Protein 4J6S (pdb70)

Sequence (986 aa):
GLVDREQLVQKARLAEQAERYDDMAAAMKNVTELNEPLSNEERNLLSVAYKNVVGARRSSWRVISSIEQKTSADGNEKKIEMVRAYREKIEKELEAVCQDVLSLLDNYLIKNCSETQYESKVFYLKMKGDYYRYLAEVATGEKRATVVESSEKAYSEAHEISKEHMQPTHPIRLGLALNYSVFYYEIQNAPEQACHLAKTAFDDAIAELDTLNEDSYKDSTLIMQLLRDNLTLWTSDASVGLVDREQLVQKARLAEQAERYDDMAAAMKNVTELNEPLSNEERNLLSVAYKNVVGARRSSWRVISSIEQKTSADGNEKKIEMVRAYREKIEKELEAVCQDVLSLLDNYLIKNCSETQYESKVFYLKMKGDYYRYLAEVATGEKRATVVESSEKAYSEAHEISKEHMQPTHPIRLGLALNYSVFYYEIQNAPEQACHLAKTAFDDAIAELDTLNEDSYKDSTLIMQLLRDNLTLWTSDQQDGLVDREQLVQKARLAEQAERYDDMAAAMKNVTELNEPLSNEERNLLSVAYKNVVGARRSSWRVISSIEQKTSADGNEKKIEMVRAYREKIEKELEAVCQDVLSLLDNYLIKNCSETQYESKVFYLKMKGDYYRYLAEVATGEKRATVVESSEKAYSEAHEISKEHMQPTHPIRLGLALNYSVFYYEIQNAPEQACHLAKTAFDDAIAELDTLNEDSYKDSTLIMQLLRDNLTLWTSASVGLVDREQLVQKARLAEQAERYDDMAAAMKNVTELNEPLSNEERNLLSVAYKNVVGARRSSWRVISSIEQKTSADGNEKKIEMVRAYREKIEKELEAVCQDVLSLLDNYLIKNCSETQYESKVFYLKMKGDYYRYLAEVATGEKRATVVESSEKAYSEAHEISKEHMQPTHPIRLGLALNYSVFYYEIQNAPEQACHLAKTAFDDAIAELDTLNEDSYKDSTLIMQLLRDNLTLWTSDRAVELDRRAVELDARRAVELDARRAVELDA

InterPro domains:
  IPR000308 14-3-3 protein [PIRSF000868] (3-243)
  IPR000308 14-3-3 protein [PR00305] (36-65)
  IPR000308 14-3-3 protein [PR00305] (85-109)
  IPR000308 14-3-3 protein [PR00305] (118-140)
  IPR000308 14-3-3 protein [PR00305] (153-179)
  IPR000308 14-3-3 protein [PR00305] (180-206)
  IPR000308 14-3-3 protein [PR00305] (207-236)
  IPR000308 14-3-3 protein [PTHR18860] (4-238)
  IPR023409 14-3-3 protein, conserved site [PS00796] (42-52)
  IPR023409 14-3-3 protein, conserved site [PS00797] (216-235)
  IPR023410 14-3-3 domain [PF00244] (10-234)
  IPR023410 14-3-3 domain [SM00101] (4-247)
  IPR036815 14-3-3 domain superfamily [G3DSA:1.20.190.20] (1-244)
  IPR036815 14-3-3 domain superfamily [SSF48445] (1-236)

Structure (mmCIF, N/CA/C/O backbone):
data_4J6S
#
_entry.id   4J6S
#
_cell.length_a   84.190
_cell.length_b   115.120
_cell.length_c   136.900
_cell.angle_alpha   90.00
_cell.angle_beta   90.00
_cell.angle_gamma   90.00
#
_symmetry.space_group_name_H-M   'P 21 21 21'
#
loop_
_entity.id
_entity.type
_entity.pdbx_description
1 polymer '14-3-3 protein gamma'
2 polymer 'N-terminal motif of tyrosine hydroxylase'
#
loop_
_atom_site.group_PDB
_atom_site.id
_atom_site.type_symbol
_atom_site.label_atom_id
_atom_site.label_alt_id
_atom_site.label_comp_id
_atom_site.label_asym_id
_atom_site.label_entity_id
_atom_site.label_seq_id
_atom_site.pdbx_PDB_ins_code
_atom_site.Cartn_x
_atom_site.Cartn_y
_atom_site.Cartn_z
_atom_site.occupancy
_atom_site.B_iso_or_equiv
_atom_site.auth_seq_id
_atom_site.auth_comp_id
_atom_site.auth_asym_id
_atom_site.auth_atom_id
_atom_site.pdbx_PDB_model_num
ATOM 1 N N . GLY A 1 8 ? -25.795 -1.715 13.194 1.00 94.87 0 GLY A N 1
ATOM 2 C CA . GLY A 1 8 ? -25.269 -3.092 12.976 1.00 95.42 0 GLY A CA 1
ATOM 3 C C . GLY A 1 8 ? -26.361 -4.069 12.590 1.00 95.67 0 GLY A C 1
ATOM 4 O O . GLY A 1 8 ? -26.595 -5.039 13.315 1.00 88.69 0 GLY A O 1
ATOM 5 N N . LEU A 1 9 ? -27.012 -3.811 11.445 1.00 101.37 1 LEU A N 1
ATOM 6 C CA . LEU A 1 9 ? -28.157 -4.616 10.945 1.00 103.96 1 LEU A CA 1
ATOM 7 C C . LEU A 1 9 ? -27.971 -5.234 9.524 1.00 100.71 1 LEU A C 1
ATOM 8 O O . LEU A 1 9 ? -28.872 -5.919 9.027 1.00 93.15 1 LEU A O 1
ATOM 13 N N . VAL A 1 10 ? -26.827 -4.987 8.874 1.00 97.17 2 VAL A N 1
ATOM 14 C CA . VAL A 1 10 ? -26.346 -5.841 7.756 1.00 97.09 2 VAL A CA 1
ATOM 15 C C . VAL A 1 10 ? -24.897 -6.241 8.035 1.00 87.68 2 VAL A C 1
ATOM 16 O O . VAL A 1 10 ? -24.203 -5.575 8.803 1.00 83.72 2 VAL A O 1
ATOM 20 N N . ASP A 1 11 ? -24.451 -7.325 7.404 1.00 83.18 3 ASP A N 1
ATOM 21 C CA . ASP A 1 11 ? -23.152 -7.925 7.726 1.00 84.49 3 ASP A CA 1
ATOM 22 C C . ASP A 1 11 ? -21.952 -7.171 7.120 1.00 83.70 3 ASP A C 1
ATOM 23 O O . ASP A 1 11 ? -21.607 -7.286 5.935 1.00 89.02 3 ASP A O 1
ATOM 28 N N . ARG A 1 12 ? -21.341 -6.411 8.011 1.00 75.99 4 ARG A N 1
ATOM 29 C CA . ARG A 1 12 ? -20.198 -5.543 7.799 1.00 66.73 4 ARG A CA 1
ATOM 30 C C . ARG A 1 12 ? -18.901 -6.282 7.561 1.00 65.66 4 ARG A C 1
ATOM 31 O O . ARG A 1 12 ? -18.115 -5.884 6.713 1.00 77.59 4 ARG A O 1
ATOM 39 N N . GLU A 1 13 ? -18.656 -7.340 8.312 1.00 67.33 5 GLU A N 1
ATOM 40 C CA . GLU A 1 13 ? -17.402 -8.064 8.171 1.00 77.32 5 GLU A CA 1
ATOM 41 C C . GLU A 1 13 ? -17.283 -8.627 6.762 1.00 70.14 5 GLU A C 1
ATOM 42 O O . GLU A 1 13 ? -16.217 -8.582 6.171 1.00 81.04 5 GLU A O 1
ATOM 48 N N . GLN A 1 14 ? -18.372 -9.159 6.225 1.00 65.67 6 GLN A N 1
ATOM 49 C CA . GLN A 1 14 ? -18.369 -9.665 4.853 1.00 69.87 6 GLN A CA 1
ATOM 50 C C . GLN A 1 14 ? -17.934 -8.621 3.831 1.00 68.55 6 GLN A C 1
ATOM 51 O O . GLN A 1 14 ? -17.199 -8.940 2.887 1.00 84.69 6 GLN A O 1
ATOM 57 N N . LEU A 1 15 ? -18.391 -7.387 4.018 1.00 56.08 7 LEU A N 1
ATOM 58 C CA . LEU A 1 15 ? -18.111 -6.318 3.084 1.00 49.37 7 LEU A CA 1
ATOM 59 C C . LEU A 1 15 ? -16.655 -5.942 3.096 1.00 53.37 7 LEU A C 1
ATOM 60 O O . LEU A 1 15 ? -16.042 -5.771 2.032 1.00 65.65 7 LEU A O 1
ATOM 65 N N . VAL A 1 16 ? -16.080 -5.840 4.286 1.00 53.13 8 VAL A N 1
ATOM 66 C CA . VAL A 1 16 ? -14.650 -5.586 4.400 1.00 52.08 8 VAL A CA 1
ATOM 67 C C . VAL A 1 16 ? -13.870 -6.746 3.777 1.00 54.16 8 VAL A C 1
ATOM 68 O O . VAL A 1 16 ? -12.823 -6.531 3.169 1.00 62.82 8 VAL A O 1
ATOM 72 N N . GLN A 1 17 ? -14.386 -7.963 3.923 1.00 53.72 9 GLN A N 1
ATOM 73 C CA . GLN A 1 17 ? -13.728 -9.144 3.387 1.00 60.21 9 GLN A CA 1
ATOM 74 C C . GLN A 1 17 ? -13.776 -9.151 1.863 1.00 58.27 9 GLN A C 1
ATOM 75 O O . GLN A 1 17 ? -12.813 -9.560 1.197 1.00 65.58 9 GLN A O 1
ATOM 81 N N . LYS A 1 18 ? -14.873 -8.667 1.307 1.00 55.80 10 LYS A N 1
ATOM 82 C CA . LYS A 1 18 ? -14.976 -8.519 -0.138 1.00 59.67 10 LYS A CA 1
ATOM 83 C C . LYS A 1 18 ? -14.040 -7.454 -0.647 1.00 61.93 10 LYS A C 1
ATOM 84 O O . LYS A 1 18 ? -13.460 -7.595 -1.726 1.00 70.48 10 LYS A O 1
ATOM 90 N N . ALA A 1 19 ? -13.891 -6.392 0.134 1.00 54.91 11 ALA A N 1
ATOM 91 C CA . ALA A 1 19 ? -12.972 -5.357 -0.212 1.00 50.27 11 ALA A CA 1
ATOM 92 C C . ALA A 1 19 ? -11.577 -5.937 -0.281 1.00 49.89 11 ALA A C 1
ATOM 93 O O . ALA A 1 19 ? -10.856 -5.632 -1.222 1.00 56.20 11 ALA A O 1
ATOM 95 N N . ARG A 1 20 ? -11.197 -6.756 0.703 1.00 51.20 12 ARG A N 1
ATOM 96 C CA . ARG A 1 20 ? -9.845 -7.325 0.761 1.00 59.17 12 ARG A CA 1
ATOM 97 C C . ARG A 1 20 ? -9.606 -8.213 -0.443 1.00 59.18 12 ARG A C 1
ATOM 98 O O . ARG A 1 20 ? -8.518 -8.208 -1.024 1.00 70.39 12 ARG A O 1
ATOM 106 N N . LEU A 1 21 ? -10.623 -8.979 -0.803 1.00 53.79 13 LEU A N 1
ATOM 107 C CA . LEU A 1 21 ? -10.531 -9.872 -1.944 1.00 59.93 13 LEU A CA 1
ATOM 108 C C . LEU A 1 21 ? -10.310 -9.116 -3.223 1.00 61.62 13 LEU A C 1
ATOM 109 O O . LEU A 1 21 ? -9.299 -9.323 -3.923 1.00 72.72 13 LEU A O 1
ATOM 114 N N . ALA A 1 22 ? -11.257 -8.224 -3.502 1.00 56.41 14 ALA A N 1
ATOM 115 C CA . ALA A 1 22 ? -11.200 -7.336 -4.655 1.00 50.36 14 ALA A CA 1
ATOM 116 C C . ALA A 1 22 ? -9.827 -6.674 -4.789 1.00 51.60 14 ALA A C 1
ATOM 117 O O . ALA A 1 22 ? -9.309 -6.630 -5.904 1.00 53.27 14 ALA A O 1
ATOM 119 N N . GLU A 1 23 ? -9.245 -6.196 -3.675 1.00 47.93 15 GLU A N 1
ATOM 120 C CA . GLU A 1 23 ? -7.927 -5.572 -3.688 1.00 50.09 15 GLU A CA 1
ATOM 121 C C . GLU A 1 23 ? -6.881 -6.519 -4.278 1.00 55.88 15 GLU A C 1
ATOM 122 O O . GLU A 1 23 ? -6.010 -6.101 -5.084 1.00 58.00 15 GLU A O 1
ATOM 128 N N . GLN A 1 24 ? -6.949 -7.783 -3.876 1.00 59.90 16 GLN A N 1
ATOM 129 C CA . GLN A 1 24 ? -5.937 -8.743 -4.296 1.00 70.97 16 GLN A CA 1
ATOM 130 C C . GLN A 1 24 ? -6.164 -9.119 -5.739 1.00 63.84 16 GLN A C 1
ATOM 131 O O . GLN A 1 24 ? -5.214 -9.398 -6.486 1.00 68.83 16 GLN A O 1
ATOM 137 N N . ALA A 1 25 ? -7.421 -9.064 -6.144 1.00 55.34 17 ALA A N 1
ATOM 138 C CA . ALA A 1 25 ? -7.772 -9.245 -7.549 1.00 52.67 17 ALA A CA 1
ATOM 139 C C . ALA A 1 25 ? -7.607 -7.999 -8.396 1.00 51.10 17 ALA A C 1
ATOM 140 O O . ALA A 1 25 ? -7.978 -8.014 -9.553 1.00 46.47 17 ALA A O 1
ATOM 142 N N . GLU A 1 26 ? -7.075 -6.924 -7.821 1.00 55.61 18 GLU A N 1
ATOM 143 C CA . GLU A 1 26 ? -6.907 -5.640 -8.517 1.00 55.90 18 GLU A CA 1
ATOM 144 C C . GLU A 1 26 ? -8.195 -5.227 -9.234 1.00 49.81 18 GLU A C 1
ATOM 145 O O . GLU A 1 26 ? -8.169 -4.804 -10.363 1.00 45.47 18 GLU A O 1
ATOM 151 N N . ARG A 1 27 ? -9.324 -5.378 -8.548 1.00 48.54 19 ARG A N 1
ATOM 152 C CA . ARG A 1 27 ? -10.625 -4.959 -9.052 1.00 45.90 19 ARG A CA 1
ATOM 153 C C . ARG A 1 27 ? -11.176 -3.823 -8.211 1.00 46.05 19 ARG A C 1
ATOM 154 O O . ARG A 1 27 ? -12.088 -4.012 -7.399 1.00 43.16 19 ARG A O 1
ATOM 162 N N . TYR A 1 28 ? -10.613 -2.637 -8.429 1.00 47.01 20 TYR A N 1
ATOM 163 C CA . TYR A 1 28 ? -10.766 -1.506 -7.518 1.00 43.16 20 TYR A CA 1
ATOM 164 C C . TYR A 1 28 ? -12.180 -0.932 -7.536 1.00 41.56 20 TYR A C 1
ATOM 165 O O . TYR A 1 28 ? -12.655 -0.420 -6.540 1.00 38.98 20 TYR A O 1
ATOM 174 N N . ASP A 1 29 ? -12.885 -1.075 -8.647 1.00 45.64 21 ASP A N 1
ATOM 175 C CA . ASP A 1 29 ? -14.299 -0.631 -8.714 1.00 44.64 21 ASP A CA 1
ATOM 176 C C . ASP A 1 29 ? -15.168 -1.407 -7.702 1.00 44.31 21 ASP A C 1
ATOM 177 O O . ASP A 1 29 ? -15.884 -0.815 -6.906 1.00 42.29 21 ASP A O 1
ATOM 182 N N . ASP A 1 30 ? -15.060 -2.735 -7.729 1.00 44.81 22 ASP A N 1
ATOM 183 C CA . ASP A 1 30 ? -15.672 -3.602 -6.715 1.00 39.98 22 ASP A CA 1
ATOM 184 C C . ASP A 1 30 ? -15.212 -3.188 -5.322 1.00 40.10 22 ASP A C 1
ATOM 185 O O . ASP A 1 30 ? -16.025 -3.035 -4.424 1.00 37.41 22 ASP A O 1
ATOM 190 N N . MET A 1 31 ? -13.896 -3.025 -5.143 1.00 40.07 23 MET A N 1
ATOM 191 C CA . MET A 1 31 ? -13.330 -2.687 -3.839 1.00 38.85 23 MET A CA 1
ATOM 192 C C . MET A 1 31 ? -13.963 -1.411 -3.308 1.00 36.73 23 MET A C 1
ATOM 193 O O . MET A 1 31 ? -14.375 -1.366 -2.162 1.00 33.94 23 MET A O 1
ATOM 198 N N . ALA A 1 32 ? -14.014 -0.375 -4.142 1.00 35.51 24 ALA A N 1
ATOM 199 C CA . ALA A 1 32 ? -14.553 0.913 -3.738 1.00 34.22 24 ALA A CA 1
ATOM 200 C C . ALA A 1 32 ? -16.005 0.765 -3.308 1.00 36.05 24 ALA A C 1
ATOM 201 O O . ALA A 1 32 ? -16.422 1.298 -2.273 1.00 37.34 24 ALA A O 1
ATOM 203 N N . ALA A 1 33 ? -16.772 0.014 -4.096 1.00 36.64 25 ALA A N 1
ATOM 204 C CA . ALA A 1 33 ? -18.206 -0.215 -3.821 1.00 33.00 25 ALA A CA 1
ATOM 205 C C . ALA A 1 33 ? -18.459 -0.956 -2.504 1.00 33.60 25 ALA A C 1
ATOM 206 O O . ALA A 1 33 ? -19.458 -0.719 -1.831 1.00 34.07 25 ALA A O 1
ATOM 208 N N . ALA A 1 34 ? -17.569 -1.868 -2.147 1.00 34.69 26 ALA A N 1
ATOM 209 C CA . ALA A 1 34 ? -17.661 -2.542 -0.863 1.00 37.17 26 ALA A CA 1
ATOM 210 C C . ALA A 1 34 ? -17.413 -1.548 0.270 1.00 39.18 26 ALA A C 1
ATOM 211 O O . ALA A 1 34 ? -18.219 -1.459 1.189 1.00 41.58 26 ALA A O 1
ATOM 213 N N . MET A 1 35 ? -16.297 -0.821 0.208 1.00 38.16 27 MET A N 1
ATOM 214 C CA . MET A 1 35 ? -15.927 0.115 1.256 1.00 38.07 27 MET A CA 1
ATOM 215 C C . MET A 1 35 ? -16.892 1.286 1.348 1.00 38.49 27 MET A C 1
ATOM 216 O O . MET A 1 35 ? -17.110 1.847 2.427 1.00 37.47 27 MET A O 1
ATOM 221 N N . LYS A 1 36 ? -17.482 1.669 0.225 1.00 36.60 28 LYS A N 1
ATOM 222 C CA . LYS A 1 36 ? -18.556 2.659 0.273 1.00 36.66 28 LYS A CA 1
ATOM 223 C C . LYS A 1 36 ? -19.746 2.141 1.098 1.00 39.41 28 LYS A C 1
ATOM 224 O O . LYS A 1 36 ? -20.403 2.867 1.835 1.00 40.48 28 LYS A O 1
ATOM 230 N N . ASN A 1 37 ? -20.044 0.870 0.923 1.00 41.33 29 ASN A N 1
ATOM 231 C CA . ASN A 1 37 ? -21.113 0.240 1.658 1.00 42.13 29 ASN A CA 1
ATOM 232 C C . ASN A 1 37 ? -20.779 0.210 3.150 1.00 43.61 29 ASN A C 1
ATOM 233 O O . ASN A 1 37 ? -21.634 0.499 3.966 1.00 43.18 29 ASN A O 1
ATOM 238 N N . VAL A 1 38 ? -19.542 -0.173 3.491 1.00 42.86 30 VAL A N 1
ATOM 239 C CA . VAL A 1 38 ? -19.091 -0.232 4.875 1.00 40.84 30 VAL A CA 1
ATOM 240 C C . VAL A 1 38 ? -19.254 1.142 5.487 1.00 43.03 30 VAL A C 1
ATOM 241 O O . VAL A 1 38 ? -19.783 1.267 6.591 1.00 44.58 30 VAL A O 1
ATOM 245 N N . THR A 1 39 ? -18.769 2.163 4.774 1.00 44.05 31 THR A N 1
ATOM 246 C CA . THR A 1 39 ? -18.833 3.546 5.233 1.00 43.34 31 THR A CA 1
ATOM 247 C C . THR A 1 39 ? -20.282 3.909 5.522 1.00 41.45 31 THR A C 1
ATOM 248 O O . THR A 1 39 ? -20.582 4.515 6.528 1.00 43.18 31 THR A O 1
ATOM 252 N N . GLU A 1 40 ? -21.181 3.518 4.637 1.00 42.08 32 GLU A N 1
ATOM 253 C CA . GLU A 1 40 ? -22.590 3.929 4.729 1.00 43.58 32 GLU A CA 1
ATOM 254 C C . GLU A 1 40 ? -23.299 3.338 5.957 1.00 42.32 32 GLU A C 1
ATOM 255 O O . GLU A 1 40 ? -24.371 3.814 6.343 1.00 44.57 32 GLU A O 1
ATOM 261 N N . LEU A 1 41 ? -22.707 2.319 6.569 1.00 40.31 33 LEU A N 1
ATOM 262 C CA . LEU A 1 41 ? -23.279 1.745 7.783 1.00 42.93 33 LEU A CA 1
ATOM 263 C C . LEU 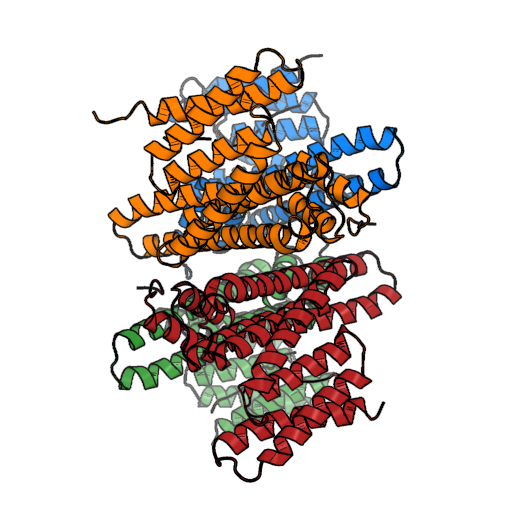A 1 41 ? -23.131 2.720 8.960 1.00 46.49 33 LEU A C 1
ATOM 264 O O . LEU A 1 41 ? -23.643 2.471 10.050 1.00 43.99 33 LEU A O 1
ATOM 269 N N . ASN A 1 42 ? -22.375 3.795 8.738 1.00 49.12 34 ASN A N 1
ATOM 270 C CA . ASN A 1 42 ? -22.318 4.946 9.623 1.00 48.68 34 ASN A CA 1
ATOM 271 C C . ASN A 1 42 ? -21.553 4.754 10.898 1.00 50.53 34 ASN A C 1
ATOM 272 O O . ASN A 1 42 ? -21.695 5.558 11.805 1.00 49.47 34 ASN A O 1
ATOM 277 N N . GLU A 1 43 ? -20.723 3.719 10.964 1.00 59.17 35 GLU A N 1
ATOM 278 C CA . GLU A 1 43 ? -19.838 3.521 12.112 1.00 65.56 35 GLU A CA 1
ATOM 279 C C . GLU A 1 43 ? -18.419 3.911 11.725 1.00 64.04 35 GLU A C 1
ATOM 280 O O . GLU A 1 43 ? -18.090 3.958 10.537 1.00 70.56 35 GLU A O 1
ATOM 286 N N . PRO A 1 44 ? -17.567 4.195 12.719 1.00 59.52 36 PRO A N 1
ATOM 287 C CA . PRO A 1 44 ? -16.197 4.594 12.407 1.00 54.93 36 PRO A CA 1
ATOM 288 C C . PRO A 1 44 ? -15.419 3.511 11.717 1.00 48.78 36 PRO A C 1
ATOM 289 O O . PRO A 1 44 ? -15.739 2.329 11.869 1.00 49.40 36 PRO A O 1
ATOM 293 N N . LEU A 1 45 ? -14.396 3.912 10.976 1.00 44.75 37 LEU A N 1
ATOM 294 C CA . LEU A 1 45 ? -13.538 2.952 10.258 1.00 46.01 37 LEU A CA 1
ATOM 295 C C . LEU A 1 45 ? -12.228 2.697 11.004 1.00 45.46 37 LEU A C 1
ATOM 296 O O . LEU A 1 45 ? -11.579 3.633 11.477 1.00 50.20 37 LEU A O 1
ATOM 301 N N . SER A 1 46 ? -11.825 1.436 11.095 1.00 44.70 38 SER A N 1
ATOM 302 C CA . SER A 1 46 ? -10.535 1.109 11.683 1.00 46.57 38 SER A CA 1
ATOM 303 C C . SER A 1 46 ? -9.408 1.658 10.795 1.00 54.89 38 SER A C 1
ATOM 304 O O . SER A 1 46 ? -9.654 2.149 9.682 1.00 56.61 38 SER A O 1
ATOM 307 N N . ASN A 1 47 ? -8.176 1.594 11.286 1.00 57.68 39 ASN A N 1
ATOM 308 C CA . ASN A 1 47 ? -7.051 2.001 10.473 1.00 59.53 39 ASN A CA 1
ATOM 309 C C . ASN A 1 47 ? -6.983 1.198 9.178 1.00 56.24 39 ASN A C 1
ATOM 310 O O . ASN A 1 47 ? -6.776 1.770 8.120 1.00 57.11 39 ASN A O 1
ATOM 315 N N . GLU A 1 48 ? -7.166 -0.114 9.259 1.00 53.02 40 GLU A N 1
ATOM 316 C CA . GLU A 1 48 ? -7.096 -0.937 8.069 1.00 58.31 40 GLU A CA 1
ATOM 317 C C . GLU A 1 48 ? -8.200 -0.538 7.086 1.00 60.77 40 GLU A C 1
ATOM 318 O O . GLU A 1 48 ? -7.958 -0.361 5.880 1.00 66.65 40 GLU A O 1
ATOM 324 N N . GLU A 1 49 ? -9.408 -0.396 7.618 1.00 58.72 41 GLU A N 1
ATOM 325 C CA . GLU A 1 49 ? -10.592 -0.093 6.820 1.00 53.85 41 GLU A CA 1
ATOM 326 C C . GLU A 1 49 ? -10.464 1.259 6.153 1.00 50.56 41 GLU A C 1
ATOM 327 O O . GLU A 1 49 ? -10.783 1.391 4.981 1.00 48.15 41 GLU A O 1
ATOM 333 N N . ARG A 1 50 ? -9.996 2.263 6.895 1.00 49.76 42 ARG A N 1
ATOM 334 C CA . ARG A 1 50 ? -9.660 3.564 6.295 1.00 51.18 42 ARG A CA 1
ATOM 335 C C . ARG A 1 50 ? -8.807 3.410 5.051 1.00 50.37 42 ARG A C 1
ATOM 336 O O . ARG A 1 50 ? -9.101 4.015 4.033 1.00 53.66 42 ARG A O 1
ATOM 344 N N . ASN A 1 51 ? -7.741 2.617 5.151 1.00 48.26 43 ASN A N 1
ATOM 345 C CA . ASN A 1 51 ? -6.802 2.469 4.060 1.00 49.83 43 ASN A CA 1
ATOM 346 C C . ASN A 1 51 ? -7.404 1.746 2.872 1.00 47.59 43 ASN A C 1
ATOM 347 O O . ASN A 1 51 ? -7.129 2.100 1.720 1.00 46.14 43 ASN A O 1
ATOM 352 N N . LEU A 1 52 ? -8.249 0.756 3.140 1.00 46.50 44 LEU A N 1
ATOM 353 C CA . LEU A 1 52 ? -8.958 0.042 2.058 1.00 44.08 44 LEU A CA 1
ATOM 354 C C . LEU A 1 52 ? -9.878 0.959 1.243 1.00 40.59 44 LEU A C 1
ATOM 355 O O . LEU A 1 52 ? -9.924 0.896 0.028 1.00 40.56 44 LEU A O 1
ATOM 360 N N . LEU A 1 53 ? -10.597 1.832 1.917 1.00 38.71 45 LEU A N 1
ATOM 361 C CA . LEU A 1 53 ? -11.310 2.893 1.237 1.00 37.82 45 LEU A CA 1
ATOM 362 C C . LEU A 1 53 ? -10.347 3.795 0.451 1.00 38.84 45 LEU A C 1
ATOM 363 O O . LEU A 1 53 ? -10.578 4.013 -0.741 1.00 41.22 45 LEU A O 1
ATOM 368 N N . SER A 1 54 ? -9.310 4.330 1.124 1.00 34.69 46 SER A N 1
ATOM 369 C CA . SER A 1 54 ? -8.381 5.251 0.515 1.00 35.36 46 SER A CA 1
ATOM 370 C C . SER A 1 54 ? -7.801 4.619 -0.726 1.00 34.38 46 SER A C 1
ATOM 371 O O . SER A 1 54 ? -7.743 5.273 -1.777 1.00 35.98 46 SER A O 1
ATOM 374 N N . VAL A 1 55 ? -7.394 3.358 -0.597 1.00 30.89 47 VAL A N 1
ATOM 375 C CA . VAL A 1 55 ? -6.729 2.641 -1.677 1.00 31.81 47 VAL A CA 1
ATOM 376 C C . VAL A 1 55 ? -7.651 2.357 -2.874 1.00 29.38 47 VAL A C 1
ATOM 377 O O . VAL A 1 55 ? -7.267 2.517 -4.030 1.00 28.55 47 VAL A O 1
ATOM 381 N N . ALA A 1 56 ? -8.856 1.916 -2.596 1.00 28.73 48 ALA A N 1
ATOM 382 C CA . ALA A 1 56 ? -9.823 1.632 -3.663 1.00 30.21 48 ALA A CA 1
ATOM 383 C C . ALA A 1 56 ? -10.064 2.861 -4.534 1.00 30.86 48 ALA A C 1
ATOM 384 O O . ALA A 1 56 ? -9.929 2.802 -5.731 1.00 29.12 48 ALA A O 1
ATOM 386 N N . TYR A 1 57 ? -10.439 3.973 -3.913 1.00 32.42 49 TYR A N 1
ATOM 387 C CA . TYR A 1 57 ? -10.764 5.173 -4.652 1.00 33.04 49 TYR A CA 1
ATOM 388 C C . TYR A 1 57 ? -9.533 5.829 -5.273 1.00 34.40 49 TYR A C 1
ATOM 389 O O . TYR A 1 57 ? -9.629 6.440 -6.342 1.00 34.33 49 TYR A O 1
ATOM 398 N N . LYS A 1 58 ? -8.381 5.695 -4.633 1.00 38.51 50 LYS A N 1
ATOM 399 C CA . LYS A 1 58 ? -7.144 6.252 -5.208 1.00 43.34 50 LYS A CA 1
ATOM 400 C C . LYS A 1 58 ? -6.825 5.562 -6.537 1.00 41.51 50 LYS A C 1
ATOM 401 O O . LYS A 1 58 ? -6.509 6.227 -7.533 1.00 40.94 50 LYS A O 1
ATOM 407 N N . ASN A 1 59 ? -6.950 4.236 -6.549 1.00 39.56 51 ASN A N 1
ATOM 408 C CA . ASN A 1 59 ? -6.793 3.437 -7.774 1.00 39.64 51 ASN A CA 1
ATOM 409 C C . ASN A 1 59 ? -7.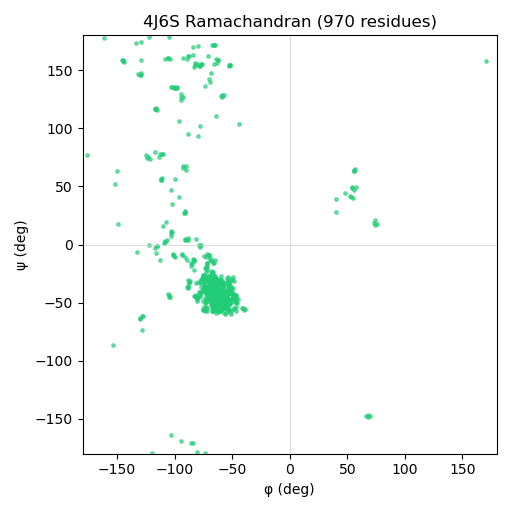858 3.686 -8.823 1.00 37.45 51 ASN A C 1
ATOM 410 O O . ASN A 1 59 ? -7.574 3.687 -10.012 1.00 45.66 51 ASN A O 1
ATOM 415 N N . VAL A 1 60 ? -9.090 3.866 -8.407 1.00 34.64 52 VAL A N 1
ATOM 416 C CA . VAL A 1 60 ? -10.150 4.078 -9.380 1.00 34.39 52 VAL A CA 1
ATOM 417 C C . VAL A 1 60 ? -9.984 5.423 -10.079 1.00 35.54 52 VAL A C 1
ATOM 418 O O . VAL A 1 60 ? -9.983 5.499 -11.318 1.00 33.66 52 VAL A O 1
ATOM 422 N N . VAL A 1 61 ? -9.850 6.488 -9.293 1.00 35.63 53 VAL A N 1
ATOM 423 C CA . VAL A 1 61 ? -9.607 7.798 -9.886 1.00 38.49 53 VAL A CA 1
ATOM 424 C C . VAL A 1 61 ? -8.229 7.888 -10.588 1.00 41.17 53 VAL A C 1
ATOM 425 O O . VAL A 1 61 ? -8.085 8.611 -11.573 1.00 43.12 53 VAL A O 1
ATOM 429 N N . GLY A 1 62 ? -7.238 7.129 -10.106 1.00 41.50 54 GLY A N 1
ATOM 430 C CA . GLY A 1 62 ? -5.897 7.166 -10.676 1.00 42.01 54 GLY A CA 1
ATOM 431 C C . GLY A 1 62 ? -5.855 6.643 -12.096 1.00 41.03 54 GLY A C 1
ATOM 432 O O . GLY A 1 62 ? -5.152 7.163 -12.952 1.00 40.52 54 GLY A O 1
ATOM 433 N N . ALA A 1 63 ? -6.617 5.599 -12.354 1.00 43.25 55 ALA A N 1
ATOM 434 C CA . ALA A 1 63 ? -6.721 5.070 -13.702 1.00 44.36 55 ALA A CA 1
ATOM 435 C C . ALA A 1 63 ? -7.268 6.130 -14.656 1.00 46.25 55 ALA A C 1
ATOM 436 O O . ALA A 1 63 ? -6.874 6.180 -15.823 1.00 49.73 55 ALA A O 1
ATOM 438 N N . ARG A 1 64 ? -8.178 6.968 -14.164 1.00 45.41 56 ARG A N 1
ATOM 439 C CA . ARG A 1 64 ? -8.734 8.015 -15.001 1.00 44.77 56 ARG A CA 1
ATOM 440 C C . ARG A 1 64 ? -7.842 9.233 -15.112 1.00 41.80 56 ARG A C 1
ATOM 441 O O . ARG A 1 64 ? -7.845 9.867 -16.165 1.00 43.01 56 ARG A O 1
ATOM 449 N N . ARG A 1 65 ? -7.089 9.567 -14.063 1.00 37.62 57 ARG A N 1
ATOM 450 C CA . ARG A 1 65 ? -6.061 10.627 -14.169 1.00 37.46 57 ARG A CA 1
ATOM 451 C C . ARG A 1 65 ? -4.999 10.254 -15.189 1.00 38.09 57 ARG A C 1
ATOM 452 O O . ARG A 1 65 ? -4.591 11.073 -16.002 1.00 41.62 57 ARG A O 1
ATOM 460 N N . SER A 1 66 ? -4.558 9.008 -15.143 1.00 37.08 58 SER A N 1
ATOM 461 C CA . SER A 1 66 ? -3.560 8.532 -16.062 1.00 36.61 58 SER A CA 1
ATOM 462 C C . SER A 1 66 ? -4.042 8.590 -17.503 1.00 38.20 58 SER A C 1
ATOM 463 O O . SER A 1 66 ? -3.302 9.004 -18.395 1.00 43.69 58 SER A O 1
ATOM 466 N N . SER A 1 67 ? -5.274 8.170 -17.737 1.00 40.49 59 SER A N 1
ATOM 467 C CA . SER A 1 67 ? -5.841 8.217 -19.081 1.00 39.75 59 SER A CA 1
ATOM 468 C C . SER A 1 67 ? -5.939 9.660 -19.506 1.00 42.04 59 SER A C 1
ATOM 469 O O . SER A 1 67 ? -5.468 10.032 -20.571 1.00 41.25 59 SER A O 1
ATOM 472 N N . TRP A 1 68 ? -6.544 10.475 -18.648 1.00 45.91 60 TRP A N 1
ATOM 473 C CA . TRP A 1 68 ? -6.756 11.884 -18.953 1.00 48.12 60 TRP A CA 1
ATOM 474 C C . TRP A 1 68 ? -5.475 12.568 -19.400 1.00 49.04 60 TRP A C 1
ATOM 475 O O . TRP A 1 68 ? -5.494 13.395 -20.304 1.00 51.96 60 TRP A O 1
ATOM 486 N N . ARG A 1 69 ? -4.362 12.227 -18.770 1.00 51.27 61 ARG A N 1
ATOM 487 C CA . ARG A 1 69 ? -3.089 12.891 -19.093 1.00 53.67 61 ARG A CA 1
ATOM 488 C C . ARG A 1 69 ? -2.576 12.495 -20.469 1.00 52.89 61 ARG A C 1
ATOM 489 O O . ARG A 1 69 ? -2.164 13.344 -21.261 1.00 56.09 61 ARG A O 1
ATOM 497 N N . VAL A 1 70 ? -2.661 11.207 -20.768 1.00 51.12 62 VAL A N 1
ATOM 498 C CA . VAL A 1 70 ? -2.275 10.698 -22.077 1.00 45.60 62 VAL A CA 1
ATOM 499 C C . VAL A 1 70 ? -3.101 11.351 -23.174 1.00 45.72 62 VAL A C 1
ATOM 500 O O . VAL A 1 70 ? -2.557 11.691 -24.218 1.00 46.32 62 VAL A O 1
ATOM 504 N N . ILE A 1 71 ? -4.400 11.534 -22.937 1.00 46.82 63 ILE A N 1
ATOM 505 C CA . ILE A 1 71 ? -5.260 12.108 -23.948 1.00 48.39 63 ILE A CA 1
ATOM 506 C C . ILE A 1 71 ? -5.080 13.624 -24.006 1.00 47.31 63 ILE A C 1
ATOM 507 O O . ILE A 1 71 ? -4.965 14.174 -25.093 1.00 47.07 63 ILE A O 1
ATOM 512 N N . SER A 1 72 ? -5.046 14.301 -22.865 1.00 46.98 64 SER A N 1
ATOM 513 C CA . SER A 1 72 ? -4.760 15.744 -22.854 1.00 49.10 64 SER A CA 1
ATOM 514 C C . SER A 1 72 ? -3.528 16.053 -23.666 1.00 47.53 64 SER A C 1
ATOM 515 O O . SER A 1 72 ? -3.511 16.986 -24.448 1.00 54.33 64 SER A O 1
ATOM 518 N N . SER A 1 73 ? -2.494 15.256 -23.496 1.00 45.24 65 SER A N 1
ATOM 519 C CA . SER A 1 73 ? -1.253 15.471 -24.241 1.00 46.32 65 SER A CA 1
ATOM 520 C C . SER A 1 73 ? -1.357 15.200 -25.775 1.00 52.43 65 SER A C 1
ATOM 521 O O . SER A 1 73 ? -0.807 15.947 -26.595 1.00 62.50 65 SER A O 1
ATOM 524 N N . ILE A 1 74 ? -2.058 14.139 -26.159 1.00 49.95 66 ILE A N 1
ATOM 525 C CA . ILE A 1 74 ? -2.348 13.897 -27.560 1.00 44.83 66 ILE A CA 1
ATOM 526 C C . ILE A 1 74 ? -3.145 15.077 -28.134 1.00 47.81 66 ILE A C 1
ATOM 527 O O . ILE A 1 74 ? -2.960 15.402 -29.291 1.00 46.42 66 ILE A O 1
ATOM 532 N N . GLU A 1 75 ? -4.029 15.701 -27.341 1.00 53.57 67 GLU A N 1
ATOM 533 C CA . GLU A 1 75 ? -4.902 16.775 -27.831 1.00 61.77 67 GLU A CA 1
ATOM 534 C C . GLU A 1 75 ? -4.103 18.014 -28.215 1.00 69.32 67 GLU A C 1
ATOM 535 O O . GLU A 1 75 ? -4.553 18.831 -29.037 1.00 76.69 67 GLU A O 1
ATOM 541 N N . GLN A 1 76 ? -2.917 18.149 -27.632 1.00 76.16 68 GLN A N 1
ATOM 542 C CA . GLN A 1 76 ? -2.115 19.358 -27.815 1.00 89.05 68 GLN A CA 1
ATOM 543 C C . GLN A 1 76 ? -1.197 19.285 -29.037 1.00 94.21 68 GLN A C 1
ATOM 544 O O . GLN A 1 76 ? -1.015 20.300 -29.720 1.00 106.56 68 GLN A O 1
ATOM 550 N N . LYS A 1 77 ? -0.648 18.107 -29.342 1.00 91.19 69 LYS A N 1
ATOM 551 C CA . LYS A 1 77 ? 0.059 17.936 -30.629 1.00 92.12 69 LYS A CA 1
ATOM 552 C C . LYS A 1 77 ? -0.932 17.813 -31.791 1.00 87.26 69 LYS A C 1
ATOM 553 O O . LYS A 1 77 ? -0.620 18.159 -32.919 1.00 86.01 69 LYS A O 1
ATOM 559 N N . THR A 1 78 ? -2.122 17.307 -31.502 1.00 84.16 70 THR A N 1
ATOM 560 C CA . THR A 1 78 ? -3.144 17.105 -32.513 1.00 87.78 70 THR A CA 1
ATOM 561 C C . THR A 1 78 ? -3.696 18.439 -32.995 1.00 88.53 70 THR A C 1
ATOM 562 O O . THR A 1 78 ? -3.882 18.614 -34.195 1.00 92.27 70 THR A O 1
ATOM 566 N N . SER A 1 79 ? -3.961 19.368 -32.076 1.00 88.25 71 SER A N 1
ATOM 567 C CA . SER A 1 79 ? -4.602 20.634 -32.448 1.00 92.75 71 SER A CA 1
ATOM 568 C C . SER A 1 79 ? -3.689 21.466 -33.346 1.00 83.37 71 SER A C 1
ATOM 569 O O . SER A 1 79 ? -4.160 22.230 -34.176 1.00 87.35 71 SER A O 1
ATOM 572 N N . ALA A 1 80 ? -2.384 21.291 -33.205 1.00 74.21 72 ALA A N 1
ATOM 573 C CA . ALA A 1 80 ? -1.430 21.992 -34.068 1.00 68.75 72 ALA A CA 1
ATOM 574 C C . ALA A 1 80 ? -1.532 21.574 -35.546 1.00 69.96 72 ALA A C 1
ATOM 575 O O . ALA A 1 80 ? -1.232 22.375 -36.410 1.00 78.66 72 ALA A O 1
ATOM 577 N N . ASP A 1 81 ? -1.969 20.343 -35.826 1.00 68.35 73 ASP A N 1
ATOM 578 C CA . ASP A 1 81 ? -2.100 19.822 -37.204 1.00 65.41 73 ASP A CA 1
ATOM 579 C C . ASP A 1 81 ? -3.397 20.209 -37.901 1.00 65.56 73 ASP A C 1
ATOM 580 O O . ASP A 1 81 ? -3.528 20.025 -39.108 1.00 64.80 73 ASP A O 1
ATOM 585 N N . GLY A 1 82 ? -4.364 20.699 -37.129 1.00 66.94 74 GLY A N 1
ATOM 586 C CA . GLY A 1 82 ? -5.618 21.205 -37.662 1.00 65.39 74 GLY A CA 1
ATOM 587 C C . GLY A 1 82 ? -6.389 20.231 -38.503 1.00 63.42 74 GLY A C 1
ATOM 588 O O . GLY A 1 82 ? -6.542 20.449 -39.697 1.00 64.83 74 GLY A O 1
ATOM 589 N N . ASN A 1 83 ? -6.855 19.154 -37.880 1.00 67.51 75 ASN A N 1
ATOM 590 C CA . ASN A 1 83 ? -7.857 18.260 -38.475 1.00 74.40 75 ASN A CA 1
ATOM 591 C C . ASN A 1 83 ? -9.163 18.320 -37.638 1.00 76.80 75 ASN A C 1
ATOM 592 O O . ASN A 1 83 ? -9.164 17.927 -36.485 1.00 78.05 75 ASN A O 1
ATOM 597 N N . GLU A 1 84 ? -10.261 18.805 -38.220 1.00 83.46 76 GLU A N 1
ATOM 598 C CA . GLU A 1 84 ? -11.516 19.016 -37.473 1.00 93.08 76 GLU A CA 1
ATOM 599 C C . GLU A 1 84 ? -12.013 17.717 -36.834 1.00 85.60 76 GLU A C 1
ATOM 600 O O . GLU A 1 84 ? -12.307 17.668 -35.637 1.00 78.47 76 GLU A O 1
ATOM 606 N N . LYS A 1 85 ? -12.137 16.691 -37.678 1.00 74.27 77 LYS A N 1
ATOM 607 C CA . LYS A 1 85 ? -12.719 15.406 -37.316 1.00 73.02 77 LYS A CA 1
ATOM 608 C C . LYS A 1 85 ? -11.975 14.793 -36.128 1.00 66.06 77 LYS A C 1
ATOM 609 O O . LYS A 1 85 ? -12.585 14.239 -35.207 1.00 64.40 77 LYS A O 1
ATOM 615 N N . LYS A 1 86 ? -10.653 14.896 -36.169 1.00 57.66 78 LYS A N 1
ATOM 616 C CA . LYS A 1 86 ? -9.803 14.372 -35.110 1.00 58.39 78 LYS A CA 1
ATOM 617 C C . LYS A 1 86 ? -9.748 15.228 -33.861 1.00 59.49 78 LYS A C 1
ATOM 618 O O . LYS A 1 86 ? -9.639 14.704 -32.765 1.00 60.26 78 LYS A O 1
ATOM 624 N N . ILE A 1 87 ? -9.780 16.543 -34.031 1.00 60.07 79 ILE A N 1
ATOM 625 C CA . ILE A 1 87 ? -9.824 17.466 -32.899 1.00 58.16 79 ILE A CA 1
ATOM 626 C C . ILE A 1 87 ? -11.120 17.296 -32.126 1.00 60.45 79 ILE A C 1
ATOM 627 O O . ILE A 1 87 ? -11.109 17.347 -30.902 1.00 59.04 79 ILE A O 1
ATOM 632 N N . GLU A 1 88 ? -12.231 17.104 -32.839 1.00 64.26 80 GLU A N 1
ATOM 633 C CA . GLU A 1 88 ? -13.518 16.917 -32.193 1.00 65.81 80 GLU A CA 1
ATOM 634 C C . GLU A 1 88 ? -13.447 15.629 -31.397 1.00 61.53 80 GLU A C 1
ATOM 635 O O . GLU A 1 88 ? -13.641 15.655 -30.182 1.00 57.69 80 GLU A O 1
ATOM 641 N N . MET A 1 89 ? -13.161 14.522 -32.092 1.00 61.81 81 MET A N 1
ATOM 642 C CA . MET A 1 89 ? -13.078 13.158 -31.500 1.00 61.96 81 MET A CA 1
ATOM 643 C C . MET A 1 89 ? -12.277 13.060 -30.209 1.00 52.85 81 MET A C 1
ATOM 644 O O . MET A 1 89 ? -12.704 12.443 -29.241 1.00 55.69 81 MET A O 1
ATOM 649 N N . VAL A 1 90 ? -11.113 13.673 -30.215 1.00 46.03 82 VAL A N 1
ATOM 650 C CA . VAL A 1 90 ? -10.232 13.684 -29.062 1.00 43.47 82 VAL A CA 1
ATOM 651 C C . VAL A 1 90 ? -10.784 14.528 -27.935 1.00 42.47 82 VAL A C 1
ATOM 652 O O . VAL A 1 90 ? -10.710 14.165 -26.766 1.00 39.94 82 VAL A O 1
ATOM 656 N N . ARG A 1 91 ? -11.303 15.695 -28.286 1.00 44.42 83 ARG A N 1
ATOM 657 C CA . ARG A 1 91 ? -11.955 16.568 -27.314 1.00 41.26 83 ARG A CA 1
ATOM 658 C C . ARG A 1 91 ? -13.076 15.801 -26.616 1.00 42.07 83 ARG A C 1
ATOM 659 O O . ARG A 1 91 ? -13.150 15.812 -25.393 1.00 38.89 83 ARG A O 1
ATOM 667 N N . ALA A 1 92 ? -13.934 15.136 -27.400 1.00 41.85 84 ALA A N 1
ATOM 668 C CA . ALA A 1 92 ? -15.049 14.387 -26.860 1.00 44.06 84 ALA A CA 1
ATOM 669 C C . ALA A 1 92 ? -14.574 13.277 -25.912 1.00 44.16 84 ALA A C 1
ATOM 670 O O . ALA A 1 92 ? -15.156 13.090 -24.840 1.00 46.82 84 ALA A O 1
ATOM 672 N N . TYR A 1 93 ? -13.538 12.538 -26.311 1.00 40.09 85 TYR A N 1
ATOM 673 C CA . TYR A 1 93 ? -13.077 11.401 -25.536 1.00 42.55 85 TYR A CA 1
ATOM 674 C C . TYR A 1 93 ? -12.422 11.871 -24.253 1.00 44.76 85 TYR A C 1
ATOM 675 O O . TYR A 1 93 ? -12.541 11.249 -23.217 1.00 49.72 85 TYR A O 1
ATOM 684 N N . ARG A 1 94 ? -11.732 12.992 -24.315 1.00 50.12 86 ARG A N 1
ATOM 685 C CA . ARG A 1 94 ? -11.173 13.597 -23.106 1.00 50.19 86 ARG A CA 1
ATOM 686 C C . ARG A 1 94 ? -12.294 13.962 -22.143 1.00 47.64 86 ARG A C 1
ATOM 687 O O . ARG A 1 94 ? -12.200 13.674 -20.965 1.00 44.70 86 ARG A O 1
ATOM 695 N N . GLU A 1 95 ? -13.341 14.598 -22.667 1.00 48.32 87 GLU A N 1
ATOM 696 C CA . GLU A 1 95 ? -14.514 14.925 -21.884 1.00 50.45 87 GLU A CA 1
ATOM 697 C C . GLU A 1 95 ? -15.067 13.685 -21.223 1.00 49.70 87 GLU A C 1
ATOM 698 O O . GLU A 1 95 ? -15.392 13.720 -20.039 1.00 52.08 87 GLU A O 1
ATOM 704 N N . LYS A 1 96 ? -15.169 12.587 -21.975 1.00 47.11 88 LYS A N 1
ATOM 705 C CA . LYS A 1 96 ? -15.792 11.374 -21.458 1.00 45.15 88 LYS A CA 1
ATOM 706 C C . LYS A 1 96 ? -15.067 10.907 -20.211 1.00 45.59 88 LYS A C 1
ATOM 707 O O . LYS A 1 96 ? -15.666 10.616 -19.176 1.00 46.91 88 LYS A O 1
ATOM 713 N N . ILE A 1 97 ? -13.755 10.855 -20.320 1.00 46.67 89 ILE A N 1
ATOM 714 C CA . ILE A 1 97 ? -12.912 10.542 -19.187 1.00 47.01 89 ILE A CA 1
ATOM 715 C C . ILE A 1 97 ? -13.068 11.535 -18.043 1.00 45.62 89 ILE A C 1
ATOM 716 O O . ILE A 1 97 ? -13.117 11.131 -16.894 1.00 47.09 89 ILE A O 1
ATOM 721 N N . GLU A 1 98 ? -13.136 12.824 -18.351 1.00 43.95 90 GLU A N 1
ATOM 722 C CA . GLU A 1 98 ? -13.315 13.827 -17.314 1.00 41.63 90 GLU A CA 1
ATOM 723 C C . GLU A 1 98 ? -14.544 13.527 -16.481 1.00 40.78 90 GLU A C 1
ATOM 724 O O . GLU A 1 98 ? -14.465 13.486 -15.269 1.00 40.65 90 GLU A O 1
ATOM 730 N N . LYS A 1 99 ? -15.672 13.276 -17.128 1.00 42.34 91 LYS A N 1
ATOM 731 C CA . LYS A 1 99 ? -16.934 13.080 -16.401 1.00 44.66 91 LYS A CA 1
ATOM 732 C C . LYS A 1 99 ? -16.901 11.869 -15.499 1.00 43.48 91 LYS A C 1
ATOM 733 O O . LYS A 1 99 ? -17.473 11.901 -14.426 1.00 47.76 91 LYS A O 1
ATOM 739 N N . GLU A 1 100 ? -16.222 10.811 -15.924 1.00 42.12 92 GLU A N 1
ATOM 740 C CA . GLU A 1 100 ? -16.008 9.654 -15.070 1.00 38.35 92 GLU A CA 1
ATOM 741 C C . GLU A 1 100 ? -15.194 10.051 -13.855 1.00 36.88 92 GLU A C 1
ATOM 742 O O . GLU A 1 100 ? -15.557 9.722 -12.728 1.00 37.21 92 GLU A O 1
ATOM 748 N N . LEU A 1 101 ? -14.105 10.773 -14.092 1.00 36.85 93 LEU A N 1
ATOM 749 C CA . LEU A 1 101 ? -13.172 11.163 -13.032 1.00 36.54 93 LEU A CA 1
ATOM 750 C C . LEU A 1 101 ? -13.865 11.985 -11.976 1.00 37.76 93 LEU A C 1
ATOM 751 O O . LEU A 1 101 ? -13.689 11.757 -10.776 1.00 33.04 93 LEU A O 1
ATOM 756 N N . GLU A 1 102 ? -14.683 12.926 -12.433 1.00 43.18 94 GLU A N 1
ATOM 757 C CA . GLU A 1 102 ? -15.388 13.839 -11.534 1.00 47.12 94 GLU A CA 1
ATOM 758 C C . GLU A 1 102 ? -16.468 13.102 -10.738 1.00 47.07 94 GLU A C 1
ATOM 759 O O . GLU A 1 102 ? -16.661 13.366 -9.552 1.00 49.15 94 GLU A O 1
ATOM 765 N N . ALA A 1 103 ? -17.164 12.180 -11.390 1.00 43.09 95 ALA A N 1
ATOM 766 C CA . ALA A 1 103 ? -18.162 11.371 -10.715 1.00 43.53 95 ALA A CA 1
ATOM 767 C C . ALA A 1 103 ? -17.571 10.532 -9.566 1.00 42.52 95 ALA A C 1
ATOM 768 O O . ALA A 1 103 ? -18.189 10.385 -8.512 1.00 41.26 95 ALA A O 1
ATOM 770 N N . VAL A 1 104 ? -16.400 9.951 -9.779 1.00 39.70 96 VAL A N 1
ATOM 771 C CA . VAL A 1 104 ? -15.728 9.231 -8.707 1.00 38.77 96 VAL A CA 1
ATOM 772 C C . VAL A 1 104 ? -15.369 10.219 -7.604 1.00 40.61 96 VAL A C 1
ATOM 773 O O . VAL A 1 104 ? -15.494 9.925 -6.419 1.00 38.02 96 VAL A O 1
ATOM 777 N N . CYS A 1 105 ? -14.896 11.394 -8.002 1.00 44.98 97 CYS A N 1
ATOM 778 C CA . CYS A 1 105 ? -14.471 12.393 -7.029 1.00 45.94 97 CYS A CA 1
ATOM 779 C C . CYS A 1 105 ? -15.604 12.836 -6.117 1.00 41.94 97 CYS A C 1
ATOM 780 O O . CYS A 1 105 ? -15.384 12.931 -4.924 1.00 37.73 97 CYS A O 1
ATOM 783 N N . GLN A 1 106 ? -16.796 13.076 -6.667 1.00 45.07 98 GLN A N 1
ATOM 784 C CA . GLN A 1 106 ? -17.984 13.435 -5.838 1.00 52.93 98 GLN A CA 1
ATOM 785 C C . GLN A 1 106 ? -18.356 12.297 -4.912 1.00 48.31 98 GLN A C 1
ATOM 786 O O . GLN A 1 106 ? -18.707 12.508 -3.771 1.00 52.11 98 GLN A O 1
ATOM 792 N N . ASP A 1 107 ? -18.286 11.085 -5.429 1.00 44.23 99 ASP A N 1
ATOM 793 C CA . ASP A 1 107 ? -18.654 9.914 -4.686 1.00 41.68 99 ASP A CA 1
ATOM 794 C C . ASP A 1 107 ? -17.864 9.941 -3.388 1.00 43.07 99 ASP A C 1
ATOM 795 O O . ASP A 1 107 ? -18.445 9.962 -2.326 1.00 45.23 99 ASP A O 1
ATOM 800 N N . VAL A 1 108 ? -16.537 9.994 -3.472 1.00 47.86 100 VAL A N 1
ATOM 801 C CA . VAL A 1 108 ? -15.675 10.014 -2.277 1.00 47.41 100 VAL A CA 1
ATOM 802 C C . VAL A 1 108 ? -15.939 11.242 -1.404 1.00 46.39 100 VAL A C 1
ATOM 803 O O . VAL A 1 108 ? -16.103 11.120 -0.180 1.00 45.44 100 VAL A O 1
ATOM 807 N N . LEU A 1 109 ? -15.952 12.416 -2.039 1.00 42.21 101 LEU A N 1
ATOM 808 C CA . LEU A 1 109 ? -16.130 13.670 -1.328 1.00 40.21 101 LEU A CA 1
ATOM 809 C C . LEU A 1 109 ? -17.433 13.689 -0.541 1.00 40.38 101 LEU A C 1
ATOM 810 O O . LEU A 1 109 ? -17.496 14.216 0.567 1.00 36.28 101 LEU A O 1
ATOM 815 N N . SER A 1 110 ? -18.466 13.080 -1.104 1.00 41.99 102 SER A N 1
ATOM 816 C CA . SER A 1 110 ? -19.738 12.972 -0.419 1.00 42.29 102 SER A CA 1
ATOM 817 C C . SER A 1 110 ? -19.648 12.064 0.803 1.00 41.20 102 SER A C 1
ATOM 818 O O . SER A 1 110 ? -20.232 12.369 1.830 1.00 45.02 102 SER A O 1
ATOM 821 N N . LEU A 1 111 ? -18.941 10.947 0.687 1.00 39.47 103 LEU A N 1
ATOM 822 C CA . LEU A 1 111 ? -18.701 10.090 1.838 1.00 42.26 103 LEU A CA 1
ATOM 823 C C . LEU A 1 111 ? -17.919 10.848 2.901 1.00 45.35 103 LEU A C 1
ATOM 824 O O . LEU A 1 111 ? -18.243 10.771 4.084 1.00 49.57 103 LEU A O 1
ATOM 829 N N . LEU A 1 112 ? -16.878 11.565 2.491 1.00 44.36 104 LEU A N 1
ATOM 830 C CA . LEU A 1 112 ? -16.089 12.340 3.440 1.00 43.22 104 LEU A CA 1
ATOM 831 C C . LEU A 1 112 ? -16.927 13.408 4.168 1.00 45.65 104 LEU A C 1
ATOM 832 O O . LEU A 1 112 ? -16.855 13.504 5.383 1.00 49.92 104 LEU A O 1
ATOM 837 N N . ASP A 1 113 ? -17.728 14.188 3.445 1.00 45.95 105 ASP A N 1
ATOM 838 C CA . ASP A 1 113 ? -18.503 15.268 4.077 1.00 47.71 105 ASP A CA 1
ATOM 839 C C . ASP A 1 113 ? -19.612 14.741 4.957 1.00 47.27 105 ASP A C 1
ATOM 840 O O . ASP A 1 113 ? -19.834 15.250 6.055 1.00 45.47 105 ASP A O 1
ATOM 845 N N . ASN A 1 114 ? -20.298 13.710 4.479 1.00 49.64 106 ASN A N 1
ATOM 846 C CA . ASN A 1 114 ? -21.561 13.286 5.088 1.00 51.27 106 ASN A CA 1
ATOM 847 C C . ASN A 1 114 ? -21.471 12.076 6.010 1.00 47.15 106 ASN A C 1
ATOM 848 O O . ASN A 1 114 ? -22.414 11.785 6.728 1.00 51.15 106 ASN A O 1
ATOM 853 N N . TYR A 1 115 ? -20.334 11.396 6.018 1.00 44.20 107 TYR A N 1
ATOM 854 C CA . TYR A 1 115 ? -20.122 10.274 6.922 1.00 43.55 107 TYR A CA 1
ATOM 855 C C . TYR A 1 115 ? -18.823 10.402 7.718 1.00 44.90 107 TYR A C 1
ATOM 856 O O . TYR A 1 115 ? -18.823 10.440 8.958 1.00 45.47 107 TYR A O 1
ATOM 865 N N . LEU A 1 116 ? -17.700 10.429 7.019 1.00 46.12 108 LEU A N 1
ATOM 866 C CA . LEU A 1 116 ? -16.425 10.152 7.681 1.00 48.75 108 LEU A CA 1
ATOM 867 C C . LEU A 1 116 ? -15.993 11.312 8.558 1.00 50.29 108 LEU A C 1
ATOM 868 O O . LEU A 1 116 ? -15.830 11.147 9.752 1.00 52.46 108 LEU A O 1
ATOM 873 N N . ILE A 1 117 ? -15.868 12.491 7.970 1.00 54.18 109 ILE A N 1
ATOM 874 C CA . ILE A 1 117 ? -15.502 13.693 8.717 1.00 60.36 109 ILE A CA 1
ATOM 875 C C . ILE A 1 117 ? -16.592 14.051 9.731 1.00 67.85 109 ILE A C 1
ATOM 876 O O . ILE A 1 117 ? -16.291 14.290 10.894 1.00 68.59 109 ILE A O 1
ATOM 881 N N . LYS A 1 118 ? -17.852 14.094 9.286 1.00 75.35 110 LYS A N 1
ATOM 882 C CA . LYS A 1 118 ? -18.991 14.388 10.172 1.00 73.88 110 LYS A CA 1
ATOM 883 C C . LYS A 1 118 ? -18.920 13.613 11.492 1.00 69.32 110 LYS A C 1
ATOM 884 O O . LYS A 1 118 ? -19.095 14.194 12.554 1.00 70.33 110 LYS A O 1
ATOM 890 N N . ASN A 1 119 ? -18.648 12.308 11.424 1.00 69.33 111 ASN A N 1
ATOM 891 C CA . ASN A 1 119 ? -18.693 11.436 12.607 1.00 67.13 111 ASN A CA 1
ATOM 892 C C . ASN A 1 119 ? -17.361 11.317 13.324 1.00 62.42 111 ASN A C 1
ATOM 893 O O . ASN A 1 119 ? -17.088 10.314 13.976 1.00 55.36 111 ASN A O 1
ATOM 898 N N . CYS A 1 120 ? -16.526 12.339 13.199 1.00 68.20 112 CYS A N 1
ATOM 899 C CA . CYS A 1 120 ? -15.290 12.399 13.968 1.00 73.45 112 CYS A CA 1
ATOM 900 C C . CYS A 1 120 ? -15.570 13.214 15.226 1.00 86.11 112 CYS A C 1
ATOM 901 O O . CYS A 1 120 ? -16.100 14.331 15.147 1.00 97.42 112 CYS A O 1
ATOM 904 N N . SER A 1 121 ? -15.248 12.640 16.384 1.00 88.74 113 SER A N 1
ATOM 905 C CA . SER A 1 121 ? -15.345 13.363 17.647 1.00 92.83 113 SER A CA 1
ATOM 906 C C . SER A 1 121 ? -14.150 14.300 17.755 1.00 92.36 113 SER A C 1
ATOM 907 O O . SER A 1 121 ? -13.115 14.066 17.142 1.00 91.39 113 SER A O 1
ATOM 910 N N . GLU A 1 122 ? -14.305 15.360 18.541 1.00 94.39 114 GLU A N 1
ATOM 911 C CA . GLU A 1 122 ? -13.330 16.446 18.595 1.00 88.36 114 GLU A CA 1
ATOM 912 C C . GLU A 1 122 ? -11.900 16.003 18.808 1.00 79.76 114 GLU A C 1
ATOM 913 O O . GLU A 1 122 ? -10.991 16.672 18.339 1.00 71.58 114 GLU A O 1
ATOM 919 N N . THR A 1 123 ? -11.702 14.885 19.502 1.00 76.06 115 THR A N 1
ATOM 920 C CA . THR A 1 123 ? -10.358 14.415 19.830 1.00 74.00 115 THR A CA 1
ATOM 921 C C . THR A 1 123 ? -9.839 13.258 18.980 1.00 73.60 115 THR A C 1
ATOM 922 O O . THR A 1 123 ? -8.794 12.690 19.299 1.00 78.36 115 THR A O 1
ATOM 926 N N . GLN A 1 124 ? -10.547 12.907 17.910 1.00 70.62 116 GLN A N 1
ATOM 927 C CA . GLN A 1 124 ? -10.042 11.910 16.944 1.00 73.05 116 GLN A CA 1
ATOM 928 C C . GLN A 1 124 ? -9.239 12.603 15.832 1.00 68.04 116 GLN A C 1
ATOM 929 O O . GLN A 1 124 ? -9.598 12.575 14.651 1.00 63.97 116 GLN A O 1
ATOM 935 N N . TYR A 1 125 ? -8.135 13.210 16.242 1.00 64.34 117 TYR A N 1
ATOM 936 C CA . TYR A 1 125 ? -7.357 14.096 15.397 1.00 61.89 117 TYR A CA 1
ATOM 937 C C . TYR A 1 125 ? -6.732 13.358 14.232 1.00 58.35 117 TYR A C 1
ATOM 938 O O . TYR A 1 125 ? -6.622 13.903 13.138 1.00 54.51 117 TYR A O 1
ATOM 947 N N . GLU A 1 126 ? -6.335 12.113 14.459 1.00 57.64 118 GLU A N 1
ATOM 948 C CA . GLU A 1 126 ? -5.705 11.333 13.398 1.00 60.33 118 GLU A CA 1
ATOM 949 C C . GLU A 1 126 ? -6.662 11.110 12.226 1.00 62.45 118 GLU A C 1
ATOM 950 O O . GLU A 1 126 ? -6.315 11.331 11.057 1.00 56.93 118 GLU A O 1
ATOM 956 N N . SER A 1 127 ? -7.881 10.692 12.556 1.00 63.63 119 SER A N 1
ATOM 957 C CA . SER A 1 127 ? -8.890 10.451 11.550 1.00 61.48 119 SER A CA 1
ATOM 958 C C . SER A 1 127 ? -9.257 11.757 10.852 1.00 57.26 119 SER A C 1
ATOM 959 O O . SER A 1 127 ? -9.234 11.823 9.626 1.00 54.68 119 SER A O 1
ATOM 962 N N . LYS A 1 128 ? -9.583 12.797 11.619 1.00 53.12 120 LYS A N 1
ATOM 963 C CA . LYS A 1 128 ? -9.931 14.084 11.003 1.00 52.70 120 LYS A CA 1
ATOM 964 C C . LYS A 1 128 ? -8.866 14.579 10.020 1.00 48.21 120 LYS A C 1
ATOM 965 O O . LYS A 1 128 ? -9.194 15.160 8.979 1.00 41.52 120 LYS A O 1
ATOM 971 N N . VAL A 1 129 ? -7.601 14.325 10.333 1.00 47.51 121 VAL A N 1
ATOM 972 C CA . VAL A 1 129 ? -6.515 14.729 9.441 1.00 46.51 121 VAL A CA 1
ATOM 973 C C . VAL A 1 129 ? -6.460 13.840 8.178 1.00 45.87 121 VAL A C 1
ATOM 974 O O . VAL A 1 129 ? -6.369 14.340 7.047 1.00 41.50 121 VAL A O 1
ATOM 978 N N . PHE A 1 130 ? -6.517 12.527 8.368 1.00 44.29 122 PHE A N 1
ATOM 979 C CA . PHE A 1 130 ? -6.536 11.632 7.226 1.00 47.16 122 PHE A CA 1
ATOM 980 C C . PHE A 1 130 ? -7.627 12.102 6.282 1.00 45.15 122 PHE A C 1
ATOM 981 O O . PHE A 1 130 ? -7.350 12.461 5.152 1.00 47.88 122 PHE A O 1
ATOM 989 N N . TYR A 1 131 ? -8.862 12.138 6.767 1.00 43.07 123 TYR A N 1
ATOM 990 C CA . TYR A 1 131 ? -10.004 12.450 5.924 1.00 40.31 123 TYR A CA 1
ATOM 991 C C . TYR A 1 131 ? -9.926 13.852 5.281 1.00 42.93 123 TYR A C 1
ATOM 992 O O . TYR A 1 131 ? -10.367 14.040 4.134 1.00 42.34 123 TYR A O 1
ATOM 1001 N N . LEU A 1 132 ? -9.377 14.838 5.994 1.00 43.76 124 LEU A N 1
ATOM 1002 C CA . LEU A 1 132 ? -9.277 16.189 5.424 1.00 43.25 124 LEU A CA 1
ATOM 1003 C C . LEU A 1 132 ? -8.219 16.242 4.313 1.00 44.14 124 LEU A C 1
ATOM 1004 O O . LEU A 1 132 ? -8.422 16.873 3.252 1.00 40.51 124 LEU A O 1
ATOM 1009 N N . LYS A 1 133 ? -7.111 15.547 4.539 1.00 44.60 125 LYS A N 1
ATOM 1010 C CA . LYS A 1 133 ? -6.098 15.401 3.501 1.00 46.84 125 LYS A CA 1
ATOM 1011 C C . LYS A 1 133 ? -6.705 14.755 2.264 1.00 48.13 125 LYS A C 1
ATOM 1012 O O . LYS A 1 133 ? -6.495 15.221 1.152 1.00 53.94 125 LYS A O 1
ATOM 1018 N N . MET A 1 134 ? -7.463 13.683 2.470 1.00 46.81 126 MET A N 1
ATOM 1019 C CA . MET A 1 134 ? -8.149 12.980 1.394 1.00 45.34 126 MET A CA 1
ATOM 1020 C C . MET A 1 134 ? -9.097 13.915 0.642 1.00 46.67 126 MET A C 1
ATOM 1021 O O . MET A 1 134 ? -9.178 13.878 -0.579 1.00 44.23 126 MET A O 1
ATOM 1026 N N . LYS A 1 135 ? -9.827 14.743 1.389 1.00 47.63 127 LYS A N 1
ATOM 1027 C CA . LYS A 1 135 ? -10.724 15.732 0.806 1.00 48.17 127 LYS A CA 1
ATOM 1028 C C . LYS A 1 135 ? -9.956 16.762 -0.015 1.00 49.22 127 LYS A C 1
ATOM 1029 O O . LYS A 1 135 ? -10.425 17.185 -1.082 1.00 52.01 127 LYS A O 1
ATOM 1035 N N . GLY A 1 136 ? -8.794 17.186 0.491 1.00 43.66 128 GLY A N 1
ATOM 1036 C CA . GLY A 1 136 ? -7.908 18.049 -0.286 1.00 42.14 128 GLY A CA 1
ATOM 1037 C C . GLY A 1 136 ? -7.414 17.371 -1.562 1.00 41.52 128 GLY A C 1
ATOM 1038 O O . GLY A 1 136 ? -7.412 17.991 -2.640 1.00 43.89 128 GLY A O 1
ATOM 1039 N N . ASP A 1 137 ? -7.015 16.098 -1.444 1.00 36.79 129 ASP A N 1
ATOM 1040 C CA . ASP A 1 137 ? -6.543 15.322 -2.585 1.00 35.37 129 ASP A CA 1
ATOM 1041 C C . ASP A 1 137 ? -7.571 15.301 -3.694 1.00 35.05 129 ASP A C 1
ATOM 1042 O O . ASP A 1 137 ? -7.243 15.565 -4.856 1.00 35.38 129 ASP A O 1
ATOM 1047 N N . TYR A 1 138 ? -8.813 14.992 -3.346 1.00 36.34 130 TYR A N 1
ATOM 1048 C CA . TYR A 1 138 ? -9.823 14.752 -4.370 1.00 37.87 130 TYR A CA 1
ATOM 1049 C C . TYR A 1 138 ? -10.311 16.037 -4.966 1.00 36.60 130 TYR A C 1
ATOM 1050 O O . TYR A 1 138 ? -10.633 16.046 -6.134 1.00 41.57 130 TYR A O 1
ATOM 1059 N N . TYR A 1 139 ? -10.313 17.130 -4.218 1.00 35.74 131 TYR A N 1
ATOM 1060 C CA . TYR A 1 139 ? -10.590 18.426 -4.850 1.00 38.86 131 TYR A CA 1
ATOM 1061 C C . TYR A 1 139 ? -9.422 18.826 -5.745 1.00 37.35 131 TYR A C 1
ATOM 1062 O O . TYR A 1 139 ? -9.622 19.447 -6.800 1.00 34.06 131 TYR A O 1
ATOM 1071 N N . ARG A 1 140 ? -8.212 18.464 -5.327 1.00 36.45 132 ARG A N 1
ATOM 1072 C CA . ARG A 1 140 ? -7.044 18.695 -6.163 1.00 38.47 132 ARG A CA 1
ATOM 1073 C C . ARG A 1 140 ? -7.180 17.964 -7.490 1.00 37.50 132 ARG A C 1
ATOM 1074 O O . ARG A 1 140 ? -6.907 18.545 -8.536 1.00 40.05 132 ARG A O 1
ATOM 1082 N N . TYR A 1 141 ? -7.604 16.701 -7.451 1.00 35.07 133 TYR A N 1
ATOM 1083 C CA . TYR A 1 141 ? -7.773 15.924 -8.679 1.00 33.76 133 TYR A CA 1
ATOM 1084 C C . TYR A 1 141 ? -8.812 16.543 -9.643 1.00 34.38 133 TYR A C 1
ATOM 1085 O O . TYR A 1 141 ? -8.673 16.475 -10.867 1.00 35.34 133 TYR A O 1
ATOM 1094 N N . LEU A 1 142 ? -9.850 17.142 -9.094 1.00 35.06 134 LEU A N 1
ATOM 1095 C CA . LEU A 1 142 ? -10.794 17.901 -9.898 1.00 38.32 134 LEU A CA 1
ATOM 1096 C C . LEU A 1 142 ? -10.137 19.141 -10.503 1.00 40.12 134 LEU A C 1
ATOM 1097 O O . LEU A 1 142 ? -10.456 19.534 -11.615 1.00 44.22 134 LEU A O 1
ATOM 1102 N N . ALA A 1 143 ? -9.239 19.767 -9.756 1.00 39.68 135 ALA A N 1
ATOM 1103 C CA . ALA A 1 143 ? -8.574 20.971 -10.218 1.00 40.03 135 ALA A CA 1
ATOM 1104 C C . ALA A 1 143 ? -7.664 20.694 -11.386 1.00 38.86 135 ALA A C 1
ATOM 1105 O O . ALA A 1 143 ? -7.520 21.536 -12.257 1.00 43.31 135 ALA A O 1
ATOM 1107 N N . GLU A 1 144 ? -7.041 19.522 -11.403 1.00 39.78 136 GLU A N 1
ATOM 1108 C CA . GLU A 1 144 ? -6.204 19.099 -12.543 1.00 41.91 136 GLU A CA 1
ATOM 1109 C C . GLU A 1 144 ? -6.933 19.186 -13.891 1.00 44.05 136 GLU A C 1
ATOM 1110 O O . GLU A 1 144 ? -6.296 19.440 -14.914 1.00 48.12 136 GLU A O 1
ATOM 1116 N N . VAL A 1 145 ? -8.254 18.976 -13.885 1.00 43.90 137 VAL A N 1
ATOM 1117 C CA . VAL A 1 145 ? -9.046 18.895 -15.119 1.00 44.46 137 VAL A CA 1
ATOM 1118 C C . VAL A 1 145 ? -10.085 20.010 -15.283 1.00 46.46 137 VAL A C 1
ATOM 1119 O O . VAL A 1 145 ? -10.804 20.051 -16.290 1.00 45.03 137 VAL A O 1
ATOM 1123 N N . ALA A 1 146 ? -10.175 20.898 -14.299 1.00 47.50 138 ALA A N 1
ATOM 1124 C CA . ALA A 1 146 ? -11.117 21.996 -14.353 1.00 49.56 138 ALA A CA 1
ATOM 1125 C C . ALA A 1 146 ? -10.472 23.180 -15.022 1.00 57.94 138 ALA A C 1
ATOM 1126 O O . ALA A 1 146 ? -9.230 23.279 -15.091 1.00 58.97 138 ALA A O 1
ATOM 1128 N N . THR A 1 147 ? -11.328 24.082 -15.506 1.00 65.86 139 THR A N 1
ATOM 1129 C CA . THR A 1 147 ? -10.896 25.355 -16.083 1.00 71.57 139 THR A CA 1
ATOM 1130 C C . THR A 1 147 ? -11.900 26.424 -15.738 1.00 75.41 139 THR A C 1
ATOM 1131 O O . THR A 1 147 ? -13.064 26.125 -15.480 1.00 67.14 139 THR A O 1
ATOM 1135 N N . GLY A 1 148 ? -11.439 27.672 -15.759 1.00 91.46 140 GLY A N 1
ATOM 1136 C CA . GLY A 1 148 ? -12.296 28.822 -15.478 1.00 97.39 140 GLY A CA 1
ATOM 1137 C C . GLY A 1 148 ? -12.799 28.878 -14.041 1.00 91.73 140 GLY A C 1
ATOM 1138 O O . GLY A 1 148 ? -12.107 28.463 -13.105 1.00 89.79 140 GLY A O 1
ATOM 1139 N N . GLU A 1 149 ? -14.006 29.403 -13.865 1.00 87.43 141 GLU A N 1
ATOM 1140 C CA . GLU A 1 149 ? -14.571 29.593 -12.529 1.00 93.99 141 GLU A CA 1
ATOM 1141 C C . GLU A 1 149 ? -14.683 28.284 -11.769 1.00 90.78 141 GLU A C 1
ATOM 1142 O O . GLU A 1 149 ? -14.514 28.253 -10.546 1.00 87.18 141 GLU A O 1
ATOM 1148 N N . LYS A 1 150 ? -14.962 27.204 -12.489 1.00 86.40 142 LYS A N 1
ATOM 1149 C CA . LYS A 1 150 ? -15.075 25.905 -11.848 1.00 85.49 142 LYS A CA 1
ATOM 1150 C C . LYS A 1 150 ? -13.767 25.540 -11.159 1.00 81.45 142 LYS A C 1
ATOM 1151 O O . LYS A 1 150 ? -13.781 25.039 -10.035 1.00 72.15 142 LYS A O 1
ATOM 1157 N N . ARG A 1 151 ? -12.647 25.779 -11.850 1.00 78.98 143 ARG A N 1
ATOM 1158 C CA . ARG A 1 151 ? -11.324 25.475 -11.316 1.00 74.18 143 ARG A CA 1
ATOM 1159 C C . ARG A 1 151 ? -11.091 26.265 -10.047 1.00 72.99 143 ARG A C 1
ATOM 1160 O O . ARG A 1 151 ? -10.714 25.702 -9.017 1.00 75.98 143 ARG A O 1
ATOM 1168 N N . ALA A 1 152 ? -11.332 27.568 -10.120 1.00 68.62 144 ALA A N 1
ATOM 1169 C CA . ALA A 1 152 ? -11.117 28.448 -8.976 1.00 67.09 144 ALA A CA 1
ATOM 1170 C C . ALA A 1 152 ? -11.822 27.936 -7.724 1.00 60.55 144 ALA A C 1
ATOM 1171 O O . ALA A 1 152 ? -11.268 27.963 -6.637 1.00 61.66 144 ALA A O 1
ATOM 1173 N N . THR A 1 153 ? -13.040 27.451 -7.893 1.00 59.40 145 THR A N 1
ATOM 1174 C CA . THR A 1 153 ? -13.855 26.993 -6.768 1.00 59.19 145 THR A CA 1
ATOM 1175 C C . THR A 1 153 ? -13.286 25.765 -6.094 1.00 62.46 145 THR A C 1
ATOM 1176 O O . THR A 1 153 ? -13.223 25.722 -4.865 1.00 68.05 145 THR A O 1
ATOM 1180 N N . VAL A 1 154 ? -12.900 24.758 -6.886 1.00 61.55 146 VAL A N 1
ATOM 1181 C CA . VAL A 1 154 ? -12.351 23.499 -6.329 1.00 54.40 146 VAL A CA 1
ATOM 1182 C C . VAL A 1 154 ? -10.921 23.656 -5.809 1.00 51.71 146 VAL A C 1
ATOM 1183 O O . VAL A 1 154 ? -10.496 22.929 -4.898 1.00 45.54 146 VAL A O 1
ATOM 1187 N N . VAL A 1 155 ? -10.185 24.606 -6.385 1.00 49.07 147 VAL A N 1
ATOM 1188 C CA . VAL A 1 155 ? -8.880 24.963 -5.852 1.00 50.92 147 VAL A CA 1
ATOM 1189 C C . VAL A 1 155 ? -9.057 25.536 -4.435 1.00 55.14 147 VAL A C 1
ATOM 1190 O O . VAL A 1 155 ? -8.321 25.171 -3.512 1.00 61.65 147 VAL A O 1
ATOM 1194 N N . GLU A 1 156 ? -10.019 26.435 -4.266 1.00 54.80 148 GLU A N 1
ATOM 1195 C CA . GLU A 1 156 ? -10.298 26.979 -2.964 1.00 57.92 148 GLU A CA 1
ATOM 1196 C C . GLU A 1 156 ? -10.703 25.842 -2.000 1.00 61.58 148 GLU A C 1
ATOM 1197 O O . GLU A 1 156 ? -10.226 25.789 -0.857 1.00 65.68 148 GLU A O 1
ATOM 1203 N N . SER A 1 157 ? -11.569 24.938 -2.456 1.00 57.82 149 SER A N 1
ATOM 1204 C CA . SER A 1 157 ? -12.043 23.845 -1.614 1.00 56.96 149 SER A CA 1
ATOM 1205 C C . SER A 1 157 ? -10.908 22.944 -1.175 1.00 57.39 149 SER A C 1
ATOM 1206 O O . SER A 1 157 ? -10.906 22.449 -0.044 1.00 58.00 149 SER A O 1
ATOM 1209 N N . SER A 1 158 ? -9.944 22.732 -2.070 1.00 59.47 150 SER A N 1
ATOM 1210 C CA . SER A 1 158 ? -8.753 21.939 -1.756 1.00 60.12 150 SER A CA 1
ATOM 1211 C C . SER A 1 158 ? -7.926 22.632 -0.674 1.00 59.92 150 SER A C 1
ATOM 1212 O O . SER A 1 158 ? -7.549 22.008 0.309 1.00 60.55 150 SER A O 1
ATOM 1215 N N . GLU A 1 159 ? -7.665 23.926 -0.860 1.00 61.14 151 GLU A N 1
ATOM 1216 C CA . GLU A 1 159 ? -6.909 24.729 0.108 1.00 64.46 151 GLU A CA 1
ATOM 1217 C C . GLU A 1 159 ? -7.504 24.673 1.517 1.00 61.60 151 GLU A C 1
ATOM 1218 O O . GLU A 1 159 ? -6.779 24.447 2.479 1.00 61.57 151 GLU A O 1
ATOM 1224 N N . LYS A 1 160 ? -8.813 24.868 1.632 1.00 61.54 152 LYS A N 1
ATOM 1225 C CA . LYS A 1 160 ? -9.499 24.811 2.937 1.00 61.09 152 LYS A CA 1
ATOM 1226 C C . LYS A 1 160 ? -9.300 23.498 3.693 1.00 58.29 152 LYS A C 1
ATOM 1227 O O . LYS A 1 160 ? -9.142 23.498 4.914 1.00 57.11 152 LYS A O 1
ATOM 1233 N N . ALA A 1 161 ? -9.344 22.385 2.960 1.00 55.89 153 ALA A N 1
ATOM 1234 C CA . ALA A 1 161 ? -9.215 21.050 3.539 1.00 50.61 153 ALA A CA 1
ATOM 1235 C C . ALA A 1 161 ? -7.780 20.745 3.923 1.00 47.64 153 ALA A C 1
ATOM 1236 O O . ALA A 1 161 ? -7.525 20.272 5.019 1.00 47.09 153 ALA A O 1
ATOM 1238 N N . TYR A 1 162 ? -6.850 21.001 3.006 1.00 47.70 154 TYR A N 1
ATOM 1239 C CA . TYR A 1 162 ? -5.414 20.858 3.278 1.00 47.35 154 TYR A CA 1
ATOM 1240 C C . TYR A 1 162 ? -4.940 21.783 4.399 1.00 48.18 154 TYR A C 1
ATOM 1241 O O . TYR A 1 162 ? -4.100 21.402 5.200 1.00 45.60 154 TYR A O 1
ATOM 1250 N N . SER A 1 163 ? -5.477 22.999 4.435 1.00 49.95 155 SER A N 1
ATOM 1251 C CA . SER A 1 163 ? -5.156 23.971 5.474 1.00 54.13 155 SER A CA 1
ATOM 1252 C C . SER A 1 163 ? -5.681 23.547 6.858 1.00 54.46 155 SER A C 1
ATOM 1253 O O . SER A 1 163 ? -4.952 23.587 7.855 1.00 53.62 155 SER A O 1
ATOM 1256 N N . GLU A 1 164 ? -6.947 23.156 6.929 1.00 53.70 156 GLU A N 1
ATOM 1257 C CA . GLU A 1 164 ? -7.509 22.701 8.185 1.00 56.75 156 GLU A CA 1
ATOM 1258 C C . GLU A 1 164 ? -6.774 21.456 8.692 1.00 55.45 156 GLU A C 1
ATOM 1259 O O . GLU A 1 164 ? -6.523 21.331 9.880 1.00 53.71 156 GLU A O 1
ATOM 1265 N N . ALA A 1 165 ? -6.427 20.535 7.799 1.00 52.67 157 ALA A N 1
ATOM 1266 C CA . ALA A 1 165 ? -5.711 19.330 8.204 1.00 51.53 157 ALA A CA 1
ATOM 1267 C C . ALA A 1 165 ? -4.342 19.689 8.745 1.00 58.96 157 ALA A C 1
ATOM 1268 O O . ALA A 1 165 ? -3.811 18.994 9.618 1.00 57.88 157 ALA A O 1
ATOM 1270 N N . HIS A 1 166 ? -3.766 20.766 8.207 1.00 65.09 158 HIS A N 1
ATOM 1271 C CA . HIS A 1 166 ? -2.447 21.235 8.623 1.00 70.52 158 HIS A CA 1
ATOM 1272 C C . HIS A 1 166 ? -2.472 21.734 10.057 1.00 66.20 158 HIS A C 1
ATOM 1273 O O . HIS A 1 166 ? -1.626 21.342 10.855 1.00 65.98 158 HIS A O 1
ATOM 1280 N N . GLU A 1 167 ? -3.452 22.580 10.375 1.00 61.39 159 GLU A N 1
ATOM 1281 C CA . GLU A 1 167 ? -3.591 23.153 11.719 1.00 62.80 159 GLU A CA 1
ATOM 1282 C C . GLU A 1 167 ? -3.733 22.056 12.753 1.00 54.96 159 GLU A C 1
ATOM 1283 O O . GLU A 1 167 ? -3.060 22.056 13.770 1.00 61.60 159 GLU A O 1
ATOM 1289 N N . ILE A 1 168 ? -4.627 21.129 12.480 1.00 49.85 160 ILE A N 1
ATOM 1290 C CA . ILE A 1 168 ? -4.919 20.040 13.396 1.00 50.75 160 ILE A CA 1
ATOM 1291 C C . ILE A 1 168 ? -3.700 19.164 13.575 1.00 52.00 160 ILE A C 1
ATOM 1292 O O . ILE A 1 168 ? -3.372 18.800 14.703 1.00 47.08 160 ILE A O 1
ATOM 1297 N N . SER A 1 169 ? -3.031 18.828 12.469 1.00 59.72 161 SER A N 1
ATOM 1298 C CA . SER A 1 169 ? -1.850 17.931 12.523 1.00 63.95 161 SER A CA 1
ATOM 1299 C C . SER A 1 169 ? -0.655 18.583 13.211 1.00 62.27 161 SER A C 1
ATOM 1300 O O . SER A 1 169 ? 0.119 17.893 13.868 1.00 58.79 161 SER A O 1
ATOM 1303 N N . LYS A 1 170 ? -0.526 19.905 13.070 1.00 62.94 162 LYS A N 1
ATOM 1304 C CA . LYS A 1 170 ? 0.574 20.637 13.692 1.00 66.72 162 LYS A CA 1
ATOM 1305 C C . LYS A 1 170 ? 0.504 20.538 15.201 1.00 66.16 162 LYS A C 1
ATOM 1306 O O . LYS A 1 170 ? 1.514 20.307 15.846 1.00 69.88 162 LYS A O 1
ATOM 1312 N N . GLU A 1 171 ? -0.690 20.696 15.759 1.00 69.25 163 GLU A N 1
ATOM 1313 C CA . GLU A 1 171 ? -0.862 20.728 17.215 1.00 72.47 163 GLU A CA 1
ATOM 1314 C C . GLU A 1 171 ? -0.905 19.359 17.866 1.00 71.08 163 GLU A C 1
ATOM 1315 O O . GLU A 1 171 ? -0.277 19.139 18.902 1.00 65.76 163 GLU A O 1
ATOM 1321 N N . HIS A 1 172 ? -1.650 18.437 17.273 1.00 69.32 164 HIS A N 1
ATOM 1322 C CA . HIS A 1 172 ? -1.938 17.195 17.959 1.00 71.36 164 HIS A CA 1
ATOM 1323 C C . HIS A 1 172 ? -1.220 15.982 17.394 1.00 65.51 164 HIS A C 1
ATOM 1324 O O . HIS A 1 172 ? -1.422 14.894 17.885 1.00 70.54 164 HIS A O 1
ATOM 1331 N N . MET A 1 173 ? -0.380 16.140 16.387 1.00 66.13 165 MET A N 1
ATOM 1332 C CA . MET A 1 173 ? 0.384 14.992 15.859 1.00 69.94 165 MET A CA 1
ATOM 1333 C C . MET A 1 173 ? 1.856 15.332 15.759 1.00 66.86 165 MET A C 1
ATOM 1334 O O . MET A 1 173 ? 2.215 16.469 15.445 1.00 64.22 165 MET A O 1
ATOM 1339 N N . GLN A 1 174 ? 2.712 14.346 15.991 1.00 61.40 166 GLN A N 1
ATOM 1340 C CA . GLN A 1 174 ? 4.142 14.613 15.953 1.00 59.95 166 GLN A CA 1
ATOM 1341 C C . GLN A 1 174 ? 4.683 14.640 14.515 1.00 56.97 166 GLN A C 1
ATOM 1342 O O . GLN A 1 174 ? 4.114 14.025 13.618 1.00 57.81 166 GLN A O 1
ATOM 1348 N N . PRO A 1 175 ? 5.802 15.342 14.296 1.00 55.50 167 PRO A N 1
ATOM 1349 C CA . PRO A 1 175 ? 6.259 15.656 12.936 1.00 52.66 167 PRO A CA 1
ATOM 1350 C C . PRO A 1 175 ? 6.751 14.485 12.117 1.00 49.17 167 PRO A C 1
ATOM 1351 O O . PRO A 1 175 ? 6.917 14.623 10.917 1.00 43.24 167 PRO A O 1
ATOM 1355 N N . THR A 1 176 ? 6.987 13.359 12.769 1.00 54.03 168 THR A N 1
ATOM 1356 C CA . THR A 1 176 ? 7.398 12.120 12.109 1.00 58.60 168 THR A CA 1
ATOM 1357 C C . THR A 1 176 ? 6.220 11.238 11.671 1.00 57.06 168 THR A C 1
ATOM 1358 O O . THR A 1 176 ? 6.423 10.298 10.913 1.00 57.55 168 THR A O 1
ATOM 1362 N N . HIS A 1 177 ? 5.008 11.530 12.157 1.00 55.11 169 HIS A N 1
ATOM 1363 C CA . HIS A 1 177 ? 3.846 10.705 11.856 1.00 51.39 169 HIS A CA 1
ATOM 1364 C C . HIS A 1 177 ? 3.719 10.667 10.340 1.00 46.83 169 HIS A C 1
ATOM 1365 O O . HIS A 1 177 ? 3.758 11.717 9.707 1.00 41.00 169 HIS A O 1
ATOM 1372 N N . PRO A 1 178 ? 3.617 9.454 9.758 1.00 47.66 170 PRO A N 1
ATOM 1373 C CA . PRO A 1 178 ? 3.386 9.278 8.319 1.00 47.20 170 PRO A CA 1
ATOM 1374 C C . PRO A 1 178 ? 2.262 10.146 7.746 1.00 42.59 170 PRO A C 1
ATOM 1375 O O . PRO A 1 178 ? 2.413 10.700 6.678 1.00 40.44 170 PRO A O 1
ATOM 1379 N N . ILE A 1 179 ? 1.147 10.251 8.443 1.00 41.45 171 ILE A N 1
ATOM 1380 C CA . ILE A 1 179 ? 0.012 10.999 7.937 1.00 44.34 171 ILE A CA 1
ATOM 1381 C C . ILE A 1 179 ? 0.378 12.486 7.840 1.00 42.59 171 ILE A C 1
ATOM 1382 O O . ILE A 1 179 ? 0.060 13.156 6.846 1.00 39.31 171 ILE A O 1
ATOM 1387 N N . ARG A 1 180 ? 1.033 13.008 8.871 1.00 44.38 172 ARG A N 1
ATOM 1388 C CA . ARG A 1 180 ? 1.427 14.425 8.854 1.00 49.64 172 ARG A CA 1
ATOM 1389 C C . ARG A 1 180 ? 2.478 14.715 7.773 1.00 49.70 172 ARG A C 1
ATOM 1390 O O . ARG A 1 180 ? 2.494 15.802 7.179 1.00 50.85 172 ARG A O 1
ATOM 1398 N N . LEU A 1 181 ? 3.353 13.743 7.534 1.00 44.35 173 LEU A N 1
ATOM 1399 C CA . LEU A 1 181 ? 4.315 13.849 6.457 1.00 41.67 173 LEU A CA 1
ATOM 1400 C C . LEU A 1 181 ? 3.629 13.768 5.100 1.00 42.37 173 LEU A C 1
ATOM 1401 O O . LEU A 1 181 ? 3.949 14.535 4.193 1.00 42.98 173 LEU A O 1
ATOM 1406 N N . GLY A 1 182 ? 2.692 12.831 4.967 1.00 40.91 174 GLY A N 1
ATOM 1407 C CA . GLY A 1 182 ? 1.959 12.625 3.719 1.00 38.21 174 GLY A CA 1
ATOM 1408 C C . GLY A 1 182 ? 1.170 13.845 3.343 1.00 35.68 174 GLY A C 1
ATOM 1409 O O . GLY A 1 182 ? 1.074 14.199 2.154 1.00 32.25 174 GLY A O 1
ATOM 1410 N N . LEU A 1 183 ? 0.596 14.478 4.366 1.00 36.40 175 LEU A N 1
ATOM 1411 C CA . LEU A 1 183 ? -0.126 15.743 4.189 1.00 36.66 175 LEU A CA 1
ATOM 1412 C C . LEU A 1 183 ? 0.801 16.828 3.649 1.00 37.29 175 LEU A C 1
ATOM 1413 O O . LEU A 1 183 ? 0.522 17.476 2.632 1.00 34.21 175 LEU A O 1
ATOM 1418 N N . ALA A 1 184 ? 1.917 17.015 4.344 1.00 35.56 176 ALA A N 1
ATOM 1419 C CA . ALA A 1 184 ? 2.911 17.962 3.905 1.00 34.36 176 ALA A CA 1
ATOM 1420 C C . ALA A 1 184 ? 3.315 17.678 2.483 1.00 36.03 176 ALA A C 1
ATOM 1421 O O . ALA A 1 184 ? 3.544 18.610 1.699 1.00 36.83 176 ALA A O 1
ATOM 1423 N N . LEU A 1 185 ? 3.443 16.392 2.159 1.00 37.57 177 LEU A N 1
ATOM 1424 C CA . LEU A 1 185 ? 3.892 15.996 0.830 1.00 38.83 177 LEU A CA 1
ATOM 1425 C C . LEU A 1 185 ? 2.851 16.409 -0.186 1.00 38.85 177 LEU A C 1
ATOM 1426 O O . LEU A 1 185 ? 3.159 17.090 -1.140 1.00 41.12 177 LEU A O 1
ATOM 1431 N N . ASN A 1 186 ? 1.605 16.029 0.027 1.00 41.73 178 ASN A N 1
ATOM 1432 C CA . ASN A 1 186 ? 0.559 16.360 -0.948 1.00 43.49 178 ASN A CA 1
ATOM 1433 C C . ASN A 1 186 ? 0.228 17.849 -1.002 1.00 42.64 178 ASN A C 1
ATOM 1434 O O . ASN A 1 186 ? 0.045 18.398 -2.074 1.00 40.83 178 ASN A O 1
ATOM 1439 N N . TYR A 1 187 ? 0.183 18.499 0.157 1.00 43.76 179 TYR A N 1
ATOM 1440 C CA . TYR A 1 187 ? -0.095 19.933 0.241 1.00 42.17 179 TYR A CA 1
ATOM 1441 C C . TYR A 1 187 ? 0.986 20.718 -0.534 1.00 42.58 179 TYR A C 1
ATOM 1442 O O . TYR A 1 187 ? 0.667 21.645 -1.291 1.00 38.13 179 TYR A O 1
ATOM 1451 N N . SER A 1 188 ? 2.255 20.314 -0.364 1.00 44.08 180 SER A N 1
ATOM 1452 C CA . SER A 1 188 ? 3.374 20.910 -1.090 1.00 42.54 180 SER A CA 1
ATOM 1453 C C . SER A 1 188 ? 3.139 20.746 -2.585 1.00 40.78 180 SER A C 1
ATOM 1454 O O . SER A 1 188 ? 3.285 21.691 -3.342 1.00 40.35 180 SER A O 1
ATOM 1457 N N . VAL A 1 189 ? 2.736 19.553 -3.005 1.00 41.45 181 VAL A N 1
ATOM 1458 C CA . VAL A 1 189 ? 2.437 19.289 -4.430 1.00 42.73 181 VAL A CA 1
ATOM 1459 C C . VAL A 1 189 ? 1.254 20.114 -4.947 1.00 41.64 181 VAL A C 1
ATOM 1460 O O . VAL A 1 189 ? 1.229 20.537 -6.094 1.00 39.20 181 VAL A O 1
ATOM 1464 N N . PHE A 1 190 ? 0.256 20.312 -4.101 1.00 44.35 182 PHE A N 1
ATOM 1465 C CA . PHE A 1 190 ? -0.851 21.205 -4.438 1.00 45.27 182 PHE A CA 1
ATOM 1466 C C . PHE A 1 190 ? -0.320 22.579 -4.787 1.00 43.75 182 PHE A C 1
ATOM 1467 O O . PHE A 1 190 ? -0.638 23.129 -5.837 1.00 33.17 182 PHE A O 1
ATOM 1475 N N . TYR A 1 191 ? 0.517 23.106 -3.892 1.00 50.31 183 TYR A N 1
ATOM 1476 C CA . TYR A 1 191 ? 1.127 24.414 -4.090 1.00 50.88 183 TYR A CA 1
ATOM 1477 C C . TYR A 1 191 ? 1.874 24.454 -5.410 1.00 51.99 183 TYR A C 1
ATOM 1478 O O . TYR A 1 191 ? 1.592 25.307 -6.228 1.00 53.35 183 TYR A O 1
ATOM 1487 N N . TYR A 1 192 ? 2.789 23.519 -5.643 1.00 54.15 184 TYR A N 1
ATOM 1488 C CA . TYR A 1 192 ? 3.589 23.562 -6.859 1.00 63.21 184 TYR A CA 1
ATOM 1489 C C . TYR A 1 192 ? 2.755 23.427 -8.134 1.00 64.80 184 TYR A C 1
ATOM 1490 O O . TYR A 1 192 ? 2.896 24.252 -9.041 1.00 72.79 184 TYR A O 1
ATOM 1499 N N . GLU A 1 193 ? 1.890 22.411 -8.198 1.00 63.76 185 GLU A N 1
ATOM 1500 C CA . GLU A 1 193 ? 1.206 22.031 -9.462 1.00 64.27 185 GLU A CA 1
ATOM 1501 C C . GLU A 1 193 ? -0.095 22.774 -9.789 1.00 60.23 185 GLU A C 1
ATOM 1502 O O . GLU A 1 193 ? -0.418 22.964 -10.958 1.00 55.92 185 GLU A O 1
ATOM 1508 N N . ILE A 1 194 ? -0.843 23.170 -8.762 1.00 61.84 186 ILE A N 1
ATOM 1509 C CA . ILE A 1 194 ? -2.171 23.779 -8.946 1.00 57.48 186 ILE A CA 1
ATOM 1510 C C . ILE A 1 194 ? -2.147 25.289 -8.705 1.00 58.20 186 ILE A C 1
ATOM 1511 O O . ILE A 1 194 ? -2.752 26.039 -9.440 1.00 58.73 186 ILE A O 1
ATOM 1516 N N . GLN A 1 195 ? -1.467 25.728 -7.657 1.00 63.60 187 GLN A N 1
ATOM 1517 C CA . GLN A 1 195 ? -1.314 27.147 -7.379 1.00 67.65 187 GLN A CA 1
ATOM 1518 C C . GLN A 1 195 ? -0.157 27.734 -8.185 1.00 73.66 187 GLN A C 1
ATOM 1519 O O . GLN A 1 195 ? -0.087 28.945 -8.406 1.00 72.82 187 GLN A O 1
ATOM 1525 N N . ASN A 1 196 ? 0.756 26.870 -8.615 1.00 80.28 188 ASN A N 1
ATOM 1526 C CA . ASN A 1 196 ? 1.980 27.299 -9.265 1.00 86.04 188 ASN A CA 1
ATOM 1527 C C . ASN A 1 196 ? 2.824 28.254 -8.382 1.00 90.66 188 ASN A C 1
ATOM 1528 O O . ASN A 1 196 ? 3.261 29.307 -8.848 1.00 98.14 188 ASN A O 1
ATOM 1533 N N . ALA A 1 197 ? 3.051 27.861 -7.121 1.00 80.91 189 ALA A N 1
ATOM 1534 C CA . ALA A 1 197 ? 3.771 28.674 -6.128 1.00 76.43 189 ALA A CA 1
ATOM 1535 C C . ALA A 1 197 ? 4.973 27.915 -5.539 1.00 74.47 189 ALA A C 1
ATOM 1536 O O . ALA A 1 197 ? 4.945 27.469 -4.388 1.00 76.69 189 ALA A O 1
ATOM 1538 N N . PRO A 1 198 ? 6.048 27.789 -6.326 1.00 76.29 190 PRO A N 1
ATOM 1539 C CA . PRO A 1 198 ? 7.227 26.985 -5.988 1.00 76.86 190 PRO A CA 1
ATOM 1540 C C . PRO A 1 198 ? 7.860 27.271 -4.632 1.00 82.46 190 PRO A C 1
ATOM 1541 O O . PRO A 1 198 ? 8.398 26.356 -3.996 1.00 77.81 190 PRO A O 1
ATOM 1545 N N . GLU A 1 199 ? 7.826 28.529 -4.208 1.00 92.47 191 GLU A N 1
ATOM 1546 C CA . GLU A 1 199 ? 8.529 28.923 -2.990 1.00 106.50 191 GLU A CA 1
ATOM 1547 C C . GLU A 1 199 ? 7.792 28.422 -1.753 1.00 102.35 191 GLU A C 1
ATOM 1548 O O . GLU A 1 199 ? 8.417 28.027 -0.759 1.00 111.46 191 GLU A O 1
ATOM 1554 N N . GLN A 1 200 ? 6.465 28.424 -1.824 1.00 89.99 192 GLN A N 1
ATOM 1555 C CA . GLN A 1 200 ? 5.654 27.861 -0.759 1.00 88.91 192 GLN A CA 1
ATOM 1556 C C . GLN A 1 200 ? 5.756 26.361 -0.706 1.00 80.61 192 GLN A C 1
ATOM 1557 O O . GLN A 1 200 ? 5.916 25.760 0.372 1.00 80.46 192 GLN A O 1
ATOM 1563 N N . ALA A 1 201 ? 5.628 25.762 -1.883 1.00 70.67 193 ALA A N 1
ATOM 1564 C CA . ALA A 1 201 ? 5.778 24.327 -2.020 1.00 67.99 193 ALA A CA 1
ATOM 1565 C C . ALA A 1 201 ? 7.024 23.878 -1.271 1.00 69.07 193 ALA A C 1
ATOM 1566 O O . ALA A 1 201 ? 6.939 23.063 -0.331 1.00 64.59 193 ALA A O 1
ATOM 1568 N N . CYS A 1 202 ? 8.160 24.469 -1.656 1.00 68.15 194 CYS A N 1
ATOM 1569 C CA . CYS A 1 202 ? 9.455 24.117 -1.102 1.00 69.54 194 CYS A CA 1
ATOM 1570 C C . CYS A 1 202 ? 9.548 24.401 0.393 1.00 71.12 194 CYS A C 1
ATOM 1571 O O . CYS A 1 202 ? 10.067 23.563 1.156 1.00 76.72 194 CYS A O 1
ATOM 1574 N N . HIS A 1 203 ? 9.064 25.570 0.815 1.00 64.43 195 HIS A N 1
ATOM 1575 C CA . HIS A 1 203 ? 9.148 25.931 2.219 1.00 68.89 195 HIS A CA 1
ATOM 1576 C C . HIS A 1 203 ? 8.449 24.879 3.047 1.00 65.73 195 HIS A C 1
ATOM 1577 O O . HIS A 1 203 ? 9.017 24.379 4.030 1.00 65.96 195 HIS A O 1
ATOM 1584 N N . LEU A 1 204 ? 7.235 24.525 2.620 1.00 63.00 196 LEU A N 1
ATOM 1585 C CA . LEU A 1 204 ? 6.412 23.540 3.317 1.00 57.63 196 LEU A CA 1
ATOM 1586 C C . LEU A 1 204 ? 7.095 22.169 3.364 1.00 55.24 196 LEU A C 1
ATOM 1587 O O . LEU A 1 204 ? 7.218 21.547 4.442 1.00 55.32 196 LEU A O 1
ATOM 1592 N N . ALA A 1 205 ? 7.554 21.708 2.207 1.00 46.77 197 ALA A N 1
ATOM 1593 C CA . ALA A 1 205 ? 8.226 20.431 2.153 1.00 48.61 197 ALA A CA 1
ATOM 1594 C C . ALA A 1 205 ? 9.472 20.439 3.038 1.00 52.00 197 ALA A C 1
ATOM 1595 O O . ALA A 1 205 ? 9.704 19.527 3.831 1.00 57.54 197 ALA A O 1
ATOM 1597 N N . LYS A 1 206 ? 10.273 21.480 2.904 1.00 56.01 198 LYS A N 1
ATOM 1598 C CA . LYS A 1 206 ? 11.486 21.613 3.694 1.00 62.09 198 LYS A CA 1
ATOM 1599 C C . LYS A 1 206 ? 11.191 21.632 5.202 1.00 58.73 198 LYS A C 1
ATOM 1600 O O . LYS A 1 206 ? 11.760 20.832 5.971 1.00 58.89 198 LYS A O 1
ATOM 1606 N N . THR A 1 207 ? 10.291 22.526 5.608 1.00 52.22 199 THR A N 1
ATOM 1607 C CA . THR A 1 207 ? 9.912 22.664 7.008 1.00 48.86 199 THR A CA 1
ATOM 1608 C C . THR A 1 207 ? 9.490 21.312 7.586 1.00 50.40 199 THR A C 1
ATOM 1609 O O . THR A 1 207 ? 9.932 20.911 8.667 1.00 52.86 199 THR A O 1
ATOM 1613 N N . ALA A 1 208 ? 8.635 20.610 6.859 1.00 48.48 200 ALA A N 1
ATOM 1614 C CA . ALA A 1 208 ? 8.103 19.358 7.346 1.00 50.72 200 ALA A CA 1
ATOM 1615 C C . ALA A 1 208 ? 9.152 18.280 7.434 1.00 53.55 200 ALA A C 1
ATOM 1616 O O . ALA A 1 208 ? 9.059 17.415 8.313 1.00 60.35 200 ALA A O 1
ATOM 1618 N N . PHE A 1 209 ? 10.114 18.319 6.506 1.00 55.87 201 PHE A N 1
ATOM 1619 C CA . PHE A 1 209 ? 11.268 17.404 6.478 1.00 60.17 201 PHE A CA 1
ATOM 1620 C C . PHE A 1 209 ? 12.192 17.657 7.666 1.00 60.00 201 PHE A C 1
ATOM 1621 O O . PHE A 1 209 ? 12.554 16.726 8.402 1.00 64.93 201 PHE A O 1
ATOM 1629 N N . ASP A 1 210 ? 12.554 18.924 7.846 1.00 55.96 202 ASP A N 1
ATOM 1630 C CA . ASP A 1 210 ? 13.424 19.336 8.933 1.00 54.88 202 ASP A CA 1
ATOM 1631 C C . ASP A 1 210 ? 12.850 18.988 10.298 1.00 56.34 202 ASP A C 1
ATOM 1632 O O . ASP A 1 210 ? 13.553 18.416 11.162 1.00 57.14 202 ASP A O 1
ATOM 1637 N N . ASP A 1 211 ? 11.570 19.304 10.479 1.00 57.49 203 ASP A N 1
ATOM 1638 C CA . ASP A 1 211 ? 10.866 19.020 11.734 1.00 59.03 203 ASP A CA 1
ATOM 1639 C C . ASP A 1 211 ? 10.848 17.532 12.048 1.00 56.61 203 ASP A C 1
ATOM 1640 O O . ASP A 1 211 ? 10.820 17.156 13.219 1.00 58.34 203 ASP A O 1
ATOM 1645 N N . ALA A 1 212 ? 10.850 16.701 11.003 1.00 53.29 204 ALA A N 1
ATOM 1646 C CA . ALA A 1 212 ? 10.853 15.244 11.147 1.00 54.54 204 ALA A CA 1
ATOM 1647 C C . ALA A 1 212 ? 12.234 14.735 11.515 1.00 53.33 204 ALA A C 1
ATOM 1648 O O . ALA A 1 212 ? 12.390 13.850 12.359 1.00 54.41 204 ALA A O 1
ATOM 1650 N N . ILE A 1 213 ? 13.237 15.301 10.868 1.00 54.52 205 ILE A N 1
ATOM 1651 C CA . ILE A 1 213 ? 14.618 14.962 11.152 1.00 58.87 205 ILE A CA 1
ATOM 1652 C C . ILE A 1 213 ? 14.992 15.224 12.626 1.00 60.57 205 ILE A C 1
ATOM 1653 O O . ILE A 1 213 ? 15.630 14.396 13.293 1.00 57.41 205 ILE A O 1
ATOM 1658 N N . ALA A 1 214 ? 14.560 16.371 13.131 1.00 59.39 206 ALA A N 1
ATOM 1659 C CA . ALA A 1 214 ? 14.745 16.702 14.531 1.00 60.98 206 ALA A CA 1
ATOM 1660 C C . ALA A 1 214 ? 14.327 15.567 15.476 1.00 68.37 206 ALA A C 1
ATOM 1661 O O . ALA A 1 214 ? 15.082 15.224 16.386 1.00 79.87 206 ALA A O 1
ATOM 1663 N N . GLU A 1 215 ? 13.147 14.984 15.252 1.00 66.99 207 GLU A N 1
ATOM 1664 C CA . GLU A 1 215 ? 12.630 13.921 16.109 1.00 74.41 207 GLU A CA 1
ATOM 1665 C C . GLU A 1 215 ? 13.069 12.518 15.671 1.00 72.95 207 GLU A C 1
ATOM 1666 O O . GLU A 1 215 ? 12.646 11.516 16.270 1.00 77.15 207 GLU A O 1
ATOM 1672 N N . LEU A 1 216 ? 13.913 12.432 14.650 1.00 65.89 208 LEU A N 1
ATOM 1673 C CA . LEU A 1 216 ? 14.236 11.139 14.065 1.00 68.65 208 LEU A CA 1
ATOM 1674 C C . LEU A 1 216 ? 15.069 10.260 14.977 1.00 75.90 208 LEU A C 1
ATOM 1675 O O . LEU A 1 216 ? 15.008 9.039 14.869 1.00 77.98 208 LEU A O 1
ATOM 1680 N N . ASP A 1 217 ? 15.834 10.897 15.867 1.00 89.82 209 ASP A N 1
ATOM 1681 C CA . ASP A 1 217 ? 16.659 10.219 16.897 1.00 95.27 209 ASP A CA 1
ATOM 1682 C C . ASP A 1 217 ? 15.981 9.035 17.577 1.00 93.13 209 ASP A C 1
ATOM 1683 O O . ASP A 1 217 ? 16.521 7.935 17.612 1.00 85.24 209 ASP A O 1
ATOM 1688 N N . THR A 1 218 ? 14.804 9.295 18.133 1.00 93.88 210 THR A N 1
ATOM 1689 C CA . THR A 1 218 ? 14.118 8.348 18.974 1.00 103.05 210 THR A CA 1
ATOM 1690 C C . THR A 1 218 ? 12.877 7.841 18.298 1.00 97.87 210 THR A C 1
ATOM 1691 O O . THR A 1 218 ? 11.775 7.943 18.847 1.00 109.67 210 THR A O 1
ATOM 1695 N N . LEU A 1 219 ? 13.058 7.307 17.097 1.00 84.06 211 LEU A N 1
ATOM 1696 C CA . LEU A 1 219 ? 11.987 6.618 16.420 1.00 84.28 211 LEU A CA 1
ATOM 1697 C C . LEU A 1 219 ? 12.142 5.106 16.645 1.00 90.60 211 LEU A C 1
ATOM 1698 O O . LEU A 1 219 ? 13.243 4.556 16.581 1.00 71.14 211 LEU A O 1
ATOM 1703 N N . ASN A 1 220 ? 11.018 4.453 16.945 1.00 110.58 212 ASN A N 1
ATOM 1704 C CA . ASN A 1 220 ? 10.929 2.998 16.942 1.00 113.88 212 ASN A CA 1
ATOM 1705 C C . ASN A 1 220 ? 11.448 2.491 15.592 1.00 123.46 212 ASN A C 1
ATOM 1706 O O . ASN A 1 220 ? 11.403 3.208 14.587 1.00 133.29 212 ASN A O 1
ATOM 1711 N N . GLU A 1 221 ? 11.941 1.263 15.553 1.00 127.53 213 GLU A N 1
ATOM 1712 C CA . GLU A 1 221 ? 12.386 0.682 14.279 1.00 122.84 213 GLU A CA 1
ATOM 1713 C C . GLU A 1 221 ? 11.219 0.329 13.340 1.00 120.27 213 GLU A C 1
ATOM 1714 O O . GLU A 1 221 ? 11.412 0.196 12.139 1.00 97.61 213 GLU A O 1
ATOM 1720 N N . ASP A 1 222 ? 10.014 0.206 13.897 1.00 135.91 214 ASP A N 1
ATOM 1721 C CA . ASP A 1 222 ? 8.796 -0.051 13.124 1.00 141.50 214 ASP A CA 1
ATOM 1722 C C . ASP A 1 222 ? 8.409 1.212 12.348 1.00 143.14 214 ASP A C 1
ATOM 1723 O O . ASP A 1 222 ? 8.298 1.180 11.121 1.00 151.44 214 ASP A O 1
ATOM 1728 N N . SER A 1 223 ? 8.214 2.316 13.077 1.00 138.62 215 SER A N 1
ATOM 1729 C CA . SER A 1 223 ? 7.815 3.606 12.492 1.00 130.92 215 SER A CA 1
ATOM 1730 C C . SER A 1 223 ? 8.944 4.301 11.725 1.00 116.73 215 SER A C 1
ATOM 1731 O O . SER A 1 223 ? 8.690 5.187 10.907 1.00 133.20 215 SER A O 1
ATOM 1734 N N . TYR A 1 224 ? 10.182 3.913 11.992 1.00 92.14 216 TYR A N 1
ATOM 1735 C CA . TYR A 1 224 ? 11.319 4.467 11.259 1.00 88.87 216 TYR A CA 1
ATOM 1736 C C . TYR A 1 224 ? 11.291 4.159 9.739 1.00 91.33 216 TYR A C 1
ATOM 1737 O O . TYR A 1 224 ? 11.615 5.006 8.914 1.00 75.61 216 TYR A O 1
ATOM 1746 N N . LYS A 1 225 ? 10.912 2.937 9.386 1.00 102.65 217 LYS A N 1
ATOM 1747 C CA . LYS A 1 225 ? 10.725 2.554 7.989 1.00 106.56 217 LYS A CA 1
ATOM 1748 C C . LYS A 1 225 ? 9.567 3.319 7.350 1.00 113.70 217 LYS A C 1
ATOM 1749 O O . LYS A 1 225 ? 9.656 3.691 6.182 1.00 129.40 217 LYS A O 1
ATOM 1755 N N . ASP A 1 226 ? 8.485 3.539 8.105 1.00 109.77 218 ASP A N 1
ATOM 1756 C CA . ASP A 1 226 ? 7.267 4.185 7.578 1.00 105.96 218 ASP A CA 1
ATOM 1757 C C . ASP A 1 226 ? 7.475 5.663 7.251 1.00 94.74 218 ASP A C 1
ATOM 1758 O O . ASP A 1 226 ? 6.907 6.167 6.274 1.00 95.98 218 ASP A O 1
ATOM 1763 N N . SER A 1 227 ? 8.262 6.344 8.088 1.00 82.10 219 SER A N 1
ATOM 1764 C CA . SER A 1 227 ? 8.462 7.798 8.001 1.00 80.06 219 SER A CA 1
ATOM 1765 C C . SER A 1 227 ? 9.521 8.179 6.976 1.00 78.41 219 SER A C 1
ATOM 1766 O O . SER A 1 227 ? 9.343 9.105 6.183 1.00 79.68 219 SER A O 1
ATOM 1769 N N . THR A 1 228 ? 10.631 7.461 6.996 1.00 78.79 220 THR A N 1
ATOM 1770 C CA . THR A 1 228 ? 11.707 7.690 6.034 1.00 75.88 220 THR A CA 1
ATOM 1771 C C . THR A 1 228 ? 11.247 7.498 4.579 1.00 72.23 220 THR A C 1
ATOM 1772 O O . THR A 1 228 ? 11.694 8.210 3.692 1.00 70.55 220 THR A O 1
ATOM 1776 N N . LEU A 1 229 ? 10.362 6.532 4.348 1.00 66.16 221 LEU A N 1
ATOM 1777 C CA . LEU A 1 229 ? 9.812 6.276 3.035 1.00 65.70 221 LEU A CA 1
ATOM 1778 C C . LEU A 1 229 ? 9.185 7.553 2.464 1.00 61.77 221 LEU A C 1
ATOM 1779 O O . LEU A 1 229 ? 9.433 7.935 1.323 1.00 66.99 221 LEU A O 1
ATOM 1784 N N . ILE A 1 230 ? 8.372 8.212 3.276 1.00 59.82 222 ILE A N 1
ATOM 1785 C CA . ILE A 1 230 ? 7.686 9.434 2.873 1.00 57.68 222 ILE A CA 1
ATOM 1786 C C . ILE A 1 230 ? 8.672 10.607 2.838 1.00 57.21 222 ILE A C 1
ATOM 1787 O O . ILE A 1 230 ? 8.628 11.425 1.933 1.00 59.80 222 ILE A O 1
ATOM 1792 N N . MET A 1 231 ? 9.584 10.668 3.800 1.00 57.41 223 MET A N 1
ATOM 1793 C CA . MET A 1 231 ? 10.592 11.742 3.843 1.00 57.31 223 MET A CA 1
ATOM 1794 C C . MET A 1 231 ? 11.505 11.788 2.615 1.00 55.67 223 MET A C 1
ATOM 1795 O O . MET A 1 231 ? 11.955 12.864 2.213 1.00 46.57 223 MET A O 1
ATOM 1800 N N . GLN A 1 232 ? 11.787 10.612 2.052 1.00 61.67 224 GLN A N 1
ATOM 1801 C CA . GLN A 1 232 ? 12.493 10.494 0.774 1.00 65.17 224 GLN A CA 1
ATOM 1802 C C . GLN A 1 232 ? 11.740 11.292 -0.272 1.00 62.62 224 GLN A C 1
ATOM 1803 O O . GLN A 1 232 ? 12.307 12.143 -0.945 1.00 65.66 224 GLN A O 1
ATOM 1809 N N . LEU A 1 233 ? 10.449 11.031 -0.394 1.00 57.19 225 LEU A N 1
ATOM 1810 C CA . LEU A 1 233 ? 9.661 11.660 -1.435 1.00 53.47 225 LEU A CA 1
ATOM 1811 C C . LEU A 1 233 ? 9.612 13.170 -1.251 1.00 51.26 225 LEU A C 1
ATOM 1812 O O . LEU A 1 233 ? 9.584 13.923 -2.211 1.00 50.33 225 LEU A O 1
ATOM 1817 N N . LEU A 1 234 ? 9.570 13.627 -0.013 1.00 50.17 226 LEU A N 1
ATOM 1818 C CA . LEU A 1 234 ? 9.634 15.054 0.227 1.00 50.51 226 LEU A CA 1
ATOM 1819 C C . LEU A 1 234 ? 10.935 15.576 -0.358 1.00 53.43 226 LEU A C 1
ATOM 1820 O O . LEU A 1 234 ? 10.963 16.595 -1.045 1.00 53.54 226 LEU A O 1
ATOM 1825 N N . ARG A 1 235 ? 12.012 14.859 -0.079 1.00 55.38 227 ARG A N 1
ATOM 1826 C CA . ARG A 1 235 ? 13.333 15.281 -0.500 1.00 61.26 227 ARG A CA 1
ATOM 1827 C C . ARG A 1 235 ? 13.486 15.233 -2.008 1.00 59.03 227 ARG A C 1
ATOM 1828 O O . ARG A 1 235 ? 13.979 16.175 -2.623 1.00 58.56 227 ARG A O 1
ATOM 1836 N N . ASP A 1 236 ? 13.053 14.130 -2.602 1.00 56.90 228 ASP A N 1
ATOM 1837 C CA . ASP A 1 236 ? 13.114 13.976 -4.047 1.00 57.34 228 ASP A CA 1
ATOM 1838 C C . ASP A 1 236 ? 12.450 15.165 -4.723 1.00 57.85 228 ASP A C 1
ATOM 1839 O O . ASP A 1 236 ? 13.014 15.768 -5.619 1.00 60.45 228 ASP A O 1
ATOM 1844 N N . ASN A 1 237 ? 11.246 15.502 -4.284 1.00 62.13 229 ASN A N 1
ATOM 1845 C CA . ASN A 1 237 ? 10.521 16.641 -4.833 1.00 63.49 229 ASN A CA 1
ATOM 1846 C C . ASN A 1 237 ? 11.317 17.920 -4.680 1.00 65.04 229 ASN A C 1
ATOM 1847 O O . ASN A 1 237 ? 11.501 18.640 -5.649 1.00 69.71 229 ASN A O 1
ATOM 1852 N N . LEU A 1 238 ? 11.788 18.188 -3.461 1.00 62.58 230 LEU A N 1
ATOM 1853 C CA . LEU A 1 238 ? 12.567 19.383 -3.168 1.00 59.11 230 LEU A CA 1
ATOM 1854 C C . LEU A 1 238 ? 13.783 19.499 -4.088 1.00 64.53 230 LEU A C 1
ATOM 1855 O O . LEU A 1 238 ? 14.058 20.575 -4.644 1.00 68.51 230 LEU A O 1
ATOM 1860 N N . THR A 1 239 ? 14.517 18.396 -4.228 1.00 62.71 231 THR A N 1
ATOM 1861 C CA . THR A 1 239 ? 15.668 18.345 -5.115 1.00 64.19 231 THR A CA 1
ATOM 1862 C C . THR A 1 239 ? 15.249 18.717 -6.522 1.00 61.55 231 THR A C 1
ATOM 1863 O O . THR A 1 239 ? 15.845 19.585 -7.136 1.00 65.33 231 THR A O 1
ATOM 1867 N N . LEU A 1 240 ? 14.196 18.078 -7.006 1.00 65.05 232 LEU A N 1
ATOM 1868 C CA . LEU A 1 240 ? 13.662 18.349 -8.338 1.00 65.74 232 LEU A CA 1
ATOM 1869 C C . LEU A 1 240 ? 13.210 19.782 -8.508 1.00 62.30 232 LEU A C 1
ATOM 1870 O O . LEU A 1 240 ? 13.428 20.354 -9.558 1.00 65.04 232 LEU A O 1
ATOM 1875 N N . TRP A 1 241 ? 12.575 20.347 -7.486 1.00 65.81 233 TRP A N 1
ATOM 1876 C CA . TRP A 1 241 ? 12.048 21.722 -7.543 1.00 71.42 233 TRP A CA 1
ATOM 1877 C C . TRP A 1 241 ? 13.146 22.787 -7.472 1.00 72.34 233 TRP A C 1
ATOM 1878 O O . TRP A 1 241 ? 12.976 23.877 -8.020 1.00 67.75 233 TRP A O 1
ATOM 1889 N N . THR A 1 242 ? 14.265 22.474 -6.812 1.00 75.88 234 THR A N 1
ATOM 1890 C CA . THR A 1 242 ? 15.345 23.446 -6.631 1.00 77.50 234 THR A CA 1
ATOM 1891 C C . THR A 1 242 ? 16.455 23.210 -7.637 1.00 82.57 234 THR A C 1
ATOM 1892 O O . THR A 1 242 ? 17.617 23.113 -7.280 1.00 92.54 234 THR A O 1
ATOM 1896 N N . SER A 1 243 ? 16.079 23.222 -8.914 1.00 94.24 235 SER A N 1
ATOM 1897 C CA . SER A 1 243 ? 16.951 22.739 -9.986 1.00 105.26 235 SER A CA 1
ATOM 1898 C C . SER A 1 243 ? 16.729 23.445 -11.337 1.00 116.49 235 SER A C 1
ATOM 1899 O O . SER A 1 243 ? 16.332 22.800 -12.319 1.00 127.10 235 SER A O 1
ATOM 1902 N N . ASP A 1 244 ? 16.985 24.756 -11.395 1.00 118.18 236 ASP A N 1
ATOM 1903 C CA . ASP A 1 244 ? 16.878 25.504 -12.669 1.00 117.29 236 ASP A CA 1
ATOM 1904 C C . ASP A 1 244 ? 17.627 26.850 -12.698 1.00 103.84 236 ASP A C 1
ATOM 1905 O O . ASP A 1 244 ? 17.689 27.574 -11.706 1.00 91.91 236 ASP A O 1
ATOM 1910 N N . ALA B 1 5 ? -21.302 18.297 -30.410 1.00 89.05 -3 ALA B N 1
ATOM 1911 C CA . ALA B 1 5 ? -20.739 16.916 -30.535 1.00 89.81 -3 ALA B CA 1
ATOM 1912 C C . ALA B 1 5 ? -20.241 16.406 -29.180 1.00 93.00 -3 ALA B C 1
ATOM 1913 O O . ALA B 1 5 ? -19.885 17.203 -28.308 1.00 84.27 -3 ALA B O 1
ATOM 1915 N N . SER B 1 6 ? -20.243 15.078 -29.024 1.00 101.38 -2 SER B N 1
ATOM 1916 C CA . SER B 1 6 ? -19.934 14.406 -27.757 1.00 103.22 -2 SER B CA 1
ATOM 1917 C C . SER B 1 6 ? -19.938 12.889 -27.953 1.00 98.69 -2 SER B C 1
ATOM 1918 O O . SER B 1 6 ? -20.914 12.214 -27.609 1.00 98.33 -2 SER B O 1
ATOM 1921 N N . VAL B 1 7 ? -18.860 12.377 -28.549 1.00 93.54 -1 VAL B N 1
ATOM 1922 C CA . VAL B 1 7 ? -18.615 10.928 -28.747 1.00 93.26 -1 VAL B CA 1
ATOM 1923 C C . VAL B 1 7 ? -19.868 10.076 -29.151 1.00 101.30 -1 VAL B C 1
ATOM 1924 O O . VAL B 1 7 ? -19.939 8.874 -28.865 1.00 99.36 -1 VAL B O 1
ATOM 1928 N N . GLY B 1 8 ? -20.844 10.710 -29.821 1.00 103.55 0 GLY B N 1
ATOM 1929 C CA . GLY B 1 8 ? -21.776 10.013 -30.726 1.00 91.06 0 GLY B CA 1
ATOM 1930 C C . GLY B 1 8 ? -21.214 10.160 -32.146 1.00 88.51 0 GLY B C 1
ATOM 1931 O O . GLY B 1 8 ? -21.959 10.400 -33.088 1.00 84.46 0 GLY B O 1
ATOM 1932 N N . LEU B 1 9 ? -19.881 10.024 -32.268 1.00 91.87 1 LEU B N 1
ATOM 1933 C CA . LEU B 1 9 ? -19.083 10.185 -33.509 1.00 83.08 1 LEU B CA 1
ATOM 1934 C C . LEU B 1 9 ? -18.863 8.772 -34.147 1.00 83.03 1 LEU B C 1
ATOM 1935 O O . LEU B 1 9 ? -18.039 7.989 -33.638 1.00 76.37 1 LEU B O 1
ATOM 1940 N N . VAL B 1 10 ? -19.569 8.469 -35.255 1.00 79.84 2 VAL B N 1
ATOM 1941 C CA . VAL B 1 10 ? -19.794 7.067 -35.722 1.00 76.79 2 VAL B CA 1
ATOM 1942 C C . VAL B 1 10 ? -19.139 6.577 -37.046 1.00 73.45 2 VAL B C 1
ATOM 1943 O O . VAL B 1 10 ? -19.147 5.366 -37.290 1.00 73.37 2 VAL B O 1
ATOM 1947 N N . ASP B 1 11 ? -18.604 7.445 -37.911 1.00 64.77 3 ASP B N 1
ATOM 1948 C CA . ASP B 1 11 ? -18.120 6.950 -39.224 1.00 64.30 3 ASP B CA 1
ATOM 1949 C C . ASP B 1 11 ? -16.811 6.092 -39.111 1.00 60.92 3 ASP B C 1
ATOM 1950 O O . ASP B 1 11 ? -16.118 6.143 -38.078 1.00 50.50 3 ASP B O 1
ATOM 1955 N N . ARG B 1 12 ? -16.487 5.301 -40.150 1.00 57.18 4 ARG B N 1
ATOM 1956 C CA . ARG B 1 12 ? -15.548 4.208 -39.963 1.00 53.91 4 ARG B CA 1
ATOM 1957 C C . ARG B 1 12 ? -14.193 4.686 -39.511 1.00 56.75 4 ARG B C 1
ATOM 1958 O O . ARG B 1 12 ? -13.624 4.113 -38.590 1.00 58.79 4 ARG B O 1
ATOM 1966 N N . GLU B 1 13 ? -13.663 5.719 -40.155 1.00 63.06 5 GLU B N 1
ATOM 1967 C CA . GLU B 1 13 ? -12.346 6.249 -39.776 1.00 71.53 5 GLU B CA 1
ATOM 1968 C C . GLU B 1 13 ? -12.343 6.803 -38.335 1.00 62.12 5 GLU B C 1
ATOM 1969 O O . GLU B 1 13 ? -11.382 6.639 -37.584 1.00 58.49 5 GLU B O 1
ATOM 1975 N N . GLN B 1 14 ? -13.418 7.473 -37.965 1.00 57.39 6 GLN B N 1
ATOM 1976 C CA . GLN B 1 14 ? -13.572 7.958 -36.597 1.00 57.49 6 GLN B CA 1
ATOM 1977 C C . GLN B 1 14 ? -13.494 6.836 -35.565 1.00 53.54 6 GLN B C 1
ATOM 1978 O O . GLN B 1 14 ? -12.915 7.013 -34.495 1.00 51.51 6 GLN B O 1
ATOM 1984 N N . LEU B 1 15 ? -14.120 5.702 -35.875 1.00 47.86 7 LEU B N 1
ATOM 1985 C CA . LEU B 1 15 ? -14.201 4.600 -34.933 1.00 43.70 7 LEU B CA 1
ATOM 1986 C C . LEU B 1 15 ? -12.830 4.009 -34.700 1.00 40.57 7 LEU B C 1
ATOM 1987 O O . LEU B 1 15 ? -12.403 3.813 -33.566 1.00 35.57 7 LEU B O 1
ATOM 1992 N N . VAL B 1 16 ? -12.109 3.766 -35.783 1.00 43.55 8 VAL B N 1
ATOM 1993 C CA . VAL B 1 16 ? -10.735 3.253 -35.676 1.00 42.70 8 VAL B CA 1
ATOM 1994 C C . VAL B 1 16 ? -9.845 4.240 -34.934 1.00 42.50 8 VAL B C 1
ATOM 1995 O O . VAL B 1 16 ? -8.968 3.833 -34.189 1.00 41.67 8 VAL B O 1
ATOM 1999 N N . GLN B 1 17 ? -10.086 5.534 -35.138 1.00 45.89 9 GLN B N 1
ATOM 2000 C CA . GLN B 1 17 ? -9.365 6.587 -34.413 1.00 49.06 9 GLN B CA 1
ATOM 2001 C C . GLN B 1 17 ? -9.681 6.590 -32.899 1.00 50.27 9 GLN B C 1
ATOM 2002 O O . GLN B 1 17 ? -8.787 6.803 -32.067 1.00 52.41 9 GLN B O 1
ATOM 2008 N N . LYS B 1 18 ? -10.940 6.325 -32.551 1.00 49.57 10 LYS B N 1
ATOM 2009 C CA . LYS B 1 18 ? -11.329 6.184 -31.153 1.00 48.02 10 LYS B CA 1
ATOM 2010 C C . LYS B 1 18 ? -10.664 4.972 -30.562 1.00 45.45 10 LYS B C 1
ATOM 2011 O O . LYS B 1 18 ? -10.214 4.990 -29.418 1.00 46.81 10 LYS B O 1
ATOM 2017 N N . ALA B 1 19 ? -10.584 3.913 -31.351 1.00 42.30 11 ALA B N 1
ATOM 2018 C CA . ALA B 1 19 ? -9.911 2.707 -30.897 1.00 40.80 11 ALA B CA 1
ATOM 2019 C C . ALA B 1 19 ? -8.463 2.981 -30.571 1.00 39.73 11 ALA B C 1
ATOM 2020 O O . ALA B 1 19 ? -7.952 2.502 -29.569 1.00 38.48 11 ALA B O 1
ATOM 2022 N N . ARG B 1 20 ? -7.801 3.753 -31.427 1.00 44.29 12 ARG B N 1
ATOM 2023 C CA . ARG B 1 20 ? -6.379 4.089 -31.231 1.00 44.66 12 ARG B CA 1
ATOM 2024 C C . ARG B 1 20 ? -6.207 4.917 -29.987 1.00 43.22 12 ARG B C 1
ATOM 2025 O O . ARG B 1 20 ? -5.282 4.691 -29.221 1.00 38.92 12 ARG B O 1
ATOM 2033 N N . LEU B 1 21 ? -7.114 5.875 -29.801 1.00 43.43 13 LEU B N 1
ATOM 2034 C CA . LEU B 1 21 ? -7.071 6.734 -28.639 1.00 46.04 13 LEU B CA 1
ATOM 2035 C C . LEU B 1 21 ? -7.208 5.908 -27.371 1.00 48.10 13 LEU B C 1
ATOM 2036 O O . LEU B 1 21 ? -6.343 5.954 -26.482 1.00 45.81 13 LEU B O 1
ATOM 2041 N N . ALA B 1 22 ? -8.314 5.159 -27.315 1.00 46.76 14 ALA B N 1
ATOM 2042 C CA . ALA B 1 22 ? -8.627 4.281 -26.202 1.00 44.38 14 ALA B CA 1
ATOM 2043 C C . ALA B 1 22 ? -7.441 3.381 -25.843 1.00 42.48 14 ALA B C 1
ATOM 2044 O O . ALA B 1 22 ? -7.133 3.173 -24.671 1.00 42.28 14 ALA B O 1
ATOM 2046 N N . GLU B 1 23 ? -6.772 2.851 -26.854 1.00 41.54 15 GLU B N 1
ATOM 2047 C CA . GLU B 1 23 ? -5.617 2.001 -26.610 1.00 43.00 15 GLU B CA 1
ATOM 2048 C C . GLU B 1 23 ? -4.491 2.727 -25.856 1.00 40.13 15 GLU B C 1
ATOM 2049 O O . GLU B 1 23 ? -3.849 2.167 -24.997 1.00 35.88 15 GLU B O 1
ATOM 2055 N N . GLN B 1 24 ? -4.256 3.980 -26.189 1.00 41.43 16 GLN B N 1
ATOM 2056 C CA . GLN B 1 24 ? -3.205 4.734 -25.537 1.00 41.36 16 GLN B CA 1
ATOM 2057 C C . GLN B 1 24 ? -3.614 5.120 -24.130 1.00 39.42 16 GLN B C 1
ATOM 2058 O O . GLN B 1 24 ? -2.790 5.180 -23.231 1.00 34.61 16 GLN B O 1
ATOM 2064 N N . ALA B 1 25 ? -4.910 5.348 -23.944 1.00 43.46 17 ALA B N 1
ATOM 2065 C CA . ALA B 1 25 ? -5.483 5.581 -22.620 1.00 44.48 17 ALA B CA 1
ATOM 2066 C C . ALA B 1 25 ? -5.656 4.294 -21.793 1.00 41.21 17 ALA B C 1
ATOM 2067 O O . ALA B 1 25 ? -6.135 4.354 -20.669 1.00 40.63 17 ALA B O 1
ATOM 2069 N N . GLU B 1 26 ? -5.290 3.145 -22.358 1.00 39.15 18 GLU B N 1
ATOM 2070 C CA . GLU B 1 26 ? -5.464 1.853 -21.708 1.00 40.07 18 GLU B CA 1
ATOM 2071 C C . GLU B 1 26 ? -6.911 1.647 -21.231 1.00 42.10 18 GLU B C 1
ATOM 2072 O O . GLU B 1 26 ? -7.156 1.152 -20.125 1.00 43.58 18 GLU B O 1
ATOM 2078 N N . ARG B 1 27 ? -7.855 2.044 -22.080 1.00 39.46 19 ARG B N 1
ATOM 2079 C CA . ARG B 1 27 ? -9.253 1.876 -21.836 1.00 36.74 19 ARG B CA 1
ATOM 2080 C C . ARG B 1 27 ? -9.767 0.847 -22.827 1.00 37.73 19 ARG B C 1
ATOM 2081 O O . ARG B 1 27 ? -10.417 1.180 -23.829 1.00 38.43 19 ARG B O 1
ATOM 2089 N N . TYR B 1 28 ? -9.489 -0.419 -22.523 1.00 36.53 20 TYR B N 1
ATOM 2090 C CA . TYR B 1 28 ? -9.726 -1.505 -23.458 1.00 34.48 20 TYR B CA 1
ATOM 2091 C C . TYR B 1 28 ? -11.181 -1.816 -23.686 1.00 37.53 20 TYR B C 1
ATOM 2092 O O . TYR B 1 28 ? -11.544 -2.247 -24.778 1.00 43.02 20 TYR B O 1
ATOM 2101 N N . ASP B 1 29 ? -12.029 -1.567 -22.695 1.00 42.02 21 ASP B N 1
ATOM 2102 C CA . ASP B 1 29 ? -13.464 -1.763 -22.882 1.00 45.93 21 ASP B CA 1
ATOM 2103 C C . ASP B 1 29 ? -13.944 -0.871 -24.026 1.00 43.17 21 ASP B C 1
ATOM 2104 O O . ASP B 1 29 ? -14.539 -1.376 -24.980 1.00 41.62 21 ASP B O 1
ATOM 2109 N N . ASP B 1 30 ? -13.645 0.430 -23.922 1.00 41.34 22 ASP B N 1
ATOM 2110 C CA . ASP B 1 30 ? -13.921 1.418 -24.975 1.00 40.30 22 ASP B CA 1
ATOM 2111 C C . ASP B 1 30 ? -13.344 0.945 -26.313 1.00 38.19 22 ASP B C 1
ATOM 2112 O O . ASP B 1 30 ? -14.028 0.978 -27.360 1.00 35.07 22 ASP B O 1
ATOM 2117 N N . MET B 1 31 ? -12.087 0.518 -26.265 1.00 36.78 23 MET B N 1
ATOM 2118 C CA . MET B 1 31 ? -11.378 0.088 -27.464 1.00 39.27 23 MET B CA 1
ATOM 2119 C C . MET B 1 31 ? -12.098 -1.070 -28.145 1.00 40.60 23 MET B C 1
ATOM 2120 O O . MET B 1 31 ? -12.332 -1.060 -29.362 1.00 38.27 23 MET B O 1
ATOM 2125 N N . ALA B 1 32 ? -12.464 -2.067 -27.349 1.00 43.78 24 ALA B N 1
ATOM 2126 C CA . ALA B 1 32 ? -13.175 -3.226 -27.879 1.00 44.79 24 ALA B CA 1
ATOM 2127 C C . ALA B 1 32 ? -14.490 -2.818 -28.544 1.00 45.45 24 ALA B C 1
ATOM 2128 O O . ALA B 1 32 ? -14.793 -3.267 -29.640 1.00 47.85 24 ALA B O 1
ATOM 2130 N N . ALA B 1 33 ? -15.245 -1.941 -27.883 1.00 47.39 25 ALA B N 1
ATOM 2131 C CA . ALA B 1 33 ? -16.529 -1.463 -28.387 1.00 47.43 25 ALA B CA 1
ATOM 2132 C C . ALA B 1 33 ? -16.408 -0.712 -29.706 1.00 49.63 25 ALA B C 1
ATOM 2133 O O . ALA B 1 33 ? -17.289 -0.795 -30.544 1.00 59.46 25 ALA B O 1
ATOM 2135 N N . ALA B 1 34 ? -15.334 0.043 -29.878 1.00 50.13 26 ALA B N 1
ATOM 2136 C CA . ALA B 1 34 ? -15.095 0.738 -31.128 1.00 48.50 26 ALA B CA 1
ATOM 2137 C C . ALA B 1 34 ? -14.838 -0.275 -32.224 1.00 47.54 26 ALA B C 1
ATOM 2138 O O . ALA B 1 34 ? -15.483 -0.230 -33.276 1.00 47.72 26 ALA B O 1
ATOM 2140 N N . MET B 1 35 ? -13.886 -1.177 -31.980 1.00 44.91 27 MET B N 1
ATOM 2141 C CA . MET B 1 35 ? -13.498 -2.168 -32.985 1.00 45.83 27 MET B CA 1
ATOM 2142 C C . MET B 1 35 ? -14.610 -3.156 -33.319 1.00 44.78 27 MET B C 1
ATOM 2143 O O . MET B 1 35 ? -14.717 -3.623 -34.454 1.00 45.22 27 MET B O 1
ATOM 2148 N N . LYS B 1 36 ? -15.449 -3.457 -32.341 1.00 44.64 28 LYS B N 1
ATOM 2149 C CA . LYS B 1 36 ? -16.661 -4.234 -32.592 1.00 45.44 28 LYS B CA 1
ATOM 2150 C C . LYS B 1 36 ? -17.589 -3.527 -33.588 1.00 46.62 28 LYS B C 1
ATOM 2151 O O . LYS B 1 36 ? -18.172 -4.146 -34.480 1.00 42.70 28 LYS B O 1
ATOM 2157 N N . ASN B 1 37 ? -17.712 -2.218 -33.408 1.00 49.09 29 ASN B N 1
ATOM 2158 C CA . ASN B 1 37 ? -18.483 -1.371 -34.293 1.00 49.68 29 ASN B CA 1
ATOM 2159 C C . ASN B 1 37 ? -17.888 -1.370 -35.719 1.00 49.19 29 ASN B C 1
ATOM 2160 O O . ASN B 1 37 ? -18.629 -1.529 -36.693 1.00 46.44 29 ASN B O 1
ATOM 2165 N N . VAL B 1 38 ? -16.560 -1.208 -35.820 1.00 44.39 30 VAL B N 1
ATOM 2166 C CA . VAL B 1 38 ? -15.870 -1.259 -37.096 1.00 43.94 30 VAL B CA 1
ATOM 2167 C C . VAL B 1 38 ? -16.173 -2.595 -37.769 1.00 45.51 30 VAL B C 1
ATOM 2168 O O . VAL B 1 38 ? -16.562 -2.652 -38.952 1.00 49.14 30 VAL B O 1
ATOM 2172 N N . THR B 1 39 ? -15.992 -3.674 -37.018 1.00 42.28 31 THR B N 1
ATOM 2173 C CA . THR B 1 39 ? -16.257 -5.000 -37.543 1.00 42.29 31 THR B CA 1
ATOM 2174 C C . THR B 1 39 ? -17.687 -5.127 -38.077 1.00 44.35 31 THR B C 1
ATOM 2175 O O . THR B 1 39 ? -17.914 -5.713 -39.132 1.00 43.93 31 THR B O 1
ATOM 2179 N N . GLU B 1 40 ? -18.647 -4.566 -37.349 1.00 45.40 32 GLU B N 1
ATOM 2180 C CA . GLU B 1 40 ? -20.051 -4.710 -37.709 1.00 45.51 32 GLU B CA 1
ATOM 2181 C C . GLU B 1 40 ? -20.434 -3.938 -38.976 1.00 48.08 32 GLU B C 1
ATOM 2182 O O . GLU B 1 40 ? -21.548 -4.079 -39.474 1.00 44.24 32 GLU B O 1
ATOM 2188 N N . LEU B 1 41 ? -19.535 -3.103 -39.493 1.00 51.58 33 LEU B N 1
ATOM 2189 C CA . LEU B 1 41 ? -19.787 -2.431 -40.770 1.00 53.84 33 LEU B CA 1
ATOM 2190 C C . LEU B 1 41 ? -19.622 -3.412 -41.928 1.00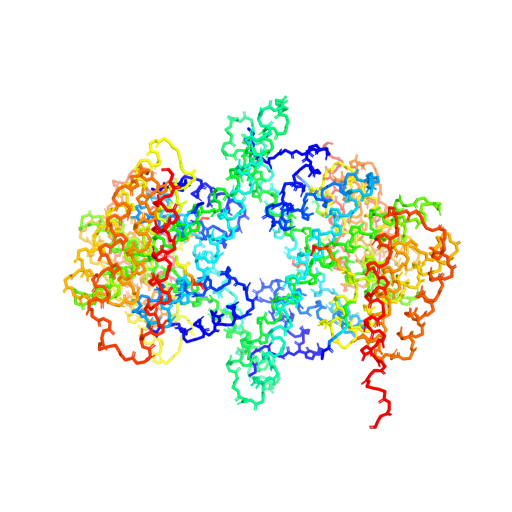 56.61 33 LEU B C 1
ATOM 2191 O O . LEU B 1 41 ? -19.938 -3.093 -43.074 1.00 57.43 33 LEU B O 1
ATOM 2196 N N . ASN B 1 42 ? -19.094 -4.592 -41.613 1.00 57.55 34 ASN B N 1
ATOM 2197 C CA . ASN B 1 42 ? -19.095 -5.728 -42.511 1.00 57.53 34 ASN B CA 1
ATOM 2198 C C . ASN B 1 42 ? -18.086 -5.651 -43.632 1.00 62.44 34 ASN B C 1
ATOM 2199 O O . ASN B 1 42 ? -18.201 -6.379 -44.601 1.00 73.99 34 ASN B O 1
ATOM 2204 N N . GLU B 1 43 ? -17.090 -4.786 -43.506 1.00 66.88 35 GLU B N 1
ATOM 2205 C CA . GLU B 1 43 ? -16.018 -4.731 -44.485 1.00 69.77 35 GLU B CA 1
ATOM 2206 C C . GLU B 1 43 ? -14.789 -5.361 -43.879 1.00 63.28 35 GLU B C 1
ATOM 2207 O O . GLU B 1 43 ? -14.702 -5.503 -42.658 1.00 52.90 35 GLU B O 1
ATOM 2213 N N . PRO B 1 44 ? -13.835 -5.761 -44.733 1.00 63.04 36 PRO B N 1
ATOM 2214 C CA . PRO B 1 44 ? -12.639 -6.410 -44.199 1.00 64.33 36 PRO B CA 1
ATOM 2215 C C . PRO B 1 44 ? -11.835 -5.473 -43.310 1.00 64.51 36 PRO B C 1
ATOM 2216 O O . PRO B 1 44 ? -11.989 -4.255 -43.387 1.00 72.70 36 PRO B O 1
ATOM 2220 N N . LEU B 1 45 ? -10.998 -6.047 -42.465 1.00 62.93 37 LEU B N 1
ATOM 2221 C CA . LEU B 1 45 ? -10.128 -5.267 -41.594 1.00 61.21 37 LEU B CA 1
ATOM 2222 C C . LEU B 1 45 ? -8.699 -5.243 -42.123 1.00 58.33 37 LEU B C 1
ATOM 2223 O O . LEU B 1 45 ? -8.157 -6.283 -42.491 1.00 63.93 37 LEU B O 1
ATOM 2228 N N . SER B 1 46 ? -8.071 -4.069 -42.121 1.00 55.60 38 SER B N 1
ATOM 2229 C CA . SER B 1 46 ? -6.649 -3.964 -42.452 1.00 51.24 38 SER B CA 1
ATOM 2230 C C . SER B 1 46 ? -5.807 -4.686 -41.411 1.00 50.01 38 SER B C 1
ATOM 2231 O O . SER B 1 46 ? -6.315 -5.124 -40.401 1.00 52.13 38 SER B O 1
ATOM 2234 N N . ASN B 1 47 ? -4.521 -4.828 -41.659 1.00 56.38 39 ASN B N 1
ATOM 2235 C CA . ASN B 1 47 ? -3.633 -5.448 -40.672 1.00 63.24 39 ASN B CA 1
ATOM 2236 C C . ASN B 1 47 ? -3.655 -4.705 -39.352 1.00 64.82 39 ASN B C 1
ATOM 2237 O O . ASN B 1 47 ? -3.716 -5.327 -38.294 1.00 66.42 39 ASN B O 1
ATOM 2242 N N . GLU B 1 48 ? -3.606 -3.377 -39.414 1.00 68.68 40 GLU B N 1
ATOM 2243 C CA . GLU B 1 48 ? -3.613 -2.573 -38.198 1.00 69.64 40 GLU B CA 1
ATOM 2244 C C . GLU B 1 48 ? -4.919 -2.790 -37.449 1.00 65.52 40 GLU B C 1
ATOM 2245 O O . GLU B 1 48 ? -4.919 -2.988 -36.228 1.00 75.52 40 GLU B O 1
ATOM 2251 N N . GLU B 1 49 ? -6.018 -2.749 -38.199 1.00 57.16 41 GLU B N 1
ATOM 2252 C CA . GLU B 1 49 ? -7.365 -2.861 -37.634 1.00 54.27 41 GLU B CA 1
ATOM 2253 C C . GLU B 1 49 ? -7.581 -4.214 -36.970 1.00 52.12 41 GLU B C 1
ATOM 2254 O O . GLU B 1 49 ? -8.077 -4.290 -35.852 1.00 49.54 41 GLU B O 1
ATOM 2260 N N . ARG B 1 50 ? -7.188 -5.275 -37.655 1.00 51.40 42 ARG B N 1
ATOM 2261 C CA . ARG B 1 50 ? -7.166 -6.605 -37.056 1.00 52.91 42 ARG B CA 1
ATOM 2262 C C . ARG B 1 50 ? -6.493 -6.641 -35.694 1.00 51.73 42 ARG B C 1
ATOM 2263 O O . ARG B 1 50 ? -7.003 -7.267 -34.770 1.00 50.22 42 ARG B O 1
ATOM 2271 N N . ASN B 1 51 ? -5.320 -6.022 -35.590 1.00 51.50 43 ASN B N 1
ATOM 2272 C CA . ASN B 1 51 ? -4.568 -6.043 -34.347 1.00 52.92 43 ASN B CA 1
ATOM 2273 C C . ASN B 1 51 ? -5.229 -5.227 -33.262 1.00 52.46 43 ASN B C 1
ATOM 2274 O O . ASN B 1 51 ? -5.215 -5.635 -32.105 1.00 58.17 43 ASN B O 1
ATOM 2279 N N . LEU B 1 52 ? -5.836 -4.100 -33.629 1.00 47.17 44 LEU B N 1
ATOM 2280 C CA . LEU B 1 52 ? -6.568 -3.300 -32.664 1.00 45.86 44 LEU B CA 1
ATOM 2281 C C . LEU B 1 52 ? -7.682 -4.142 -32.026 1.00 43.99 44 LEU B C 1
ATOM 2282 O O . LEU B 1 52 ? -7.802 -4.201 -30.800 1.00 45.07 44 LEU B O 1
ATOM 2287 N N . LEU B 1 53 ? -8.457 -4.831 -32.850 1.00 40.19 45 LEU B N 1
ATOM 2288 C CA . LEU B 1 53 ? -9.480 -5.732 -32.346 1.00 41.18 45 LEU B CA 1
ATOM 2289 C C . LEU B 1 53 ? -8.869 -6.792 -31.447 1.00 45.19 45 LEU B C 1
ATOM 2290 O O . LEU B 1 53 ? -9.327 -7.020 -30.323 1.00 52.21 45 LEU B O 1
ATOM 2295 N N . SER B 1 54 ? -7.839 -7.448 -31.950 1.00 46.17 46 SER B N 1
ATOM 2296 C CA . SER B 1 54 ? -7.199 -8.514 -31.209 1.00 45.13 46 SER B CA 1
ATOM 2297 C C . SER B 1 54 ? -6.721 -8.017 -29.875 1.00 41.16 46 SER B C 1
ATOM 2298 O O . SER B 1 54 ? -6.879 -8.705 -28.879 1.00 38.22 46 SER B O 1
ATOM 2301 N N . VAL B 1 55 ? -6.121 -6.831 -29.877 1.00 40.57 47 VAL B N 1
ATOM 2302 C CA . VAL B 1 55 ? -5.512 -6.260 -28.666 1.00 41.22 47 VAL B CA 1
ATOM 2303 C C . VAL B 1 55 ? -6.573 -5.845 -27.640 1.00 39.79 47 VAL B C 1
ATOM 2304 O O . VAL B 1 55 ? -6.404 -6.084 -26.436 1.00 35.24 47 VAL B O 1
ATOM 2308 N N . ALA B 1 56 ? -7.642 -5.215 -28.121 1.00 38.49 48 ALA B N 1
ATOM 2309 C CA . ALA B 1 56 ? -8.720 -4.784 -27.243 1.00 38.83 48 ALA B CA 1
ATOM 2310 C C . ALA B 1 56 ? -9.256 -5.965 -26.472 1.00 37.35 48 ALA B C 1
ATOM 2311 O O . ALA B 1 56 ? -9.202 -5.989 -25.241 1.00 36.27 48 ALA B O 1
ATOM 2313 N N . TYR B 1 57 ? -9.748 -6.959 -27.197 1.00 35.66 49 TYR B N 1
ATOM 2314 C CA . TYR B 1 57 ? -10.391 -8.098 -26.553 1.00 34.55 49 TYR B CA 1
ATOM 2315 C C . TYR B 1 57 ? -9.416 -8.955 -25.747 1.00 36.44 49 TYR B C 1
ATOM 2316 O O . TYR B 1 57 ? -9.785 -9.561 -24.759 1.00 37.95 49 TYR B O 1
ATOM 2325 N N . LYS B 1 58 ? -8.162 -8.996 -26.145 1.00 43.00 50 LYS B N 1
ATOM 2326 C CA . LYS B 1 58 ? -7.174 -9.770 -25.402 1.00 46.79 50 LYS B CA 1
ATOM 2327 C C . LYS B 1 58 ? -6.979 -9.178 -24.021 1.00 44.27 50 LYS B C 1
ATOM 2328 O O . LYS B 1 58 ? -6.982 -9.906 -23.040 1.00 40.65 50 LYS B O 1
ATOM 2334 N N . ASN B 1 59 ? -6.838 -7.852 -23.963 1.00 47.93 51 ASN B N 1
ATOM 2335 C CA . ASN B 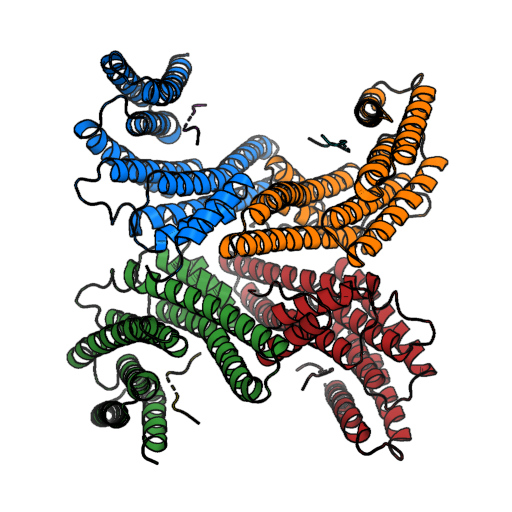1 59 ? -6.756 -7.094 -22.698 1.00 46.80 51 ASN B CA 1
ATOM 2336 C C . ASN B 1 59 ? -8.020 -7.150 -21.855 1.00 45.64 51 ASN B C 1
ATOM 2337 O O . ASN B 1 59 ? -7.941 -7.242 -20.648 1.00 47.90 51 ASN B O 1
ATOM 2342 N N . VAL B 1 60 ? -9.184 -7.065 -22.480 1.00 45.61 52 VAL B N 1
ATOM 2343 C CA . VAL B 1 60 ? -10.419 -7.095 -21.724 1.00 45.69 52 VAL B CA 1
ATOM 2344 C C . VAL B 1 60 ? -10.535 -8.438 -21.051 1.00 45.73 52 VAL B C 1
ATOM 2345 O O . VAL B 1 60 ? -10.681 -8.489 -19.831 1.00 47.96 52 VAL B O 1
ATOM 2349 N N . VAL B 1 61 ? -10.479 -9.517 -21.838 1.00 44.65 53 VAL B N 1
ATOM 2350 C CA . VAL B 1 61 ? -10.597 -10.860 -21.278 1.00 45.58 53 VAL B CA 1
ATOM 2351 C C . VAL B 1 61 ? -9.402 -11.191 -20.360 1.00 44.40 53 VAL B C 1
ATOM 2352 O O . VAL B 1 61 ? -9.535 -11.978 -19.412 1.00 50.41 53 VAL B O 1
ATOM 2356 N N . GLY B 1 62 ? -8.254 -10.583 -20.615 1.00 38.77 54 GLY B N 1
ATOM 2357 C CA . GLY B 1 62 ? -7.061 -10.903 -19.844 1.00 40.24 54 GLY B CA 1
ATOM 2358 C C . GLY B 1 62 ? -7.079 -10.391 -18.426 1.00 40.97 54 GLY B C 1
ATOM 2359 O O . GLY B 1 62 ? -6.464 -10.971 -17.521 1.00 45.26 54 GLY B O 1
ATOM 2360 N N . ALA B 1 63 ? -7.751 -9.271 -18.236 1.00 41.37 55 ALA B N 1
ATOM 2361 C CA . ALA B 1 63 ? -7.990 -8.750 -16.909 1.00 39.62 55 ALA B CA 1
ATOM 2362 C C . ALA B 1 63 ? -8.844 -9.775 -16.115 1.00 44.31 55 ALA B C 1
ATOM 2363 O O . ALA B 1 63 ? -8.576 -10.051 -14.929 1.00 47.13 55 ALA B O 1
ATOM 2365 N N . ARG B 1 64 ? -9.847 -10.365 -16.770 1.00 42.41 56 ARG B N 1
ATOM 2366 C CA . ARG B 1 64 ? -10.724 -11.292 -16.083 1.00 40.73 56 ARG B CA 1
ATOM 2367 C C . ARG B 1 64 ? -10.108 -12.653 -15.873 1.00 41.13 56 ARG B C 1
ATOM 2368 O O . ARG B 1 64 ? -10.421 -13.313 -14.889 1.00 47.00 56 ARG B O 1
ATOM 2376 N N . ARG B 1 65 ? -9.258 -13.094 -16.791 1.00 39.37 57 ARG B N 1
ATOM 2377 C CA . ARG B 1 65 ? -8.472 -14.297 -16.555 1.00 39.31 57 ARG B CA 1
ATOM 2378 C C . ARG B 1 65 ? -7.597 -14.085 -15.333 1.00 37.56 57 ARG B C 1
ATOM 2379 O O . ARG B 1 65 ? -7.555 -14.924 -14.448 1.00 37.74 57 ARG B O 1
ATOM 2387 N N . SER B 1 66 ? -6.892 -12.962 -15.290 1.00 35.70 58 SER B N 1
ATOM 2388 C CA . SER B 1 66 ? -5.987 -12.707 -14.201 1.00 37.26 58 SER B CA 1
ATOM 2389 C C . SER B 1 66 ? -6.745 -12.669 -12.875 1.00 36.75 58 SER B C 1
ATOM 2390 O O . SER B 1 66 ? -6.271 -13.198 -11.887 1.00 35.79 58 SER B O 1
ATOM 2393 N N . SER B 1 67 ? -7.916 -12.045 -12.858 1.00 35.51 59 SER B N 1
ATOM 2394 C CA . SER B 1 67 ? -8.714 -12.008 -11.649 1.00 37.10 59 SER B CA 1
ATOM 2395 C C . SER B 1 67 ? -9.172 -13.398 -11.287 1.00 36.94 59 SER B C 1
ATOM 2396 O O . SER B 1 67 ? -9.007 -13.835 -10.153 1.00 40.47 59 SER B O 1
ATOM 2399 N N . TRP B 1 68 ? -9.740 -14.092 -12.262 1.00 36.13 60 TRP B N 1
ATOM 2400 C CA . TRP B 1 68 ? -10.234 -15.434 -12.049 1.00 36.78 60 TRP B CA 1
ATOM 2401 C C . TRP B 1 68 ? -9.183 -16.329 -11.408 1.00 39.49 60 TRP B C 1
ATOM 2402 O O . TRP B 1 68 ? -9.526 -17.117 -10.541 1.00 41.18 60 TRP B O 1
ATOM 2413 N N . ARG B 1 69 ? -7.916 -16.195 -11.809 1.00 43.50 61 ARG B N 1
ATOM 2414 C CA . ARG B 1 69 ? -6.858 -17.078 -11.309 1.00 47.45 61 ARG B CA 1
ATOM 2415 C C . ARG B 1 69 ? -6.582 -16.799 -9.857 1.00 48.06 61 ARG B C 1
ATOM 2416 O O . ARG B 1 69 ? -6.512 -17.732 -9.053 1.00 46.85 61 ARG B O 1
ATOM 2424 N N . VAL B 1 70 ? -6.481 -15.515 -9.517 1.00 50.83 62 VAL B N 1
ATOM 2425 C CA . VAL B 1 70 ? -6.231 -15.083 -8.121 1.00 52.18 62 VAL B CA 1
ATOM 2426 C C . VAL B 1 70 ? -7.343 -15.542 -7.181 1.00 49.91 62 VAL B C 1
ATOM 2427 O O . VAL B 1 70 ? -7.089 -15.908 -6.049 1.00 52.81 62 VAL B O 1
ATOM 2431 N N . ILE B 1 71 ? -8.567 -15.555 -7.660 1.00 48.76 63 ILE B N 1
ATOM 2432 C CA . ILE B 1 71 ? -9.667 -15.987 -6.826 1.00 52.14 63 ILE B CA 1
ATOM 2433 C C . ILE B 1 71 ? -9.829 -17.493 -6.777 1.00 58.98 63 ILE B C 1
ATOM 2434 O O . ILE B 1 71 ? -10.029 -18.032 -5.687 1.00 64.17 63 ILE B O 1
ATOM 2439 N N . SER B 1 72 ? -9.733 -18.176 -7.922 1.00 62.16 64 SER B N 1
ATOM 2440 C CA . SER B 1 72 ? -9.687 -19.647 -7.929 1.00 59.85 64 SER B CA 1
ATOM 2441 C C . SER B 1 72 ? -8.655 -20.179 -6.930 1.00 63.88 64 SER B C 1
ATOM 2442 O O . SER B 1 72 ? -8.947 -21.104 -6.181 1.00 61.42 64 SER B O 1
ATOM 2445 N N . SER B 1 73 ? -7.457 -19.594 -6.921 1.00 69.12 65 SER B N 1
ATOM 2446 C CA . SER B 1 73 ? -6.401 -20.022 -6.002 1.00 74.56 65 SER B CA 1
ATOM 2447 C C . SER B 1 73 ? -6.762 -19.745 -4.543 1.00 76.29 65 SER B C 1
ATOM 2448 O O . SER B 1 73 ? -6.480 -20.567 -3.677 1.00 91.04 65 SER B O 1
ATOM 2451 N N . ILE B 1 74 ? -7.354 -18.585 -4.267 1.00 73.75 66 ILE B N 1
ATOM 2452 C CA . ILE B 1 74 ? -7.848 -18.276 -2.917 1.00 76.90 66 ILE B CA 1
ATOM 2453 C C . ILE B 1 74 ? -8.960 -19.233 -2.502 1.00 79.43 66 ILE B C 1
ATOM 2454 O O . ILE B 1 74 ? -9.091 -19.553 -1.334 1.00 94.05 66 ILE B O 1
ATOM 2459 N N . GLU B 1 75 ? -9.750 -19.705 -3.452 1.00 77.83 67 GLU B N 1
ATOM 2460 C CA . GLU B 1 75 ? -10.818 -20.648 -3.140 1.00 77.31 67 GLU B CA 1
ATOM 2461 C C . GLU B 1 75 ? -10.325 -22.011 -2.675 1.00 88.16 67 GLU B C 1
ATOM 2462 O O . GLU B 1 75 ? -11.055 -22.721 -1.995 1.00 90.99 67 GLU B O 1
ATOM 2468 N N . GLN B 1 76 ? -9.096 -22.373 -3.044 1.00 103.08 68 GLN B N 1
ATOM 2469 C CA . GLN B 1 76 ? -8.555 -23.706 -2.771 1.00 102.90 68 GLN B CA 1
ATOM 2470 C C . GLN B 1 76 ? -7.868 -23.782 -1.402 1.00 101.37 68 GLN B C 1
ATOM 2471 O O . GLN B 1 76 ? -7.985 -24.802 -0.736 1.00 105.30 68 GLN B O 1
ATOM 2477 N N . LYS B 1 77 ? -7.169 -22.726 -0.971 1.00 102.58 69 LYS B N 1
ATOM 2478 C CA . LYS B 1 77 ? -6.640 -22.696 0.408 1.00 110.54 69 LYS B CA 1
ATOM 2479 C C . LYS B 1 77 ? -7.782 -22.436 1.393 1.00 115.03 69 LYS B C 1
ATOM 2480 O O . LYS B 1 77 ? -7.716 -22.832 2.557 1.00 113.52 69 LYS B O 1
ATOM 2486 N N . THR B 1 78 ? -8.815 -21.745 0.916 1.00 122.62 70 THR B N 1
ATOM 2487 C CA . THR B 1 78 ? -9.960 -21.357 1.747 1.00 121.85 70 THR B CA 1
ATOM 2488 C C . THR B 1 78 ? -10.847 -22.552 2.082 1.00 123.93 70 THR B C 1
ATOM 2489 O O . THR B 1 78 ? -11.300 -22.689 3.219 1.00 128.77 70 THR B O 1
ATOM 2493 N N . SER B 1 79 ? -11.089 -23.418 1.102 1.00 123.58 71 SER B N 1
ATOM 2494 C CA . SER B 1 79 ? -11.975 -24.563 1.316 1.00 129.86 71 SER B CA 1
ATOM 2495 C C . SER B 1 79 ? -11.396 -25.552 2.334 1.00 139.03 71 SER B C 1
ATOM 2496 O O . SER B 1 79 ? -12.153 -26.244 3.023 1.00 137.58 71 SER B O 1
ATOM 2499 N N . ALA B 1 80 ? -10.063 -25.605 2.429 1.00 142.60 72 ALA B N 1
ATOM 2500 C CA . ALA B 1 80 ? -9.374 -26.453 3.412 1.00 141.63 72 ALA B CA 1
ATOM 2501 C C . ALA B 1 80 ? -9.646 -26.027 4.868 1.00 145.20 72 ALA B C 1
ATOM 2502 O O . ALA B 1 80 ? -9.608 -26.869 5.768 1.00 152.36 72 ALA B O 1
ATOM 2504 N N . ASP B 1 81 ? -9.918 -24.735 5.090 1.00 140.01 73 ASP B N 1
ATOM 2505 C CA . ASP B 1 81 ? -10.196 -24.190 6.437 1.00 131.16 73 ASP B CA 1
ATOM 2506 C C . ASP B 1 81 ? -11.642 -24.343 6.881 1.00 120.17 73 ASP B C 1
ATOM 2507 O O . ASP B 1 81 ? -11.951 -24.115 8.051 1.00 110.98 73 ASP B O 1
ATOM 2512 N N . GLY B 1 82 ? -12.522 -24.690 5.943 1.00 115.62 74 GLY B N 1
ATOM 2513 C CA . GLY B 1 82 ? -13.920 -25.002 6.243 1.00 113.68 74 GLY B CA 1
ATOM 2514 C C . GLY B 1 82 ? -14.689 -23.918 6.980 1.00 114.96 74 GLY B C 1
ATOM 2515 O O . GLY B 1 82 ? -15.105 -24.117 8.119 1.00 119.56 74 GLY B O 1
ATOM 2516 N N . ASN B 1 83 ? -14.858 -22.765 6.337 1.00 115.38 75 ASN B N 1
ATOM 2517 C CA . ASN B 1 83 ? -15.761 -21.706 6.815 1.00 108.50 75 ASN B CA 1
ATOM 2518 C C . ASN B 1 83 ? -16.872 -21.491 5.779 1.00 109.00 75 ASN B C 1
ATOM 2519 O O . ASN B 1 83 ? -16.590 -21.089 4.656 1.00 121.17 75 ASN B O 1
ATOM 2524 N N . GLU B 1 84 ? -18.124 -21.752 6.150 1.00 104.52 76 GLU B N 1
ATOM 2525 C CA . GLU B 1 84 ? -19.247 -21.753 5.179 1.00 112.26 76 GLU B CA 1
ATOM 2526 C C . GLU B 1 84 ? -19.441 -20.409 4.501 1.00 105.12 76 GLU B C 1
ATOM 2527 O O . GLU B 1 84 ? -19.592 -20.315 3.278 1.00 98.84 76 GLU B O 1
ATOM 2533 N N . LYS B 1 85 ? -19.494 -19.385 5.341 1.00 98.54 77 LYS B N 1
ATOM 2534 C CA . LYS B 1 85 ? -19.777 -18.024 4.925 1.00 97.74 77 LYS B CA 1
ATOM 2535 C C . LYS B 1 85 ? -18.743 -17.524 3.923 1.00 102.02 77 LYS B C 1
ATOM 2536 O O . LYS B 1 85 ? -19.089 -16.869 2.939 1.00 99.83 77 LYS B O 1
ATOM 2542 N N . LYS B 1 86 ? -17.475 -17.844 4.180 1.00 98.21 78 LYS B N 1
ATOM 2543 C CA . LYS B 1 86 ? -16.384 -17.469 3.278 1.00 96.45 78 LYS B CA 1
ATOM 2544 C C . LYS B 1 86 ? -16.337 -18.320 2.023 1.00 93.10 78 LYS B C 1
ATOM 2545 O O . LYS B 1 86 ? -16.075 -17.800 0.949 1.00 91.10 78 LYS B O 1
ATOM 2551 N N . ILE B 1 87 ? -16.574 -19.623 2.162 1.00 93.43 79 ILE B N 1
ATOM 2552 C CA . ILE B 1 87 ? -16.576 -20.537 1.015 1.00 90.63 79 ILE B CA 1
ATOM 2553 C C . ILE B 1 87 ? -17.657 -20.117 0.023 1.00 79.38 79 ILE B C 1
ATOM 2554 O O . ILE B 1 87 ? -17.445 -20.149 -1.184 1.00 73.60 79 ILE B O 1
ATOM 2559 N N . GLU B 1 88 ? -18.809 -19.710 0.537 1.00 75.06 80 GLU B N 1
ATOM 2560 C CA . GLU B 1 88 ? -19.905 -19.276 -0.322 1.00 76.82 80 GLU B CA 1
ATOM 2561 C C . GLU B 1 88 ? -19.572 -17.976 -1.047 1.00 73.73 80 GLU B C 1
ATOM 2562 O O . GLU B 1 88 ? -19.623 -17.909 -2.273 1.00 77.41 80 GLU B O 1
ATOM 2568 N N . MET B 1 89 ? -19.227 -16.957 -0.271 1.00 71.38 81 MET B N 1
ATOM 2569 C CA . MET B 1 89 ? -18.793 -15.644 -0.787 1.00 67.75 81 MET B CA 1
ATOM 2570 C C . MET B 1 89 ? -17.767 -15.709 -1.928 1.00 64.58 81 MET B C 1
ATOM 2571 O O . MET B 1 89 ? -17.938 -15.044 -2.950 1.00 61.87 81 MET B O 1
ATOM 2576 N N . VAL B 1 90 ? -16.697 -16.484 -1.723 1.00 58.10 82 VAL B N 1
ATOM 2577 C CA . VAL B 1 90 ? -15.632 -16.644 -2.692 1.00 54.61 82 VAL B CA 1
ATOM 2578 C C . VAL B 1 90 ? -16.201 -17.319 -3.922 1.00 56.58 82 VAL B C 1
ATOM 2579 O O . VAL B 1 90 ? -15.948 -16.889 -5.045 1.00 61.70 82 VAL B O 1
ATOM 2583 N N . ARG B 1 91 ? -16.944 -18.397 -3.706 1.00 53.63 83 ARG B N 1
ATOM 2584 C CA . ARG B 1 91 ? -17.529 -19.136 -4.799 1.00 54.96 83 ARG B CA 1
ATOM 2585 C C . ARG B 1 91 ? -18.321 -18.165 -5.649 1.00 49.19 83 ARG B C 1
ATOM 2586 O O . ARG B 1 91 ? -18.175 -18.104 -6.864 1.00 49.40 83 ARG B O 1
ATOM 2594 N N . ALA B 1 92 ? -19.152 -17.383 -4.998 1.00 48.45 84 ALA B N 1
ATOM 2595 C CA . ALA B 1 92 ? -20.048 -16.465 -5.708 1.00 49.35 84 ALA B CA 1
ATOM 2596 C C . ALA B 1 92 ? -19.323 -15.406 -6.518 1.00 50.82 84 ALA B C 1
ATOM 2597 O O . ALA B 1 92 ? -19.792 -15.032 -7.600 1.00 53.17 84 ALA B O 1
ATOM 2599 N N . TYR B 1 93 ? -18.215 -14.905 -5.968 1.00 47.08 85 TYR B N 1
ATOM 2600 C CA . TYR B 1 93 ? -17.438 -13.873 -6.612 1.00 44.90 85 TYR B CA 1
ATOM 2601 C C . TYR B 1 93 ? -16.659 -14.463 -7.778 1.00 48.46 85 TYR B C 1
ATOM 2602 O O . TYR B 1 93 ? -16.494 -13.792 -8.792 1.00 52.73 85 TYR B O 1
ATOM 2611 N N . ARG B 1 94 ? -16.166 -15.700 -7.634 1.00 50.13 86 ARG B N 1
ATOM 2612 C CA . ARG B 1 94 ? -15.508 -16.397 -8.732 1.00 49.24 86 ARG B CA 1
ATOM 2613 C C . ARG B 1 94 ? -16.495 -16.554 -9.862 1.00 48.71 86 ARG B C 1
ATOM 2614 O O . ARG B 1 94 ? -16.181 -16.296 -11.002 1.00 53.46 86 ARG B O 1
ATOM 2622 N N . GLU B 1 95 ? -17.700 -16.984 -9.546 1.00 52.02 87 GLU B N 1
ATOM 2623 C CA . GLU B 1 95 ? -18.741 -17.101 -10.560 1.00 55.34 87 GLU B CA 1
ATOM 2624 C C . GLU B 1 95 ? -18.991 -15.788 -11.269 1.00 46.80 87 GLU B C 1
ATOM 2625 O O . GLU B 1 95 ? -19.229 -15.760 -12.476 1.00 45.23 87 GLU B O 1
ATOM 2631 N N . LYS B 1 96 ? -18.977 -14.701 -10.514 1.00 39.73 88 LYS B N 1
ATOM 2632 C CA . LYS B 1 96 ? -19.307 -13.417 -11.083 1.00 37.98 88 LYS B CA 1
ATOM 2633 C C . LYS B 1 96 ? -18.300 -13.076 -12.165 1.00 40.60 88 LYS B C 1
ATOM 2634 O O . LYS B 1 96 ? -18.665 -12.696 -13.280 1.00 47.36 88 LYS B O 1
ATOM 2640 N N . ILE B 1 97 ? -17.027 -13.230 -11.834 1.00 40.78 89 ILE B N 1
ATOM 2641 C CA . ILE B 1 97 ? -15.944 -13.071 -12.797 1.00 37.69 89 ILE B CA 1
ATOM 2642 C C . ILE B 1 97 ? -16.053 -14.027 -13.970 1.00 35.62 89 ILE B C 1
ATOM 2643 O O . ILE B 1 97 ? -15.833 -13.633 -15.094 1.00 36.23 89 ILE B O 1
ATOM 2648 N N . GLU B 1 98 ? -16.388 -15.280 -13.720 1.00 36.24 90 GLU B N 1
ATOM 2649 C CA . GLU B 1 98 ? -16.559 -16.230 -14.800 1.00 39.38 90 GLU B CA 1
ATOM 2650 C C . GLU B 1 98 ? -17.533 -15.733 -15.827 1.00 39.06 90 GLU B C 1
ATOM 2651 O O . GLU B 1 98 ? -17.208 -15.730 -16.999 1.00 36.22 90 GLU B O 1
ATOM 2657 N N . LYS B 1 99 ? -18.703 -15.276 -15.379 1.00 45.58 91 LYS B N 1
ATOM 2658 C CA . LYS B 1 99 ? -19.772 -14.842 -16.297 1.00 52.39 91 LYS B CA 1
ATOM 2659 C C . LYS B 1 99 ? -19.400 -13.649 -17.140 1.00 51.53 91 LYS B C 1
ATOM 2660 O O . LYS B 1 99 ? -19.767 -13.595 -18.318 1.00 58.41 91 LYS B O 1
ATOM 2666 N N . GLU B 1 100 ? -18.651 -12.719 -16.551 1.00 48.01 92 GLU B N 1
ATOM 2667 C CA . GLU B 1 100 ? -18.055 -11.620 -17.306 1.00 45.73 92 GLU B CA 1
ATOM 2668 C C . GLU B 1 100 ? -17.106 -12.115 -18.359 1.00 40.58 92 GLU B C 1
ATOM 2669 O O . GLU B 1 100 ? -17.189 -11.664 -19.493 1.00 41.77 92 GLU B O 1
ATOM 2675 N N . LEU B 1 101 ? -16.225 -13.036 -17.972 1.00 37.87 93 LEU B N 1
ATOM 2676 C CA . LEU B 1 101 ? -15.206 -13.588 -18.855 1.00 37.29 93 LEU B CA 1
ATOM 2677 C C . LEU B 1 101 ? -15.829 -14.297 -20.019 1.00 37.43 93 LEU B C 1
ATOM 2678 O O . LEU B 1 101 ? -15.362 -14.139 -21.144 1.00 38.12 93 LEU B O 1
ATOM 2683 N N . GLU B 1 102 ? -16.889 -15.053 -19.764 1.00 39.22 94 GLU B N 1
ATOM 2684 C CA . GLU B 1 102 ? -17.549 -15.821 -20.826 1.00 44.36 94 GLU B CA 1
ATOM 2685 C C . GLU B 1 102 ? -18.306 -14.897 -21.770 1.00 44.19 94 GLU B C 1
ATOM 2686 O O . GLU B 1 102 ? -18.281 -15.089 -22.988 1.00 44.50 94 GLU B O 1
ATOM 2692 N N . ALA B 1 103 ? -18.964 -13.886 -21.210 1.00 43.44 95 ALA B N 1
ATOM 2693 C CA . ALA B 1 103 ? -19.675 -12.919 -22.025 1.00 43.59 95 ALA B CA 1
ATOM 2694 C C . ALA B 1 103 ? -18.754 -12.247 -23.049 1.00 47.38 95 ALA B C 1
ATOM 2695 O O . ALA B 1 103 ? -19.148 -12.063 -24.209 1.00 51.88 95 ALA B O 1
ATOM 2697 N N . VAL B 1 104 ? -17.546 -11.874 -22.623 1.00 45.40 96 VAL B N 1
ATOM 2698 C CA . VAL B 1 104 ? -16.580 -11.267 -23.520 1.00 45.02 96 VAL B CA 1
ATOM 2699 C C . VAL B 1 104 ? -16.194 -12.275 -24.595 1.00 47.04 96 VAL B C 1
ATOM 2700 O O . VAL B 1 104 ? -16.074 -11.947 -25.784 1.00 46.23 96 VAL B O 1
ATOM 2704 N N . CYS B 1 105 ? -15.996 -13.512 -24.173 1.00 46.93 97 CYS B N 1
ATOM 2705 C CA . CYS B 1 105 ? -15.593 -14.554 -25.102 1.00 44.52 97 CYS B CA 1
ATOM 2706 C C . CYS B 1 105 ? -16.650 -14.778 -26.184 1.00 47.40 97 CYS B C 1
ATOM 2707 O O . CYS B 1 105 ? -16.287 -14.915 -27.332 1.00 50.74 97 CYS B O 1
ATOM 2710 N N . GLN B 1 106 ? -17.939 -14.797 -25.837 1.00 51.65 98 GLN B N 1
ATOM 2711 C CA . GLN B 1 106 ? -19.004 -14.943 -26.842 1.00 57.12 98 GLN B CA 1
ATOM 2712 C C . GLN B 1 106 ? -19.009 -13.764 -27.786 1.00 55.57 98 GLN B C 1
ATOM 2713 O O . GLN B 1 106 ? -19.253 -13.917 -28.982 1.00 67.95 98 GLN B O 1
ATOM 2719 N N . ASP B 1 107 ? -18.780 -12.584 -27.230 1.00 51.05 99 ASP B N 1
ATOM 2720 C CA . ASP B 1 107 ? -18.825 -11.353 -27.995 1.00 50.62 99 ASP B CA 1
ATOM 2721 C C . ASP B 1 107 ? -17.851 -11.454 -29.165 1.00 47.56 99 ASP B C 1
ATOM 2722 O O . ASP B 1 107 ? -18.229 -11.294 -30.321 1.00 44.74 99 ASP B O 1
ATOM 2727 N N . VAL B 1 108 ? -16.607 -11.783 -28.851 1.00 49.66 100 VAL B N 1
ATOM 2728 C CA . VAL B 1 108 ? -15.570 -11.967 -29.868 1.00 52.44 100 VAL B CA 1
ATOM 2729 C C . VAL B 1 108 ? -15.910 -13.095 -30.820 1.00 51.76 100 VAL B C 1
ATOM 2730 O O . VAL B 1 108 ? -15.894 -12.898 -32.035 1.00 52.59 100 VAL B O 1
ATOM 2734 N N . LEU B 1 109 ? -16.204 -14.266 -30.254 1.00 50.03 101 LEU B N 1
ATOM 2735 C CA . LEU B 1 109 ? -16.470 -15.466 -31.030 1.00 48.58 101 LEU B CA 1
ATOM 2736 C C . LEU B 1 109 ? -17.599 -15.255 -32.005 1.00 47.88 101 LEU B C 1
ATOM 2737 O O . LEU B 1 109 ? -17.570 -15.811 -33.100 1.00 53.26 101 LEU B O 1
ATOM 2742 N N . SER B 1 110 ? -18.577 -14.449 -31.614 1.00 45.06 102 SER B N 1
ATOM 2743 C CA . SER B 1 110 ? -19.680 -14.128 -32.489 1.00 48.22 102 SER B CA 1
ATOM 2744 C C . SER B 1 110 ? -19.207 -13.280 -33.670 1.00 47.59 102 SER B C 1
ATOM 2745 O O . SER B 1 110 ? -19.586 -13.534 -34.820 1.00 50.03 102 SER B O 1
ATOM 2748 N N . LEU B 1 111 ? -18.374 -12.285 -33.394 1.00 46.91 103 LEU B N 1
ATOM 2749 C CA . LEU B 1 111 ? -17.783 -11.470 -34.462 1.00 44.98 103 LEU B CA 1
ATOM 2750 C C . LEU B 1 111 ? -16.981 -12.345 -35.427 1.00 46.24 103 LEU B C 1
ATOM 2751 O O . LEU B 1 111 ? -17.106 -12.235 -36.640 1.00 46.67 103 LEU B O 1
ATOM 2756 N N . LEU B 1 112 ? -16.165 -13.230 -34.878 1.00 47.78 104 LEU B N 1
ATOM 2757 C CA . LEU B 1 112 ? -15.384 -14.156 -35.690 1.00 44.89 104 LEU B CA 1
ATOM 2758 C C . LEU B 1 112 ? -16.280 -15.014 -36.590 1.00 44.18 104 LEU B C 1
ATOM 2759 O O . LEU B 1 112 ? -16.089 -15.062 -37.798 1.00 42.84 104 LEU B O 1
ATOM 2764 N N . ASP B 1 113 ? -17.273 -15.678 -36.017 1.00 46.08 105 ASP B N 1
ATOM 2765 C CA . ASP B 1 113 ? -18.117 -16.588 -36.806 1.00 47.76 105 ASP B CA 1
ATOM 2766 C C . ASP B 1 113 ? -18.996 -15.865 -37.831 1.00 49.30 105 ASP B C 1
ATOM 2767 O O . ASP B 1 113 ? -19.168 -16.331 -38.959 1.00 50.26 105 ASP B O 1
ATOM 2772 N N . ASN B 1 114 ? -19.552 -14.729 -37.432 1.00 49.12 106 ASN B N 1
ATOM 2773 C CA . ASN B 1 114 ? -20.585 -14.083 -38.217 1.00 52.41 106 ASN B CA 1
ATOM 2774 C C . ASN B 1 114 ? -20.148 -12.895 -39.058 1.00 51.81 106 ASN B C 1
ATOM 2775 O O . ASN B 1 114 ? -20.942 -12.408 -39.863 1.00 56.75 106 ASN B O 1
ATOM 2780 N N . TYR B 1 115 ? -18.909 -12.433 -38.881 1.00 49.53 107 TYR B N 1
ATOM 2781 C CA . TYR B 1 115 ? -18.342 -11.356 -39.705 1.00 48.28 107 TYR B CA 1
ATOM 2782 C C . TYR B 1 115 ? -16.973 -11.716 -40.271 1.00 52.12 107 TYR B C 1
ATOM 2783 O O . TYR B 1 115 ? -16.803 -11.838 -41.469 1.00 56.42 107 TYR B O 1
ATOM 2792 N N . LEU B 1 116 ? -15.995 -11.909 -39.402 1.00 55.65 108 LEU B N 1
ATOM 2793 C CA . LEU B 1 116 ? -14.598 -11.866 -39.822 1.00 58.76 108 LEU B CA 1
ATOM 2794 C C . LEU B 1 116 ? -14.207 -13.076 -40.647 1.00 67.28 108 LEU B C 1
ATOM 2795 O O . LEU B 1 116 ? -13.703 -12.918 -41.764 1.00 79.73 108 LEU B O 1
ATOM 2800 N N . ILE B 1 117 ? -14.444 -14.269 -40.101 1.00 71.29 109 ILE B N 1
ATOM 2801 C CA . ILE B 1 117 ? -14.180 -15.529 -40.804 1.00 72.65 109 ILE B CA 1
ATOM 2802 C C . ILE B 1 117 ? -15.125 -15.704 -41.996 1.00 71.20 109 ILE B C 1
ATOM 2803 O O . ILE B 1 117 ? -14.696 -16.056 -43.096 1.00 72.69 109 ILE B O 1
ATOM 2808 N N . LYS B 1 118 ? -16.408 -15.480 -41.771 1.00 69.38 110 LYS B N 1
ATOM 2809 C CA . LYS B 1 118 ? -17.387 -15.580 -42.843 1.00 76.32 110 LYS B CA 1
ATOM 2810 C C . LYS B 1 118 ? -16.951 -14.831 -44.115 1.00 73.95 110 LYS B C 1
ATOM 2811 O O . LYS B 1 118 ? -17.024 -15.380 -45.206 1.00 79.19 110 LYS B O 1
ATOM 2817 N N . ASN B 1 119 ? -16.485 -13.591 -43.970 1.00 70.93 111 ASN B N 1
ATOM 2818 C CA . ASN B 1 119 ? -16.167 -12.728 -45.125 1.00 64.90 111 ASN B CA 1
ATOM 2819 C C . ASN B 1 119 ? -14.725 -12.851 -45.594 1.00 61.43 111 ASN B C 1
ATOM 2820 O O . ASN B 1 119 ? -14.161 -11.904 -46.130 1.00 62.42 111 ASN B O 1
ATOM 2825 N N . CYS B 1 120 ? -14.123 -14.011 -45.375 1.00 65.01 112 CYS B N 1
ATOM 2826 C CA . CYS B 1 120 ? -12.806 -14.300 -45.924 1.00 69.97 112 CYS B CA 1
ATOM 2827 C C . CYS B 1 120 ? -12.979 -15.047 -47.236 1.00 75.19 112 CYS B C 1
ATOM 2828 O O . CYS B 1 120 ? -13.661 -16.073 -47.288 1.00 64.86 112 CYS B O 1
ATOM 2831 N N . SER B 1 121 ? -12.382 -14.508 -48.299 1.00 86.93 113 SER B N 1
ATOM 2832 C CA . SER B 1 121 ? -12.394 -15.167 -49.603 1.00 90.36 113 SER B CA 1
ATOM 2833 C C . SER B 1 121 ? -11.366 -16.276 -49.557 1.00 90.36 113 SER B C 1
ATOM 2834 O O . SER B 1 121 ? -10.400 -16.191 -48.803 1.00 104.91 113 SER B O 1
ATOM 2837 N N . GLU B 1 122 ? -11.570 -17.302 -50.372 1.00 88.53 114 GLU B N 1
ATOM 2838 C CA . GLU B 1 122 ? -10.779 -18.534 -50.296 1.00 94.72 114 GLU B CA 1
ATOM 2839 C C . GLU B 1 122 ? -9.265 -18.369 -50.254 1.00 90.22 114 GLU B C 1
ATOM 2840 O O . GLU B 1 122 ? -8.574 -19.226 -49.698 1.00 75.77 114 GLU B O 1
ATOM 2846 N N . THR B 1 123 ? -8.758 -17.287 -50.845 1.00 94.28 115 THR B N 1
ATOM 2847 C CA . THR B 1 123 ? -7.308 -17.050 -50.929 1.00 96.65 115 THR B CA 1
ATOM 2848 C C . THR B 1 123 ? -6.749 -16.013 -49.937 1.00 93.61 115 THR B C 1
ATOM 2849 O O . THR B 1 123 ? -5.572 -15.650 -50.026 1.00 86.51 115 THR B O 1
ATOM 2853 N N . GLN B 1 124 ? -7.577 -15.547 -48.999 1.00 93.40 116 GLN B N 1
ATOM 2854 C CA . GLN B 1 124 ? -7.109 -14.664 -47.926 1.00 88.91 116 GLN B CA 1
ATOM 2855 C C . GLN B 1 124 ? -6.681 -15.532 -46.755 1.00 89.23 116 GLN B C 1
ATOM 2856 O O . GLN B 1 124 ? -7.299 -15.529 -45.697 1.00 91.99 116 GLN B O 1
ATOM 2862 N N . TYR B 1 125 ? -5.608 -16.281 -46.973 1.00 93.67 117 TYR B N 1
ATOM 2863 C CA . TYR B 1 125 ? -5.142 -17.294 -46.034 1.00 92.93 117 TYR B CA 1
ATOM 2864 C C . TYR B 1 125 ? -4.641 -16.670 -44.746 1.00 82.49 117 TYR B C 1
ATOM 2865 O O . TYR B 1 125 ? -4.842 -17.219 -43.676 1.00 73.53 117 TYR B O 1
ATOM 2874 N N . GLU B 1 126 ? -3.991 -15.521 -44.859 1.00 84.46 118 GLU B N 1
ATOM 2875 C CA . GLU B 1 126 ? -3.412 -14.862 -43.699 1.00 87.81 118 GLU B CA 1
ATOM 2876 C C . GLU B 1 126 ? -4.519 -14.480 -42.727 1.00 83.54 118 GLU B C 1
ATOM 2877 O O . GLU B 1 126 ? -4.438 -14.766 -41.538 1.00 93.85 118 GLU B O 1
ATOM 2883 N N . SER B 1 127 ? -5.565 -13.854 -43.241 1.00 78.67 119 SER B N 1
ATOM 2884 C CA . SER B 1 127 ? -6.693 -13.469 -42.404 1.00 75.99 119 SER B CA 1
ATOM 2885 C C . SER B 1 127 ? -7.394 -14.691 -41.799 1.00 73.27 119 SER B C 1
ATOM 2886 O O . SER B 1 127 ? -7.547 -14.787 -40.580 1.00 78.77 119 SER B O 1
ATOM 2889 N N . LYS B 1 128 ? -7.784 -15.642 -42.637 1.00 71.25 120 LYS B N 1
ATOM 2890 C CA . LYS B 1 128 ? -8.419 -16.855 -42.131 1.00 71.48 120 LYS B CA 1
ATOM 2891 C C . LYS B 1 128 ? -7.613 -17.539 -41.017 1.00 68.38 120 LYS B C 1
ATOM 2892 O O . LYS B 1 128 ? -8.187 -18.068 -40.078 1.00 74.27 120 LYS B O 1
ATOM 2898 N N . VAL B 1 129 ? -6.296 -17.510 -41.098 1.00 63.87 121 VAL B N 1
ATOM 2899 C CA . VAL B 1 129 ? -5.480 -18.117 -40.053 1.00 64.95 121 VAL B CA 1
ATOM 2900 C C . VAL B 1 129 ? -5.511 -17.282 -38.775 1.00 62.65 121 VAL B C 1
ATOM 2901 O O . VAL B 1 129 ? -5.709 -17.827 -37.690 1.00 56.26 121 VAL B O 1
ATOM 2905 N N . PHE B 1 130 ? -5.311 -15.970 -38.910 1.00 64.42 122 PHE B N 1
ATOM 2906 C CA . PHE B 1 130 ? -5.360 -15.069 -37.761 1.00 66.55 122 PHE B CA 1
ATOM 2907 C C . PHE B 1 130 ? -6.666 -15.351 -37.050 1.00 61.87 122 PHE B C 1
ATOM 2908 O O . PHE B 1 130 ? -6.673 -15.725 -35.880 1.00 67.19 122 PHE B O 1
ATOM 2916 N N . TYR B 1 131 ? -7.767 -15.197 -37.769 1.00 54.47 123 TYR B N 1
ATOM 2917 C CA . TYR B 1 131 ? -9.065 -15.302 -37.155 1.00 52.41 123 TYR B CA 1
ATOM 2918 C C . TYR B 1 131 ? -9.338 -16.678 -36.537 1.00 53.17 123 TYR B C 1
ATOM 2919 O O . TYR B 1 131 ? -9.958 -16.765 -35.480 1.00 59.22 123 TYR B O 1
ATOM 2928 N N . LEU B 1 132 ? -8.860 -17.745 -37.156 1.00 54.50 124 LEU B N 1
ATOM 2929 C CA . LEU B 1 132 ? -9.085 -19.090 -36.608 1.00 55.15 124 LEU B CA 1
ATOM 2930 C C . LEU B 1 132 ? -8.259 -19.334 -35.348 1.00 48.96 124 LEU B C 1
ATOM 2931 O O . LEU B 1 132 ? -8.718 -19.930 -34.394 1.00 43.06 124 LEU B O 1
ATOM 2936 N N . LYS B 1 133 ? -7.033 -18.856 -35.344 1.00 51.76 125 LYS B N 1
ATOM 2937 C CA . LYS B 1 133 ? -6.209 -18.896 -34.133 1.00 52.42 125 LYS B CA 1
ATOM 2938 C C . LYS B 1 133 ? -6.921 -18.157 -32.981 1.00 51.42 125 LYS B C 1
ATOM 2939 O O . LYS B 1 133 ? -6.965 -18.622 -31.844 1.00 49.52 125 LYS B O 1
ATOM 2945 N N . MET B 1 134 ? -7.458 -16.987 -33.302 1.00 49.70 126 MET B N 1
ATOM 2946 C CA . MET B 1 134 ? -8.164 -16.171 -32.348 1.00 50.49 126 MET B CA 1
ATOM 2947 C C . MET B 1 134 ? -9.324 -16.968 -31.780 1.00 51.04 126 MET B C 1
ATOM 2948 O O . MET B 1 134 ? -9.557 -16.988 -30.574 1.00 47.70 126 MET B O 1
ATOM 2953 N N . LYS B 1 135 ? -10.052 -17.627 -32.669 1.00 52.87 127 LYS B N 1
ATOM 2954 C CA . LYS B 1 135 ? -11.199 -18.446 -32.281 1.00 52.37 127 LYS B CA 1
ATOM 2955 C C . LYS B 1 135 ? -10.766 -19.584 -31.353 1.00 49.47 127 LYS B C 1
ATOM 2956 O O . LYS B 1 135 ? -11.451 -19.912 -30.385 1.00 50.21 127 LYS B O 1
ATOM 2962 N N . GLY B 1 136 ? -9.632 -20.187 -31.660 1.00 43.78 128 GLY B N 1
ATOM 2963 C CA . GLY B 1 136 ? -9.065 -21.199 -30.799 1.00 43.41 128 GLY B CA 1
ATOM 2964 C C . GLY B 1 136 ? -8.648 -20.655 -29.448 1.00 46.39 128 GLY B C 1
ATOM 2965 O O . GLY B 1 136 ? -8.840 -21.318 -28.414 1.00 45.93 128 GLY B O 1
ATOM 2966 N N . ASP B 1 137 ? -8.055 -19.455 -29.451 1.00 48.93 129 ASP B N 1
ATOM 2967 C CA . ASP B 1 137 ? -7.650 -18.775 -28.195 1.00 47.14 129 ASP B CA 1
ATOM 2968 C C . ASP B 1 137 ? -8.823 -18.538 -27.246 1.00 45.61 129 ASP B C 1
ATOM 2969 O O . ASP B 1 137 ? -8.730 -18.842 -26.058 1.00 40.78 129 ASP B O 1
ATOM 2974 N N . TYR B 1 138 ? -9.926 -18.014 -27.786 1.00 46.60 130 TYR B N 1
ATOM 2975 C CA . TYR B 1 138 ? -11.061 -17.636 -26.960 1.00 46.10 130 TYR B CA 1
ATOM 2976 C C . TYR B 1 138 ? -11.849 -18.850 -26.477 1.00 46.67 130 TYR B C 1
ATOM 2977 O O . TYR B 1 138 ? -12.350 -18.827 -25.349 1.00 48.29 130 TYR B O 1
ATOM 2986 N N . TYR B 1 139 ? -11.924 -19.922 -27.279 1.00 45.07 131 TYR B N 1
ATOM 2987 C CA . TYR B 1 139 ? -12.520 -21.179 -26.793 1.00 42.17 131 TYR B CA 1
ATOM 2988 C C . TYR B 1 139 ? -11.604 -21.811 -25.765 1.00 43.15 131 TYR B C 1
ATOM 2989 O O . TYR B 1 139 ? -12.065 -22.465 -24.828 1.00 46.99 131 TYR B O 1
ATOM 2998 N N . ARG B 1 140 ? -10.305 -21.612 -25.934 1.00 44.24 132 ARG B N 1
ATOM 2999 C CA . ARG B 1 140 ? -9.348 -22.039 -24.917 1.00 45.79 132 ARG B CA 1
ATOM 3000 C C . ARG B 1 140 ? -9.590 -21.296 -23.595 1.00 45.21 132 ARG B C 1
ATOM 3001 O O . ARG B 1 140 ? -9.608 -21.913 -22.532 1.00 45.15 132 ARG B O 1
ATOM 3009 N N . TYR B 1 141 ? -9.776 -19.978 -23.662 1.00 44.32 133 TYR B N 1
ATOM 3010 C CA . TYR B 1 141 ? -10.010 -19.194 -22.458 1.00 42.84 133 TYR B CA 1
ATOM 3011 C C . TYR B 1 141 ? -11.274 -19.652 -21.715 1.00 44.02 133 TYR B C 1
ATOM 3012 O O . TYR B 1 141 ? -11.292 -19.661 -20.480 1.00 40.98 133 TYR B O 1
ATOM 3021 N N . LEU B 1 142 ? -12.312 -20.039 -22.461 1.00 45.27 134 LEU B N 1
ATOM 3022 C CA . LEU B 1 142 ? -13.508 -20.628 -21.865 1.00 46.13 134 LEU B CA 1
ATOM 3023 C C . LEU B 1 142 ? -13.180 -21.947 -21.177 1.00 46.21 134 LEU B C 1
ATOM 3024 O O . LEU B 1 142 ? -13.741 -22.269 -20.130 1.00 49.38 134 LEU B O 1
ATOM 3029 N N . ALA B 1 143 ? -12.288 -22.718 -21.778 1.00 45.29 135 ALA B N 1
ATOM 3030 C CA . ALA B 1 143 ? -11.935 -24.029 -21.246 1.00 47.08 135 ALA B CA 1
ATOM 3031 C C . ALA B 1 143 ? -11.208 -23.923 -19.925 1.00 45.48 135 ALA B C 1
ATOM 3032 O O . ALA B 1 143 ? -11.345 -24.783 -19.064 1.00 50.89 135 ALA B O 1
ATOM 3034 N N . GLU B 1 144 ? -10.419 -22.874 -19.765 1.00 46.66 136 GLU B N 1
ATOM 3035 C CA . GLU B 1 144 ? -9.721 -22.629 -18.495 1.00 49.34 136 GLU B CA 1
ATOM 3036 C C . GLU B 1 144 ? -10.680 -22.603 -17.303 1.00 50.52 136 GLU B C 1
ATOM 3037 O O . GLU B 1 144 ? -10.300 -22.966 -16.198 1.00 53.14 136 GLU B O 1
ATOM 3043 N N . VAL B 1 145 ? -11.917 -22.167 -17.528 1.00 52.42 137 VAL B N 1
ATOM 3044 C CA . VAL B 1 145 ? -12.870 -21.957 -16.438 1.00 52.07 137 VAL B CA 1
ATOM 3045 C C . VAL B 1 145 ? -14.081 -22.879 -16.479 1.00 50.02 137 VAL B C 1
ATOM 3046 O O . VAL B 1 145 ? -14.950 -22.809 -15.599 1.00 46.99 137 VAL B O 1
ATOM 3050 N N . ALA B 1 146 ? -14.144 -23.728 -17.498 1.00 50.17 138 ALA B N 1
ATOM 3051 C CA . ALA B 1 146 ? -15.251 -24.646 -17.647 1.00 52.45 138 ALA B CA 1
ATOM 3052 C C . ALA B 1 146 ? -14.952 -25.914 -16.901 1.00 51.90 138 ALA B C 1
ATOM 3053 O O . ALA B 1 146 ? -13.803 -26.179 -16.565 1.00 51.65 138 ALA B O 1
ATOM 3055 N N . THR B 1 147 ? -15.999 -26.686 -16.632 1.00 55.81 139 THR B N 1
ATOM 3056 C CA . THR B 1 147 ? -15.867 -28.031 -16.049 1.00 58.35 139 THR B CA 1
ATOM 3057 C C . THR B 1 147 ? -16.938 -28.915 -16.637 1.00 59.71 139 THR B C 1
ATOM 3058 O O . THR B 1 147 ? -17.958 -28.412 -17.121 1.00 70.60 139 THR B O 1
ATOM 3062 N N . GLY B 1 148 ? -16.720 -30.224 -16.581 1.00 55.73 140 GLY B N 1
ATOM 3063 C CA . GLY B 1 148 ? -17.723 -31.199 -17.023 1.00 54.80 140 GLY B CA 1
ATOM 3064 C C . GLY B 1 148 ? -17.940 -31.214 -18.514 1.00 52.10 140 GLY B C 1
ATOM 3065 O O . GLY B 1 148 ? -17.005 -30.960 -19.279 1.00 50.42 140 GLY B O 1
ATOM 3066 N N . GLU B 1 149 ? -19.180 -31.499 -18.919 1.00 53.86 141 GLU B N 1
ATOM 3067 C CA . GLU B 1 149 ? -19.560 -31.533 -20.338 1.00 55.76 141 GLU B CA 1
ATOM 3068 C C . GLU B 1 149 ? -19.335 -30.187 -21.031 1.00 53.88 141 GLU B C 1
ATOM 3069 O O . GLU B 1 149 ? -18.978 -30.151 -22.207 1.00 52.07 141 GLU B O 1
ATOM 3075 N N . LYS B 1 150 ? -19.558 -29.083 -20.318 1.00 55.21 142 LYS B N 1
ATOM 3076 C CA . LYS B 1 150 ? -19.325 -27.770 -20.912 1.00 59.70 142 LYS B CA 1
ATOM 3077 C C . LYS B 1 150 ? -17.871 -27.625 -21.363 1.00 59.48 142 LYS B C 1
ATOM 3078 O O . LYS B 1 150 ? -17.592 -27.149 -22.471 1.00 63.08 142 LYS B O 1
ATOM 3084 N N . ARG B 1 151 ? -16.955 -28.043 -20.498 1.00 54.72 143 ARG B N 1
ATOM 3085 C CA . ARG B 1 151 ? -15.545 -27.996 -20.814 1.00 54.35 143 ARG B CA 1
ATOM 3086 C C . ARG B 1 151 ? -15.224 -28.821 -22.059 1.00 56.00 143 ARG B C 1
ATOM 3087 O O . ARG B 1 151 ? -14.582 -28.338 -22.993 1.00 56.05 143 ARG B O 1
ATOM 3095 N N . ALA B 1 152 ? -15.680 -30.066 -22.067 1.00 56.64 144 ALA B N 1
ATOM 3096 C CA . ALA B 1 152 ? -15.443 -30.961 -23.195 1.00 58.14 144 ALA B CA 1
ATOM 3097 C C . ALA B 1 152 ? -15.847 -30.346 -24.539 1.00 57.31 144 ALA B C 1
ATOM 3098 O O . ALA B 1 152 ? -15.123 -30.478 -25.531 1.00 65.31 144 ALA B O 1
ATOM 3100 N N . THR B 1 153 ? -16.987 -29.663 -24.554 1.00 52.18 145 THR B N 1
ATOM 3101 C CA . THR B 1 153 ? -17.503 -29.029 -25.760 1.00 52.53 145 THR B CA 1
ATOM 3102 C C . THR B 1 153 ? -16.590 -27.915 -26.278 1.00 55.34 145 THR B C 1
ATOM 3103 O O . THR B 1 153 ? -16.288 -27.883 -27.466 1.00 63.44 145 THR B O 1
ATOM 3107 N N . VAL B 1 154 ? -16.181 -26.991 -25.407 1.00 53.28 146 VAL B N 1
ATOM 3108 C CA . VAL B 1 154 ? -15.354 -25.853 -25.832 1.00 51.79 146 VAL B CA 1
ATOM 3109 C C . VAL B 1 154 ? -13.914 -26.278 -26.126 1.00 51.07 146 VAL B C 1
ATOM 3110 O O . VAL B 1 154 ? -13.216 -25.633 -26.929 1.00 52.70 146 VAL B O 1
ATOM 3114 N N . VAL B 1 155 ? -13.470 -27.352 -25.482 1.00 45.69 147 VAL B N 1
ATOM 3115 C CA . VAL B 1 155 ? -12.157 -27.892 -25.777 1.00 48.07 147 VAL B CA 1
ATOM 3116 C C . VAL B 1 155 ? -12.165 -28.413 -27.205 1.00 53.94 147 VAL B C 1
ATOM 3117 O O . VAL B 1 155 ? -11.227 -28.186 -27.983 1.00 56.97 147 VAL B O 1
ATOM 3121 N N . GLU B 1 156 ? -13.230 -29.114 -27.563 1.00 61.28 148 GLU B N 1
ATOM 3122 C CA . GLU B 1 156 ? -13.389 -29.575 -28.941 1.00 64.71 148 GLU B CA 1
ATOM 3123 C C . GLU B 1 156 ? -13.412 -28.390 -29.917 1.00 57.48 148 GLU B C 1
ATOM 3124 O O . GLU B 1 156 ? -12.723 -28.413 -30.933 1.00 58.49 148 GLU B O 1
ATOM 3130 N N . SER B 1 157 ? -14.176 -27.358 -29.577 1.00 50.49 149 SER B N 1
ATOM 3131 C CA . SER B 1 157 ? -14.310 -26.189 -30.417 1.00 50.64 149 SER B CA 1
ATOM 3132 C C . SER B 1 157 ? -12.973 -25.499 -30.619 1.00 54.47 149 SER B C 1
ATOM 3133 O O . SER B 1 157 ? -12.696 -24.996 -31.724 1.00 59.29 149 SER B O 1
ATOM 3136 N N . SER B 1 158 ? -12.149 -25.475 -29.569 1.00 52.51 150 SER B N 1
ATOM 3137 C CA . SER B 1 158 ? -10.795 -24.907 -29.661 1.00 51.80 150 SER B CA 1
ATOM 3138 C C . SER B 1 158 ? -9.930 -25.727 -30.627 1.00 51.80 150 SER B C 1
ATOM 3139 O O . SER B 1 158 ? -9.318 -25.182 -31.537 1.00 46.11 150 SER B O 1
ATOM 3142 N N . GLU B 1 159 ? -9.918 -27.044 -30.437 1.00 58.57 151 GLU B N 1
ATOM 3143 C CA . GLU B 1 159 ? -9.152 -27.950 -31.298 1.00 63.69 151 GLU B CA 1
ATOM 3144 C C . GLU B 1 159 ? -9.500 -27.767 -32.780 1.00 65.72 151 GLU B C 1
ATOM 3145 O O . GLU B 1 159 ? -8.603 -27.660 -33.608 1.00 74.21 151 GLU B O 1
ATOM 3151 N N . LYS B 1 160 ? -10.784 -27.729 -33.113 1.00 63.22 152 LYS B N 1
ATOM 3152 C CA . LYS B 1 160 ? -11.208 -27.539 -34.513 1.00 67.65 152 LYS B CA 1
ATOM 3153 C C . LYS B 1 160 ? -10.658 -26.268 -35.157 1.00 67.68 152 LYS B C 1
ATOM 3154 O O . LYS B 1 160 ? -10.259 -26.273 -36.324 1.00 67.84 152 LYS B O 1
ATOM 3160 N N . ALA B 1 161 ? -10.661 -25.177 -34.401 1.00 65.41 153 ALA B N 1
ATOM 3161 C CA . ALA B 1 161 ? -10.201 -23.893 -34.911 1.00 62.70 153 ALA B CA 1
ATOM 3162 C C . ALA B 1 161 ? -8.674 -23.867 -35.043 1.00 65.74 153 ALA B C 1
ATOM 3163 O O . ALA B 1 161 ? -8.137 -23.501 -36.098 1.00 70.34 153 ALA B O 1
ATOM 3165 N N . TYR B 1 162 ? -7.981 -24.260 -33.977 1.00 63.36 154 TYR B N 1
ATOM 3166 C CA . TYR B 1 162 ? -6.524 -24.366 -34.004 1.00 65.40 154 TYR B CA 1
ATOM 3167 C C . TYR B 1 162 ? -6.017 -25.345 -35.076 1.00 69.67 154 TYR B C 1
ATOM 3168 O O . TYR B 1 162 ? -4.964 -25.120 -35.684 1.00 69.81 154 TYR B O 1
ATOM 3177 N N . SER B 1 163 ? -6.752 -26.444 -35.264 1.00 70.92 155 SER B N 1
ATOM 3178 C CA . SER B 1 163 ? -6.406 -27.467 -36.250 1.00 68.25 155 SER B CA 1
ATOM 3179 C C . SER B 1 163 ? -6.596 -26.960 -37.684 1.00 67.90 155 SER B C 1
ATOM 3180 O O . SER B 1 163 ? -5.704 -27.089 -38.509 1.00 70.38 155 SER B O 1
ATOM 3183 N N . GLU B 1 164 ? -7.746 -26.372 -37.973 1.00 66.14 156 GLU B N 1
ATOM 3184 C CA . GLU B 1 164 ? -7.987 -25.811 -39.285 1.00 69.20 156 GLU B CA 1
ATOM 3185 C C . GLU B 1 164 ? -6.967 -24.715 -39.587 1.00 69.11 156 GLU B C 1
ATOM 3186 O O . GLU B 1 164 ? -6.467 -24.636 -40.699 1.00 75.95 156 GLU B O 1
ATOM 3192 N N . ALA B 1 165 ? -6.652 -23.867 -38.614 1.00 69.22 157 ALA B N 1
ATOM 3193 C CA . ALA B 1 165 ? -5.680 -22.797 -38.851 1.00 72.94 157 ALA B CA 1
ATOM 3194 C C . ALA B 1 165 ? -4.325 -23.400 -39.196 1.00 78.29 157 ALA B C 1
ATOM 3195 O O . ALA B 1 165 ? -3.579 -22.837 -39.992 1.00 80.65 157 ALA B O 1
ATOM 3197 N N . HIS B 1 166 ? -4.024 -24.550 -38.593 1.00 81.16 158 HIS B N 1
ATOM 3198 C CA . HIS B 1 166 ? -2.748 -25.237 -38.788 1.00 80.09 158 HIS B CA 1
ATOM 3199 C C . HIS B 1 166 ? -2.590 -25.723 -40.224 1.00 89.85 158 HIS B C 1
ATOM 3200 O O . HIS B 1 166 ? -1.554 -25.499 -40.853 1.00 96.39 158 HIS B O 1
ATOM 3207 N N . GLU B 1 167 ? -3.628 -26.380 -40.736 1.00 93.78 159 GLU B N 1
ATOM 3208 C CA . GLU B 1 167 ? -3.630 -26.905 -42.107 1.00 90.26 159 GLU B CA 1
ATOM 3209 C C . GLU B 1 167 ? -3.386 -25.771 -43.071 1.00 81.49 159 GLU B C 1
ATOM 3210 O O . GLU B 1 167 ? -2.489 -25.848 -43.904 1.00 88.01 159 GLU B O 1
ATOM 3216 N N . ILE B 1 168 ? -4.186 -24.716 -42.935 1.00 73.19 160 ILE B N 1
ATOM 3217 C CA . ILE B 1 168 ? -4.132 -23.576 -43.838 1.00 69.30 160 ILE B CA 1
ATOM 3218 C C . ILE B 1 168 ? -2.768 -22.904 -43.778 1.00 77.49 160 ILE B C 1
ATOM 3219 O O . ILE B 1 168 ? -2.195 -22.582 -44.820 1.00 84.63 160 ILE B O 1
ATOM 3224 N N . SER B 1 169 ? -2.241 -22.697 -42.570 1.00 84.74 161 SER B N 1
ATOM 3225 C CA . SER B 1 169 ? -0.938 -22.024 -42.411 1.00 85.09 161 SER B CA 1
ATOM 3226 C C . SER B 1 169 ? 0.224 -22.893 -42.920 1.00 88.66 161 SER B C 1
ATOM 3227 O O . SER B 1 169 ? 1.218 -22.363 -43.425 1.00 90.41 161 SER B O 1
ATOM 3230 N N . LYS B 1 170 ? 0.094 -24.217 -42.801 1.00 90.44 162 LYS B N 1
ATOM 3231 C CA . LYS B 1 170 ? 1.158 -25.130 -43.244 1.00 90.15 162 LYS B CA 1
ATOM 3232 C C . LYS B 1 170 ? 1.372 -25.024 -44.743 1.00 86.23 162 LYS B C 1
ATOM 3233 O O . LYS B 1 170 ? 2.501 -24.983 -45.202 1.00 88.15 162 LYS B O 1
ATOM 3239 N N . GLU B 1 171 ? 0.282 -24.950 -45.498 1.00 81.64 163 GLU B N 1
ATOM 3240 C CA . GLU B 1 171 ? 0.361 -24.925 -46.953 1.00 80.48 163 GLU B CA 1
ATOM 3241 C C . GLU B 1 171 ? 0.694 -23.562 -47.521 1.00 83.91 163 GLU B C 1
ATOM 3242 O O . GLU B 1 171 ? 1.577 -23.445 -48.369 1.00 84.01 163 GLU B O 1
ATOM 3248 N N . HIS B 1 172 ? -0.007 -22.529 -47.065 1.00 89.31 164 HIS B N 1
ATOM 3249 C CA . HIS B 1 172 ? 0.033 -21.235 -47.747 1.00 88.18 164 HIS B CA 1
ATOM 3250 C C . HIS B 1 172 ? 0.822 -20.146 -47.031 1.00 82.64 164 HIS B C 1
ATOM 3251 O O . HIS B 1 172 ? 0.843 -19.013 -47.507 1.00 82.37 164 HIS B O 1
ATOM 3258 N N . MET B 1 173 ? 1.471 -20.470 -45.912 1.00 76.49 165 MET B N 1
ATOM 3259 C CA . MET B 1 173 ? 2.311 -19.495 -45.211 1.00 78.97 165 MET B CA 1
ATOM 3260 C C . MET B 1 173 ? 3.654 -20.097 -44.882 1.00 78.88 165 MET B C 1
ATOM 3261 O O . MET B 1 173 ? 3.749 -21.283 -44.590 1.00 71.75 165 MET B O 1
ATOM 3266 N N . GLN B 1 174 ? 4.695 -19.273 -44.904 1.00 86.68 166 GLN B N 1
ATOM 3267 C CA . GLN B 1 174 ? 6.039 -19.788 -44.657 1.00 96.92 166 GLN B CA 1
ATOM 3268 C C . GLN B 1 174 ? 6.284 -19.917 -43.145 1.00 90.90 166 GLN B C 1
ATOM 3269 O O . GLN B 1 174 ? 5.630 -19.232 -42.350 1.00 95.96 166 GLN B O 1
ATOM 3275 N N . PRO B 1 175 ? 7.219 -20.804 -42.750 1.00 84.04 167 PRO B N 1
ATOM 3276 C CA . PRO B 1 175 ? 7.366 -21.194 -41.349 1.00 83.21 167 PRO B CA 1
ATOM 3277 C C . PRO B 1 175 ? 7.872 -20.087 -40.424 1.00 81.57 167 PRO B C 1
ATOM 3278 O O . PRO B 1 175 ? 7.793 -20.231 -39.202 1.00 79.33 167 PRO B O 1
ATOM 3282 N N . THR B 1 176 ? 8.392 -19.006 -41.004 1.00 80.11 168 THR B N 1
ATOM 3283 C CA . THR B 1 176 ? 8.909 -17.864 -40.240 1.00 81.25 168 THR B CA 1
ATOM 3284 C C . THR B 1 176 ? 7.886 -16.752 -40.023 1.00 76.19 168 THR B C 1
ATOM 3285 O O . THR B 1 176 ? 8.145 -15.797 -39.277 1.00 69.19 168 THR B O 1
ATOM 3289 N N . HIS B 1 177 ? 6.736 -16.864 -40.684 1.00 74.63 169 HIS B N 1
ATOM 3290 C CA . HIS B 1 177 ? 5.673 -15.875 -40.531 1.00 76.68 169 HIS B CA 1
ATOM 3291 C C . HIS B 1 177 ? 5.227 -15.798 -39.068 1.00 80.78 169 HIS B C 1
ATOM 3292 O O . HIS B 1 177 ? 4.905 -16.826 -38.461 1.00 87.35 169 HIS B O 1
ATOM 3299 N N . PRO B 1 178 ? 5.210 -14.584 -38.492 1.00 79.77 170 PRO B N 1
ATOM 3300 C CA . PRO B 1 178 ? 4.820 -14.396 -37.084 1.00 80.08 170 PRO B CA 1
ATOM 3301 C C . PRO B 1 178 ? 3.483 -15.036 -36.682 1.00 72.77 170 PRO B C 1
ATOM 3302 O O . PRO B 1 178 ? 3.342 -15.551 -35.569 1.00 71.43 170 PRO B O 1
ATOM 3306 N N . ILE B 1 179 ? 2.517 -14.987 -37.585 1.00 66.37 171 ILE B N 1
ATOM 3307 C CA . ILE B 1 179 ? 1.214 -15.565 -37.344 1.00 66.07 171 ILE B CA 1
ATOM 3308 C C . ILE B 1 179 ? 1.301 -17.093 -37.264 1.00 66.07 171 ILE B C 1
ATOM 3309 O O . ILE B 1 179 ? 0.719 -17.699 -36.374 1.00 76.29 171 ILE B O 1
ATOM 3314 N N . ARG B 1 180 ? 2.034 -17.721 -38.167 1.00 67.39 172 ARG B N 1
ATOM 3315 C CA . ARG B 1 180 ? 2.163 -19.176 -38.125 1.00 69.35 172 ARG B CA 1
ATOM 3316 C C . ARG B 1 180 ? 2.929 -19.619 -36.891 1.00 68.73 172 ARG B C 1
ATOM 3317 O O . ARG B 1 180 ? 2.656 -20.687 -36.342 1.00 76.04 172 ARG B O 1
ATOM 3325 N N . LEU B 1 181 ? 3.897 -18.816 -36.471 1.00 65.33 173 LEU B N 1
ATOM 3326 C CA . LEU B 1 181 ? 4.648 -19.112 -35.261 1.00 66.35 173 LEU B CA 1
ATOM 3327 C C . LEU B 1 181 ? 3.788 -18.918 -34.022 1.00 68.26 173 LEU B C 1
ATOM 3328 O O . LEU B 1 181 ? 3.839 -19.734 -33.102 1.00 72.68 173 LEU B O 1
ATOM 3333 N N . GLY B 1 182 ? 3.021 -17.825 -34.003 1.00 66.43 174 GLY B N 1
ATOM 3334 C CA . GLY B 1 182 ? 2.115 -17.518 -32.897 1.00 64.01 174 GLY B CA 1
ATOM 3335 C C . GLY B 1 182 ? 1.074 -18.607 -32.704 1.00 61.21 174 GLY B C 1
ATOM 3336 O O . GLY B 1 182 ? 0.781 -19.012 -31.568 1.00 60.89 174 GLY B O 1
ATOM 3337 N N . LEU B 1 183 ? 0.544 -19.100 -33.822 1.00 56.29 175 LEU B N 1
ATOM 3338 C CA . LEU B 1 183 ? -0.379 -20.226 -33.818 1.00 51.25 175 LEU B CA 1
ATOM 3339 C C . LEU B 1 183 ? 0.268 -21.467 -33.192 1.00 50.74 175 LEU B C 1
ATOM 3340 O O . LEU B 1 183 ? -0.271 -22.078 -32.291 1.00 47.56 175 LEU B O 1
ATOM 3345 N N . ALA B 1 184 ? 1.436 -21.837 -33.683 1.00 53.25 176 ALA B N 1
ATOM 3346 C CA . ALA B 1 184 ? 2.176 -22.942 -33.102 1.00 56.63 176 ALA B CA 1
ATOM 3347 C C . ALA B 1 184 ? 2.387 -22.733 -31.620 1.00 56.89 176 ALA B C 1
ATOM 3348 O O . ALA B 1 184 ? 2.287 -23.670 -30.832 1.00 61.12 176 ALA B O 1
ATOM 3350 N N . LEU B 1 185 ? 2.684 -21.498 -31.239 1.00 57.76 177 LEU B N 1
ATOM 3351 C CA . LEU B 1 185 ? 2.940 -21.182 -29.843 1.00 53.68 177 LEU B CA 1
ATOM 3352 C C . LEU B 1 185 ? 1.695 -21.433 -29.020 1.00 50.51 177 LEU B C 1
ATOM 3353 O O . LEU B 1 185 ? 1.748 -22.146 -28.029 1.00 46.75 177 LEU B O 1
ATOM 3358 N N . ASN B 1 186 ? 0.574 -20.861 -29.442 1.00 49.65 178 ASN B N 1
ATOM 3359 C CA . ASN B 1 186 ? -0.662 -21.002 -28.684 1.00 51.13 178 ASN B CA 1
ATOM 3360 C C . ASN B 1 186 ? -1.256 -22.404 -28.755 1.00 54.90 178 ASN B C 1
ATOM 3361 O O . ASN B 1 186 ? -1.768 -22.906 -27.755 1.00 65.88 178 ASN B O 1
ATOM 3366 N N . TYR B 1 187 ? -1.173 -23.039 -29.922 1.00 53.13 179 TYR B N 1
ATOM 3367 C CA . TYR B 1 187 ? -1.662 -24.410 -30.109 1.00 49.02 179 TYR B CA 1
ATOM 3368 C C . TYR B 1 187 ? -0.851 -25.378 -29.223 1.00 45.48 179 TYR B C 1
ATOM 3369 O O . TYR B 1 187 ? -1.405 -26.306 -28.625 1.00 41.97 179 TYR B O 1
ATOM 3378 N N . SER B 1 188 ? 0.456 -25.149 -29.119 1.00 45.61 180 SER B N 1
ATOM 3379 C CA . SER B 1 188 ? 1.296 -25.951 -28.223 1.00 49.15 180 SER B CA 1
ATOM 3380 C C . SER B 1 188 ? 0.846 -25.788 -26.783 1.00 52.31 180 SER B C 1
ATOM 3381 O O . SER B 1 188 ? 0.763 -26.769 -26.051 1.00 58.30 180 SER B O 1
ATOM 3384 N N . VAL B 1 189 ? 0.539 -24.550 -26.394 1.00 54.54 181 VAL B N 1
ATOM 3385 C CA . VAL B 1 189 ? 0.053 -24.245 -25.044 1.00 58.35 181 VAL B CA 1
ATOM 3386 C C . VAL B 1 189 ? -1.303 -24.885 -24.778 1.00 53.35 181 VAL B C 1
ATOM 3387 O O . VAL B 1 189 ? -1.532 -25.406 -23.688 1.00 52.74 181 VAL B O 1
ATOM 3391 N N . PHE B 1 190 ? -2.184 -24.849 -25.771 1.00 49.83 182 PHE B N 1
ATOM 3392 C CA . PHE B 1 190 ? -3.462 -25.556 -25.695 1.00 52.09 182 PHE B CA 1
ATOM 3393 C C . PHE B 1 190 ? -3.212 -27.017 -25.333 1.00 54.10 182 PHE B C 1
ATOM 3394 O O . PHE B 1 190 ? -3.797 -27.532 -24.384 1.00 60.95 182 PHE B O 1
ATOM 3402 N N . TYR B 1 191 ? -2.316 -27.665 -26.068 1.00 54.34 183 TYR B N 1
ATOM 3403 C CA . TYR B 1 191 ? -1.984 -29.061 -25.805 1.00 56.40 183 TYR B CA 1
ATOM 3404 C C . TYR B 1 191 ? -1.489 -29.312 -24.392 1.00 53.14 183 TYR B C 1
ATOM 3405 O O . TYR B 1 191 ? -1.980 -30.215 -23.721 1.00 46.59 183 TYR B O 1
ATOM 3414 N N . TYR B 1 192 ? -0.531 -28.513 -23.938 1.00 55.02 184 TYR B N 1
ATOM 3415 C CA . TYR B 1 192 ? 0.019 -28.694 -22.601 1.00 62.43 184 TYR B CA 1
ATOM 3416 C C . TYR B 1 192 ? -0.983 -28.385 -21.478 1.00 68.81 184 TYR B C 1
ATOM 3417 O O . TYR B 1 192 ? -1.120 -29.186 -20.557 1.00 75.74 184 TYR B O 1
ATOM 3426 N N . GLU B 1 193 ? -1.678 -27.246 -21.542 1.00 68.05 185 GLU B N 1
ATOM 3427 C CA . GLU B 1 193 ? -2.481 -26.775 -20.404 1.00 66.56 185 GLU B CA 1
ATOM 3428 C C . GLU B 1 193 ? -3.900 -27.311 -20.358 1.00 66.28 185 GLU B C 1
ATOM 3429 O O . GLU B 1 193 ? -4.442 -27.495 -19.275 1.00 76.15 185 GLU B O 1
ATOM 3435 N N . ILE B 1 194 ? -4.509 -27.557 -21.510 1.00 60.52 186 ILE B N 1
ATOM 3436 C CA . ILE B 1 194 ? -5.933 -27.928 -21.567 1.00 59.28 186 ILE B CA 1
ATOM 3437 C C . ILE B 1 194 ? -6.114 -29.423 -21.837 1.00 54.80 186 ILE B C 1
ATOM 3438 O O . ILE B 1 194 ? -6.933 -30.093 -21.228 1.00 52.07 186 ILE B O 1
ATOM 3443 N N . GLN B 1 195 ? -5.356 -29.941 -22.782 1.00 58.06 187 GLN B N 1
ATOM 3444 C CA . GLN B 1 195 ? -5.402 -31.368 -23.109 1.00 59.83 187 GLN B CA 1
ATOM 3445 C C . GLN B 1 195 ? -4.490 -32.168 -22.194 1.00 63.87 187 GLN B C 1
ATOM 3446 O O . GLN B 1 195 ? -4.584 -33.385 -22.119 1.00 58.66 187 GLN B O 1
ATOM 3452 N N . ASN B 1 196 ? -3.581 -31.477 -21.519 1.00 73.11 188 ASN B N 1
ATOM 3453 C CA . ASN B 1 196 ? -2.598 -32.138 -20.673 1.00 75.68 188 ASN B CA 1
ATOM 3454 C C . ASN B 1 196 ? -1.820 -33.220 -21.437 1.00 73.44 188 ASN B C 1
ATOM 3455 O O . ASN B 1 196 ? -1.692 -34.359 -20.963 1.00 69.82 188 ASN B O 1
ATOM 3460 N N . ALA B 1 197 ? -1.306 -32.840 -22.616 1.00 70.32 189 ALA B N 1
ATOM 3461 C CA . ALA B 1 197 ? -0.566 -33.747 -23.502 1.00 64.01 189 ALA B CA 1
ATOM 3462 C C . ALA B 1 197 ? 0.815 -33.207 -23.845 1.00 63.19 189 ALA B C 1
ATOM 3463 O O . ALA B 1 197 ? 1.022 -32.718 -24.938 1.00 63.70 189 ALA B O 1
ATOM 3465 N N . PRO B 1 198 ? 1.772 -33.309 -22.907 1.00 70.43 190 PRO B N 1
ATOM 3466 C CA . PRO B 1 198 ? 3.112 -32.690 -22.998 1.00 74.05 190 PRO B CA 1
ATOM 3467 C C . PRO B 1 198 ? 3.937 -33.065 -24.226 1.00 71.58 190 PRO B C 1
ATOM 3468 O O . PRO B 1 198 ? 4.746 -32.269 -24.710 1.00 62.61 190 PRO B O 1
ATOM 3472 N N . GLU B 1 199 ? 3.761 -34.289 -24.697 1.00 77.39 191 GLU B N 1
ATOM 3473 C CA . GLU B 1 199 ? 4.578 -34.790 -25.792 1.00 82.47 191 GLU B CA 1
ATOM 3474 C C . GLU B 1 199 ? 4.166 -34.166 -27.130 1.00 75.55 191 GLU B C 1
ATOM 3475 O O . GLU B 1 199 ? 5.001 -33.879 -27.982 1.00 71.76 191 GLU B O 1
ATOM 3481 N N . GLN B 1 200 ? 2.874 -33.946 -27.305 1.00 70.72 192 GLN B N 1
ATOM 3482 C CA . GLN B 1 200 ? 2.382 -33.244 -28.480 1.00 67.24 192 GLN B CA 1
ATOM 3483 C C . GLN B 1 200 ? 2.763 -31.774 -28.432 1.00 67.48 192 GLN B C 1
ATOM 3484 O O . GLN B 1 200 ? 3.196 -31.200 -29.434 1.00 61.32 192 GLN B O 1
ATOM 3490 N N . ALA B 1 201 ? 2.543 -31.166 -27.264 1.00 66.00 193 ALA B N 1
ATOM 3491 C CA . ALA B 1 201 ? 2.876 -29.774 -27.041 1.00 63.58 193 ALA B CA 1
ATOM 3492 C C . ALA B 1 201 ? 4.301 -29.526 -27.522 1.00 61.49 193 ALA B C 1
ATOM 3493 O O . ALA B 1 201 ? 4.550 -28.666 -28.381 1.00 55.92 193 ALA B O 1
ATOM 3495 N N . CYS B 1 202 ? 5.222 -30.319 -26.982 1.00 62.31 194 CYS B N 1
ATOM 3496 C CA . CYS B 1 202 ? 6.641 -30.194 -27.296 1.00 63.36 194 CYS B CA 1
ATOM 3497 C C . CYS B 1 202 ? 6.948 -30.451 -28.764 1.00 64.73 194 CYS B C 1
ATOM 3498 O O . CYS B 1 202 ? 7.702 -29.700 -29.389 1.00 58.08 194 CYS B O 1
ATOM 3501 N N . HIS B 1 203 ? 6.364 -31.514 -29.312 1.00 67.82 195 HIS B N 1
ATOM 3502 C CA . HIS B 1 203 ? 6.613 -31.849 -30.699 1.00 70.56 195 HIS B CA 1
ATOM 3503 C C . HIS B 1 203 ? 6.240 -30.678 -31.593 1.00 68.02 195 HIS B C 1
ATOM 3504 O O . HIS B 1 203 ? 7.026 -30.244 -32.421 1.00 74.56 195 HIS B O 1
ATOM 3511 N N . LEU B 1 204 ? 5.041 -30.158 -31.396 1.00 67.13 196 LEU B N 1
ATOM 3512 C CA . LEU B 1 204 ? 4.534 -29.057 -32.196 1.00 63.80 196 LEU B CA 1
ATOM 3513 C C . LEU B 1 204 ? 5.399 -27.817 -32.072 1.00 65.32 196 LEU B C 1
ATOM 3514 O O . LEU B 1 204 ? 5.721 -27.182 -33.070 1.00 68.46 196 LEU B O 1
ATOM 3519 N N . ALA B 1 205 ? 5.753 -27.460 -30.844 1.00 66.31 197 ALA B N 1
ATOM 3520 C CA . ALA B 1 205 ? 6.608 -26.301 -30.607 1.00 70.15 197 ALA B CA 1
ATOM 3521 C C . ALA B 1 205 ? 7.973 -26.478 -31.257 1.00 71.12 197 ALA B C 1
ATOM 3522 O O . ALA B 1 205 ? 8.467 -25.575 -31.930 1.00 65.69 197 ALA B O 1
ATOM 3524 N N . LYS B 1 206 ? 8.570 -27.648 -31.035 1.00 76.67 198 LYS B N 1
ATOM 3525 C CA . LYS B 1 206 ? 9.878 -28.008 -31.609 1.00 77.24 198 LYS B CA 1
ATOM 3526 C C . LYS B 1 206 ? 9.869 -28.014 -33.141 1.00 67.22 198 LYS B C 1
ATOM 3527 O O . LYS B 1 206 ? 10.709 -27.376 -33.776 1.00 54.03 198 LYS B O 1
ATOM 3533 N N . THR B 1 207 ? 8.903 -28.723 -33.717 1.00 64.31 199 THR B N 1
ATOM 3534 C CA . THR B 1 207 ? 8.745 -28.793 -35.163 1.00 69.02 199 THR B CA 1
ATOM 3535 C C . THR B 1 207 ? 8.652 -27.399 -35.768 1.00 71.90 199 THR B C 1
ATOM 3536 O O . THR B 1 207 ? 9.318 -27.103 -36.742 1.00 78.03 199 THR B O 1
ATOM 3540 N N . ALA B 1 208 ? 7.819 -26.548 -35.186 1.00 79.37 200 ALA B N 1
ATOM 3541 C CA . ALA B 1 208 ? 7.596 -25.197 -35.708 1.00 80.17 200 ALA B CA 1
ATOM 3542 C C . ALA B 1 208 ? 8.822 -24.295 -35.552 1.00 80.93 200 ALA B C 1
ATOM 3543 O O . ALA B 1 208 ? 9.048 -23.410 -36.375 1.00 77.66 200 ALA B O 1
ATOM 3545 N N . PHE B 1 209 ? 9.574 -24.501 -34.471 1.00 79.90 201 PHE B N 1
ATOM 3546 C CA . PHE B 1 209 ? 10.822 -23.795 -34.222 1.00 82.08 201 PHE B CA 1
ATOM 3547 C C . PHE B 1 209 ? 11.868 -24.212 -35.243 1.00 87.61 201 PHE B C 1
ATOM 3548 O O . PHE B 1 209 ? 12.465 -23.365 -35.905 1.00 98.22 201 PHE B O 1
ATOM 3556 N N . ASP B 1 210 ? 12.078 -25.522 -35.370 1.00 85.20 202 ASP B N 1
ATOM 3557 C CA . ASP B 1 210 ? 13.064 -26.074 -36.308 1.00 79.32 202 ASP B CA 1
ATOM 3558 C C . ASP B 1 210 ? 12.786 -25.625 -37.743 1.00 81.80 202 ASP B C 1
ATOM 3559 O O . ASP B 1 210 ? 13.698 -25.176 -38.431 1.00 80.37 202 ASP B O 1
ATOM 3564 N N . ASP B 1 211 ? 11.525 -25.725 -38.170 1.00 83.75 203 ASP B N 1
ATOM 3565 C CA . ASP B 1 211 ? 11.091 -25.289 -39.507 1.00 86.70 203 ASP B CA 1
ATOM 3566 C C . ASP B 1 211 ? 11.375 -23.803 -39.765 1.00 86.59 203 ASP B C 1
ATOM 3567 O O . ASP B 1 211 ? 11.577 -23.392 -40.903 1.00 86.22 203 ASP B O 1
ATOM 3572 N N . ALA B 1 212 ? 11.349 -23.004 -38.706 1.00 93.99 204 ALA B N 1
ATOM 3573 C CA . ALA B 1 212 ? 11.599 -21.568 -38.799 1.00 102.34 204 ALA B CA 1
ATOM 3574 C C . ALA B 1 212 ? 13.088 -21.289 -38.892 1.00 106.04 204 ALA B C 1
ATOM 3575 O O . ALA B 1 212 ? 13.529 -20.418 -39.645 1.00 109.59 204 ALA B O 1
ATOM 3577 N N . ILE B 1 213 ? 13.853 -22.032 -38.105 1.00 104.88 205 ILE B N 1
ATOM 3578 C CA . ILE B 1 213 ? 15.301 -21.940 -38.121 1.00 103.51 205 ILE B CA 1
ATOM 3579 C C . ILE B 1 213 ? 15.854 -22.233 -39.513 1.00 103.72 205 ILE B C 1
ATOM 3580 O O . ILE B 1 213 ? 16.717 -21.516 -39.994 1.00 98.44 205 ILE B O 1
ATOM 3585 N N . ALA B 1 214 ? 15.337 -23.279 -40.155 1.00 115.78 206 ALA B N 1
ATOM 3586 C CA . ALA B 1 214 ? 15.717 -23.647 -41.531 1.00 120.57 206 ALA B CA 1
ATOM 3587 C C . ALA B 1 214 ? 15.672 -22.466 -42.516 1.00 120.34 206 ALA B C 1
ATOM 3588 O O . ALA B 1 214 ? 16.602 -22.265 -43.297 1.00 114.23 206 ALA B O 1
ATOM 3590 N N . GLU B 1 215 ? 14.593 -21.688 -42.462 1.00 121.76 207 GLU B N 1
ATOM 3591 C CA . GLU B 1 215 ? 14.409 -20.544 -43.359 1.00 120.98 207 GLU B CA 1
ATOM 3592 C C . GLU B 1 215 ? 14.969 -19.237 -42.793 1.00 122.58 207 GLU B C 1
ATOM 3593 O O . GLU B 1 215 ? 14.812 -18.175 -43.400 1.00 109.03 207 GLU B O 1
ATOM 3599 N N . LEU B 1 216 ? 15.614 -19.306 -41.636 1.00 130.76 208 LEU B N 1
ATOM 3600 C CA . LEU B 1 216 ? 16.047 -18.098 -40.953 1.00 145.24 208 LEU B CA 1
ATOM 3601 C C . LEU B 1 216 ? 17.159 -17.374 -41.720 1.00 161.78 208 LEU B C 1
ATOM 3602 O O . LEU B 1 216 ? 17.280 -16.152 -41.625 1.00 173.85 208 LEU B O 1
ATOM 3607 N N . ASP B 1 217 ? 17.961 -18.142 -42.463 1.00 169.95 209 ASP B N 1
ATOM 3608 C CA . ASP B 1 217 ? 19.069 -17.619 -43.290 1.00 166.43 209 ASP B CA 1
ATOM 3609 C C . ASP B 1 217 ? 18.737 -16.325 -44.024 1.00 159.18 209 ASP B C 1
ATOM 3610 O O . ASP B 1 217 ? 19.450 -15.325 -43.910 1.00 140.31 209 ASP B O 1
ATOM 3615 N N . THR B 1 218 ? 17.647 -16.375 -44.785 1.00 163.06 210 THR B N 1
ATOM 3616 C CA . THR B 1 218 ? 17.266 -15.317 -45.707 1.00 158.52 210 THR B CA 1
ATOM 3617 C C . THR B 1 218 ? 16.004 -14.626 -45.219 1.00 153.51 210 THR B C 1
ATOM 3618 O O . THR B 1 218 ? 14.991 -14.566 -45.917 1.00 133.30 210 THR B O 1
ATOM 3622 N N . LEU B 1 219 ? 16.069 -14.125 -43.995 1.00 166.50 211 LEU B N 1
ATOM 3623 C CA . LEU B 1 219 ? 15.022 -13.268 -43.474 1.00 174.45 211 LEU B CA 1
ATOM 3624 C C . LEU B 1 219 ? 15.459 -11.817 -43.591 1.00 169.36 211 LEU B C 1
ATOM 3625 O O . LEU B 1 219 ? 16.603 -11.473 -43.277 1.00 175.19 211 LEU B O 1
ATOM 3630 N N . ASN B 1 220 ? 14.543 -10.975 -44.060 1.00 161.16 212 ASN B N 1
ATOM 3631 C CA . ASN B 1 220 ? 14.719 -9.525 -44.025 1.00 160.37 212 ASN B CA 1
ATOM 3632 C C . ASN B 1 220 ? 15.064 -9.108 -42.593 1.00 162.52 212 ASN B C 1
ATOM 3633 O O . ASN B 1 220 ? 14.706 -9.807 -41.646 1.00 171.19 212 ASN B O 1
ATOM 3638 N N . GLU B 1 221 ? 15.765 -7.988 -42.426 1.00 157.42 213 GLU B N 1
ATOM 3639 C CA . GLU B 1 221 ? 16.090 -7.495 -41.079 1.00 151.12 213 GLU B CA 1
ATOM 3640 C C . GLU B 1 221 ? 14.871 -6.919 -40.345 1.00 161.23 213 GLU B C 1
ATOM 3641 O O . GLU B 1 221 ? 14.905 -6.752 -39.123 1.00 170.77 213 GLU B O 1
ATOM 3647 N N . ASP B 1 222 ? 13.804 -6.632 -41.093 1.00 161.00 214 ASP B N 1
ATOM 3648 C CA . ASP B 1 222 ? 12.533 -6.177 -40.526 1.00 155.71 214 ASP B CA 1
ATOM 3649 C C . ASP B 1 222 ? 11.782 -7.346 -39.869 1.00 150.25 214 ASP B C 1
ATOM 3650 O O . ASP B 1 222 ? 11.450 -7.296 -38.679 1.00 126.69 214 ASP B O 1
ATOM 3655 N N . SER B 1 223 ? 11.532 -8.395 -40.656 1.00 154.26 215 SER B N 1
ATOM 3656 C CA . SER B 1 223 ? 10.818 -9.591 -40.186 1.00 161.53 215 SER B CA 1
ATOM 3657 C C . SER B 1 223 ? 11.653 -10.465 -39.246 1.00 165.75 215 SER B C 1
ATOM 3658 O O . SER B 1 223 ? 11.097 -11.278 -38.503 1.00 165.24 215 SER B O 1
ATOM 3661 N N . TYR B 1 224 ? 12.978 -10.308 -39.292 1.00 169.89 216 TYR B N 1
ATOM 3662 C CA . TYR B 1 224 ? 13.883 -11.051 -38.412 1.00 167.71 216 TYR B CA 1
ATOM 3663 C C . TYR B 1 224 ? 13.606 -10.750 -36.929 1.00 167.01 216 TYR B C 1
ATOM 3664 O O . TYR B 1 224 ? 13.590 -11.663 -36.101 1.00 178.92 216 TYR B O 1
ATOM 3673 N N . LYS B 1 225 ? 13.385 -9.476 -36.606 1.00 156.54 217 LYS B N 1
ATOM 3674 C CA . LYS B 1 225 ? 13.023 -9.070 -35.241 1.00 155.97 217 LYS B CA 1
ATOM 3675 C C . LYS B 1 225 ? 11.652 -9.613 -34.803 1.00 149.72 217 LYS B C 1
ATOM 3676 O O . LYS B 1 225 ? 11.461 -9.970 -33.639 1.00 142.83 217 LYS B O 1
ATOM 3682 N N . ASP B 1 226 ? 10.710 -9.676 -35.741 1.00 144.10 218 ASP B N 1
ATOM 3683 C CA . ASP B 1 226 ? 9.336 -10.119 -35.452 1.00 133.60 218 ASP B CA 1
ATOM 3684 C C . ASP B 1 226 ? 9.230 -11.610 -35.149 1.00 120.95 218 ASP B C 1
ATOM 3685 O O . ASP B 1 226 ? 8.458 -12.016 -34.282 1.00 118.08 218 ASP B O 1
ATOM 3690 N N . SER B 1 227 ? 9.995 -12.413 -35.885 1.00 108.57 219 SER B N 1
ATOM 3691 C CA . SER B 1 227 ? 9.917 -13.863 -35.793 1.00 101.43 219 SER B CA 1
ATOM 3692 C C . SER B 1 227 ? 10.696 -14.386 -34.591 1.00 99.99 219 SER B C 1
ATOM 3693 O O . SER B 1 227 ? 10.187 -15.220 -33.842 1.00 100.90 219 SER B O 1
ATOM 3696 N N . THR B 1 228 ? 11.922 -13.896 -34.408 1.00 100.88 220 THR B N 1
ATOM 3697 C CA . THR B 1 228 ? 12.792 -14.330 -33.296 1.00 99.78 220 THR B CA 1
ATOM 3698 C C . THR B 1 228 ? 12.153 -14.092 -31.928 1.00 95.03 220 THR B C 1
ATOM 3699 O O . THR B 1 228 ? 12.325 -14.877 -30.996 1.00 85.50 220 THR B O 1
ATOM 3703 N N . LEU B 1 229 ? 11.416 -12.994 -31.825 1.00 100.72 221 LEU B N 1
ATOM 3704 C CA . LEU B 1 229 ? 10.690 -12.655 -30.611 1.00 101.47 221 LEU B CA 1
ATOM 3705 C C . LEU B 1 229 ? 9.779 -13.822 -30.208 1.00 98.05 221 LEU B C 1
ATOM 3706 O O . LEU B 1 229 ? 9.791 -14.275 -29.060 1.00 96.39 221 LEU B O 1
ATOM 3711 N N . ILE B 1 230 ? 9.005 -14.308 -31.178 1.00 91.36 222 ILE B N 1
ATOM 3712 C CA . ILE B 1 230 ? 8.060 -15.394 -30.957 1.00 81.40 222 ILE B CA 1
ATOM 3713 C C . ILE B 1 230 ? 8.807 -16.715 -30.790 1.00 85.80 222 ILE B C 1
ATOM 3714 O O . ILE B 1 230 ? 8.440 -17.519 -29.937 1.00 91.21 222 ILE B O 1
ATOM 3719 N N . MET B 1 231 ? 9.863 -16.923 -31.583 1.00 87.12 223 MET B N 1
ATOM 3720 C CA . MET B 1 231 ? 10.675 -18.152 -31.509 1.00 83.63 223 MET B CA 1
ATOM 3721 C C . MET B 1 231 ? 11.351 -18.345 -30.154 1.00 79.58 223 MET B C 1
ATOM 3722 O O . MET B 1 231 ? 11.543 -19.483 -29.711 1.00 74.28 223 MET B O 1
ATOM 3727 N N . GLN B 1 232 ? 11.712 -17.236 -29.508 1.00 76.54 224 GLN B N 1
ATOM 3728 C CA . GLN B 1 232 ? 12.191 -17.267 -28.125 1.00 78.41 224 GLN B CA 1
ATOM 3729 C C . GLN B 1 232 ? 11.162 -17.914 -27.213 1.00 78.72 224 GLN B C 1
ATOM 3730 O O . GLN B 1 232 ? 11.475 -18.805 -26.420 1.00 83.31 224 GLN B O 1
ATOM 3736 N N . LEU B 1 233 ? 9.928 -17.452 -27.324 1.00 72.64 225 LEU B N 1
ATOM 3737 C CA . LEU B 1 233 ? 8.881 -17.949 -26.464 1.00 72.51 225 LEU B CA 1
ATOM 3738 C C . LEU B 1 233 ? 8.670 -19.450 -26.672 1.00 71.61 225 LEU B C 1
ATOM 3739 O O . LEU B 1 233 ? 8.493 -20.212 -25.697 1.00 63.37 225 LEU B O 1
ATOM 3744 N N . LEU B 1 234 ? 8.712 -19.877 -27.936 1.00 70.94 226 LEU B N 1
ATOM 3745 C CA . LEU B 1 234 ? 8.596 -21.303 -28.251 1.00 74.31 226 LEU B CA 1
ATOM 3746 C C . LEU B 1 234 ? 9.664 -22.066 -27.497 1.00 73.86 226 LEU B C 1
ATOM 3747 O O . LEU B 1 234 ? 9.413 -23.083 -26.861 1.00 72.14 226 LEU B O 1
ATOM 3752 N N . ARG B 1 235 ? 10.867 -21.539 -27.556 1.00 75.83 227 ARG B N 1
ATOM 3753 C CA . ARG B 1 235 ? 11.987 -22.178 -26.923 1.00 80.61 227 ARG B CA 1
ATOM 3754 C C . ARG B 1 235 ? 11.871 -22.163 -25.407 1.00 77.28 227 ARG B C 1
ATOM 3755 O O . ARG B 1 235 ? 12.101 -23.183 -24.745 1.00 70.39 227 ARG B O 1
ATOM 3763 N N . ASP B 1 236 ? 11.523 -21.004 -24.860 1.00 78.85 228 ASP B N 1
ATOM 3764 C CA . ASP B 1 236 ? 11.358 -20.871 -23.420 1.00 79.29 228 ASP B CA 1
ATOM 3765 C C . ASP B 1 236 ? 10.382 -21.918 -22.909 1.00 71.14 228 ASP B C 1
ATOM 3766 O O . ASP B 1 236 ? 10.671 -22.623 -21.945 1.00 68.42 228 ASP B O 1
ATOM 3771 N N . ASN B 1 237 ? 9.233 -22.026 -23.567 1.00 63.00 229 ASN B N 1
ATOM 3772 C CA . ASN B 1 237 ? 8.261 -23.036 -23.199 1.00 63.86 229 ASN B CA 1
ATOM 3773 C C . ASN B 1 237 ? 8.861 -24.438 -23.246 1.00 68.38 229 ASN B C 1
ATOM 3774 O O . ASN B 1 237 ? 8.773 -25.183 -22.277 1.00 72.22 229 ASN B O 1
ATOM 3779 N N . LEU B 1 238 ? 9.490 -24.779 -24.370 1.00 73.02 230 LEU B N 1
ATOM 3780 C CA . LEU B 1 238 ? 10.119 -26.095 -24.562 1.00 71.16 230 LEU B CA 1
ATOM 3781 C C . LEU B 1 238 ? 11.101 -26.432 -23.468 1.00 69.06 230 LEU B C 1
ATOM 3782 O O . LEU B 1 238 ? 11.074 -27.534 -22.922 1.00 71.59 230 LEU B O 1
ATOM 3787 N N . THR B 1 239 ? 11.973 -25.478 -23.165 1.00 67.53 231 THR B N 1
ATOM 3788 C CA . THR B 1 239 ? 12.936 -25.627 -22.079 1.00 73.27 231 THR B CA 1
ATOM 3789 C C . THR B 1 239 ? 12.221 -25.923 -20.756 1.00 74.44 231 THR B C 1
ATOM 3790 O O . THR B 1 239 ? 12.603 -26.843 -20.037 1.00 71.70 231 THR B O 1
ATOM 3794 N N . LEU B 1 240 ? 11.192 -25.130 -20.450 1.00 74.54 232 LEU B N 1
ATOM 3795 C CA . LEU B 1 240 ? 10.393 -25.316 -19.244 1.00 72.02 232 LEU B CA 1
ATOM 3796 C C . LEU B 1 240 ? 9.695 -26.679 -19.195 1.00 68.07 232 LEU B C 1
ATOM 3797 O O . LEU B 1 240 ? 9.644 -27.325 -18.132 1.00 55.77 232 LEU B O 1
ATOM 3802 N N . TRP B 1 241 ? 9.159 -27.102 -20.342 1.00 72.66 233 TRP B N 1
ATOM 3803 C CA . TRP B 1 241 ? 8.394 -28.362 -20.443 1.00 76.05 233 TRP B CA 1
ATOM 3804 C C . TRP B 1 241 ? 9.290 -29.603 -20.403 1.00 81.84 233 TRP B C 1
ATOM 3805 O O . TRP B 1 241 ? 8.851 -30.670 -19.992 1.00 79.93 233 TRP B O 1
ATOM 3816 N N . THR B 1 242 ? 10.543 -29.458 -20.819 1.00 94.88 234 THR B N 1
ATOM 3817 C CA . THR B 1 242 ? 11.495 -30.564 -20.806 1.00 103.91 234 THR B CA 1
ATOM 3818 C C . THR B 1 242 ? 12.545 -30.391 -19.685 1.00 107.73 234 THR B C 1
ATOM 3819 O O . THR B 1 242 ? 13.633 -30.939 -19.777 1.00 118.32 234 THR B O 1
ATOM 3823 N N . SER B 1 243 ? 12.271 -29.563 -18.674 1.00 113.81 235 SER B N 1
ATOM 3824 C CA . SER B 1 243 ? 13.167 -29.453 -17.502 1.00 118.14 235 SER B CA 1
ATOM 3825 C C . SER B 1 243 ? 12.482 -30.068 -16.286 1.00 123.78 235 SER B C 1
ATOM 3826 O O . SER B 1 243 ? 12.890 -29.854 -15.142 1.00 125.46 235 SER B O 1
ATOM 3829 N N . ASP B 1 244 ? 11.434 -30.839 -16.566 1.00 128.48 236 ASP B N 1
ATOM 3830 C CA . ASP B 1 244 ? 10.755 -31.653 -15.576 1.00 128.44 236 ASP B CA 1
ATOM 3831 C C . ASP B 1 244 ? 10.150 -32.863 -16.290 1.00 135.68 236 ASP B C 1
ATOM 3832 O O . ASP B 1 244 ? 8.956 -33.141 -16.170 1.00 132.06 236 ASP B O 1
ATOM 3837 N N . GLN B 1 245 ? 10.983 -33.562 -17.060 1.00 146.48 237 GLN B N 1
ATOM 3838 C CA . GLN B 1 245 ? 10.575 -34.819 -17.686 1.00 149.45 237 GLN B CA 1
ATOM 3839 C C . GLN B 1 245 ? 10.696 -35.915 -16.626 1.00 149.62 237 GLN B C 1
ATOM 3840 O O . GLN B 1 245 ? 11.048 -35.636 -15.468 1.00 141.77 237 GLN B O 1
ATOM 3846 N N . GLN B 1 246 ? 10.399 -37.149 -17.024 1.00 145.15 238 GLN B N 1
ATOM 3847 C CA . GLN B 1 246 ? 10.472 -38.290 -16.119 1.00 139.77 238 GLN B CA 1
ATOM 3848 C C . GLN B 1 246 ? 11.748 -38.262 -15.258 1.00 134.86 238 GLN B C 1
ATOM 3849 O O . GLN B 1 246 ? 12.845 -38.543 -15.743 1.00 121.44 238 GLN B O 1
ATOM 3855 N N . ASP B 1 247 ? 11.582 -37.882 -13.989 1.00 133.45 239 ASP B N 1
ATOM 3856 C CA . ASP B 1 247 ? 12.659 -37.896 -12.999 1.00 126.77 239 ASP B CA 1
ATOM 3857 C C . ASP B 1 247 ? 12.218 -38.716 -11.786 1.00 128.94 239 ASP B C 1
ATOM 3858 O O . ASP B 1 247 ? 11.383 -38.277 -10.995 1.00 126.42 239 ASP B O 1
ATOM 3863 N N . GLY C 1 8 ? -21.174 21.308 -6.703 1.00 80.07 0 GLY C N 1
ATOM 3864 C CA . GLY C 1 8 ? -20.407 20.180 -7.301 1.00 84.83 0 GLY C CA 1
ATOM 3865 C C . GLY C 1 8 ? -20.280 20.286 -8.816 1.00 93.07 0 GLY C C 1
ATOM 3866 O O . GLY C 1 8 ? -21.182 20.809 -9.483 1.00 92.39 0 GLY C O 1
ATOM 3867 N N . LEU C 1 9 ? -19.143 19.804 -9.345 1.00 97.84 1 LEU C N 1
ATOM 3868 C CA . LEU C 1 9 ? -18.872 19.688 -10.799 1.00 96.28 1 LEU C CA 1
ATOM 3869 C C . LEU C 1 9 ? -19.862 18.796 -11.544 1.00 95.01 1 LEU C C 1
ATOM 3870 O O . LEU C 1 9 ? -20.058 18.963 -12.748 1.00 109.15 1 LEU C O 1
ATOM 3875 N N . VAL C 1 10 ? -20.457 17.835 -10.841 1.00 90.77 2 VAL C N 1
ATOM 3876 C CA . VAL C 1 10 ? -21.475 16.954 -11.430 1.00 84.35 2 VAL C CA 1
ATOM 3877 C C . VAL C 1 10 ? -22.787 17.678 -11.722 1.00 76.30 2 VAL C C 1
ATOM 3878 O O . VAL C 1 10 ? -23.231 18.541 -10.945 1.00 71.24 2 VAL C O 1
ATOM 3882 N N . ASP C 1 11 ? -23.400 17.308 -12.848 1.00 71.96 3 ASP C N 1
ATOM 3883 C CA . ASP C 1 11 ? -24.654 17.921 -13.255 1.00 69.64 3 ASP C CA 1
ATOM 3884 C C . ASP C 1 11 ? -25.799 17.148 -12.645 1.00 59.00 3 ASP C C 1
ATOM 3885 O O . ASP C 1 11 ? -26.250 16.142 -13.138 1.00 55.86 3 ASP C O 1
ATOM 3890 N N . ARG C 1 12 ? -26.222 17.651 -11.518 1.00 55.54 4 ARG C N 1
ATOM 3891 C CA . ARG C 1 12 ? -27.391 17.187 -10.810 1.00 56.44 4 ARG C CA 1
ATOM 3892 C C . ARG C 1 12 ? -28.629 17.065 -11.689 1.00 58.30 4 ARG C C 1
ATOM 3893 O O . ARG C 1 12 ? -29.437 16.159 -11.515 1.00 57.51 4 ARG C O 1
ATOM 3901 N N . GLU C 1 13 ? -28.783 17.989 -12.620 1.00 61.36 5 GLU C N 1
ATOM 3902 C CA . GLU C 1 13 ? -29.920 17.960 -13.518 1.00 66.76 5 GLU C CA 1
ATOM 3903 C C . GLU C 1 13 ? -29.912 16.717 -14.421 1.00 62.50 5 GLU C C 1
ATOM 3904 O O . GLU C 1 13 ? -30.955 16.132 -14.695 1.00 56.16 5 GLU C O 1
ATOM 3910 N N . GLN C 1 14 ? -28.736 16.334 -14.905 1.00 62.12 6 GLN C N 1
ATOM 3911 C CA . GLN C 1 14 ? -28.590 15.123 -15.709 1.00 60.02 6 GLN C CA 1
ATOM 3912 C C . GLN C 1 14 ? -29.092 13.913 -14.933 1.00 51.67 6 GLN C C 1
ATOM 3913 O O . GLN C 1 14 ? -29.738 13.054 -15.493 1.00 48.28 6 GLN C O 1
ATOM 3919 N N . LEU C 1 15 ? -28.751 13.831 -13.652 1.00 48.39 7 LEU C N 1
ATOM 3920 C CA . LEU C 1 15 ? -29.058 12.654 -12.862 1.00 48.22 7 LEU C CA 1
ATOM 3921 C C . LEU C 1 15 ? -30.574 12.517 -12.721 1.00 47.14 7 LEU C C 1
ATOM 3922 O O . LEU C 1 15 ? -31.150 11.446 -12.939 1.00 46.23 7 LEU C O 1
ATOM 3927 N N . VAL C 1 16 ? -31.225 13.619 -12.399 1.00 49.86 8 VAL C N 1
ATOM 3928 C CA . VAL C 1 16 ? -32.687 13.630 -12.288 1.00 52.45 8 VAL C CA 1
ATOM 3929 C C . VAL C 1 16 ? -33.336 13.286 -13.627 1.00 49.81 8 VAL C C 1
ATOM 3930 O O . VAL C 1 16 ? -34.346 12.613 -13.689 1.00 47.10 8 VAL C O 1
ATOM 3934 N N . GLN C 1 17 ? -32.727 13.743 -14.700 1.00 52.49 9 GLN C N 1
ATOM 3935 C CA . GLN C 1 17 ? -33.212 13.422 -16.020 1.00 55.38 9 GLN C CA 1
ATOM 3936 C C . GLN C 1 17 ? -33.085 11.919 -16.290 1.00 52.17 9 GLN C C 1
ATOM 3937 O O . GLN C 1 17 ? -33.972 11.331 -16.881 1.00 49.25 9 GLN C O 1
ATOM 3943 N N . LYS C 1 18 ? -31.982 11.308 -15.857 1.00 53.45 10 LYS C N 1
ATOM 3944 C CA . LYS C 1 18 ? -31.765 9.879 -16.055 1.00 55.90 10 LYS C CA 1
ATOM 3945 C C . LYS C 1 18 ? -32.808 9.158 -15.257 1.00 48.39 10 LYS C C 1
ATOM 3946 O O . LYS C 1 18 ? -33.369 8.168 -15.697 1.00 43.92 10 LYS C O 1
ATOM 3952 N N . ALA C 1 19 ? -33.085 9.671 -14.075 1.00 46.97 11 ALA C N 1
ATOM 3953 C CA . ALA C 1 19 ? -34.102 9.061 -13.238 1.00 47.32 11 ALA C CA 1
ATOM 3954 C C . ALA C 1 19 ? -35.446 9.050 -13.943 1.00 48.14 11 ALA C C 1
ATOM 3955 O O . ALA C 1 19 ? -36.156 8.052 -13.917 1.00 50.18 11 ALA C O 1
ATOM 3957 N N . ARG C 1 20 ? -35.787 10.162 -14.585 1.00 50.15 12 ARG C N 1
ATOM 3958 C CA . ARG C 1 20 ? -37.061 10.279 -15.293 1.00 46.45 12 ARG C CA 1
ATOM 3959 C C . ARG C 1 20 ? -37.101 9.307 -16.428 1.00 48.48 12 ARG C C 1
ATOM 3960 O O . ARG C 1 20 ? -38.125 8.698 -16.673 1.00 50.54 12 ARG C O 1
ATOM 3968 N N . LEU C 1 21 ? -35.981 9.182 -17.134 1.00 53.54 13 LEU C N 1
ATOM 3969 C CA . LEU C 1 21 ? -35.881 8.264 -18.269 1.00 54.73 13 LEU C CA 1
ATOM 3970 C C . LEU C 1 21 ? -36.102 6.828 -17.831 1.00 49.18 13 LEU C C 1
ATOM 3971 O O . LEU C 1 21 ? -36.960 6.129 -18.365 1.00 42.86 13 LEU C O 1
ATOM 3976 N N . ALA C 1 22 ? -35.282 6.415 -16.870 1.00 48.37 14 ALA C N 1
ATOM 3977 C CA . ALA C 1 22 ? -35.328 5.084 -16.288 1.00 49.40 14 ALA C CA 1
ATOM 3978 C C . ALA C 1 22 ? -36.727 4.727 -15.837 1.00 48.52 14 ALA C C 1
ATOM 3979 O O . ALA C 1 22 ? -37.168 3.609 -16.049 1.00 43.52 14 ALA C O 1
ATOM 3981 N N . GLU C 1 23 ? -37.421 5.688 -15.230 1.00 53.78 15 GLU C N 1
ATOM 3982 C CA . GLU C 1 23 ? -38.814 5.481 -14.806 1.00 57.89 15 GLU C CA 1
ATOM 3983 C C . GLU C 1 23 ? -39.729 5.103 -15.978 1.00 53.54 15 GLU C C 1
ATOM 3984 O O . GLU C 1 23 ? -40.509 4.181 -15.889 1.00 50.86 15 GLU C O 1
ATOM 3990 N N . GLN C 1 24 ? -39.609 5.799 -17.086 1.00 55.34 16 GLN C N 1
ATOM 3991 C CA . GLN C 1 24 ? -40.461 5.518 -18.218 1.00 58.49 16 GLN C CA 1
ATOM 3992 C C . GLN C 1 24 ? -40.079 4.179 -18.848 1.00 56.43 16 GLN C C 1
ATOM 3993 O O . GLN C 1 24 ? -40.934 3.462 -19.360 1.00 54.25 16 GLN C O 1
ATOM 3999 N N . ALA C 1 25 ? -38.799 3.832 -18.779 1.00 54.81 17 ALA C N 1
ATOM 4000 C CA . ALA C 1 25 ? -38.334 2.532 -19.232 1.00 54.58 17 ALA C CA 1
ATOM 4001 C C . ALA C 1 25 ? -38.613 1.418 -18.233 1.00 53.78 17 ALA C C 1
ATOM 4002 O O . ALA C 1 25 ? -38.254 0.276 -18.490 1.00 52.94 17 ALA C O 1
ATOM 4004 N N . GLU C 1 26 ? -39.225 1.750 -17.094 1.00 54.72 18 GLU C N 1
ATOM 4005 C CA . GLU C 1 26 ? -39.485 0.788 -16.008 1.00 54.75 18 GLU C CA 1
ATOM 4006 C C . GLU C 1 26 ? -38.228 0.044 -15.553 1.00 53.09 18 GLU C C 1
ATOM 4007 O O . GLU C 1 26 ? -38.257 -1.158 -15.321 1.00 50.76 18 GLU C O 1
ATOM 4013 N N . ARG C 1 27 ? -37.125 0.782 -15.455 1.00 52.36 19 ARG C N 1
ATOM 4014 C CA . ARG C 1 27 ? -35.846 0.257 -15.036 1.00 47.96 19 ARG C CA 1
ATOM 4015 C C . ARG C 1 27 ? -35.523 0.885 -13.695 1.00 49.61 19 ARG C C 1
ATOM 4016 O O . ARG C 1 27 ? -34.709 1.817 -13.589 1.00 49.62 19 ARG C O 1
ATOM 4024 N N . TYR C 1 28 ? -36.176 0.352 -12.667 1.00 47.89 20 TYR C N 1
ATOM 4025 C CA . TYR C 1 28 ? -36.192 0.976 -11.358 1.00 45.13 20 TYR C CA 1
ATOM 4026 C C . TYR C 1 28 ? -34.852 0.887 -10.637 1.00 46.45 20 TYR C C 1
ATOM 4027 O O . TYR C 1 28 ? -34.517 1.771 -9.827 1.00 45.50 20 TYR C O 1
ATOM 4036 N N . ASP C 1 29 ? -34.070 -0.148 -10.942 1.00 47.89 21 ASP C N 1
ATOM 4037 C CA . ASP C 1 29 ? -32.730 -0.261 -10.360 1.00 49.40 21 ASP C CA 1
ATOM 4038 C C . ASP C 1 29 ? -31.908 0.972 -10.760 1.00 47.93 21 ASP C C 1
ATOM 4039 O O . ASP C 1 29 ? -31.388 1.695 -9.882 1.00 42.16 21 ASP C O 1
ATOM 4044 N N . ASP C 1 30 ? -31.841 1.215 -12.078 1.00 47.56 22 ASP C N 1
ATOM 4045 C CA . ASP C 1 30 ? -31.207 2.413 -12.644 1.00 45.39 22 ASP C CA 1
ATOM 4046 C C . ASP C 1 30 ? -31.754 3.688 -11.993 1.00 43.77 22 ASP C C 1
ATOM 4047 O O . ASP C 1 30 ? -31.003 4.550 -11.522 1.00 37.96 22 ASP C O 1
ATOM 4052 N N . MET C 1 31 ? -33.077 3.776 -11.946 1.00 45.65 23 MET C N 1
ATOM 4053 C CA . MET C 1 31 ? -33.761 4.933 -11.368 1.00 44.80 23 MET C CA 1
ATOM 4054 C C . MET C 1 31 ? -33.347 5.177 -9.934 1.00 43.15 23 MET C C 1
ATOM 4055 O O . MET C 1 31 ? -33.044 6.288 -9.553 1.00 46.66 23 MET C O 1
ATOM 4060 N N . ALA C 1 32 ? -33.354 4.131 -9.129 1.00 41.79 24 ALA C N 1
ATOM 4061 C CA . ALA C 1 32 ? -32.961 4.265 -7.738 1.00 40.87 24 ALA C CA 1
ATOM 4062 C C . ALA C 1 32 ? -31.555 4.771 -7.638 1.00 39.10 24 ALA C C 1
ATOM 4063 O O . ALA C 1 32 ? -31.293 5.682 -6.876 1.00 41.80 24 ALA C O 1
ATOM 4065 N N . ALA C 1 33 ? -30.652 4.180 -8.417 1.00 40.39 25 ALA C N 1
ATOM 4066 C CA . ALA C 1 33 ? -29.229 4.554 -8.390 1.00 39.10 25 ALA C CA 1
ATOM 4067 C C . ALA C 1 33 ? -28.985 6.030 -8.742 1.00 36.69 25 ALA C C 1
ATOM 4068 O O . ALA C 1 33 ? -28.093 6.667 -8.181 1.00 34.31 25 ALA C O 1
ATOM 4070 N N . ALA C 1 34 ? -29.782 6.558 -9.664 1.00 36.02 26 ALA C N 1
ATOM 4071 C CA . ALA C 1 34 ? -29.693 7.959 -10.043 1.00 37.56 26 ALA C CA 1
ATOM 4072 C C . ALA C 1 34 ? -30.110 8.828 -8.885 1.00 40.15 26 ALA C C 1
ATOM 4073 O O . ALA C 1 34 ? -29.370 9.727 -8.483 1.00 47.61 26 ALA C O 1
ATOM 4075 N N . MET C 1 35 ? -31.295 8.564 -8.348 1.00 39.15 27 MET C N 1
ATOM 4076 C CA . MET C 1 35 ? -31.846 9.359 -7.249 1.00 38.60 27 MET C CA 1
ATOM 4077 C C . MET C 1 35 ? -31.083 9.227 -5.937 1.00 36.23 27 MET C C 1
ATOM 4078 O O . MET C 1 35 ? -31.088 10.144 -5.124 1.00 34.03 27 MET C O 1
ATOM 4083 N N . LYS C 1 36 ? -30.444 8.087 -5.728 1.00 37.50 28 LYS C N 1
ATOM 4084 C CA . LYS C 1 36 ? -29.463 7.947 -4.643 1.00 39.51 28 LYS C CA 1
ATOM 4085 C C . LYS C 1 36 ? -28.291 8.935 -4.855 1.00 40.69 28 LYS C C 1
ATOM 4086 O O . LYS C 1 36 ? -27.823 9.581 -3.928 1.00 38.62 28 LYS C O 1
ATOM 4092 N N . ASN C 1 37 ? -27.819 9.024 -6.091 1.00 42.07 29 ASN C N 1
ATOM 4093 C CA . ASN C 1 37 ? -26.742 9.920 -6.434 1.00 47.32 29 ASN C CA 1
ATOM 4094 C C . ASN C 1 37 ? -27.172 11.370 -6.167 1.00 48.94 29 ASN C C 1
ATOM 4095 O O . ASN C 1 37 ? -26.430 12.152 -5.563 1.00 52.73 29 ASN C O 1
ATOM 4100 N N . VAL C 1 38 ? -28.373 11.719 -6.620 1.00 46.10 30 VAL C N 1
ATOM 4101 C CA . VAL C 1 38 ? -28.924 13.059 -6.399 1.00 46.66 30 VAL C CA 1
ATOM 4102 C C . VAL C 1 38 ? -28.964 13.381 -4.920 1.00 44.85 30 VAL C C 1
ATOM 4103 O O . VAL C 1 38 ? -28.522 14.443 -4.478 1.00 42.69 30 VAL C O 1
ATOM 4107 N N . THR C 1 39 ? -29.514 12.445 -4.164 1.00 43.97 31 THR C N 1
ATOM 4108 C CA . THR C 1 39 ? -29.597 12.582 -2.729 1.00 43.53 31 THR C CA 1
ATOM 4109 C C . THR C 1 39 ? -28.230 12.826 -2.118 1.00 43.54 31 THR C C 1
ATOM 4110 O O . THR C 1 39 ? -28.101 13.692 -1.254 1.00 43.49 31 THR C O 1
ATOM 4114 N N . GLU C 1 40 ? -27.221 12.084 -2.588 1.00 44.96 32 GLU C N 1
ATOM 4115 C CA . GLU C 1 40 ? -25.866 12.154 -2.025 1.00 45.31 32 GLU C CA 1
ATOM 4116 C C . GLU C 1 40 ? -25.183 13.498 -2.280 1.00 46.34 32 GLU C C 1
ATOM 4117 O O . GLU C 1 40 ? -24.195 13.800 -1.640 1.00 48.56 32 GLU C O 1
ATOM 4123 N N . LEU C 1 41 ? -25.712 14.319 -3.185 1.00 47.30 33 LEU C N 1
ATOM 4124 C CA . LEU C 1 41 ? -25.166 15.665 -3.377 1.00 51.18 33 LEU C CA 1
ATOM 4125 C C . LEU C 1 41 ? -25.499 16.585 -2.205 1.00 58.09 33 LEU C C 1
ATOM 4126 O O . LEU C 1 41 ? -25.021 17.709 -2.125 1.00 58.49 33 LEU C O 1
ATOM 4131 N N . ASN C 1 42 ? -26.346 16.095 -1.309 1.00 69.64 34 ASN C N 1
ATOM 4132 C CA . ASN C 1 42 ? -26.572 16.702 -0.002 1.00 73.32 34 ASN C CA 1
ATOM 4133 C C . ASN C 1 42 ? -27.364 17.984 -0.044 1.00 71.73 34 ASN C C 1
ATOM 4134 O O . ASN C 1 42 ? -27.337 18.746 0.899 1.00 69.99 34 ASN C O 1
ATOM 4139 N N . GLU C 1 43 ? -28.080 18.226 -1.129 1.00 78.99 35 GLU C N 1
ATOM 4140 C CA . GLU C 1 43 ? -28.996 19.351 -1.176 1.00 81.88 35 GLU C CA 1
ATOM 4141 C C . GLU C 1 43 ? -30.419 18.837 -1.061 1.00 82.83 35 GLU C C 1
ATOM 4142 O O . GLU C 1 43 ? -30.659 17.653 -1.298 1.00 84.40 35 GLU C O 1
ATOM 4148 N N . PRO C 1 44 ? -31.371 19.717 -0.688 1.00 81.48 36 PRO C N 1
ATOM 4149 C CA . PRO C 1 44 ? -32.753 19.273 -0.509 1.00 78.27 36 PRO C CA 1
ATOM 4150 C C . PRO C 1 44 ? -33.390 18.817 -1.801 1.00 76.08 36 PRO C C 1
ATOM 4151 O O . PRO C 1 44 ? -32.960 19.246 -2.874 1.00 82.29 36 PRO C O 1
ATOM 4155 N N . LEU C 1 45 ? -34.405 17.958 -1.690 1.00 68.63 37 LEU C N 1
ATOM 4156 C CA . LEU C 1 45 ? -35.095 17.422 -2.856 1.00 67.43 37 LEU C CA 1
ATOM 4157 C C . LEU C 1 45 ? -36.385 18.185 -3.091 1.00 67.12 37 LEU C C 1
ATOM 4158 O O . LEU C 1 45 ? -37.139 18.435 -2.161 1.00 67.42 37 LEU C O 1
ATOM 4163 N N . SER C 1 46 ? -36.647 18.546 -4.343 1.00 69.58 38 SER C N 1
ATOM 4164 C CA . SER C 1 46 ? -37.933 19.127 -4.708 1.00 64.61 38 SER C CA 1
ATOM 4165 C C . SER C 1 46 ? -39.030 18.078 -4.513 1.00 63.32 38 SER C C 1
ATOM 4166 O O . SER C 1 46 ? -38.750 16.914 -4.260 1.00 66.58 38 SER C O 1
ATOM 4169 N N . ASN C 1 47 ? -40.282 18.486 -4.632 1.00 67.39 39 ASN C N 1
ATOM 4170 C CA . ASN C 1 47 ? -41.407 17.545 -4.558 1.00 62.35 39 ASN C CA 1
ATOM 4171 C C . ASN C 1 47 ? -41.319 16.458 -5.620 1.00 59.72 39 ASN C C 1
ATOM 4172 O O . ASN C 1 47 ? -41.519 15.294 -5.331 1.00 54.61 39 ASN C O 1
ATOM 4177 N N . GLU C 1 48 ? -41.012 16.840 -6.855 1.00 60.29 40 GLU C N 1
ATOM 4178 C CA . GLU C 1 48 ? -40.922 15.865 -7.920 1.00 58.24 40 GLU C CA 1
ATOM 4179 C C . GLU C 1 48 ? -39.821 14.895 -7.537 1.00 59.19 40 GLU C C 1
ATOM 4180 O O . GLU C 1 48 ? -40.006 13.681 -7.592 1.00 59.60 40 GLU C O 1
ATOM 4186 N N . GLU C 1 49 ? -38.677 15.446 -7.143 1.00 57.89 41 GLU C N 1
ATOM 4187 C CA . GLU C 1 49 ? -37.489 14.651 -6.896 1.00 58.50 41 GLU C CA 1
ATOM 4188 C C . GLU C 1 49 ? -37.770 13.665 -5.780 1.00 55.58 41 GLU C C 1
ATOM 4189 O O . GLU C 1 49 ? -37.477 12.481 -5.902 1.00 59.16 41 GLU C O 1
ATOM 4195 N N . ARG C 1 50 ? -38.351 14.148 -4.697 1.00 53.93 42 ARG C N 1
ATOM 4196 C CA . ARG C 1 50 ? -38.762 13.257 -3.603 1.00 57.15 42 ARG C CA 1
ATOM 4197 C C . ARG C 1 50 ? -39.535 12.046 -4.099 1.00 58.17 42 ARG C C 1
ATOM 4198 O O . ARG C 1 50 ? -39.290 10.924 -3.689 1.00 60.99 42 ARG C O 1
ATOM 4206 N N . ASN C 1 51 ? -40.494 12.286 -4.975 1.00 59.74 43 ASN C N 1
ATOM 4207 C CA . ASN C 1 51 ? -41.335 11.208 -5.463 1.00 57.73 43 ASN C CA 1
ATOM 4208 C C . ASN C 1 51 ? -40.578 10.238 -6.349 1.00 59.54 43 ASN C C 1
ATOM 4209 O O . ASN C 1 51 ? -40.828 9.046 -6.278 1.00 59.83 43 ASN C O 1
ATOM 4214 N N . LEU C 1 52 ? -39.655 10.743 -7.173 1.00 56.51 44 LEU C N 1
ATOM 4215 C CA . LEU C 1 52 ? -38.835 9.872 -8.010 1.00 50.52 44 LEU C CA 1
ATOM 4216 C C . LEU C 1 52 ? -38.073 8.874 -7.119 1.00 44.99 44 LEU C C 1
ATOM 4217 O O . LEU C 1 52 ? -38.063 7.661 -7.384 1.00 37.22 44 LEU C O 1
ATOM 4222 N N . LEU C 1 53 ? -37.455 9.385 -6.054 1.00 42.11 45 LEU C N 1
ATOM 4223 C CA . LEU C 1 53 ? -36.754 8.529 -5.091 1.00 44.48 45 LEU C CA 1
ATOM 4224 C C . LEU C 1 53 ? -37.703 7.514 -4.464 1.00 44.97 45 LEU C C 1
ATOM 4225 O O . LEU C 1 53 ? -37.417 6.316 -4.407 1.00 44.85 45 LEU C O 1
ATOM 4230 N N . SER C 1 54 ? -38.829 8.011 -3.979 1.00 44.06 46 SER C N 1
ATOM 4231 C CA . SER C 1 54 ? -39.823 7.150 -3.372 1.00 45.23 46 SER C CA 1
ATOM 4232 C C . SER C 1 54 ? -40.278 6.049 -4.343 1.00 43.27 46 SER C C 1
ATOM 4233 O O . SER C 1 54 ? -40.339 4.864 -4.013 1.00 41.05 46 SER C O 1
ATOM 4236 N N . VAL C 1 55 ? -40.582 6.457 -5.560 1.00 42.43 47 VAL C N 1
ATOM 4237 C CA . VAL C 1 55 ? -41.107 5.537 -6.556 1.00 41.73 47 VAL C CA 1
ATOM 4238 C C . VAL C 1 55 ? -40.074 4.493 -6.949 1.00 40.70 47 VAL C C 1
ATOM 4239 O O . VAL C 1 55 ? -40.433 3.323 -7.116 1.00 35.72 47 VAL C O 1
ATOM 4243 N N . ALA C 1 56 ? -38.817 4.932 -7.138 1.00 42.27 48 ALA C N 1
ATOM 4244 C CA . ALA C 1 56 ? -37.735 4.028 -7.527 1.00 43.08 48 ALA C CA 1
ATOM 4245 C C . ALA C 1 56 ? -37.578 2.916 -6.517 1.00 40.08 48 ALA C C 1
ATOM 4246 O O . ALA C 1 56 ? -37.705 1.760 -6.843 1.00 37.65 48 ALA C O 1
ATOM 4248 N N . TYR C 1 57 ? -37.328 3.282 -5.278 1.00 40.90 49 TYR C N 1
ATOM 4249 C CA . TYR C 1 57 ? -37.088 2.290 -4.252 1.00 42.43 49 TYR C CA 1
ATOM 4250 C C . TYR C 1 57 ? -38.335 1.502 -3.907 1.00 44.52 49 TYR C C 1
ATOM 4251 O O . TYR C 1 57 ? -38.231 0.349 -3.508 1.00 48.28 49 TYR C O 1
ATOM 4260 N N . LYS C 1 58 ? -39.513 2.107 -4.048 1.00 48.75 50 LYS C N 1
ATOM 4261 C CA . LYS C 1 58 ? -40.749 1.379 -3.771 1.00 53.28 50 LYS C CA 1
ATOM 4262 C C . LYS C 1 58 ? -40.864 0.202 -4.752 1.00 48.57 50 LYS C C 1
ATOM 4263 O O . LYS C 1 58 ? -41.083 -0.928 -4.335 1.00 40.55 50 LYS C O 1
ATOM 4269 N N . ASN C 1 59 ? -40.674 0.486 -6.042 1.00 47.71 51 ASN C N 1
ATOM 4270 C CA . ASN C 1 59 ? -40.685 -0.533 -7.088 1.00 47.14 51 ASN C CA 1
ATOM 4271 C C . ASN C 1 59 ? -39.595 -1.575 -6.964 1.00 41.76 51 ASN C C 1
ATOM 4272 O O . ASN C 1 59 ? -39.803 -2.714 -7.296 1.00 35.70 51 ASN C O 1
ATOM 4277 N N . VAL C 1 60 ? -38.417 -1.169 -6.519 1.00 44.74 52 VAL C N 1
ATOM 4278 C CA . VAL C 1 60 ? -37.291 -2.095 -6.388 1.00 43.72 52 VAL C CA 1
ATOM 4279 C C . VAL C 1 60 ? -37.584 -3.100 -5.300 1.00 40.73 52 VAL C C 1
ATOM 4280 O O . VAL C 1 60 ? -37.598 -4.319 -5.549 1.00 38.74 52 VAL C O 1
ATOM 4284 N N . VAL C 1 61 ? -37.846 -2.586 -4.105 1.00 39.44 53 VAL C N 1
ATOM 4285 C CA . VAL C 1 61 ? -38.207 -3.453 -2.987 1.00 41.24 53 VAL C CA 1
ATOM 4286 C C . VAL C 1 61 ? -39.554 -4.209 -3.226 1.00 40.56 53 VAL C C 1
ATOM 4287 O O . VAL C 1 61 ? -39.717 -5.327 -2.776 1.00 36.91 53 VAL C O 1
ATOM 4291 N N . GLY C 1 62 ? -40.486 -3.610 -3.965 1.00 41.53 54 GLY C N 1
ATOM 4292 C CA . GLY C 1 62 ? -41.791 -4.215 -4.211 1.00 43.14 54 GLY C CA 1
ATOM 4293 C C . GLY C 1 62 ? -41.712 -5.470 -5.056 1.00 44.70 54 GLY C C 1
ATOM 4294 O O . GLY C 1 62 ? -42.468 -6.410 -4.868 1.00 44.10 54 GLY C O 1
ATOM 4295 N N . ALA C 1 63 ? -40.794 -5.482 -6.006 1.00 49.42 55 ALA C N 1
ATOM 4296 C CA . ALA C 1 63 ? -40.537 -6.681 -6.800 1.00 49.25 55 ALA C CA 1
ATOM 4297 C C . ALA C 1 63 ? -40.071 -7.825 -5.903 1.00 48.53 55 ALA C C 1
ATOM 4298 O O . ALA C 1 63 ? -40.418 -8.984 -6.129 1.00 44.38 55 ALA C O 1
ATOM 4300 N N . ARG C 1 64 ? -39.278 -7.494 -4.891 1.00 50.01 56 ARG C N 1
ATOM 4301 C CA . ARG C 1 64 ? -38.777 -8.518 -3.987 1.00 51.66 56 ARG C CA 1
ATOM 4302 C C . ARG C 1 64 ? -39.784 -8.939 -2.936 1.00 52.24 56 ARG C C 1
ATOM 4303 O O . ARG C 1 64 ? -39.767 -10.089 -2.513 1.00 52.37 56 ARG C O 1
ATOM 4311 N N . ARG C 1 65 ? -40.637 -8.017 -2.494 1.00 51.67 57 ARG C N 1
ATOM 4312 C CA . ARG C 1 65 ? -41.744 -8.381 -1.618 1.00 49.91 57 ARG C CA 1
ATOM 4313 C C . ARG C 1 65 ? -42.651 -9.368 -2.345 1.00 47.93 57 ARG C C 1
ATOM 4314 O O . ARG C 1 65 ? -42.984 -10.425 -1.819 1.00 47.38 57 ARG C O 1
ATOM 4322 N N . SER C 1 66 ? -43.020 -9.029 -3.568 1.00 45.02 58 SER C N 1
ATOM 4323 C CA . SER C 1 66 ? -43.914 -9.866 -4.335 1.00 45.52 58 SER C CA 1
ATOM 4324 C C . SER C 1 66 ? -43.327 -11.250 -4.562 1.00 46.02 58 SER C C 1
ATOM 4325 O O . SER C 1 66 ? -44.030 -12.229 -4.458 1.00 49.52 58 SER C O 1
ATOM 4328 N N . SER C 1 67 ? -42.041 -11.333 -4.869 1.00 50.17 59 SER C N 1
ATOM 4329 C CA . SER C 1 67 ? -41.373 -12.630 -5.030 1.00 51.27 59 SER C CA 1
ATOM 4330 C C . SER C 1 67 ? -41.359 -13.388 -3.711 1.00 52.48 59 SER C C 1
ATOM 4331 O O . SER C 1 67 ? -41.710 -14.555 -3.663 1.00 54.56 59 SER C O 1
ATOM 4334 N N . TRP C 1 68 ? -40.939 -12.708 -2.649 1.00 56.89 60 TRP C N 1
ATOM 4335 C CA . TRP C 1 68 ? -40.858 -13.303 -1.319 1.00 59.44 60 TRP C CA 1
ATOM 4336 C C . TRP C 1 68 ? -42.171 -13.950 -0.913 1.00 62.69 60 TRP C C 1
ATOM 4337 O O . TRP C 1 68 ? -42.169 -15.040 -0.352 1.00 61.84 60 TRP C O 1
ATOM 4348 N N . ARG C 1 69 ? -43.287 -13.286 -1.214 1.00 65.70 61 ARG C N 1
ATOM 4349 C CA . ARG C 1 69 ? -44.610 -13.787 -0.816 1.00 66.79 61 ARG C CA 1
ATOM 4350 C C . ARG C 1 69 ? -44.952 -15.075 -1.555 1.00 64.05 61 ARG C C 1
ATOM 4351 O O . ARG C 1 69 ? -45.366 -16.058 -0.934 1.00 63.42 61 ARG C O 1
ATOM 4359 N N . VAL C 1 70 ? -44.728 -15.074 -2.866 1.00 59.17 62 VAL C N 1
ATOM 4360 C CA . VAL C 1 70 ? -44.983 -16.243 -3.690 1.00 57.49 62 VAL C CA 1
ATOM 4361 C C . VAL C 1 70 ? -44.156 -17.435 -3.224 1.00 57.97 62 VAL C C 1
ATOM 4362 O O . VAL C 1 70 ? -44.643 -18.567 -3.239 1.00 60.41 62 VAL C O 1
ATOM 4366 N N . ILE C 1 71 ? -42.920 -17.190 -2.803 1.00 55.64 63 ILE C N 1
ATOM 4367 C CA . ILE C 1 71 ? -42.066 -18.276 -2.359 1.00 57.43 63 ILE C CA 1
ATOM 4368 C C . ILE C 1 71 ? -42.340 -18.704 -0.927 1.00 59.60 63 ILE C C 1
ATOM 4369 O O . ILE C 1 71 ? -42.385 -19.899 -0.672 1.00 57.90 63 ILE C O 1
ATOM 4374 N N . SER C 1 72 ? -42.525 -17.751 -0.008 1.00 63.37 64 SER C N 1
ATOM 4375 C CA . SER C 1 72 ? -42.991 -18.080 1.352 1.00 64.83 64 SER C CA 1
ATOM 4376 C C . SER C 1 72 ? -44.220 -18.980 1.327 1.00 65.62 64 SER C C 1
ATOM 4377 O O . SER C 1 72 ? -44.274 -19.958 2.048 1.00 64.09 64 SER C O 1
ATOM 4380 N N . SER C 1 73 ? -45.199 -18.648 0.489 1.00 67.49 65 SER C N 1
ATOM 4381 C CA . SER C 1 73 ? -46.415 -19.455 0.369 1.00 67.34 65 SER C CA 1
ATOM 4382 C C . SER C 1 73 ? -46.140 -20.854 -0.199 1.00 66.46 65 SER C C 1
ATOM 4383 O O . SER C 1 73 ? -46.702 -21.824 0.271 1.00 70.74 65 SER C O 1
ATOM 4386 N N . ILE C 1 74 ? -45.293 -20.955 -1.214 1.00 67.38 66 ILE C N 1
ATOM 4387 C CA . ILE C 1 74 ? -44.878 -22.263 -1.731 1.00 69.59 66 ILE C CA 1
ATOM 4388 C C . I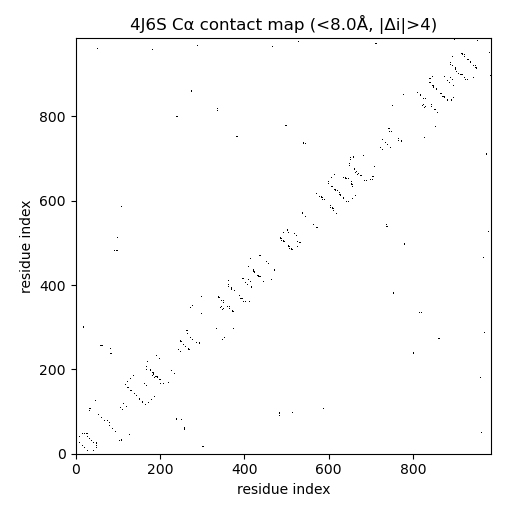LE C 1 74 ? -44.145 -23.083 -0.663 1.00 73.75 66 ILE C C 1
ATOM 4389 O O . ILE C 1 74 ? -44.219 -24.305 -0.664 1.00 75.98 66 ILE C O 1
ATOM 4394 N N . GLU C 1 75 ? -43.429 -22.414 0.234 1.00 76.42 67 GLU C N 1
ATOM 4395 C CA . GLU C 1 75 ? -42.684 -23.100 1.280 1.00 82.02 67 GLU C CA 1
ATOM 4396 C C . GLU C 1 75 ? -43.595 -23.786 2.295 1.00 94.46 67 GLU C C 1
ATOM 4397 O O . GLU C 1 75 ? -43.180 -24.735 2.960 1.00 105.46 67 GLU C O 1
ATOM 4403 N N . GLN C 1 76 ? -44.825 -23.300 2.424 1.00 98.84 68 GLN C N 1
ATOM 4404 C CA . GLN C 1 76 ? -45.734 -23.770 3.464 1.00 95.77 68 GLN C CA 1
ATOM 4405 C C . GLN C 1 76 ? -46.551 -24.979 2.997 1.00 93.27 68 GLN C C 1
ATOM 4406 O O . GLN C 1 76 ? -46.802 -25.876 3.796 1.00 101.45 68 GLN C O 1
ATOM 4412 N N . LYS C 1 77 ? -46.959 -25.027 1.727 1.00 89.22 69 LYS C N 1
ATOM 4413 C CA . LYS C 1 77 ? -47.590 -26.256 1.199 1.00 90.42 69 LYS C CA 1
ATOM 4414 C C . LYS C 1 77 ? -46.526 -27.325 0.944 1.00 90.49 69 LYS C C 1
ATOM 4415 O O . LYS C 1 77 ? -46.816 -28.520 0.948 1.00 86.24 69 LYS C O 1
ATOM 4421 N N . THR C 1 78 ? -45.299 -26.879 0.695 1.00 92.72 70 THR C N 1
ATOM 4422 C CA . THR C 1 78 ? -44.181 -27.774 0.401 1.00 92.38 70 THR C CA 1
ATOM 4423 C C . THR C 1 78 ? -43.722 -28.531 1.650 1.00 96.32 70 THR C C 1
ATOM 4424 O O . THR C 1 78 ? -43.455 -29.728 1.579 1.00 92.31 70 THR C O 1
ATOM 4428 N N . SER C 1 79 ? -43.628 -27.838 2.784 1.00 102.84 71 SER C N 1
ATOM 4429 C CA . SER C 1 79 ? -43.118 -28.455 4.014 1.00 108.42 71 SER C CA 1
ATOM 4430 C C . SER C 1 79 ? -44.042 -29.564 4.515 1.00 113.38 71 SER C C 1
ATOM 4431 O O . SER C 1 79 ? -43.572 -30.521 5.139 1.00 111.82 71 SER C O 1
ATOM 4434 N N . ALA C 1 80 ? -45.341 -29.437 4.220 1.00 119.41 72 ALA C N 1
ATOM 4435 C CA . ALA C 1 80 ? -46.339 -30.455 4.574 1.00 116.59 72 ALA C CA 1
ATOM 4436 C C . ALA C 1 80 ? -46.112 -31.794 3.854 1.00 124.56 72 ALA C C 1
ATOM 4437 O O . ALA C 1 80 ? -46.475 -32.839 4.392 1.00 134.08 72 ALA C O 1
ATOM 4439 N N . ASP C 1 81 ? -45.512 -31.758 2.658 1.00 129.61 73 ASP C N 1
ATOM 4440 C CA . ASP C 1 81 ? -45.218 -32.974 1.865 1.00 127.12 73 ASP C CA 1
ATOM 4441 C C . ASP C 1 81 ? -43.923 -33.690 2.260 1.00 132.46 73 ASP C C 1
ATOM 4442 O O . ASP C 1 81 ? -43.683 -34.816 1.814 1.00 128.69 73 ASP C O 1
ATOM 4447 N N . GLY C 1 82 ? -43.083 -33.019 3.054 1.00 137.94 74 GLY C N 1
ATOM 4448 C CA . GLY C 1 82 ? -41.866 -33.608 3.610 1.00 133.70 74 GLY C CA 1
ATOM 4449 C C . GLY C 1 82 ? -40.903 -34.182 2.585 1.00 139.70 74 GLY C C 1
ATOM 4450 O O . GLY C 1 82 ? -40.668 -35.389 2.565 1.00 156.70 74 GLY C O 1
ATOM 4451 N N . ASN C 1 83 ? -40.364 -33.322 1.723 1.00 132.73 75 ASN C N 1
ATOM 4452 C CA . ASN C 1 83 ? -39.251 -33.680 0.834 1.00 126.16 75 ASN C CA 1
ATOM 4453 C C . ASN C 1 83 ? -38.032 -32.819 1.202 1.00 119.66 75 ASN C C 1
ATOM 4454 O O . ASN C 1 83 ? -38.103 -31.596 1.087 1.00 108.33 75 ASN C O 1
ATOM 4459 N N . GLU C 1 84 ? -36.935 -33.452 1.644 1.00 115.04 76 GLU C N 1
ATOM 4460 C CA . GLU C 1 84 ? -35.750 -32.728 2.189 1.00 111.42 76 GLU C CA 1
ATOM 4461 C C . GLU C 1 84 ? -35.110 -31.801 1.170 1.00 107.17 76 GLU C C 1
ATOM 4462 O O . GLU C 1 84 ? -34.823 -30.633 1.441 1.00 100.42 76 GLU C O 1
ATOM 4468 N N . LYS C 1 85 ? -34.848 -32.379 0.006 1.00 105.04 77 LYS C N 1
ATOM 4469 C CA . LYS C 1 85 ? -34.160 -31.715 -1.089 1.00 95.86 77 LYS C CA 1
ATOM 4470 C C . LYS C 1 85 ? -34.900 -30.473 -1.546 1.00 90.55 77 LYS C C 1
ATOM 4471 O O . LYS C 1 85 ? -34.282 -29.458 -1.824 1.00 90.95 77 LYS C O 1
ATOM 4477 N N . LYS C 1 86 ? -36.225 -30.574 -1.631 1.00 91.36 78 LYS C N 1
ATOM 4478 C CA . LYS C 1 86 ? -37.081 -29.447 -2.007 1.00 92.23 78 LYS C CA 1
ATOM 4479 C C . LYS C 1 86 ? -37.262 -28.431 -0.894 1.00 95.22 78 LYS C C 1
ATOM 4480 O O . LYS C 1 86 ? -37.309 -27.233 -1.165 1.00 92.47 78 LYS C O 1
ATOM 4486 N N . ILE C 1 87 ? -37.399 -28.909 0.344 1.00 102.67 79 ILE C N 1
ATOM 4487 C CA . ILE C 1 87 ? -37.550 -28.023 1.506 1.00 104.37 79 ILE C CA 1
ATOM 4488 C C . ILE C 1 87 ? -36.307 -27.165 1.686 1.00 90.29 79 ILE C C 1
ATOM 4489 O O . ILE C 1 87 ? -36.408 -25.991 2.019 1.00 81.79 79 ILE C O 1
ATOM 4494 N N . GLU C 1 88 ? -35.143 -27.759 1.458 1.00 88.14 80 GLU C N 1
ATOM 4495 C CA . GLU C 1 88 ? -33.886 -27.025 1.532 1.00 89.45 80 GLU C CA 1
ATOM 4496 C C . GLU C 1 88 ? -33.793 -25.969 0.413 1.00 82.99 80 GLU C C 1
ATOM 4497 O O . GLU C 1 88 ? -33.624 -24.781 0.669 1.00 80.48 80 GLU C O 1
ATOM 4503 N N . MET C 1 89 ? -33.912 -26.423 -0.825 1.00 81.71 81 MET C N 1
ATOM 4504 C CA . MET C 1 89 ? -33.891 -25.555 -2.008 1.00 81.25 81 MET C CA 1
ATOM 4505 C C . MET C 1 89 ? -34.769 -24.313 -1.887 1.00 72.59 81 MET C C 1
ATOM 4506 O O . MET C 1 89 ? -34.325 -23.210 -2.195 1.00 78.06 81 MET C O 1
ATOM 4511 N N . VAL C 1 90 ? -36.014 -24.510 -1.472 1.00 64.70 82 VAL C N 1
ATOM 4512 C CA . VAL C 1 90 ? -36.970 -23.424 -1.338 1.00 65.53 82 VAL C CA 1
ATOM 4513 C C . VAL C 1 90 ? -36.513 -22.482 -0.245 1.00 63.73 82 VAL C C 1
ATOM 4514 O O . VAL C 1 90 ? -36.521 -21.269 -0.413 1.00 63.26 82 VAL C O 1
ATOM 4518 N N . ARG C 1 91 ? -36.139 -23.055 0.890 1.00 66.89 83 ARG C N 1
ATOM 4519 C CA . ARG C 1 91 ? -35.685 -22.277 2.031 1.00 67.65 83 ARG C CA 1
ATOM 4520 C C . ARG C 1 91 ? -34.560 -21.370 1.563 1.00 65.05 83 ARG C C 1
ATOM 4521 O O . ARG C 1 91 ? -34.585 -20.173 1.813 1.00 71.03 83 ARG C O 1
ATOM 4529 N N . ALA C 1 92 ? -33.591 -21.948 0.856 1.00 63.78 84 ALA C N 1
ATOM 4530 C CA . ALA C 1 92 ? -32.405 -21.217 0.397 1.00 60.03 84 ALA C CA 1
ATOM 4531 C C . ALA C 1 92 ? -32.761 -20.061 -0.537 1.00 61.03 84 ALA C C 1
ATOM 4532 O O . ALA C 1 92 ? -32.180 -18.964 -0.439 1.00 56.90 84 ALA C O 1
ATOM 4534 N N . TYR C 1 93 ? -33.712 -20.316 -1.441 1.00 57.77 85 TYR C N 1
ATOM 4535 C CA . TYR C 1 93 ? -34.097 -19.330 -2.426 1.00 54.73 85 TYR C CA 1
ATOM 4536 C C . TYR C 1 93 ? -34.842 -18.208 -1.743 1.00 57.72 85 TYR C C 1
ATOM 4537 O O . TYR C 1 93 ? -34.658 -17.044 -2.092 1.00 62.30 85 TYR C O 1
ATOM 4546 N N . ARG C 1 94 ? -35.679 -18.549 -0.764 1.00 61.91 86 ARG C N 1
ATOM 4547 C CA . ARG C 1 94 ? -36.407 -17.534 0.002 1.00 60.36 86 ARG C CA 1
ATOM 4548 C C . ARG C 1 94 ? -35.392 -16.632 0.667 1.00 56.05 86 ARG C C 1
ATOM 4549 O O . ARG C 1 94 ? -35.489 -15.410 0.582 1.00 54.13 86 ARG C O 1
ATOM 4557 N N . GLU C 1 95 ? -34.413 -17.251 1.312 1.00 54.13 87 GLU C N 1
ATOM 4558 C CA . GLU C 1 95 ? -33.342 -16.517 1.957 1.00 57.08 87 GLU C CA 1
ATOM 4559 C C . GLU C 1 95 ? -32.651 -15.585 0.984 1.00 58.01 87 GLU C C 1
ATOM 4560 O O . GLU C 1 95 ? -32.333 -14.453 1.335 1.00 55.18 87 GLU C O 1
ATOM 4566 N N . LYS C 1 96 ? -32.403 -16.065 -0.235 1.00 57.67 88 LYS C N 1
ATOM 4567 C CA . LYS C 1 96 ? -31.682 -15.264 -1.209 1.00 54.38 88 LYS C CA 1
ATOM 4568 C C . LYS C 1 96 ? -32.452 -13.983 -1.476 1.00 51.20 88 LYS C C 1
ATOM 4569 O O . LYS C 1 96 ? -31.896 -12.899 -1.405 1.00 50.26 88 LYS C O 1
ATOM 4575 N N . ILE C 1 97 ? -33.742 -14.121 -1.750 1.00 50.18 89 ILE C N 1
ATOM 4576 C CA . ILE C 1 97 ? -34.621 -12.977 -1.916 1.00 50.60 89 ILE C CA 1
ATOM 4577 C C . ILE C 1 97 ? -34.634 -12.079 -0.696 1.00 49.36 89 ILE C C 1
ATOM 4578 O O . ILE C 1 97 ? -34.580 -10.877 -0.836 1.00 44.80 89 ILE C O 1
ATOM 4583 N N . GLU C 1 98 ? -34.712 -12.661 0.494 1.00 53.28 90 GLU C N 1
ATOM 4584 C CA . GLU C 1 98 ? -34.716 -11.862 1.719 1.00 60.08 90 GLU C CA 1
ATOM 4585 C C . GLU C 1 98 ? -33.543 -10.895 1.746 1.00 61.28 90 GLU C C 1
ATOM 4586 O O . GLU C 1 98 ? -33.733 -9.699 1.948 1.00 61.05 90 GLU C O 1
ATOM 4592 N N . LYS C 1 99 ? -32.342 -11.416 1.505 1.00 64.47 91 LYS C N 1
ATOM 4593 C CA . LYS C 1 99 ? -31.109 -10.628 1.634 1.00 61.34 91 LYS C CA 1
ATOM 4594 C C . LYS C 1 99 ? -31.069 -9.482 0.647 1.00 54.73 91 LYS C C 1
ATOM 4595 O O . LYS C 1 99 ? -30.609 -8.397 0.985 1.00 54.54 91 LYS C O 1
ATOM 4601 N N . GLU C 1 100 ? -31.568 -9.712 -0.561 1.00 48.13 92 GLU C N 1
ATOM 4602 C CA . GLU C 1 100 ? -31.724 -8.637 -1.519 1.00 46.96 92 GLU C CA 1
ATOM 4603 C C . GLU C 1 100 ? -32.680 -7.566 -0.992 1.00 52.09 92 GLU C C 1
ATOM 4604 O O . GLU C 1 100 ? -32.410 -6.367 -1.111 1.00 54.78 92 GLU C O 1
ATOM 4610 N N . LEU C 1 101 ? -33.806 -8.009 -0.428 1.00 51.76 93 LEU C N 1
ATOM 4611 C CA . LEU C 1 101 ? -34.843 -7.113 0.046 1.00 48.91 93 LEU C CA 1
ATOM 4612 C C . LEU C 1 101 ? -34.301 -6.254 1.165 1.00 49.40 93 LEU C C 1
ATOM 4613 O O . LEU C 1 101 ? -34.577 -5.049 1.233 1.00 49.83 93 LEU C O 1
ATOM 4618 N N . GLU C 1 102 ? -33.529 -6.870 2.048 1.00 49.59 94 GLU C N 1
ATOM 4619 C CA . GLU C 1 102 ? -33.034 -6.163 3.218 1.00 53.27 94 GLU C CA 1
ATOM 4620 C C . GLU C 1 102 ? -31.957 -5.178 2.832 1.00 51.96 94 GLU C C 1
ATOM 4621 O O . GLU C 1 102 ? -31.890 -4.068 3.369 1.00 53.08 94 GLU C O 1
ATOM 4627 N N . ALA C 1 103 ? -31.122 -5.574 1.881 1.00 50.04 95 ALA C N 1
ATOM 4628 C CA . ALA C 1 103 ? -30.092 -4.676 1.360 1.00 47.44 95 ALA C CA 1
ATOM 4629 C C . ALA C 1 103 ? -30.694 -3.400 0.749 1.00 42.01 95 ALA C C 1
ATOM 4630 O O . ALA C 1 103 ? -30.218 -2.306 0.989 1.00 43.53 95 ALA C O 1
ATOM 4632 N N . VAL C 1 104 ? -31.744 -3.535 -0.031 1.00 37.25 96 VAL C N 1
ATOM 4633 C CA . VAL C 1 104 ? -32.393 -2.366 -0.576 1.00 39.01 96 VAL C CA 1
ATOM 4634 C C . VAL C 1 104 ? -32.961 -1.539 0.558 1.00 42.27 96 VAL C C 1
ATOM 4635 O O . VAL C 1 104 ? -32.931 -0.322 0.532 1.00 39.64 96 VAL C O 1
ATOM 4639 N N . CYS C 1 105 ? -33.510 -2.207 1.559 1.00 49.76 97 CYS C N 1
ATOM 4640 C CA . CYS C 1 105 ? -34.104 -1.496 2.681 1.00 55.04 97 CYS C CA 1
ATOM 4641 C C . CYS C 1 105 ? -33.089 -0.675 3.464 1.00 54.55 97 CYS C C 1
ATOM 4642 O O . CYS C 1 105 ? -33.396 0.458 3.823 1.00 59.39 97 CYS C O 1
ATOM 4645 N N . GLN C 1 106 ? -31.893 -1.215 3.706 1.00 55.31 98 GLN C N 1
ATOM 4646 C CA . GLN C 1 106 ? -30.820 -0.438 4.378 1.00 59.15 98 GLN C CA 1
ATOM 4647 C C . GLN C 1 106 ? -30.376 0.743 3.546 1.00 53.42 98 GLN C C 1
ATOM 4648 O O . GLN C 1 106 ? -30.075 1.799 4.077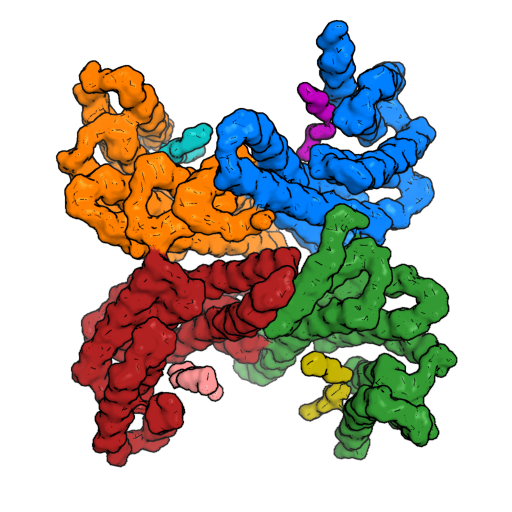 1.00 53.26 98 GLN C O 1
ATOM 4654 N N . ASP C 1 107 ? -30.297 0.525 2.238 1.00 49.85 99 ASP C N 1
ATOM 4655 C CA . ASP C 1 107 ? -29.831 1.522 1.314 1.00 46.18 99 ASP C CA 1
ATOM 4656 C C . ASP C 1 107 ? -30.677 2.773 1.529 1.00 47.24 99 ASP C C 1
ATOM 4657 O O . ASP C 1 107 ? -30.154 3.849 1.837 1.00 49.89 99 ASP C O 1
ATOM 4662 N N . VAL C 1 108 ? -31.993 2.610 1.420 1.00 49.42 100 VAL C N 1
ATOM 4663 C CA . VAL C 1 108 ? -32.935 3.712 1.568 1.00 47.09 100 VAL C CA 1
ATOM 4664 C C . VAL C 1 108 ? -32.838 4.284 2.949 1.00 43.11 100 VAL C C 1
ATOM 4665 O O . VAL C 1 108 ? -32.705 5.483 3.109 1.00 47.75 100 VAL C O 1
ATOM 4669 N N . LEU C 1 109 ? -32.921 3.423 3.948 1.00 41.11 101 LEU C N 1
ATOM 4670 C CA . LEU C 1 109 ? -32.945 3.869 5.346 1.00 44.38 101 LEU C CA 1
ATOM 4671 C C . LEU C 1 109 ? -31.732 4.681 5.717 1.00 45.00 101 LEU C C 1
ATOM 4672 O O . LEU C 1 109 ? -31.828 5.623 6.491 1.00 43.83 101 LEU C O 1
ATOM 4677 N N . SER C 1 110 ? -30.597 4.314 5.138 1.00 50.89 102 SER C N 1
ATOM 4678 C CA . SER C 1 110 ? -29.366 5.038 5.341 1.00 50.69 102 SER C CA 1
ATOM 4679 C C . SER C 1 110 ? -29.435 6.430 4.710 1.00 50.09 102 SER C C 1
ATOM 4680 O O . SER C 1 110 ? -28.986 7.406 5.335 1.00 49.59 102 SER C O 1
ATOM 4683 N N . LEU C 1 111 ? -29.987 6.528 3.495 1.00 46.53 103 LEU C N 1
ATOM 4684 C CA . LEU C 1 111 ? -30.219 7.834 2.879 1.00 47.64 103 LEU C CA 1
ATOM 4685 C C . LEU C 1 111 ? -31.125 8.692 3.741 1.00 47.71 103 LEU C C 1
ATOM 4686 O O . LEU C 1 111 ? -30.819 9.852 3.995 1.00 51.98 103 LEU C O 1
ATOM 4691 N N . LEU C 1 112 ? -32.227 8.112 4.203 1.00 48.58 104 LEU C N 1
ATOM 4692 C CA . LEU C 1 112 ? -33.160 8.817 5.077 1.00 49.67 104 LEU C CA 1
ATOM 4693 C C . LEU C 1 112 ? -32.490 9.340 6.354 1.00 47.66 104 LEU C C 1
ATOM 4694 O O . LEU C 1 112 ? -32.555 10.530 6.636 1.00 48.45 104 LEU C O 1
ATOM 4699 N N . ASP C 1 113 ? -31.804 8.470 7.085 1.00 45.61 105 ASP C N 1
ATOM 4700 C CA . ASP C 1 113 ? -31.160 8.867 8.336 1.00 46.15 105 ASP C CA 1
ATOM 4701 C C . ASP C 1 113 ? -30.051 9.885 8.146 1.00 46.92 105 ASP C C 1
ATOM 4702 O O . ASP C 1 113 ? -29.973 10.861 8.896 1.00 47.20 105 ASP C O 1
ATOM 4707 N N . ASN C 1 114 ? -29.199 9.659 7.146 1.00 49.56 106 ASN C N 1
ATOM 4708 C CA . ASN C 1 114 ? -27.933 10.386 7.027 1.00 46.70 106 ASN C CA 1
ATOM 4709 C C . ASN C 1 114 ? -27.947 11.545 6.037 1.00 45.14 106 ASN C C 1
ATOM 4710 O O . ASN C 1 114 ? -27.020 12.339 6.035 1.00 44.26 106 ASN C O 1
ATOM 4715 N N . TYR C 1 115 ? -29.001 11.662 5.229 1.00 44.22 107 TYR C N 1
ATOM 4716 C CA . TYR C 1 115 ? -29.142 12.795 4.319 1.00 46.52 107 TYR C CA 1
ATOM 4717 C C . TYR C 1 115 ? -30.490 13.489 4.464 1.00 51.36 107 TYR C C 1
ATOM 4718 O O . TYR C 1 115 ? -30.553 14.665 4.782 1.00 60.26 107 TYR C O 1
ATOM 4727 N N . LEU C 1 116 ? -31.570 12.770 4.209 1.00 51.87 108 LEU C N 1
ATOM 4728 C CA . LEU C 1 116 ? -32.831 13.420 3.915 1.00 53.29 108 LEU C CA 1
ATOM 4729 C C . LEU C 1 116 ? -33.470 14.007 5.157 1.00 55.89 108 LEU C C 1
ATOM 4730 O O . LEU C 1 116 ? -33.806 15.200 5.184 1.00 57.14 108 LEU C O 1
ATOM 4735 N N . ILE C 1 117 ? -33.634 13.167 6.176 1.00 55.58 109 ILE C N 1
ATOM 4736 C CA . ILE C 1 117 ? -34.180 13.600 7.461 1.00 56.50 109 ILE C CA 1
ATOM 4737 C C . ILE C 1 117 ? -33.216 14.536 8.194 1.00 61.22 109 ILE C C 1
ATOM 4738 O O . ILE C 1 117 ? -33.616 15.584 8.697 1.00 71.54 109 ILE C O 1
ATOM 4743 N N . LYS C 1 118 ? -31.950 14.158 8.258 1.00 62.87 110 LYS C N 1
ATOM 4744 C CA . LYS C 1 118 ? -30.936 15.009 8.861 1.00 65.51 110 LYS C CA 1
ATOM 4745 C C . LYS C 1 118 ? -31.004 16.464 8.377 1.00 61.00 110 LYS C C 1
ATOM 4746 O O . LYS C 1 118 ? -30.974 17.378 9.193 1.00 67.78 110 LYS C O 1
ATOM 4752 N N . ASN C 1 119 ? -31.108 16.678 7.066 1.00 55.43 111 ASN C N 1
ATOM 4753 C CA . ASN C 1 119 ? -31.034 18.024 6.494 1.00 56.86 111 ASN C CA 1
ATOM 4754 C C . ASN C 1 119 ? -32.402 18.685 6.375 1.00 63.20 111 ASN C C 1
ATOM 4755 O O . ASN C 1 119 ? -32.621 19.527 5.511 1.00 62.51 111 ASN C O 1
ATOM 4760 N N . CYS C 1 120 ? -33.327 18.318 7.251 1.00 67.53 112 CYS C N 1
ATOM 4761 C CA . CYS C 1 120 ? -34.588 19.010 7.319 1.00 69.55 112 CYS C CA 1
ATOM 4762 C C . CYS C 1 120 ? -34.453 20.061 8.396 1.00 78.00 112 CYS C C 1
ATOM 4763 O O . CYS C 1 120 ? -33.987 19.750 9.494 1.00 71.43 112 CYS C O 1
ATOM 4766 N N . SER C 1 121 ? -34.821 21.304 8.055 1.00 91.52 113 SER C N 1
ATOM 4767 C CA . SER C 1 121 ? -34.908 22.401 9.026 1.00 91.89 113 SER C CA 1
ATOM 4768 C C . SER C 1 121 ? -36.211 22.252 9.808 1.00 91.22 113 SER C C 1
ATOM 4769 O O . SER C 1 121 ? -37.191 21.684 9.317 1.00 94.66 113 SER C O 1
ATOM 4772 N N . GLU C 1 122 ? -36.215 22.773 11.024 1.00 88.60 114 GLU C N 1
ATOM 4773 C CA . G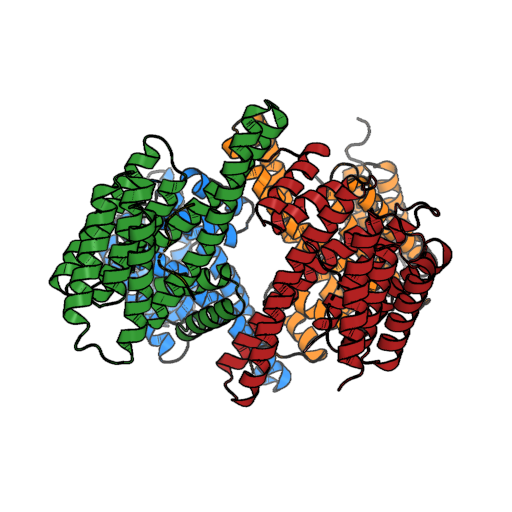LU C 1 122 ? -37.310 22.553 11.952 1.00 86.31 114 GLU C CA 1
ATOM 4774 C C . GLU C 1 122 ? -38.692 22.790 11.373 1.00 80.30 114 GLU C C 1
ATOM 4775 O O . GLU C 1 122 ? -39.632 22.124 11.784 1.00 78.69 114 GLU C O 1
ATOM 4781 N N . THR C 1 123 ? -38.817 23.719 10.427 1.00 79.41 115 THR C N 1
ATOM 4782 C CA . THR C 1 123 ? -40.128 24.103 9.877 1.00 79.88 115 THR C CA 1
ATOM 4783 C C . THR C 1 123 ? -40.440 23.519 8.495 1.00 76.33 115 THR C C 1
ATOM 4784 O O . THR C 1 123 ? -41.395 23.951 7.847 1.00 68.54 115 THR C O 1
ATOM 4788 N N . GLN C 1 124 ? -39.638 22.555 8.042 1.00 80.84 116 GLN C N 1
ATOM 4789 C CA . GLN C 1 124 ? -39.950 21.800 6.815 1.00 83.64 116 GLN C CA 1
ATOM 4790 C C . GLN C 1 124 ? -40.732 20.530 7.189 1.00 76.84 116 GLN C C 1
ATOM 4791 O O . GLN C 1 124 ? -40.284 19.399 7.016 1.00 70.83 116 GLN C O 1
ATOM 4797 N N . TYR C 1 125 ? -41.930 20.757 7.700 1.00 72.94 117 TYR C N 1
ATOM 4798 C CA . TYR C 1 125 ? -42.753 19.714 8.265 1.00 63.49 117 TYR C CA 1
ATOM 4799 C C . TYR C 1 125 ? -43.168 18.716 7.191 1.00 56.37 117 TYR C C 1
ATOM 4800 O O . TYR C 1 125 ? -43.205 17.521 7.435 1.00 48.84 117 TYR C O 1
ATOM 4809 N N . GLU C 1 126 ? -43.490 19.217 6.005 1.00 57.69 118 GLU C N 1
ATOM 4810 C CA . GLU C 1 126 ? -43.978 18.363 4.931 1.00 61.96 118 GLU C CA 1
ATOM 4811 C C . GLU C 1 126 ? -42.920 17.319 4.559 1.00 64.43 118 GLU C C 1
ATOM 4812 O O . GLU C 1 126 ? -43.224 16.137 4.394 1.00 67.37 118 GLU C O 1
ATOM 4818 N N . SER C 1 127 ? -41.678 17.768 4.424 1.00 65.99 119 SER C N 1
ATOM 4819 C CA . SER C 1 127 ? -40.573 16.872 4.103 1.00 64.30 119 SER C CA 1
ATOM 4820 C C . SER C 1 127 ? -40.302 15.897 5.253 1.00 56.58 119 SER C C 1
ATOM 4821 O O . SER C 1 127 ? -40.244 14.686 5.044 1.00 50.47 119 SER C O 1
ATOM 4824 N N . LYS C 1 128 ? -40.152 16.418 6.466 1.00 53.92 120 LYS C N 1
ATOM 4825 C CA . LYS C 1 128 ? -39.925 15.551 7.617 1.00 53.81 120 LYS C CA 1
ATOM 4826 C C . LYS C 1 128 ? -40.983 14.465 7.747 1.00 51.51 120 LYS C C 1
ATOM 4827 O O . LYS C 1 128 ? -40.673 13.354 8.152 1.00 51.17 120 LYS C O 1
ATOM 4833 N N . VAL C 1 129 ? -42.222 14.768 7.388 1.00 49.48 121 VAL C N 1
ATOM 4834 C CA . VAL C 1 129 ? -43.279 13.772 7.480 1.00 50.11 121 VAL C CA 1
ATOM 4835 C C . VAL C 1 129 ? -43.114 12.716 6.381 1.00 49.77 121 VAL C C 1
ATOM 4836 O O . VAL C 1 129 ? -43.142 11.504 6.658 1.00 46.05 121 VAL C O 1
ATOM 4840 N N . PHE C 1 130 ? -42.944 13.178 5.145 1.00 52.39 122 PHE C N 1
ATOM 4841 C CA . PHE C 1 130 ? -42.768 12.277 4.010 1.00 56.23 122 PHE C CA 1
ATOM 4842 C C . PHE C 1 130 ? -41.688 11.281 4.360 1.00 54.14 122 PHE C C 1
ATOM 4843 O O . PHE C 1 130 ? -41.921 10.069 4.339 1.00 51.46 122 PHE C O 1
ATOM 4851 N N . TYR C 1 131 ? -40.515 11.810 4.703 1.00 52.30 123 TYR C N 1
ATOM 4852 C CA . TYR C 1 131 ? -39.344 10.986 4.973 1.00 48.23 123 TYR C CA 1
ATOM 4853 C C . TYR C 1 131 ? -39.513 10.045 6.174 1.00 52.07 123 TYR C C 1
ATOM 4854 O O . TYR C 1 131 ? -39.004 8.908 6.146 1.00 52.94 123 TYR C O 1
ATOM 4863 N N . LEU C 1 132 ? -40.223 10.493 7.217 1.00 51.68 124 LEU C N 1
ATOM 4864 C CA . LEU C 1 132 ? -40.462 9.629 8.381 1.00 47.64 124 LEU C CA 1
ATOM 4865 C C . LEU C 1 132 ? -41.445 8.518 8.025 1.00 42.11 124 LEU C C 1
ATOM 4866 O O . LEU C 1 132 ? -41.237 7.355 8.367 1.00 39.73 124 LEU C O 1
ATOM 4871 N N . LYS C 1 133 ? -42.488 8.861 7.294 1.00 39.63 125 LYS C N 1
ATOM 4872 C CA . LYS C 1 133 ? -43.400 7.837 6.810 1.00 44.71 125 LYS C CA 1
ATOM 4873 C C . LYS C 1 133 ? -42.661 6.758 6.028 1.00 44.99 125 LYS C C 1
ATOM 4874 O O . LYS C 1 133 ? -42.856 5.559 6.259 1.00 39.86 125 LYS C O 1
ATOM 4880 N N . MET C 1 134 ? -41.815 7.216 5.111 1.00 49.93 126 MET C N 1
ATOM 4881 C CA . MET C 1 134 ? -40.975 6.345 4.276 1.00 52.73 126 MET C CA 1
ATOM 4882 C C . MET C 1 134 ? -40.090 5.432 5.147 1.00 50.49 126 MET C C 1
ATOM 4883 O O . MET C 1 134 ? -39.940 4.230 4.887 1.00 42.35 126 MET C O 1
ATOM 4888 N N . LYS C 1 135 ? -39.511 6.028 6.189 1.00 46.87 127 LYS C N 1
ATOM 4889 C CA . LYS C 1 135 ? -38.691 5.295 7.127 1.00 46.96 127 LYS C CA 1
ATOM 4890 C C . LYS C 1 135 ? -39.509 4.221 7.823 1.00 46.48 127 LYS C C 1
ATOM 4891 O O . LYS C 1 135 ? -39.050 3.079 7.978 1.00 45.40 127 LYS C O 1
ATOM 4897 N N . GLY C 1 136 ? -40.720 4.586 8.235 1.00 45.62 128 GLY C N 1
ATOM 4898 C CA . GLY C 1 136 ? -41.662 3.609 8.783 1.00 47.16 128 GLY C CA 1
ATOM 4899 C C . GLY C 1 136 ? -42.025 2.496 7.798 1.00 45.59 128 GLY C C 1
ATOM 4900 O O . GLY C 1 136 ? -42.078 1.314 8.198 1.00 41.66 128 GLY C O 1
ATOM 4901 N N . ASP C 1 137 ? -42.272 2.875 6.528 1.00 40.83 129 ASP C N 1
ATOM 4902 C CA . ASP C 1 137 ? -42.597 1.906 5.474 1.00 40.86 129 ASP C CA 1
ATOM 4903 C C . ASP C 1 137 ? -41.481 0.874 5.292 1.00 43.71 129 ASP C C 1
ATOM 4904 O O . ASP C 1 137 ? -41.745 -0.325 5.220 1.00 43.60 129 ASP C O 1
ATOM 4909 N N . TYR C 1 138 ? -40.231 1.329 5.232 1.00 45.68 130 TYR C N 1
ATOM 4910 C CA . TYR C 1 138 ? -39.134 0.414 4.932 1.00 47.01 130 TYR C CA 1
ATOM 4911 C C . TYR C 1 138 ? -38.772 -0.460 6.136 1.00 51.38 130 TYR C C 1
ATOM 4912 O O . TYR C 1 138 ? -38.385 -1.612 5.952 1.00 57.01 130 TYR C O 1
ATOM 4921 N N . TYR C 1 139 ? -38.929 0.042 7.361 1.00 49.68 131 TYR C N 1
ATOM 4922 C CA . TYR C 1 139 ? -38.765 -0.839 8.520 1.00 47.60 131 TYR C CA 1
ATOM 4923 C C . TYR C 1 139 ? -39.901 -1.856 8.558 1.00 45.22 131 TYR C C 1
ATOM 4924 O O . TYR C 1 139 ? -39.697 -3.013 8.945 1.00 36.44 131 TYR C O 1
ATOM 4933 N N . ARG C 1 140 ? -41.092 -1.412 8.144 1.00 44.97 132 ARG C N 1
ATOM 4934 C CA . ARG C 1 140 ? -42.233 -2.301 8.070 1.00 44.35 132 ARG C CA 1
ATOM 4935 C C . ARG C 1 140 ? -41.936 -3.429 7.086 1.00 48.90 132 ARG C C 1
ATOM 4936 O O . ARG C 1 140 ? -42.221 -4.585 7.396 1.00 52.22 132 ARG C O 1
ATOM 4944 N N . TYR C 1 141 ? -41.371 -3.103 5.914 1.00 48.03 133 TYR C N 1
ATOM 4945 C CA . TYR C 1 141 ? -41.045 -4.126 4.900 1.00 47.18 133 TYR C CA 1
ATOM 4946 C C . TYR C 1 141 ? -40.007 -5.157 5.408 1.00 49.93 133 TYR C C 1
ATOM 4947 O O . TYR C 1 141 ? -40.057 -6.334 5.028 1.00 50.21 133 TYR C O 1
ATOM 4956 N N . LEU C 1 142 ? -39.082 -4.718 6.262 1.00 49.99 134 LEU C N 1
ATOM 4957 C CA . LEU C 1 142 ? -38.164 -5.636 6.958 1.00 49.21 134 LEU C CA 1
ATOM 4958 C C . LEU C 1 142 ? -38.911 -6.540 7.915 1.00 51.22 134 LEU C C 1
ATOM 4959 O O . LEU C 1 142 ? -38.575 -7.713 8.049 1.00 53.89 134 LEU C O 1
ATOM 4964 N N . ALA C 1 143 ? -39.915 -5.983 8.592 1.00 52.67 135 ALA C N 1
ATOM 4965 C CA . ALA C 1 143 ? -40.688 -6.725 9.580 1.00 52.50 135 ALA C CA 1
ATOM 4966 C C . ALA C 1 143 ? -41.466 -7.875 8.947 1.00 52.61 135 ALA C C 1
ATOM 4967 O O . ALA C 1 143 ? -41.586 -8.950 9.542 1.00 48.29 135 ALA C O 1
ATOM 4969 N N . GLU C 1 144 ? -41.981 -7.643 7.738 1.00 54.71 136 GLU C N 1
ATOM 4970 C CA . GLU C 1 144 ? -42.717 -8.662 6.986 1.00 56.23 136 GLU C CA 1
ATOM 4971 C C . GLU C 1 144 ? -41.922 -9.964 6.842 1.00 61.57 136 GLU C C 1
ATOM 4972 O O . GLU C 1 144 ? -42.518 -11.044 6.683 1.00 60.41 136 GLU C O 1
ATOM 4978 N N . VAL C 1 145 ? -40.587 -9.858 6.848 1.00 64.64 137 VAL C N 1
ATOM 4979 C CA . VAL C 1 145 ? -39.719 -11.012 6.586 1.00 66.11 137 VAL C CA 1
ATOM 4980 C C . VAL C 1 145 ? -38.859 -11.394 7.783 1.00 63.30 137 VAL C C 1
ATOM 4981 O O . VAL C 1 145 ? -38.189 -12.418 7.764 1.00 60.71 137 VAL C O 1
ATOM 4985 N N . ALA C 1 146 ? -38.883 -10.583 8.826 1.00 65.54 138 ALA C N 1
ATOM 4986 C CA . ALA C 1 146 ? -38.064 -10.852 9.986 1.00 73.93 138 ALA C CA 1
ATOM 4987 C C . ALA C 1 146 ? -38.794 -11.834 10.893 1.00 85.39 138 ALA C C 1
ATOM 4988 O O . ALA C 1 146 ? -40.015 -12.039 10.763 1.00 89.64 138 ALA C O 1
ATOM 4990 N N . THR C 1 147 ? -38.030 -12.444 11.799 1.00 89.19 139 THR C N 1
ATOM 4991 C CA . THR C 1 147 ? -38.569 -13.287 12.872 1.00 90.76 139 THR C CA 1
ATOM 4992 C C . THR C 1 147 ? -37.732 -13.113 14.134 1.00 91.13 139 THR C C 1
ATOM 4993 O O . THR C 1 147 ? -36.563 -12.721 14.063 1.00 95.26 139 THR C O 1
ATOM 4997 N N . GLY C 1 148 ? -38.328 -13.434 15.280 1.00 86.95 140 GLY C N 1
ATOM 4998 C CA . GLY C 1 148 ? -37.619 -13.406 16.549 1.00 85.68 140 GLY C CA 1
ATOM 4999 C C . GLY C 1 148 ? -37.252 -12.001 16.984 1.00 88.66 140 GLY C C 1
ATOM 5000 O O . GLY C 1 148 ? -37.980 -11.042 16.704 1.00 84.00 140 GLY C O 1
ATOM 5001 N N . GLU C 1 149 ? -36.112 -11.886 17.666 1.00 92.15 141 GLU C N 1
ATOM 5002 C CA . GLU C 1 149 ? -35.627 -10.602 18.185 1.00 97.56 141 GLU C CA 1
ATOM 5003 C C . GLU C 1 149 ? -35.414 -9.579 17.069 1.00 90.91 141 GLU C C 1
ATOM 5004 O O . GLU C 1 149 ? -35.648 -8.388 17.258 1.00 85.54 141 GLU C O 1
ATOM 5010 N N . LYS C 1 150 ? -34.963 -10.037 15.909 1.00 90.43 142 LYS C N 1
ATOM 5011 C CA . LYS C 1 150 ? -34.734 -9.117 14.804 1.00 92.12 142 LYS C CA 1
ATOM 5012 C C . LYS C 1 150 ? -36.037 -8.409 14.452 1.00 88.83 142 LYS C C 1
ATOM 5013 O O . LYS C 1 150 ? -36.055 -7.189 14.251 1.00 85.80 142 LYS C O 1
ATOM 5019 N N . ARG C 1 151 ? -37.120 -9.180 14.386 1.00 80.79 143 ARG C N 1
ATOM 5020 C CA . ARG C 1 151 ? -38.434 -8.633 14.058 1.00 75.28 143 ARG C CA 1
ATOM 5021 C C . ARG C 1 151 ? -38.854 -7.585 15.072 1.00 69.21 143 ARG C C 1
ATOM 5022 O O . ARG C 1 151 ? -39.228 -6.479 14.719 1.00 69.16 143 ARG C O 1
ATOM 5030 N N . ALA C 1 152 ? -38.780 -7.941 16.342 1.00 67.52 144 ALA C N 1
ATOM 5031 C CA . ALA C 1 152 ? -39.166 -7.028 17.408 1.00 63.26 144 ALA C CA 1
ATOM 5032 C C . ALA C 1 152 ? -38.491 -5.653 17.261 1.00 62.97 144 ALA C C 1
ATOM 5033 O O . ALA C 1 152 ? -39.131 -4.618 17.438 1.00 58.79 144 ALA C O 1
ATOM 5035 N N . THR C 1 153 ? -37.202 -5.666 16.925 1.00 65.12 145 THR C N 1
ATOM 5036 C CA . THR C 1 153 ? -36.394 -4.450 16.827 1.00 65.37 145 THR C CA 1
ATOM 5037 C C . THR C 1 153 ? -36.880 -3.554 15.690 1.00 60.38 145 THR C C 1
ATOM 5038 O O . THR C 1 153 ? -37.008 -2.349 15.872 1.00 59.07 145 THR C O 1
ATOM 5042 N N . VAL C 1 154 ? -37.095 -4.137 14.514 1.00 55.08 146 VAL C N 1
ATOM 5043 C CA . VAL C 1 154 ? -37.510 -3.354 13.353 1.00 58.12 146 VAL C CA 1
ATOM 5044 C C . VAL C 1 154 ? -38.974 -2.917 13.449 1.00 57.79 146 VAL C C 1
ATOM 5045 O O . VAL C 1 154 ? -39.378 -1.905 12.869 1.00 61.93 146 VAL C O 1
ATOM 5049 N N . VAL C 1 155 ? -39.771 -3.692 14.164 1.00 58.35 147 VAL C N 1
ATOM 5050 C CA . VAL C 1 155 ? -41.145 -3.299 14.435 1.00 59.06 147 VAL C CA 1
ATOM 5051 C C . VAL C 1 155 ? -41.162 -2.054 15.305 1.00 54.65 147 VAL C C 1
ATOM 5052 O O . VAL C 1 155 ? -41.922 -1.127 15.055 1.00 51.34 147 VAL C O 1
ATOM 5056 N N . GLU C 1 156 ? -40.313 -2.037 16.320 1.00 57.65 148 GLU C N 1
ATOM 5057 C CA . GLU C 1 156 ? -40.155 -0.854 17.152 1.00 60.92 148 GLU C CA 1
ATOM 5058 C C . GLU C 1 156 ? -39.703 0.347 16.303 1.00 58.38 148 GLU C C 1
ATOM 5059 O O . GLU C 1 156 ? -40.277 1.436 16.398 1.00 56.27 148 GLU C O 1
ATOM 5065 N N . SER C 1 157 ? -38.691 0.134 15.460 1.00 57.75 149 SER C N 1
ATOM 5066 C CA . SER C 1 157 ? -38.143 1.199 14.620 1.00 54.55 149 SER C CA 1
ATOM 5067 C C . SER C 1 157 ? -39.209 1.782 13.697 1.00 50.40 149 SER C C 1
ATOM 5068 O O . SER C 1 157 ? -39.197 2.968 13.409 1.00 49.64 149 SER C O 1
ATOM 5071 N N . SER C 1 158 ? -40.112 0.935 13.227 1.00 48.48 150 SER C N 1
ATOM 5072 C CA . SER C 1 158 ? -41.205 1.366 12.371 1.00 49.97 150 SER C CA 1
ATOM 5073 C C . SER C 1 158 ? -42.154 2.257 13.152 1.00 54.66 150 SER C C 1
ATOM 5074 O O . SER C 1 158 ? -42.512 3.354 12.701 1.00 52.38 150 SER C O 1
ATOM 5077 N N . GLU C 1 159 ? -42.555 1.775 14.330 1.00 63.06 151 GLU C N 1
ATOM 5078 C CA . GLU C 1 159 ? -43.481 2.500 15.213 1.00 64.27 151 GLU C CA 1
ATOM 5079 C C . GLU C 1 159 ? -42.961 3.903 15.526 1.00 63.91 151 GLU C C 1
ATOM 5080 O O . GLU C 1 159 ? -43.711 4.875 15.400 1.00 60.14 151 GLU C O 1
ATOM 5086 N N . LYS C 1 160 ? -41.686 4.004 15.915 1.00 61.36 152 LYS C N 1
ATOM 5087 C CA . LYS C 1 160 ? -41.082 5.301 16.213 1.00 65.06 152 LYS C CA 1
ATOM 5088 C C . LYS C 1 160 ? -41.218 6.316 15.063 1.00 60.82 152 LYS C C 1
ATOM 5089 O O . LYS C 1 160 ? -41.533 7.500 15.285 1.00 58.59 152 LYS C O 1
ATOM 5095 N N . ALA C 1 161 ? -40.958 5.850 13.849 1.00 52.53 153 ALA C N 1
ATOM 5096 C CA . ALA C 1 161 ? -40.974 6.710 12.689 1.00 53.85 153 ALA C CA 1
ATOM 5097 C C . ALA C 1 161 ? -42.407 7.076 12.337 1.00 53.81 153 ALA C C 1
ATOM 5098 O O . ALA C 1 161 ? -42.724 8.247 12.123 1.00 58.36 153 ALA C O 1
ATOM 5100 N N . TYR C 1 162 ? -43.273 6.077 12.249 1.00 51.55 154 TYR C N 1
ATOM 5101 C CA . TYR C 1 162 ? -44.686 6.337 11.963 1.00 51.52 154 TYR C CA 1
ATOM 5102 C C . TYR C 1 162 ? -45.317 7.232 13.026 1.00 54.43 154 TYR C C 1
ATOM 5103 O O . TYR C 1 162 ? -46.159 8.083 12.708 1.00 53.68 154 TYR C O 1
ATOM 5112 N N . SER C 1 163 ? -44.905 7.030 14.279 1.00 55.08 155 SER C N 1
ATOM 5113 C CA . SER C 1 163 ? -45.417 7.810 15.398 1.00 60.83 155 SER C CA 1
ATOM 5114 C C . SER C 1 163 ? -44.973 9.267 15.318 1.00 58.40 155 SER C C 1
ATOM 5115 O O . SER C 1 163 ? -45.789 10.174 15.424 1.00 56.90 155 SER C O 1
ATOM 5118 N N . GLU C 1 164 ? -43.678 9.486 15.131 1.00 59.72 156 GLU C N 1
ATOM 5119 C CA . GLU C 1 164 ? -43.149 10.843 15.044 1.00 60.58 156 GLU C CA 1
ATOM 5120 C C . GLU C 1 164 ? -43.779 11.586 13.875 1.00 58.32 156 GLU C C 1
ATOM 5121 O O . GLU C 1 164 ? -44.112 12.756 13.987 1.00 57.33 156 GLU C O 1
ATOM 5127 N N . ALA C 1 165 ? -43.957 10.900 12.756 1.00 57.73 157 ALA C N 1
ATOM 5128 C CA . ALA C 1 165 ? -44.571 11.513 11.591 1.00 58.54 157 ALA C CA 1
ATOM 5129 C C . ALA C 1 165 ? -46.009 11.922 11.887 1.00 61.73 157 ALA C C 1
ATOM 5130 O O . ALA C 1 165 ? -46.507 12.938 11.380 1.00 61.35 157 ALA C O 1
ATOM 5132 N N . HIS C 1 166 ? -46.670 11.121 12.716 1.00 63.99 158 HIS C N 1
ATOM 5133 C CA . HIS C 1 166 ? -48.056 11.372 13.096 1.00 63.64 158 HIS C CA 1
ATOM 5134 C C . HIS C 1 166 ? -48.200 12.653 13.908 1.00 62.94 158 HIS C C 1
ATOM 5135 O O . HIS C 1 166 ? -49.064 13.458 13.623 1.00 54.34 158 HIS C O 1
ATOM 5142 N N . GLU C 1 167 ? -47.345 12.826 14.915 1.00 70.67 159 GLU C N 1
ATOM 5143 C CA . GLU C 1 167 ? -47.352 14.020 15.770 1.00 79.77 159 GLU C CA 1
ATOM 5144 C C . GLU C 1 167 ? -47.159 15.276 14.936 1.00 80.05 159 GLU C C 1
ATOM 5145 O O . GLU C 1 167 ? -47.924 16.239 15.055 1.00 80.42 159 GLU C O 1
ATOM 5151 N N . ILE C 1 168 ? -46.118 15.246 14.101 1.00 77.80 160 ILE C N 1
ATOM 5152 C CA . ILE C 1 168 ? -45.752 16.374 13.256 1.00 67.37 160 ILE C CA 1
ATOM 5153 C C . ILE C 1 168 ? -46.888 16.685 12.300 1.00 61.45 160 ILE C C 1
ATOM 5154 O O . ILE C 1 168 ? -47.287 17.842 12.182 1.00 60.51 160 ILE C O 1
ATOM 5159 N N . SER C 1 169 ? -47.419 15.664 11.633 1.00 58.97 161 SER C N 1
ATOM 5160 C CA . SER C 1 169 ? -48.473 15.896 10.638 1.00 68.71 161 SER C CA 1
ATOM 5161 C C . SER C 1 169 ? -49.788 16.385 11.277 1.00 72.96 161 SER C C 1
ATOM 5162 O O . SER C 1 169 ? -50.516 17.168 10.674 1.00 71.57 161 SER C O 1
ATOM 5165 N N . LYS C 1 170 ? -50.070 15.938 12.500 1.00 82.83 162 LYS C N 1
ATOM 5166 C CA . LYS C 1 170 ? -51.287 16.339 13.212 1.00 84.74 162 LYS C CA 1
ATOM 5167 C C . LYS C 1 170 ? -51.302 17.848 13.447 1.00 81.56 162 LYS C C 1
ATOM 5168 O O . LYS C 1 170 ? -52.314 18.505 13.218 1.00 77.31 162 LYS C O 1
ATOM 5174 N N . GLU C 1 171 ? -50.168 18.390 13.881 1.00 80.24 163 GLU C N 1
ATOM 5175 C CA . GLU C 1 171 ? -50.081 19.798 14.247 1.00 80.12 163 GLU C CA 1
ATOM 5176 C C . GLU C 1 171 ? -49.930 20.731 13.068 1.00 78.29 163 GLU C C 1
ATOM 5177 O O . GLU C 1 171 ? -50.589 21.762 13.025 1.00 88.02 163 GLU C O 1
ATOM 5183 N N . HIS C 1 172 ? -49.059 20.394 12.127 1.00 71.13 164 HIS C N 1
ATOM 5184 C CA . HIS C 1 172 ? -48.680 21.357 11.109 1.00 70.64 164 HIS C CA 1
ATOM 5185 C C . HIS C 1 172 ? -49.216 21.077 9.700 1.00 72.59 164 HIS C C 1
ATOM 5186 O O . HIS C 1 172 ? -48.929 21.842 8.768 1.00 68.17 164 HIS C O 1
ATOM 5193 N N . MET C 1 173 ? -49.995 20.012 9.529 1.00 72.86 165 MET C N 1
ATOM 5194 C CA . MET C 1 173 ? -50.576 19.714 8.212 1.00 77.22 165 MET C CA 1
ATOM 5195 C C . MET C 1 173 ? -52.052 19.484 8.337 1.00 84.71 165 MET C C 1
ATOM 5196 O O . MET C 1 173 ? -52.497 18.930 9.340 1.00 98.78 165 MET C O 1
ATOM 5201 N N . GLN C 1 174 ? -52.817 19.883 7.324 1.00 89.19 166 GLN C N 1
ATOM 5202 C CA . GLN C 1 174 ? -54.272 19.751 7.411 1.00 99.31 166 GLN C CA 1
ATOM 5203 C C . GLN C 1 174 ? -54.696 18.322 7.048 1.00 91.75 166 GLN C C 1
ATOM 5204 O O . GLN C 1 174 ? -53.983 17.620 6.320 1.00 70.31 166 GLN C O 1
ATOM 5210 N N . PRO C 1 175 ? -55.862 17.893 7.567 1.00 95.55 167 PRO C N 1
ATOM 5211 C CA . PRO C 1 175 ? -56.244 16.477 7.528 1.00 94.15 167 PRO C CA 1
ATOM 5212 C C . PRO C 1 175 ? -56.486 15.934 6.118 1.00 89.17 167 PRO C C 1
ATOM 5213 O O . PRO C 1 175 ? -56.529 14.717 5.934 1.00 87.74 167 PRO C O 1
ATOM 5217 N N . THR C 1 176 ? -56.649 16.828 5.145 1.00 83.63 168 THR C N 1
ATOM 5218 C CA . THR C 1 176 ? -56.910 16.449 3.751 1.00 84.23 168 THR C CA 1
ATOM 5219 C C . THR C 1 176 ? -55.643 16.299 2.924 1.00 84.17 168 THR C C 1
ATOM 5220 O O . THR C 1 176 ? -55.689 15.798 1.788 1.00 74.48 168 THR C O 1
ATOM 5224 N N . HIS C 1 177 ? -54.513 16.734 3.482 1.00 91.29 169 HIS C N 1
ATOM 5225 C CA . HIS C 1 177 ? -53.224 16.633 2.779 1.00 88.20 169 HIS C CA 1
ATOM 5226 C C . HIS C 1 177 ? -52.898 15.171 2.429 1.00 88.64 169 HIS C C 1
ATOM 5227 O O . HIS C 1 177 ? -52.930 14.301 3.312 1.00 97.23 169 HIS C O 1
ATOM 5234 N N . PRO C 1 178 ? -52.591 14.894 1.145 1.00 80.86 170 PRO C N 1
ATOM 5235 C CA . PRO C 1 178 ? -52.330 13.529 0.679 1.00 74.50 170 PRO C CA 1
ATOM 5236 C C . PRO C 1 178 ? -51.291 12.777 1.483 1.00 68.26 170 PRO C C 1
ATOM 5237 O O . PRO C 1 178 ? -51.411 11.575 1.683 1.00 68.89 170 PRO C O 1
ATOM 5241 N N . ILE C 1 179 ? -50.274 13.488 1.937 1.00 68.09 171 ILE C N 1
ATOM 5242 C CA . ILE C 1 179 ? -49.204 12.892 2.736 1.00 65.30 171 ILE C CA 1
ATOM 5243 C C . ILE C 1 179 ? -49.683 12.474 4.129 1.00 65.24 171 ILE C C 1
ATOM 5244 O O . ILE C 1 179 ? -49.317 11.402 4.606 1.00 60.48 171 ILE C O 1
ATOM 5249 N N . ARG C 1 180 ? -50.496 13.313 4.775 1.00 69.66 172 ARG C N 1
ATOM 5250 C CA . ARG C 1 180 ? -51.054 12.963 6.079 1.00 68.73 172 ARG C CA 1
ATOM 5251 C C . ARG C 1 180 ? -52.018 11.790 5.952 1.00 63.91 172 ARG C C 1
ATOM 5252 O O . ARG C 1 180 ? -52.069 10.934 6.844 1.00 59.36 172 ARG C O 1
ATOM 5260 N N . LEU C 1 181 ? -52.768 11.751 4.851 1.00 57.99 173 LEU C N 1
ATOM 5261 C CA . LEU C 1 181 ? -53.695 10.650 4.606 1.00 61.98 173 LEU C CA 1
ATOM 5262 C C . LEU C 1 181 ? -52.948 9.358 4.310 1.00 58.16 173 LEU C C 1
ATOM 5263 O O . LEU C 1 181 ? -53.306 8.286 4.807 1.00 54.45 173 LEU C O 1
ATOM 5268 N N . GLY C 1 182 ? -51.914 9.469 3.484 1.00 59.73 174 GLY C N 1
ATOM 5269 C CA . GLY C 1 182 ? -51.073 8.319 3.127 1.00 58.84 174 GLY C CA 1
ATOM 5270 C C . GLY C 1 182 ? -50.379 7.713 4.341 1.00 56.92 174 GLY C C 1
ATOM 5271 O O . GLY C 1 182 ? -50.276 6.484 4.474 1.00 56.70 174 GLY C O 1
ATOM 5272 N N . LEU C 1 183 ? -49.925 8.588 5.236 1.00 49.14 175 LEU C N 1
ATOM 5273 C CA . LEU C 1 183 ? -49.362 8.174 6.494 1.00 45.64 175 LEU C CA 1
ATOM 5274 C C . LEU C 1 183 ? -50.384 7.376 7.291 1.00 50.45 175 LEU C C 1
ATOM 5275 O O . LEU C 1 183 ? -50.099 6.233 7.689 1.00 46.54 175 LEU C O 1
ATOM 5280 N N . ALA C 1 184 ? -51.560 7.984 7.527 1.00 52.51 176 ALA C N 1
ATOM 5281 C CA . ALA C 1 184 ? -52.649 7.308 8.237 1.00 56.48 176 ALA C CA 1
ATOM 5282 C C . ALA C 1 184 ? -52.960 5.963 7.594 1.00 59.16 176 ALA C C 1
ATOM 5283 O O . ALA C 1 184 ? -53.234 4.973 8.293 1.00 58.81 176 ALA C O 1
ATOM 5285 N N . LEU C 1 185 ? -52.919 5.934 6.262 1.00 56.95 177 LEU C N 1
ATOM 5286 C CA . LEU C 1 185 ? -53.209 4.713 5.537 1.00 56.95 177 LEU C CA 1
ATOM 5287 C C . LEU C 1 185 ? -52.179 3.652 5.871 1.00 54.65 177 LEU C C 1
ATOM 5288 O O . LEU C 1 185 ? -52.534 2.544 6.261 1.00 49.42 177 LEU C O 1
ATOM 5293 N N . ASN C 1 186 ? -50.903 3.999 5.737 1.00 58.45 178 ASN C N 1
ATOM 5294 C CA . ASN C 1 186 ? -49.828 3.026 5.963 1.00 55.12 178 ASN C CA 1
ATOM 5295 C C . ASN C 1 186 ? -49.649 2.688 7.427 1.00 50.76 178 ASN C C 1
ATOM 5296 O O . ASN C 1 186 ? -49.378 1.541 7.771 1.00 54.13 178 ASN C O 1
ATOM 5301 N N . TYR C 1 187 ? -49.816 3.676 8.290 1.00 47.82 179 TYR C N 1
ATOM 5302 C CA . TYR C 1 187 ? -49.717 3.447 9.738 1.00 50.61 179 TYR C CA 1
ATOM 5303 C C . TYR C 1 187 ? -50.811 2.467 10.199 1.00 51.86 179 TYR C C 1
ATOM 5304 O O . TYR C 1 187 ? -50.554 1.559 11.000 1.00 48.50 179 TYR C O 1
ATOM 5313 N N . SER C 1 188 ? -52.022 2.649 9.667 1.00 54.94 180 SER C N 1
ATOM 5314 C CA . SER C 1 188 ? -53.140 1.762 9.970 1.00 56.43 180 SER C CA 1
ATOM 5315 C C . SER C 1 188 ? -52.812 0.341 9.521 1.00 57.84 180 SER C C 1
ATOM 5316 O O . SER C 1 188 ? -53.025 -0.614 10.261 1.00 62.81 180 SER C O 1
ATOM 5319 N N . VAL C 1 189 ? -52.256 0.209 8.320 1.00 57.24 181 VAL C N 1
ATOM 5320 C CA . VAL C 1 189 ? -51.844 -1.100 7.808 1.00 56.79 181 VAL C CA 1
ATOM 5321 C C . VAL C 1 189 ? -50.766 -1.714 8.702 1.00 54.80 181 VAL C C 1
ATOM 5322 O O . VAL C 1 189 ? -50.810 -2.906 8.989 1.00 51.02 181 VAL C O 1
ATOM 5326 N N . PHE C 1 190 ? -49.808 -0.904 9.135 1.00 54.97 182 PHE C N 1
ATOM 5327 C CA . PHE C 1 190 ? -48.791 -1.376 10.063 1.00 62.22 182 PHE C CA 1
ATOM 5328 C C . PHE C 1 190 ? -49.457 -2.025 11.257 1.00 63.66 182 PHE C C 1
ATOM 5329 O O . PHE C 1 190 ? -49.101 -3.153 11.631 1.00 64.02 182 PHE C O 1
ATOM 5337 N N . TYR C 1 191 ? -50.422 -1.305 11.841 1.00 62.29 183 TYR C N 1
ATOM 5338 C CA . TYR C 1 191 ? -51.165 -1.801 13.002 1.00 61.99 183 TYR C CA 1
ATOM 5339 C C . TYR C 1 191 ? -51.848 -3.133 12.738 1.00 63.18 183 TYR C C 1
ATOM 5340 O O . TYR C 1 191 ? -51.667 -4.074 13.511 1.00 66.28 183 TYR C O 1
ATOM 5349 N N . TYR C 1 192 ? -52.588 -3.225 11.639 1.00 61.27 184 TYR C N 1
ATOM 5350 C CA . TYR C 1 192 ? -53.299 -4.455 11.301 1.00 64.69 184 TYR C CA 1
ATOM 5351 C C . TYR C 1 192 ? -52.389 -5.630 10.962 1.00 62.80 184 TYR C C 1
ATOM 5352 O O . TYR C 1 192 ? -52.602 -6.706 11.483 1.00 61.06 184 TYR C O 1
ATOM 5361 N N . GLU C 1 193 ? -51.393 -5.431 10.095 1.00 68.33 185 GLU C N 1
ATOM 5362 C CA . GLU C 1 193 ? -50.596 -6.543 9.551 1.00 69.63 185 GLU C CA 1
ATOM 5363 C C . GLU C 1 193 ? -49.393 -6.954 10.391 1.00 64.70 185 GLU C C 1
ATOM 5364 O O . GLU C 1 193 ? -49.031 -8.125 10.398 1.00 60.12 185 GLU C O 1
ATOM 5370 N N . ILE C 1 194 ? -48.765 -6.004 11.074 1.00 63.44 186 ILE C N 1
ATOM 5371 C CA . ILE C 1 194 ? -47.493 -6.272 11.774 1.00 68.77 186 ILE C CA 1
ATOM 5372 C C . ILE C 1 194 ? -47.687 -6.366 13.283 1.00 69.34 186 ILE C C 1
ATOM 5373 O O . ILE C 1 194 ? -47.084 -7.216 13.935 1.00 67.99 186 ILE C O 1
ATOM 5378 N N . GLN C 1 195 ? -48.493 -5.465 13.837 1.00 70.03 187 GLN C N 1
ATOM 5379 C CA . GLN C 1 195 ? -48.820 -5.503 15.253 1.00 70.61 187 GLN C CA 1
ATOM 5380 C C . GLN C 1 195 ? -49.991 -6.431 15.540 1.00 79.11 187 GLN C C 1
ATOM 5381 O O . GLN C 1 195 ? -50.200 -6.841 16.673 1.00 82.19 187 GLN C O 1
ATOM 5387 N N . ASN C 1 196 ? -50.757 -6.749 14.505 1.00 86.32 188 ASN C N 1
ATOM 5388 C CA . ASN C 1 196 ? -51.962 -7.551 14.646 1.00 86.27 188 ASN C CA 1
ATOM 5389 C C . ASN C 1 196 ? -52.955 -6.940 15.663 1.00 84.43 188 ASN C C 1
ATOM 5390 O O . ASN C 1 196 ? -53.516 -7.646 16.501 1.00 82.64 188 ASN C O 1
ATOM 5395 N N . ALA C 1 197 ? -53.184 -5.628 15.538 1.00 80.59 189 ALA C N 1
ATOM 5396 C CA . ALA C 1 197 ? -54.067 -4.860 16.431 1.00 71.55 189 ALA C CA 1
ATOM 5397 C C . ALA C 1 197 ? -55.215 -4.164 15.675 1.00 66.35 189 ALA C C 1
ATOM 5398 O O . ALA C 1 197 ? -55.187 -2.937 15.514 1.00 56.04 189 ALA C O 1
ATOM 5400 N N . PRO C 1 198 ? -56.231 -4.943 15.230 1.00 65.39 190 PRO C N 1
ATOM 5401 C CA . PRO C 1 198 ? -57.344 -4.486 14.361 1.00 65.99 190 PRO C CA 1
ATOM 5402 C C . PRO C 1 198 ? -58.116 -3.253 14.838 1.00 65.43 190 PRO C C 1
ATOM 5403 O O . PRO C 1 198 ? -58.624 -2.461 14.033 1.00 55.43 190 PRO C O 1
ATOM 5407 N N . GLU C 1 199 ? -58.226 -3.104 16.144 1.00 72.98 191 GLU C N 1
ATOM 5408 C CA . GLU C 1 199 ? -59.039 -2.025 16.698 1.00 83.45 191 GLU C CA 1
ATOM 5409 C C . GLU C 1 199 ? -58.344 -0.672 16.566 1.00 73.50 191 GLU C C 1
ATOM 5410 O O . GLU C 1 199 ? -58.989 0.349 16.339 1.00 62.70 191 GLU C O 1
ATOM 5416 N N . GLN C 1 200 ? -57.025 -0.680 16.715 1.00 76.53 192 GLN C N 1
ATOM 5417 C CA . GLN C 1 200 ? -56.215 0.522 16.504 1.00 75.65 192 GLN C CA 1
ATOM 5418 C C . GLN C 1 200 ? -56.144 0.890 15.039 1.00 70.37 192 GLN C C 1
ATOM 5419 O O . GLN C 1 200 ? -56.267 2.066 14.666 1.00 64.92 192 GLN C O 1
ATOM 5425 N N . ALA C 1 201 ? -55.895 -0.127 14.218 1.00 64.84 193 ALA C N 1
ATOM 5426 C CA . ALA C 1 201 ? -55.868 0.036 12.777 1.00 61.50 193 ALA C CA 1
ATOM 5427 C C . ALA C 1 201 ? -57.109 0.798 12.340 1.00 63.78 193 ALA C C 1
ATOM 5428 O O . ALA C 1 201 ? -57.021 1.852 11.701 1.00 59.98 193 ALA C O 1
ATOM 5430 N N . CYS C 1 202 ? -58.262 0.266 12.729 1.00 70.13 194 CYS C N 1
ATOM 5431 C CA . CYS C 1 202 ? -59.548 0.827 12.333 1.00 74.12 194 CYS C CA 1
ATOM 5432 C C . CYS C 1 202 ? -59.783 2.221 12.882 1.00 74.20 194 CYS C C 1
ATOM 5433 O O . CYS C 1 202 ? -60.256 3.113 12.156 1.00 72.58 194 CYS C O 1
ATOM 5436 N N . HIS C 1 203 ? -59.468 2.408 14.162 1.00 70.17 195 HIS C N 1
ATOM 5437 C CA . HIS C 1 203 ? -59.682 3.704 14.793 1.00 68.17 195 HIS C CA 1
ATOM 5438 C C . HIS C 1 203 ? -58.906 4.771 14.041 1.00 64.02 195 HIS C C 1
ATOM 5439 O O . HIS C 1 203 ? -59.462 5.802 13.683 1.00 56.90 195 HIS C O 1
ATOM 5446 N N . LEU C 1 204 ? -57.625 4.488 13.783 1.00 65.99 196 LEU C N 1
ATOM 5447 C CA . LEU C 1 204 ? -56.724 5.412 13.089 1.00 60.64 196 LEU C CA 1
ATOM 5448 C C . LEU C 1 204 ? -57.191 5.740 11.675 1.00 54.08 196 LEU C C 1
ATOM 5449 O O . LEU C 1 204 ? -57.208 6.902 11.275 1.00 47.55 196 LEU C O 1
ATOM 5454 N N . ALA C 1 205 ? -57.557 4.707 10.926 1.00 51.59 197 ALA C N 1
ATOM 5455 C CA . ALA C 1 205 ? -58.103 4.888 9.585 1.00 53.93 197 ALA C CA 1
ATOM 5456 C C . ALA C 1 205 ? -59.410 5.693 9.590 1.00 54.91 197 ALA C C 1
ATOM 5457 O O . ALA C 1 205 ? -59.594 6.630 8.797 1.00 48.46 197 ALA C O 1
ATOM 5459 N N . LYS C 1 206 ? -60.322 5.305 10.481 1.00 57.91 198 LYS C N 1
ATOM 5460 C CA . LYS C 1 206 ? -61.604 5.995 10.635 1.00 59.35 198 LYS C CA 1
ATOM 5461 C C . LYS C 1 206 ? -61.437 7.469 11.044 1.00 56.22 198 LYS C C 1
ATOM 5462 O O . LYS C 1 206 ? -61.992 8.374 10.398 1.00 45.20 198 LYS C O 1
ATOM 5468 N N . THR C 1 207 ? -60.655 7.698 12.105 1.00 54.96 199 THR C N 1
ATOM 5469 C CA . THR C 1 207 ? -60.389 9.045 12.602 1.00 55.67 199 THR C CA 1
ATOM 5470 C C . THR C 1 207 ? -59.859 9.933 11.487 1.00 59.59 199 THR C C 1
ATOM 5471 O O . THR C 1 207 ? -60.341 11.043 11.312 1.00 55.51 199 THR C O 1
ATOM 5475 N N . ALA C 1 208 ? -58.864 9.434 10.745 1.00 63.87 200 ALA C N 1
ATOM 5476 C CA . ALA C 1 208 ? -58.208 10.199 9.671 1.00 65.59 200 ALA C CA 1
ATOM 5477 C C . ALA C 1 208 ? -59.123 10.483 8.483 1.00 63.07 200 ALA C C 1
ATOM 5478 O O . ALA C 1 208 ? -59.031 11.543 7.853 1.00 54.12 200 ALA C O 1
ATOM 5480 N N . PHE C 1 209 ? -59.990 9.517 8.186 1.00 69.27 201 PHE C N 1
ATOM 5481 C CA . PHE C 1 209 ? -61.029 9.655 7.164 1.00 73.31 201 PHE C CA 1
ATOM 5482 C C . PHE C 1 209 ? -62.024 10.745 7.559 1.00 69.01 201 PHE C C 1
ATOM 5483 O O . PHE C 1 209 ? -62.232 11.700 6.813 1.00 51.38 201 PHE C O 1
ATOM 5491 N N . ASP C 1 210 ? -62.601 10.590 8.756 1.00 74.09 202 ASP C N 1
ATOM 5492 C CA . ASP C 1 210 ? -63.601 11.519 9.299 1.00 76.48 202 ASP C CA 1
ATOM 5493 C C . ASP C 1 210 ? -63.071 12.960 9.376 1.00 76.40 202 ASP C C 1
ATOM 5494 O O . ASP C 1 210 ? -63.780 13.903 9.039 1.00 74.91 202 ASP C O 1
ATOM 5499 N N . ASP C 1 211 ? -61.830 13.115 9.841 1.00 82.90 203 ASP C N 1
ATOM 5500 C CA . ASP C 1 211 ? -61.156 14.425 9.924 1.00 81.52 203 ASP C CA 1
ATOM 5501 C C . ASP C 1 211 ? -60.968 15.076 8.553 1.00 78.06 203 ASP C C 1
ATOM 5502 O O . ASP C 1 211 ? -60.931 16.316 8.436 1.00 67.38 203 ASP C O 1
ATOM 5507 N N . ALA C 1 212 ? -60.823 14.232 7.532 1.00 79.55 204 ALA C N 1
ATOM 5508 C CA . ALA C 1 212 ? -60.660 14.685 6.156 1.00 84.18 204 ALA C CA 1
ATOM 5509 C C . ALA C 1 212 ? -61.997 15.097 5.559 1.00 87.44 204 ALA C C 1
ATOM 5510 O O . ALA C 1 212 ? -62.108 16.117 4.877 1.00 84.54 204 ALA C O 1
ATOM 5512 N N . ILE C 1 213 ? -63.009 14.284 5.826 1.00 89.48 205 ILE C N 1
ATOM 5513 C CA . ILE C 1 213 ? -64.357 14.551 5.381 1.00 85.19 205 ILE C CA 1
ATOM 5514 C C . ILE C 1 213 ? -64.812 15.928 5.878 1.00 84.80 205 ILE C C 1
ATOM 5515 O O . ILE C 1 213 ? -65.381 16.703 5.111 1.00 86.24 205 ILE C O 1
ATOM 5520 N N . ALA C 1 214 ? -64.544 16.219 7.153 1.00 86.97 206 ALA C N 1
ATOM 5521 C CA . ALA C 1 214 ? -64.877 17.508 7.778 1.00 94.99 206 ALA C CA 1
ATOM 5522 C C . ALA C 1 214 ? -64.416 18.708 6.959 1.00 97.50 206 ALA C C 1
ATOM 5523 O O . ALA C 1 214 ? -65.173 19.653 6.750 1.00 102.38 206 ALA C O 1
ATOM 5525 N N . GLU C 1 215 ? -63.181 18.655 6.482 1.00 109.04 207 GLU C N 1
ATOM 5526 C CA . GLU C 1 215 ? -62.603 19.756 5.713 1.00 120.38 207 GLU C CA 1
ATOM 5527 C C . GLU C 1 215 ? -62.827 19.623 4.216 1.00 127.48 207 GLU C C 1
ATOM 5528 O O . GLU C 1 215 ? -62.327 20.440 3.439 1.00 117.93 207 GLU C O 1
ATOM 5534 N N . LEU C 1 216 ? -63.574 18.605 3.805 1.00 148.26 208 LEU C N 1
ATOM 5535 C CA . LEU C 1 216 ? -63.716 18.307 2.387 1.00 174.13 208 LEU C CA 1
ATOM 5536 C C . LEU C 1 216 ? -64.487 19.394 1.639 1.00 178.05 208 LEU C C 1
ATOM 5537 O O . LEU C 1 216 ? -64.252 19.623 0.451 1.00 171.07 208 LEU C O 1
ATOM 5542 N N . ASP C 1 217 ? -65.403 20.049 2.350 1.00 189.09 209 ASP C N 1
ATOM 5543 C CA . ASP C 1 217 ? -66.217 21.146 1.811 1.00 192.79 209 ASP C CA 1
ATOM 5544 C C . ASP C 1 217 ? -65.436 22.085 0.886 1.00 178.95 209 ASP C C 1
ATOM 5545 O O . ASP C 1 217 ? -65.813 22.310 -0.269 1.00 174.26 209 ASP C O 1
ATOM 5550 N N . THR C 1 218 ? -64.349 22.629 1.422 1.00 160.10 210 THR C N 1
ATOM 5551 C CA . THR C 1 218 ? -63.600 23.693 0.780 1.00 149.40 210 THR C CA 1
ATOM 5552 C C . THR C 1 218 ? -62.245 23.166 0.328 1.00 139.39 210 THR C C 1
ATOM 5553 O O . THR C 1 218 ? -61.183 23.669 0.720 1.00 110.83 210 THR C O 1
ATOM 5557 N N . LEU C 1 219 ? -62.297 22.124 -0.488 1.00 144.74 211 LEU C N 1
ATOM 5558 C CA . LEU C 1 219 ? -61.115 21.644 -1.173 1.00 149.31 211 LEU C CA 1
ATOM 5559 C C . LEU C 1 219 ? -61.118 22.173 -2.602 1.00 160.22 211 LEU C C 1
ATOM 5560 O O . LEU C 1 219 ? -62.147 22.140 -3.286 1.00 162.39 211 LEU C O 1
ATOM 5565 N N . ASN C 1 220 ? -59.961 22.670 -3.038 1.00 167.60 212 ASN C N 1
ATOM 5566 C CA . ASN C 1 220 ? -59.723 23.005 -4.442 1.00 170.17 212 ASN C CA 1
ATOM 5567 C C . ASN C 1 220 ? -60.079 21.784 -5.301 1.00 188.74 212 ASN C C 1
ATOM 5568 O O . ASN C 1 220 ? -60.037 20.652 -4.817 1.00 207.54 212 ASN C O 1
ATOM 5573 N N . GLU C 1 221 ? -60.442 22.002 -6.562 1.00 196.11 213 GLU C N 1
ATOM 5574 C CA . GLU C 1 221 ? -60.745 20.881 -7.461 1.00 197.57 213 GLU C CA 1
ATOM 5575 C C . GLU C 1 221 ? -59.494 20.089 -7.878 1.00 204.87 213 GLU C C 1
ATOM 5576 O O . GLU C 1 221 ? -59.605 18.958 -8.356 1.00 203.18 213 GLU C O 1
ATOM 5582 N N . ASP C 1 222 ? -58.317 20.686 -7.683 1.00 213.41 214 ASP C N 1
ATOM 5583 C CA . ASP C 1 222 ? -57.028 20.032 -7.942 1.00 206.66 214 ASP C CA 1
ATOM 5584 C C . ASP C 1 222 ? -56.694 19.005 -6.846 1.00 208.38 214 ASP C C 1
ATOM 5585 O O . ASP C 1 222 ? -56.462 17.823 -7.129 1.00 190.59 214 ASP C O 1
ATOM 5590 N N . SER C 1 223 ? -56.680 19.473 -5.598 1.00 214.28 215 SER C N 1
ATOM 5591 C CA . SER C 1 223 ? -56.386 18.627 -4.436 1.00 216.76 215 SER C CA 1
ATOM 5592 C C . SER C 1 223 ? -57.530 17.672 -4.083 1.00 236.19 215 SER C C 1
ATOM 5593 O O . SER C 1 223 ? -57.304 16.678 -3.391 1.00 252.98 215 SER C O 1
ATOM 5596 N N . TYR C 1 224 ? -58.748 17.978 -4.543 1.00 241.31 216 TYR C N 1
ATOM 5597 C CA . TYR C 1 224 ? -59.915 17.116 -4.311 1.00 225.00 216 TYR C CA 1
ATOM 5598 C C . TYR C 1 224 ? -59.727 15.717 -4.921 1.00 223.10 216 TYR C C 1
ATOM 5599 O O . TYR C 1 224 ? -60.076 14.716 -4.293 1.00 240.36 216 TYR C O 1
ATOM 5608 N N . LYS C 1 225 ? -59.181 15.658 -6.137 1.00 200.12 217 LYS C N 1
ATOM 5609 C CA . LYS C 1 225 ? -58.853 14.382 -6.800 1.00 176.38 217 LYS C CA 1
ATOM 5610 C C . LYS C 1 225 ? -57.735 13.605 -6.087 1.00 155.46 217 LYS C C 1
ATOM 5611 O O . LYS C 1 225 ? -57.761 12.373 -6.042 1.00 147.00 217 LYS C O 1
ATOM 5617 N N . ASP C 1 226 ? -56.764 14.332 -5.538 1.00 135.28 218 ASP C N 1
ATOM 5618 C CA . ASP C 1 226 ? -55.611 13.723 -4.859 1.00 127.59 218 ASP C CA 1
ATOM 5619 C C . ASP C 1 226 ? -55.950 13.066 -3.523 1.00 123.04 218 ASP C C 1
ATOM 5620 O O . ASP C 1 226 ? -55.414 12.008 -3.190 1.00 115.83 218 ASP C O 1
ATOM 5625 N N . SER C 1 227 ? -56.828 13.711 -2.760 1.00 113.46 219 SER C N 1
ATOM 5626 C CA . SER C 1 227 ? -57.174 13.271 -1.422 1.00 106.16 219 SER C CA 1
ATOM 5627 C C . SER C 1 227 ? -58.193 12.140 -1.458 1.00 107.54 219 SER C C 1
ATOM 5628 O O . SER C 1 227 ? -58.036 11.151 -0.750 1.00 107.03 219 SER C O 1
ATOM 5631 N N . THR C 1 228 ? -59.238 12.291 -2.272 1.00 116.64 220 THR C N 1
ATOM 5632 C CA . THR C 1 228 ? -60.309 11.281 -2.383 1.00 126.94 220 THR C CA 1
ATOM 5633 C C . THR C 1 228 ? -59.784 9.923 -2.831 1.00 116.98 220 THR C C 1
ATOM 5634 O O . THR C 1 228 ? -60.296 8.873 -2.432 1.00 117.26 220 THR C O 1
ATOM 5638 N N . LEU C 1 229 ? -58.768 9.959 -3.678 1.00 107.07 221 LEU C N 1
ATOM 5639 C CA . LEU C 1 229 ? -58.111 8.750 -4.130 1.00 106.88 221 LEU C CA 1
ATOM 5640 C C . LEU C 1 229 ? -57.611 7.940 -2.934 1.00 94.41 221 LEU C C 1
ATOM 5641 O O . LEU C 1 229 ? -57.864 6.738 -2.825 1.00 85.11 221 LEU C O 1
ATOM 5646 N N . ILE C 1 230 ? -56.916 8.623 -2.030 1.00 88.39 222 ILE C N 1
ATOM 5647 C CA . ILE C 1 230 ? -56.348 7.988 -0.840 1.00 87.38 222 ILE C CA 1
ATOM 5648 C C . ILE C 1 230 ? -57.454 7.652 0.164 1.00 88.03 222 ILE C C 1
ATOM 5649 O O . ILE C 1 230 ? -57.425 6.580 0.773 1.00 91.77 222 ILE C O 1
ATOM 5654 N N . MET C 1 231 ? -58.431 8.551 0.313 1.00 82.86 223 MET C N 1
ATOM 5655 C CA . MET C 1 231 ? -59.557 8.339 1.229 1.00 79.71 223 MET C CA 1
ATOM 5656 C C . MET C 1 231 ? -60.399 7.117 0.882 1.00 80.13 223 MET C C 1
ATOM 5657 O O . MET C 1 231 ? -60.939 6.475 1.782 1.00 82.20 223 MET C O 1
ATOM 5662 N N . GLN C 1 232 ? -60.505 6.808 -0.413 1.00 82.45 224 GLN C N 1
ATOM 5663 C CA . GLN C 1 232 ? -61.104 5.554 -0.874 1.00 86.69 224 GLN C CA 1
ATOM 5664 C C . GLN C 1 232 ? -60.399 4.362 -0.261 1.00 91.57 224 GLN C C 1
ATOM 5665 O O . GLN C 1 232 ? -61.041 3.463 0.282 1.00 97.76 224 GLN C O 1
ATOM 5671 N N . LEU C 1 233 ? -59.076 4.359 -0.349 1.00 93.81 225 LEU C N 1
ATOM 5672 C CA . LEU C 1 233 ? -58.285 3.242 0.159 1.00 95.69 225 LEU C CA 1
ATOM 5673 C C . LEU C 1 233 ? -58.427 3.061 1.673 1.00 92.95 225 LEU C C 1
ATOM 5674 O O . LEU C 1 233 ? -58.448 1.927 2.183 1.00 94.64 225 LEU C O 1
ATOM 5679 N N . LEU C 1 234 ? -58.522 4.175 2.391 1.00 87.09 226 LEU C N 1
ATOM 5680 C CA . LEU C 1 234 ? -58.791 4.118 3.820 1.00 85.16 226 LEU C CA 1
ATOM 5681 C C . LEU C 1 234 ? -60.095 3.379 4.053 1.00 88.40 226 LEU C C 1
ATOM 5682 O O . LEU C 1 234 ? -60.175 2.457 4.860 1.00 92.08 226 LEU C O 1
ATOM 5687 N N . ARG C 1 235 ? -61.110 3.779 3.306 1.00 89.64 227 ARG C N 1
ATOM 5688 C CA . ARG C 1 235 ? -62.431 3.227 3.460 1.00 88.52 227 ARG C CA 1
ATOM 5689 C C . ARG C 1 235 ? -62.472 1.761 3.069 1.00 86.46 227 ARG C C 1
ATOM 5690 O O . ARG C 1 235 ? -63.033 0.946 3.789 1.00 89.61 227 ARG C O 1
ATOM 5698 N N . ASP C 1 236 ? -61.882 1.432 1.923 1.00 87.39 228 ASP C N 1
ATOM 5699 C CA . ASP C 1 236 ? -61.840 0.050 1.437 1.00 83.33 228 ASP C CA 1
ATOM 5700 C C . ASP C 1 236 ? -61.254 -0.860 2.495 1.00 77.81 228 ASP C C 1
ATOM 5701 O O . ASP C 1 236 ? -61.806 -1.914 2.787 1.00 72.78 228 ASP C O 1
ATOM 5706 N N . ASN C 1 237 ? -60.131 -0.441 3.068 1.00 80.00 229 ASN C N 1
ATOM 5707 C CA . ASN C 1 237 ? -59.518 -1.180 4.151 1.00 81.59 229 ASN C CA 1
ATOM 5708 C C . ASN C 1 237 ? -60.477 -1.346 5.321 1.00 80.29 229 ASN C C 1
ATOM 5709 O O . ASN C 1 237 ? -60.719 -2.458 5.775 1.00 80.70 229 ASN C O 1
ATOM 5714 N N . LEU C 1 238 ? -61.035 -0.237 5.791 1.00 83.34 230 LEU C N 1
ATOM 5715 C CA . LEU C 1 238 ? -61.991 -0.257 6.907 1.00 84.71 230 LEU C CA 1
ATOM 5716 C C . LEU C 1 238 ? -63.142 -1.240 6.682 1.00 89.72 230 LEU C C 1
ATOM 5717 O O . LEU C 1 238 ? -63.471 -2.043 7.560 1.00 95.05 230 LEU C O 1
ATOM 5722 N N . THR C 1 239 ? -63.751 -1.156 5.503 1.00 84.74 231 THR C N 1
ATOM 5723 C CA . THR C 1 239 ? -64.820 -2.054 5.114 1.00 78.88 231 THR C CA 1
ATOM 5724 C C . THR C 1 239 ? -64.341 -3.499 5.199 1.00 80.30 231 THR C C 1
ATOM 5725 O O . THR C 1 239 ? -65.013 -4.345 5.782 1.00 83.81 231 THR C O 1
ATOM 5729 N N . LEU C 1 240 ? -63.175 -3.775 4.621 1.00 82.29 232 LEU C N 1
ATOM 5730 C CA . LEU C 1 240 ? -62.595 -5.115 4.666 1.00 86.06 232 LEU C CA 1
ATOM 5731 C C . LEU C 1 240 ? -62.343 -5.576 6.108 1.00 84.28 232 LEU C C 1
ATOM 5732 O O . LEU C 1 240 ? -62.611 -6.730 6.443 1.00 83.21 232 LEU C O 1
ATOM 5737 N N . TRP C 1 241 ? -61.826 -4.675 6.946 1.00 81.85 233 TRP C N 1
ATOM 5738 C CA . TRP C 1 241 ? -61.435 -5.009 8.322 1.00 83.37 233 TRP C CA 1
ATOM 5739 C C . TRP C 1 241 ? -62.629 -5.190 9.263 1.00 81.25 233 TRP C C 1
ATOM 5740 O O . TRP C 1 241 ? -62.537 -5.908 10.263 1.00 73.87 233 TRP C O 1
ATOM 5751 N N . THR C 1 242 ? -63.744 -4.545 8.938 1.00 84.69 234 THR C N 1
ATOM 5752 C CA . THR C 1 242 ? -64.958 -4.640 9.764 1.00 90.14 234 THR C CA 1
ATOM 5753 C C . THR C 1 242 ? -66.022 -5.579 9.161 1.00 91.10 234 THR C C 1
ATOM 5754 O O . THR C 1 242 ? -67.208 -5.258 9.135 1.00 83.73 234 THR C O 1
ATOM 5758 N N . SER C 1 243 ? -65.579 -6.760 8.733 1.00 94.15 235 SER C N 1
ATOM 5759 C CA . SER C 1 243 ? -66.414 -7.711 8.007 1.00 91.40 235 SER C CA 1
ATOM 5760 C C . SER C 1 243 ? -65.765 -9.097 8.077 1.00 97.46 235 SER C C 1
ATOM 5761 O O . SER C 1 243 ? -66.421 -10.120 7.884 1.00 104.30 235 SER C O 1
ATOM 5764 N N . ALA D 1 5 ? -26.280 -24.801 3.136 1.00 90.13 -3 ALA D N 1
ATOM 5765 C CA . ALA D 1 5 ? -25.947 -24.948 1.688 1.00 98.66 -3 ALA D CA 1
ATOM 5766 C C . ALA D 1 5 ? -26.679 -23.878 0.884 1.00 108.86 -3 ALA D C 1
ATOM 5767 O O . ALA D 1 5 ? -27.706 -24.149 0.260 1.00 119.97 -3 ALA D O 1
ATOM 5769 N N . SER D 1 6 ? -26.140 -22.661 0.912 1.00 112.25 -2 SER D N 1
ATOM 5770 C CA . SER D 1 6 ? -26.795 -21.499 0.298 1.00 110.64 -2 SER D CA 1
ATOM 5771 C C . SER D 1 6 ? -26.590 -21.447 -1.226 1.00 104.64 -2 SER D C 1
ATOM 5772 O O . SER D 1 6 ? -25.595 -20.904 -1.716 1.00 98.66 -2 SER D O 1
ATOM 5775 N N . VAL D 1 7 ? -27.559 -22.021 -1.945 1.00 103.28 -1 VAL D N 1
ATOM 5776 C CA . VAL D 1 7 ? -27.599 -22.138 -3.429 1.00 102.40 -1 VAL D CA 1
ATOM 5777 C C . VAL D 1 7 ? -26.236 -22.480 -4.125 1.00 105.92 -1 VAL D C 1
ATOM 5778 O O . VAL D 1 7 ? -25.888 -21.948 -5.204 1.00 86.32 -1 VAL D O 1
ATOM 5782 N N . GLY D 1 8 ? -25.483 -23.374 -3.471 1.00 106.13 0 GLY D N 1
ATOM 5783 C CA . GLY D 1 8 ? -24.457 -24.182 -4.122 1.00 97.14 0 GLY D CA 1
ATOM 5784 C C . GLY D 1 8 ? -25.117 -25.453 -4.648 1.00 94.54 0 GLY D C 1
ATOM 5785 O O . GLY D 1 8 ? -24.433 -26.357 -5.130 1.00 86.41 0 GLY D O 1
ATOM 5786 N N . LEU D 1 9 ? -26.452 -25.510 -4.527 1.00 98.49 1 LEU D N 1
ATOM 5787 C CA . LEU D 1 9 ? -27.320 -26.570 -5.080 1.00 100.53 1 LEU D CA 1
ATOM 5788 C C . LEU D 1 9 ? -27.263 -26.576 -6.634 1.00 95.36 1 LEU D C 1
ATOM 5789 O O . LEU D 1 9 ? -27.792 -25.653 -7.267 1.00 92.25 1 LEU D O 1
ATOM 5794 N N . VAL D 1 10 ? -26.653 -27.614 -7.236 1.00 87.06 2 VAL D N 1
ATOM 5795 C CA . VAL D 1 10 ? -26.227 -27.553 -8.652 1.00 80.29 2 VAL D CA 1
ATOM 5796 C C . VAL D 1 10 ? -26.223 -28.888 -9.472 1.00 79.57 2 VAL D C 1
ATOM 5797 O O . VAL D 1 10 ? -25.603 -28.954 -10.545 1.00 75.15 2 VAL D O 1
ATOM 5801 N N . ASP D 1 11 ? -26.932 -29.926 -9.002 1.00 75.63 3 ASP D N 1
ATOM 5802 C CA . ASP D 1 11 ? -27.180 -31.157 -9.810 1.00 71.48 3 ASP D CA 1
ATOM 5803 C C . ASP D 1 11 ? -28.408 -30.980 -10.767 1.00 65.48 3 ASP D C 1
ATOM 5804 O O . ASP D 1 11 ? -29.145 -29.996 -10.633 1.00 57.75 3 ASP D O 1
ATOM 5809 N N . ARG D 1 12 ? -28.652 -31.912 -11.704 1.00 59.30 4 ARG D N 1
ATOM 5810 C CA . ARG D 1 12 ? -29.546 -31.575 -12.793 1.00 59.63 4 ARG D CA 1
ATOM 5811 C C . ARG D 1 12 ? -30.984 -31.343 -12.350 1.00 67.16 4 ARG D C 1
ATOM 5812 O O . ARG D 1 12 ? -31.624 -30.358 -12.773 1.00 56.77 4 ARG D O 1
ATOM 5820 N N . GLU D 1 13 ? -31.509 -32.256 -11.532 1.00 75.13 5 GLU D N 1
ATOM 5821 C CA . GLU D 1 13 ? -32.885 -32.114 -11.061 1.00 81.04 5 GLU D CA 1
ATOM 5822 C C . GLU D 1 13 ? -33.054 -30.858 -10.203 1.00 73.56 5 GLU D C 1
ATOM 5823 O O . GLU D 1 13 ? -34.061 -30.169 -10.309 1.00 63.11 5 GLU D O 1
ATOM 5829 N N . GLN D 1 14 ? -32.065 -30.578 -9.352 1.00 73.28 6 GLN D N 1
ATOM 5830 C CA . GLN D 1 14 ? -32.041 -29.349 -8.541 1.00 69.44 6 GLN D CA 1
ATOM 5831 C C . GLN D 1 14 ? -32.108 -28.087 -9.388 1.00 68.69 6 GLN D C 1
ATOM 5832 O O . GLN D 1 14 ? -32.785 -27.128 -9.022 1.00 66.93 6 GLN D O 1
ATOM 5838 N N . LEU D 1 15 ? -31.384 -28.082 -10.506 1.00 64.48 7 LEU D N 1
ATOM 5839 C CA . LEU D 1 15 ? -31.318 -26.904 -11.355 1.00 59.21 7 LEU D CA 1
ATOM 5840 C C . LEU D 1 15 ? -32.680 -26.626 -11.986 1.00 54.82 7 LEU D C 1
ATOM 5841 O O . LEU D 1 15 ? -33.175 -25.497 -11.956 1.00 50.28 7 LEU D O 1
ATOM 5846 N N . VAL D 1 16 ? -33.305 -27.663 -12.518 1.00 53.34 8 VAL D N 1
ATOM 5847 C CA . VAL D 1 16 ? -34.630 -27.508 -13.119 1.00 54.26 8 VAL D CA 1
ATOM 5848 C C . VAL D 1 16 ? -35.644 -27.070 -12.062 1.00 59.36 8 VAL D C 1
ATOM 5849 O O . VAL D 1 16 ? -36.572 -26.311 -12.346 1.00 57.91 8 VAL D O 1
ATOM 5853 N N . GLN D 1 17 ? -35.455 -27.549 -10.835 1.00 67.88 9 GLN D N 1
ATOM 5854 C CA . GLN D 1 17 ? -36.327 -27.176 -9.719 1.00 68.80 9 GLN D CA 1
ATOM 5855 C C . GLN D 1 17 ? -36.157 -25.696 -9.380 1.00 65.19 9 GLN D C 1
ATOM 5856 O O . GLN D 1 17 ? -37.138 -24.992 -9.139 1.00 62.27 9 GLN D O 1
ATOM 5862 N N . LYS D 1 18 ? -34.913 -25.223 -9.408 1.00 61.84 10 LYS D N 1
ATOM 5863 C CA . LYS D 1 18 ? -34.631 -23.814 -9.160 1.00 61.44 10 LYS D CA 1
ATOM 5864 C C . LYS D 1 18 ? -35.255 -22.982 -10.246 1.00 51.91 10 LYS D C 1
ATOM 5865 O O . LYS D 1 18 ? -35.761 -21.905 -9.986 1.00 45.16 10 LYS D O 1
ATOM 5871 N N . ALA D 1 19 ? -35.206 -23.491 -11.467 1.00 48.43 11 ALA D N 1
ATOM 5872 C CA . ALA D 1 19 ? -35.813 -22.805 -12.588 1.00 50.11 11 ALA D CA 1
ATOM 5873 C C . ALA D 1 19 ? -37.297 -22.661 -12.380 1.00 51.09 11 ALA D C 1
ATOM 5874 O O . ALA D 1 19 ? -37.864 -21.606 -12.683 1.00 49.02 11 ALA D O 1
ATOM 5876 N N . ARG D 1 20 ? -37.928 -23.726 -11.876 1.00 54.80 12 ARG D N 1
ATOM 5877 C CA . ARG D 1 20 ? -39.380 -23.714 -11.644 1.00 56.21 12 ARG D CA 1
ATOM 5878 C C . ARG D 1 20 ? -39.730 -22.709 -10.596 1.00 57.91 12 ARG D C 1
ATOM 5879 O O . ARG D 1 20 ? -40.724 -21.997 -10.734 1.00 56.06 12 ARG D O 1
ATOM 5887 N N . LEU D 1 21 ? -38.904 -22.677 -9.545 1.00 60.45 13 LEU D N 1
ATOM 5888 C CA . LEU D 1 21 ? -39.086 -21.762 -8.427 1.00 58.46 13 LEU D CA 1
ATOM 5889 C C . LEU D 1 21 ? -39.006 -20.324 -8.882 1.00 56.43 13 LEU D C 1
ATOM 5890 O O . LEU D 1 21 ? -39.942 -19.540 -8.665 1.00 55.97 13 LEU D O 1
ATOM 5895 N N . ALA D 1 22 ? -37.870 -20.006 -9.506 1.00 54.34 14 ALA D N 1
ATOM 5896 C CA . ALA D 1 22 ? -37.595 -18.690 -10.069 1.00 52.64 14 ALA D CA 1
ATOM 5897 C C . ALA D 1 22 ? -38.730 -18.223 -10.968 1.00 48.65 14 ALA D C 1
ATOM 5898 O O . ALA D 1 22 ? -39.150 -17.067 -10.894 1.00 47.75 14 ALA D O 1
ATOM 5900 N N . GLU D 1 23 ? -39.252 -19.126 -11.787 1.00 46.16 15 GLU D N 1
ATOM 5901 C CA . GLU D 1 23 ? -40.396 -18.785 -12.632 1.00 53.54 15 GLU D CA 1
ATOM 5902 C C . GLU D 1 23 ? -41.631 -18.308 -11.850 1.00 54.91 15 GLU D C 1
ATOM 5903 O O . GLU D 1 23 ? -42.353 -17.402 -12.270 1.00 53.96 15 GLU D O 1
ATOM 5909 N N . GLN D 1 24 ? -41.896 -18.943 -10.727 1.00 56.94 16 GLN D N 1
ATOM 5910 C CA . GLN D 1 24 ? -43.044 -18.567 -9.945 1.00 60.87 16 GLN D CA 1
ATOM 5911 C C . GLN D 1 24 ? -42.772 -17.259 -9.214 1.00 59.23 16 GLN D C 1
ATOM 5912 O O . GLN D 1 24 ? -43.687 -16.443 -9.011 1.00 52.69 16 GLN D O 1
ATOM 5918 N N . ALA D 1 25 ? -41.502 -17.048 -8.857 1.00 56.82 17 ALA D N 1
ATOM 5919 C CA . ALA D 1 25 ? -41.072 -15.792 -8.258 1.00 53.48 17 ALA D CA 1
ATOM 5920 C C . ALA D 1 25 ? -40.906 -14.672 -9.279 1.00 51.23 17 ALA D C 1
ATOM 5921 O O . ALA D 1 25 ? -40.615 -13.548 -8.899 1.00 54.05 17 ALA D O 1
ATOM 5923 N N . GLU D 1 26 ? -41.116 -14.971 -10.557 1.00 51.10 18 GLU D N 1
ATOM 5924 C CA . GLU D 1 26 ? -40.935 -14.012 -11.650 1.00 55.49 18 GLU D CA 1
ATOM 5925 C C . GLU D 1 26 ? -39.540 -13.397 -11.650 1.00 55.63 18 GLU D C 1
ATOM 5926 O O . GLU D 1 26 ? -39.373 -12.202 -11.913 1.00 57.26 18 GLU D O 1
ATOM 5932 N N . ARG D 1 27 ? -38.552 -14.239 -11.364 1.00 51.96 19 ARG D N 1
ATOM 5933 C CA . ARG D 1 27 ? -37.167 -13.861 -11.343 1.00 48.57 19 ARG D CA 1
ATOM 5934 C C . ARG D 1 27 ? -36.492 -14.518 -12.532 1.00 48.62 19 ARG D C 1
ATOM 5935 O O . ARG D 1 27 ? -35.786 -15.517 -12.395 1.00 50.16 19 ARG D O 1
ATOM 5943 N N . TYR D 1 28 ? -36.697 -13.928 -13.702 1.00 47.69 20 TYR D N 1
ATOM 5944 C CA . TYR D 1 28 ? -36.324 -14.580 -14.953 1.00 48.95 20 TYR D CA 1
ATOM 5945 C C . TYR D 1 28 ? -34.826 -14.626 -15.217 1.00 49.83 20 TYR D C 1
ATOM 5946 O O . TYR D 1 28 ? -34.357 -15.505 -15.941 1.00 52.91 20 TYR D O 1
ATOM 5955 N N . ASP D 1 29 ? -34.072 -13.708 -14.619 1.00 52.25 21 ASP D N 1
ATOM 5956 C CA . ASP D 1 29 ? -32.608 -13.756 -14.713 1.00 54.39 21 ASP D CA 1
ATOM 5957 C C . ASP D 1 29 ? -32.087 -15.037 -14.047 1.00 52.96 21 ASP D C 1
ATOM 5958 O O . ASP D 1 29 ? -31.324 -15.802 -14.652 1.00 49.45 21 ASP D O 1
ATOM 5963 N N . ASP D 1 30 ? -32.530 -15.270 -12.810 1.00 52.71 22 ASP D N 1
ATOM 5964 C CA . ASP D 1 30 ? -32.224 -16.506 -12.088 1.00 51.49 22 ASP D CA 1
ATOM 5965 C C . ASP D 1 30 ? -32.650 -17.732 -12.886 1.00 52.01 22 ASP D C 1
ATOM 5966 O O . ASP D 1 30 ? -31.892 -18.700 -13.016 1.00 54.34 22 ASP D O 1
ATOM 5971 N N . MET D 1 31 ? -33.872 -17.676 -13.416 1.00 49.63 23 MET D N 1
ATOM 5972 C CA . MET D 1 31 ? -34.460 -18.768 -14.196 1.00 44.93 23 MET D CA 1
ATOM 5973 C C . MET D 1 31 ? -33.625 -19.112 -15.421 1.00 44.48 23 MET D C 1
ATOM 5974 O O . MET D 1 31 ? -33.317 -20.277 -15.684 1.00 42.23 23 MET D O 1
ATOM 5979 N N . ALA D 1 32 ? -33.260 -18.084 -16.169 1.00 46.20 24 ALA D N 1
ATOM 5980 C CA . ALA D 1 32 ? -32.430 -18.269 -17.346 1.00 48.35 24 ALA D CA 1
ATOM 5981 C C . ALA D 1 32 ? -31.116 -18.956 -16.978 1.00 46.59 24 ALA D C 1
ATOM 5982 O O . ALA D 1 32 ? -30.733 -19.942 -17.618 1.00 43.38 24 ALA D O 1
ATOM 5984 N N . ALA D 1 33 ? -30.464 -18.440 -15.930 1.00 44.74 25 ALA D N 1
ATOM 5985 C CA . ALA D 1 33 ? -29.166 -18.934 -15.486 1.00 44.69 25 ALA D CA 1
ATOM 5986 C C . ALA D 1 33 ? -29.211 -20.393 -15.090 1.00 45.70 25 ALA D C 1
ATOM 5987 O O . ALA D 1 33 ? -28.234 -21.119 -15.290 1.00 47.06 25 ALA D O 1
ATOM 5989 N N . ALA D 1 34 ? -30.332 -20.813 -14.507 1.00 47.89 26 ALA D N 1
ATOM 5990 C CA . ALA D 1 34 ? -30.522 -22.215 -14.139 1.00 50.45 26 ALA D CA 1
ATOM 5991 C C . ALA D 1 34 ? -30.611 -23.081 -15.377 1.00 47.63 26 ALA D C 1
ATOM 5992 O O . ALA D 1 34 ? -29.858 -24.045 -15.527 1.00 46.59 26 ALA D O 1
ATOM 5994 N N . MET D 1 35 ? -31.521 -22.715 -16.268 1.00 47.96 27 MET D N 1
ATOM 5995 C CA . MET D 1 35 ? -31.740 -23.483 -17.482 1.00 50.09 27 MET D CA 1
ATOM 5996 C C . MET D 1 35 ? -30.525 -23.480 -18.414 1.00 50.92 27 MET D C 1
ATOM 5997 O O . MET D 1 35 ? -30.276 -24.462 -19.119 1.00 47.05 27 MET D O 1
ATOM 6002 N N . LYS D 1 36 ? -29.769 -22.383 -18.412 1.00 50.32 28 LYS D N 1
ATOM 6003 C CA . LYS D 1 36 ? -28.494 -22.345 -19.113 1.00 49.28 28 LYS D CA 1
ATOM 6004 C C . LYS D 1 36 ? -27.568 -23.410 -18.574 1.00 46.98 28 LYS D C 1
ATOM 6005 O O . LYS D 1 36 ? -26.862 -24.074 -19.318 1.00 45.92 28 LYS D O 1
ATOM 6011 N N . ASN D 1 37 ? -27.566 -23.550 -17.264 1.00 50.76 29 ASN D N 1
ATOM 6012 C CA . ASN D 1 37 ? -26.750 -24.546 -16.607 1.00 56.38 29 ASN D CA 1
ATOM 6013 C C . ASN D 1 37 ? -27.185 -25.959 -16.980 1.00 54.27 29 ASN D C 1
ATOM 6014 O O . ASN D 1 37 ? -26.343 -26.819 -17.263 1.00 52.79 29 ASN D O 1
ATOM 6019 N N . VAL D 1 38 ? -28.499 -26.185 -16.978 1.00 50.38 30 VAL D N 1
ATOM 6020 C CA . VAL D 1 38 ? -29.070 -27.472 -17.377 1.00 49.79 30 VAL D CA 1
ATOM 6021 C C . VAL D 1 38 ? -28.622 -27.793 -18.798 1.00 49.81 30 VAL D C 1
ATOM 6022 O O . VAL D 1 38 ? -28.173 -28.909 -19.085 1.00 52.97 30 VAL D O 1
ATOM 6026 N N . THR D 1 39 ? -28.774 -26.814 -19.684 1.00 45.80 31 THR D N 1
ATOM 6027 C CA . THR D 1 39 ? -28.422 -26.980 -21.077 1.00 44.42 31 THR D CA 1
ATOM 6028 C C . THR D 1 39 ? -26.957 -27.352 -21.226 1.00 46.15 31 THR D C 1
ATOM 6029 O O . THR D 1 39 ? -26.603 -28.206 -22.031 1.00 45.75 31 THR D O 1
ATOM 6033 N N . GLU D 1 40 ? -26.106 -26.726 -20.431 1.00 48.80 32 GLU D N 1
ATOM 6034 C CA . GLU D 1 40 ? -24.671 -26.955 -20.532 1.00 52.16 32 GLU D CA 1
ATOM 6035 C C . GLU D 1 40 ? -24.229 -28.354 -20.075 1.00 50.53 32 GLU D C 1
ATOM 6036 O O . GLU D 1 40 ? -23.079 -28.744 -20.276 1.00 43.64 32 GLU D O 1
ATOM 6042 N N . LEU D 1 41 ? -25.128 -29.098 -19.439 1.00 52.94 33 LEU D N 1
ATOM 6043 C CA . LEU D 1 41 ? -24.823 -30.471 -19.058 1.00 57.46 33 LEU D CA 1
ATOM 6044 C C . LEU D 1 41 ? -24.808 -31.364 -20.281 1.00 60.84 33 LEU D C 1
ATOM 6045 O O . LEU D 1 41 ? -24.388 -32.522 -20.213 1.00 71.34 33 LEU D O 1
ATOM 6050 N N . ASN D 1 42 ? -25.278 -30.819 -21.396 1.00 60.49 34 ASN D N 1
ATOM 6051 C CA . ASN D 1 42 ? -25.123 -31.444 -22.704 1.00 61.41 34 ASN D CA 1
ATOM 6052 C C . ASN D 1 42 ? -26.017 -32.657 -22.934 1.00 63.90 34 ASN D C 1
ATOM 6053 O O . ASN D 1 42 ? -25.731 -33.476 -23.789 1.00 70.59 34 ASN D O 1
ATOM 6058 N N . GLU D 1 43 ? -27.096 -32.777 -22.181 1.00 69.30 35 GLU D N 1
ATOM 6059 C CA . GLU D 1 43 ? -28.081 -33.798 -22.463 1.00 77.34 35 GLU D CA 1
ATOM 6060 C C . GLU D 1 43 ? -29.319 -33.141 -23.028 1.00 74.50 35 GLU D C 1
ATOM 6061 O O . GLU D 1 43 ? -29.519 -31.939 -22.842 1.00 69.10 35 GLU D O 1
ATOM 6067 N N . PRO D 1 44 ? -30.155 -33.922 -23.727 1.00 72.42 36 PRO D N 1
ATOM 6068 C CA . PRO D 1 44 ? -31.349 -33.335 -24.325 1.00 73.11 36 PRO D CA 1
ATOM 6069 C C . PRO D 1 44 ? -32.303 -32.767 -23.280 1.00 71.69 36 PRO D C 1
ATOM 6070 O O . PRO D 1 44 ? -32.230 -33.139 -22.110 1.00 67.91 36 PRO D O 1
ATOM 6074 N N . LEU D 1 45 ? -33.164 -31.852 -23.711 1.00 70.25 37 LEU D N 1
ATOM 6075 C CA . LEU D 1 45 ? -34.143 -31.239 -22.831 1.00 70.90 37 LEU D CA 1
ATOM 6076 C C . LEU D 1 45 ? -35.524 -31.856 -23.059 1.00 70.52 37 LEU D C 1
ATOM 6077 O O . LEU D 1 45 ? -35.945 -32.040 -24.198 1.00 74.94 37 LEU D O 1
ATOM 6082 N N . SER D 1 46 ? -36.234 -32.159 -21.976 1.00 68.74 38 SER D N 1
ATOM 6083 C CA . SER D 1 46 ? -37.612 -32.609 -22.074 1.00 68.31 38 SER D CA 1
ATOM 6084 C C . SER D 1 46 ? -38.476 -31.461 -22.576 1.00 69.14 38 SER D C 1
ATOM 6085 O O . SER D 1 46 ? -38.007 -30.339 -22.699 1.00 69.98 38 SER D O 1
ATOM 6088 N N . ASN D 1 47 ? -39.735 -31.747 -22.878 1.00 77.36 39 ASN D N 1
ATOM 6089 C CA . ASN D 1 47 ? -40.668 -30.711 -23.327 1.00 76.84 39 ASN D CA 1
ATOM 6090 C C . ASN D 1 47 ? -40.821 -29.619 -22.293 1.00 74.97 39 ASN D C 1
ATOM 6091 O O . ASN D 1 47 ? -40.827 -28.448 -22.638 1.00 80.87 39 ASN D O 1
ATOM 6096 N N . GLU D 1 48 ? -40.944 -29.998 -21.028 1.00 75.60 40 GLU D N 1
ATOM 6097 C CA . GLU D 1 48 ? -41.092 -29.007 -19.966 1.00 75.85 40 GLU D CA 1
ATOM 6098 C C . GLU D 1 48 ? -39.836 -28.154 -19.865 1.00 69.67 40 GLU D C 1
ATOM 6099 O O . GLU D 1 48 ? -39.910 -26.933 -19.795 1.00 75.09 40 GLU D O 1
ATOM 6105 N N . GLU D 1 49 ? -38.689 -28.817 -19.875 1.00 65.86 41 GLU D N 1
ATOM 6106 C CA . GLU D 1 49 ? -37.397 -28.148 -19.756 1.00 64.64 41 GLU D CA 1
ATOM 6107 C C . GLU D 1 49 ? -37.117 -27.191 -20.910 1.00 58.93 41 GLU D C 1
ATOM 6108 O O . GLU D 1 49 ? -36.679 -26.078 -20.689 1.00 59.12 41 GLU D O 1
ATOM 6114 N N . ARG D 1 50 ? -37.378 -27.627 -22.133 1.00 56.03 42 ARG D N 1
ATOM 6115 C CA . ARG D 1 50 ? -37.373 -26.731 -23.287 1.00 57.95 42 ARG D CA 1
ATOM 6116 C C . ARG D 1 50 ? -38.135 -25.453 -23.054 1.00 58.70 42 ARG D C 1
ATOM 6117 O O . ARG D 1 50 ? -37.614 -24.392 -23.343 1.00 65.69 42 ARG D O 1
ATOM 6125 N N . ASN D 1 51 ? -39.369 -25.557 -22.559 1.00 60.51 43 ASN D N 1
ATOM 6126 C CA . ASN D 1 51 ? -40.220 -24.386 -22.351 1.00 62.42 43 ASN D CA 1
ATOM 6127 C C . ASN D 1 51 ? -39.715 -23.493 -21.243 1.00 61.30 43 ASN D C 1
ATOM 6128 O O . ASN D 1 51 ? -39.827 -22.273 -21.345 1.00 64.77 43 ASN D O 1
ATOM 6133 N N . LEU D 1 52 ? -39.145 -24.086 -20.198 1.00 57.13 44 LEU D N 1
ATOM 6134 C CA . LEU D 1 52 ? -38.558 -23.292 -19.123 1.00 58.46 44 LEU D CA 1
ATOM 6135 C C . LEU D 1 52 ? -37.445 -22.396 -19.663 1.00 56.55 44 LEU D C 1
ATOM 6136 O O . LEU D 1 52 ? -37.418 -21.194 -19.386 1.00 59.11 44 LEU D O 1
ATOM 6141 N N . LEU D 1 53 ? -36.558 -22.969 -20.465 1.00 51.12 45 LEU D N 1
ATOM 6142 C CA . LEU D 1 53 ? -35.527 -22.192 -21.128 1.00 48.22 45 LEU D CA 1
ATOM 6143 C C . LEU D 1 53 ? -36.146 -21.098 -21.990 1.00 45.49 45 LEU D C 1
ATOM 6144 O O . LEU D 1 53 ? -35.779 -19.924 -21.907 1.00 40.62 45 LEU D O 1
ATOM 6149 N N . SER D 1 54 ? -37.081 -21.497 -22.835 1.00 44.80 46 SER D N 1
ATOM 6150 C CA . SER D 1 54 ? -37.721 -20.555 -23.747 1.00 47.89 46 SER D CA 1
ATOM 6151 C C . SER D 1 54 ? -38.316 -19.395 -22.975 1.00 49.05 46 SER D C 1
ATOM 6152 O O . SER D 1 54 ? -38.115 -18.232 -23.332 1.00 49.34 46 SER D O 1
ATOM 6155 N N . VAL D 1 55 ? -39.042 -19.730 -21.913 1.00 49.29 47 VAL D N 1
ATOM 6156 C CA . VAL D 1 55 ? -39.783 -18.742 -21.147 1.00 47.99 47 VAL D CA 1
ATOM 6157 C C . VAL D 1 55 ? -38.829 -17.795 -20.418 1.00 45.33 47 VAL D C 1
ATOM 6158 O O . VAL D 1 55 ? -39.050 -16.581 -20.393 1.00 40.69 47 VAL D O 1
ATOM 6162 N N . ALA D 1 56 ? -37.782 -18.350 -19.818 1.00 43.45 48 ALA D N 1
ATOM 6163 C CA . ALA D 1 56 ? -36.805 -17.528 -19.100 1.00 44.69 48 ALA D CA 1
ATOM 6164 C C . ALA D 1 56 ? -36.229 -16.442 -20.020 1.00 43.12 48 ALA D C 1
ATOM 6165 O O . ALA D 1 56 ? -36.358 -15.249 -19.758 1.00 40.85 48 ALA D O 1
ATOM 6167 N N . TYR D 1 57 ? -35.613 -16.866 -21.113 1.00 40.56 49 TYR D N 1
ATOM 6168 C CA . TYR D 1 57 ? -34.943 -15.929 -21.980 1.00 40.77 49 TYR D CA 1
ATOM 6169 C C . TYR D 1 57 ? -35.928 -15.007 -22.707 1.00 45.78 49 TYR D C 1
ATOM 6170 O O . TYR D 1 57 ? -35.609 -13.869 -23.032 1.00 49.11 49 TYR D O 1
ATOM 6179 N N . LYS D 1 58 ? -37.133 -15.489 -22.964 1.00 49.47 50 LYS D N 1
ATOM 6180 C CA . LYS D 1 58 ? -38.120 -14.666 -23.628 1.00 49.96 50 LYS D CA 1
ATOM 6181 C C . LYS D 1 58 ? -38.454 -13.501 -22.726 1.00 46.15 50 LYS D C 1
ATOM 6182 O O . LYS D 1 58 ? -38.546 -12.387 -23.194 1.00 45.08 50 LYS D O 1
ATOM 6188 N N . ASN D 1 59 ? -38.656 -13.773 -21.439 1.00 48.41 51 ASN D N 1
ATOM 6189 C CA . ASN D 1 59 ? -38.947 -12.735 -20.434 1.00 48.77 51 ASN D CA 1
ATOM 6190 C C . ASN D 1 59 ? -37.786 -11.818 -20.165 1.00 45.27 51 ASN D C 1
ATOM 6191 O O . ASN D 1 59 ? -37.990 -10.638 -19.924 1.00 46.33 51 ASN D O 1
ATOM 6196 N N . VAL D 1 60 ? -36.573 -12.362 -20.176 1.00 43.65 52 VAL D N 1
ATOM 6197 C CA . VAL D 1 60 ? -35.384 -11.546 -19.940 1.00 42.95 52 VAL D CA 1
ATOM 6198 C C . VAL D 1 60 ? -35.212 -10.535 -21.072 1.00 43.86 52 VAL D C 1
ATOM 6199 O O . VAL D 1 60 ? -35.168 -9.320 -20.840 1.00 43.54 52 VAL D O 1
ATOM 6203 N N . VAL D 1 61 ? -35.138 -11.037 -22.299 1.00 42.88 53 VAL D N 1
ATOM 6204 C CA . VAL D 1 61 ? -35.008 -10.150 -23.438 1.00 43.61 53 VAL D CA 1
ATOM 6205 C C . VAL D 1 61 ? -36.254 -9.269 -23.662 1.00 44.16 53 VAL D C 1
ATOM 6206 O O . VAL D 1 61 ? -36.169 -8.194 -24.234 1.00 51.07 53 VAL D O 1
ATOM 6210 N N . GLY D 1 62 ? -37.414 -9.722 -23.219 1.00 43.78 54 GLY D N 1
ATOM 6211 C CA . GLY D 1 62 ? -38.655 -8.982 -23.436 1.00 43.36 54 GLY D CA 1
ATOM 6212 C C . GLY D 1 62 ? -38.743 -7.717 -22.618 1.00 41.34 54 GLY D C 1
ATOM 6213 O O . GLY D 1 62 ? -39.286 -6.688 -23.064 1.00 35.08 54 GLY D O 1
ATOM 6214 N N . ALA D 1 63 ? -38.206 -7.801 -21.409 1.00 42.79 55 ALA D N 1
ATOM 6215 C CA . ALA D 1 63 ? -38.098 -6.638 -20.554 1.00 44.82 55 ALA D CA 1
ATOM 6216 C C . ALA D 1 63 ? -37.227 -5.571 -21.240 1.00 49.38 55 ALA D C 1
ATOM 6217 O O . ALA D 1 63 ? -37.533 -4.376 -21.189 1.00 54.29 55 ALA D O 1
ATOM 6219 N N . ARG D 1 64 ? -36.160 -6.000 -21.909 1.00 48.82 56 ARG D N 1
ATOM 6220 C CA . ARG D 1 64 ? -35.293 -5.051 -22.600 1.00 46.95 56 ARG D CA 1
ATOM 6221 C C . ARG D 1 64 ? -35.839 -4.552 -23.923 1.00 44.14 56 ARG D C 1
ATOM 6222 O O . ARG D 1 64 ? -35.590 -3.409 -24.275 1.00 39.57 56 ARG D O 1
ATOM 6230 N N . ARG D 1 65 ? -36.584 -5.393 -24.642 1.00 44.52 57 ARG D N 1
ATOM 6231 C CA . ARG D 1 65 ? -37.317 -4.935 -25.817 1.00 45.98 57 ARG D CA 1
ATOM 6232 C C . ARG D 1 65 ? -38.324 -3.856 -25.434 1.00 48.42 57 ARG D C 1
ATOM 6233 O O . ARG D 1 65 ? -38.402 -2.796 -26.067 1.00 47.07 57 ARG D O 1
ATOM 6241 N N . SER D 1 66 ? -39.086 -4.120 -24.381 1.00 49.35 58 SER D N 1
ATOM 6242 C CA . SER D 1 66 ? -40.084 -3.163 -23.947 1.00 51.45 58 SER D CA 1
ATOM 6243 C C . SER D 1 66 ? -39.438 -1.824 -23.556 1.00 51.66 58 SER D C 1
ATOM 6244 O O . SER D 1 66 ? -39.941 -0.768 -23.902 1.00 50.69 58 SER D O 1
ATOM 6247 N N . SER D 1 67 ? -38.327 -1.876 -22.828 1.00 51.72 59 SER D N 1
ATOM 6248 C CA . SER D 1 67 ? -37.639 -0.661 -22.417 1.00 49.12 59 SER D CA 1
ATOM 6249 C C . SER D 1 67 ? -37.139 0.064 -23.658 1.00 51.37 59 SER D C 1
ATOM 6250 O O . SER D 1 67 ? -37.326 1.270 -23.834 1.00 53.32 59 SER D O 1
ATOM 6253 N N . TRP D 1 68 ? -36.482 -0.692 -24.521 1.00 53.13 60 TRP D N 1
ATOM 6254 C CA . TRP D 1 68 ? -35.905 -0.128 -25.731 1.00 52.00 60 TRP D CA 1
ATOM 6255 C C . TRP D 1 68 ? -36.951 0.650 -26.520 1.00 50.94 60 TRP D C 1
ATOM 6256 O O . TRP D 1 68 ? -36.672 1.718 -27.031 1.00 52.10 60 TRP D O 1
ATOM 6267 N N . ARG D 1 69 ? -38.156 0.116 -26.609 1.00 52.43 61 ARG D N 1
ATOM 6268 C CA . ARG D 1 69 ? -39.178 0.740 -27.436 1.00 54.15 61 ARG D CA 1
ATOM 6269 C C . ARG D 1 69 ? -39.619 2.060 -26.822 1.00 52.50 61 ARG D C 1
ATOM 6270 O O . ARG D 1 69 ? -39.769 3.049 -27.520 1.00 53.65 61 ARG D O 1
ATOM 6278 N N . VAL D 1 70 ? -39.809 2.071 -25.513 1.00 53.23 62 VAL D N 1
ATOM 6279 C CA . VAL D 1 70 ? -40.228 3.268 -24.814 1.00 52.45 62 VAL D CA 1
ATOM 6280 C C . VAL D 1 70 ? -39.184 4.354 -24.952 1.00 53.23 62 VAL D C 1
ATOM 6281 O O . VAL D 1 70 ? -39.535 5.535 -25.052 1.00 57.96 62 VAL D O 1
ATOM 6285 N N . ILE D 1 71 ? -37.911 3.970 -24.955 1.00 52.26 63 ILE D N 1
ATOM 6286 C CA . ILE D 1 71 ? -36.842 4.964 -25.080 1.00 55.21 63 ILE D CA 1
ATOM 6287 C C . ILE D 1 71 ? -36.589 5.403 -26.518 1.00 58.41 63 ILE D C 1
ATOM 6288 O O . ILE D 1 71 ? -36.469 6.605 -26.772 1.00 64.60 63 ILE D O 1
ATOM 6293 N N . SER D 1 72 ? -36.537 4.455 -27.453 1.00 60.38 64 SER D N 1
ATOM 6294 C CA . SER D 1 72 ? -36.500 4.800 -28.892 1.00 59.15 64 SER D CA 1
ATOM 6295 C C . SER D 1 72 ? -37.566 5.828 -29.271 1.00 58.25 64 SER D C 1
ATOM 6296 O O . SER D 1 72 ? -37.278 6.786 -29.972 1.00 59.71 64 SER D O 1
ATOM 6299 N N . SER D 1 73 ? -38.789 5.619 -28.803 1.00 57.48 65 SER D N 1
ATOM 6300 C CA . SER D 1 73 ? -39.875 6.527 -29.083 1.00 58.23 65 SER D CA 1
ATOM 6301 C C . SER D 1 73 ? -39.636 7.893 -28.438 1.00 61.36 65 SER D C 1
ATOM 6302 O O . SER D 1 73 ? -39.913 8.917 -29.065 1.00 65.08 65 SER D O 1
ATOM 6305 N N . ILE D 1 74 ? -39.155 7.918 -27.191 1.00 63.10 66 ILE D N 1
ATOM 6306 C CA . ILE D 1 74 ? -38.809 9.187 -26.519 1.00 65.39 66 ILE D CA 1
ATOM 6307 C C . ILE D 1 74 ? -37.677 9.911 -27.242 1.00 72.00 66 ILE D C 1
ATOM 6308 O O . ILE D 1 74 ? -37.619 11.137 -27.234 1.00 82.42 66 ILE D O 1
ATOM 6313 N N . GLU D 1 75 ? -36.783 9.159 -27.869 1.00 74.54 67 GLU D N 1
ATOM 6314 C CA . GLU D 1 75 ? -35.681 9.750 -28.618 1.00 74.65 67 GLU D CA 1
ATOM 6315 C C . GLU D 1 75 ? -36.128 10.490 -29.881 1.00 83.63 67 GLU D C 1
ATOM 6316 O O . GLU D 1 75 ? -35.404 11.348 -30.372 1.00 86.88 67 GLU D O 1
ATOM 6322 N N . GLN D 1 76 ? -37.305 10.152 -30.408 1.00 95.83 68 GLN D N 1
ATOM 6323 C CA . GLN D 1 76 ? -37.779 10.699 -31.684 1.00 101.36 68 GLN D CA 1
ATOM 6324 C C . GLN D 1 76 ? -38.577 11.993 -31.511 1.00 102.14 68 GLN D C 1
ATOM 6325 O O . GLN D 1 76 ? -38.466 12.884 -32.349 1.00 110.42 68 GLN D O 1
ATOM 6331 N N . LYS D 1 77 ? -39.368 12.114 -30.445 1.00 103.40 69 LYS D N 1
ATOM 6332 C CA . LYS D 1 77 ? -40.007 13.410 -30.140 1.00 111.93 69 LYS D CA 1
ATOM 6333 C C . LYS D 1 77 ? -38.976 14.374 -29.542 1.00 111.02 69 LYS D C 1
ATOM 6334 O O . LYS D 1 77 ? -39.128 15.596 -29.636 1.00 113.69 69 LYS D O 1
ATOM 6340 N N . THR D 1 78 ? -37.951 13.813 -28.900 1.00 104.07 70 THR D N 1
ATOM 6341 C CA . THR D 1 78 ? -36.913 14.595 -28.225 1.00 101.29 70 THR D CA 1
ATOM 6342 C C . THR D 1 78 ? -35.984 15.273 -29.232 1.00 103.19 70 THR D C 1
ATOM 6343 O O . THR D 1 78 ? -35.622 16.436 -29.054 1.00 103.02 70 THR D O 1
ATOM 6347 N N . SER D 1 79 ? -35.598 14.551 -30.284 1.00 109.83 71 SER D N 1
ATOM 6348 C CA . SER D 1 79 ? -34.652 15.088 -31.277 1.00 114.21 71 SER D CA 1
ATOM 6349 C C . SER D 1 79 ? -35.248 16.271 -32.053 1.00 122.39 71 SER D C 1
ATOM 6350 O O . SER D 1 79 ? -34.515 17.153 -32.500 1.00 120.35 71 SER D O 1
ATOM 6353 N N . ALA D 1 80 ? -36.574 16.288 -32.191 1.00 130.98 72 ALA D N 1
ATOM 6354 C CA . ALA D 1 80 ? -37.279 17.398 -32.831 1.00 132.10 72 ALA D CA 1
ATOM 6355 C C . ALA D 1 80 ? -37.154 18.717 -32.048 1.00 138.35 72 ALA D C 1
ATOM 6356 O O . ALA D 1 80 ? -37.190 19.785 -32.656 1.00 153.57 72 ALA D O 1
ATOM 6358 N N . ASP D 1 81 ? -37.001 18.643 -30.720 1.00 131.70 73 ASP D N 1
ATOM 6359 C CA . ASP D 1 81 ? -36.875 19.842 -29.858 1.00 122.93 73 ASP D CA 1
ATOM 6360 C C . ASP D 1 81 ? -35.462 20.420 -29.797 1.00 120.59 73 ASP D C 1
ATOM 6361 O O . ASP D 1 81 ? -35.272 21.532 -29.296 1.00 124.70 73 ASP D O 1
ATOM 6366 N N . GLY D 1 82 ? -34.480 19.653 -30.269 1.00 114.92 74 GLY D N 1
ATOM 6367 C CA . GLY D 1 82 ? -33.095 20.112 -30.375 1.00 115.36 74 GLY D CA 1
ATOM 6368 C C . GLY D 1 82 ? -32.470 20.612 -29.084 1.00 117.91 74 GLY D C 1
ATOM 6369 O O . GLY D 1 82 ? -32.143 21.794 -28.979 1.00 121.54 74 GLY D O 1
ATOM 6370 N N . ASN D 1 83 ? -32.331 19.718 -28.100 1.00 113.16 75 ASN D N 1
ATOM 6371 C CA . ASN D 1 83 ? -31.548 19.974 -26.886 1.00 104.37 75 ASN D CA 1
ATOM 6372 C C . ASN D 1 83 ? -30.380 18.985 -26.833 1.00 105.51 75 ASN D C 1
ATOM 6373 O O . ASN D 1 83 ? -30.611 17.785 -26.747 1.00 110.52 75 ASN D O 1
ATOM 6378 N N . GLU D 1 84 ? -29.142 19.486 -26.880 1.00 107.44 76 GLU D N 1
ATOM 6379 C CA . GLU D 1 84 ? -27.934 18.627 -27.005 1.00 112.44 76 GLU D CA 1
ATOM 6380 C C . GLU D 1 84 ? -27.784 17.669 -25.840 1.00 105.99 76 GLU D C 1
ATOM 6381 O O . GLU D 1 84 ? -27.561 16.469 -26.011 1.00 107.16 76 GLU D O 1
ATOM 6387 N N . LYS D 1 85 ? -27.859 18.246 -24.651 1.00 98.41 77 LYS D N 1
ATOM 6388 C CA . LYS D 1 85 ? -27.640 17.535 -23.408 1.00 99.56 77 LYS D CA 1
ATOM 6389 C C . LYS D 1 85 ? -28.620 16.368 -23.265 1.00 99.71 77 LYS D C 1
ATOM 6390 O O . LYS D 1 85 ? -28.245 15.276 -22.842 1.00 97.95 77 LYS D O 1
ATOM 6396 N N . LYS D 1 86 ? -29.876 16.614 -23.629 1.00 97.32 78 LYS D N 1
ATOM 6397 C CA . LYS D 1 86 ? -30.916 15.591 -23.579 1.00 95.69 78 LYS D CA 1
ATOM 6398 C C . LYS D 1 86 ? -30.818 14.576 -24.709 1.00 93.36 78 LYS D C 1
ATOM 6399 O O . LYS D 1 86 ? -31.072 13.393 -24.500 1.00 105.11 78 LYS D O 1
ATOM 6405 N N . ILE D 1 87 ? -30.476 15.033 -25.905 1.00 83.96 79 ILE D N 1
ATOM 6406 C CA . ILE D 1 87 ? -30.329 14.136 -27.043 1.00 82.26 79 ILE D CA 1
ATOM 6407 C C . ILE D 1 87 ? -29.203 13.154 -26.791 1.00 75.30 79 ILE D C 1
ATOM 6408 O O . ILE D 1 87 ? -29.322 11.990 -27.144 1.00 72.25 79 ILE D O 1
ATOM 6413 N N . GLU D 1 88 ? -28.120 13.623 -26.179 1.00 75.51 80 GLU D N 1
ATOM 6414 C CA . GLU D 1 88 ? -26.985 12.762 -25.860 1.00 75.82 80 GLU D CA 1
ATOM 6415 C C . GLU D 1 88 ? -27.375 11.728 -24.807 1.00 72.98 80 GLU D C 1
ATOM 6416 O O . GLU D 1 88 ? -27.252 10.528 -25.026 1.00 77.80 80 GLU D O 1
ATOM 6422 N N . MET D 1 89 ? -27.852 12.211 -23.668 1.00 71.49 81 MET D N 1
ATOM 6423 C CA . MET D 1 89 ? -28.310 11.364 -22.546 1.00 73.83 81 MET D CA 1
ATOM 6424 C C . MET D 1 89 ? -29.228 10.210 -22.947 1.00 64.93 81 MET D C 1
ATOM 6425 O O . MET D 1 89 ? -29.031 9.082 -22.509 1.00 65.03 81 MET D O 1
ATOM 6430 N N . VAL D 1 90 ? -30.245 10.521 -23.749 1.00 56.98 82 VAL D N 1
ATOM 6431 C CA . VAL D 1 90 ? -31.205 9.546 -24.221 1.00 52.43 82 VAL D CA 1
ATOM 6432 C C . VAL D 1 90 ? -30.509 8.552 -25.115 1.00 53.37 82 VAL D C 1
ATOM 6433 O O . VAL D 1 90 ? -30.716 7.351 -24.987 1.00 53.38 82 VAL D O 1
ATOM 6437 N N . ARG D 1 91 ? -29.703 9.064 -26.045 1.00 55.22 83 ARG D N 1
ATOM 6438 C CA . ARG D 1 91 ? -28.964 8.219 -26.980 1.00 51.48 83 ARG D CA 1
ATOM 6439 C C . ARG D 1 91 ? -28.159 7.230 -26.182 1.00 46.18 83 ARG D C 1
ATOM 6440 O O . ARG D 1 91 ? -28.174 6.036 -26.464 1.00 51.16 83 ARG D O 1
ATOM 6448 N N . ALA D 1 92 ? -27.469 7.727 -25.173 1.00 41.87 84 ALA D N 1
ATOM 6449 C CA . ALA D 1 92 ? -26.587 6.887 -24.381 1.00 43.17 84 ALA D CA 1
ATOM 6450 C C . ALA D 1 92 ? -27.338 5.803 -23.642 1.00 48.09 84 ALA D C 1
ATOM 6451 O O . ALA D 1 92 ? -26.848 4.672 -23.539 1.00 57.29 84 ALA D O 1
ATOM 6453 N N . TYR D 1 93 ? -28.513 6.146 -23.118 1.00 48.02 85 TYR D N 1
ATOM 6454 C CA . TYR D 1 93 ? -29.294 5.205 -22.338 1.00 49.14 85 TYR D CA 1
ATOM 6455 C C . TYR D 1 93 ? -29.891 4.148 -23.260 1.00 53.93 85 TYR D C 1
ATOM 6456 O O . TYR D 1 93 ? -29.962 2.976 -22.910 1.00 63.43 85 TYR D O 1
ATOM 6465 N N . ARG D 1 94 ? -30.315 4.556 -24.449 1.00 56.17 86 ARG D N 1
ATOM 6466 C CA . ARG D 1 94 ? -30.831 3.604 -25.428 1.00 56.12 86 ARG D CA 1
ATOM 6467 C C . ARG D 1 94 ? -29.750 2.594 -25.733 1.00 56.16 86 ARG D C 1
ATOM 6468 O O . ARG D 1 94 ? -29.984 1.399 -25.728 1.00 54.17 86 ARG D O 1
ATOM 6476 N N . GLU D 1 95 ? -28.554 3.098 -25.995 1.00 60.86 87 GLU D N 1
ATOM 6477 C CA . GLU D 1 95 ? -27.409 2.249 -26.246 1.00 61.13 87 GLU D CA 1
ATOM 6478 C C . GLU D 1 95 ? -27.188 1.265 -25.119 1.00 52.29 87 GLU D C 1
ATOM 6479 O O . GLU D 1 95 ? -26.892 0.102 -25.361 1.00 50.64 87 GLU D O 1
ATOM 6485 N N . LYS D 1 96 ? -27.312 1.733 -23.889 1.00 45.15 88 LYS D N 1
ATOM 6486 C CA . LYS D 1 96 ? -27.053 0.878 -22.745 1.00 43.29 88 LYS D CA 1
ATOM 6487 C C . LYS D 1 96 ? -27.994 -0.312 -22.726 1.00 42.41 88 LYS D C 1
ATOM 6488 O O . LYS D 1 96 ? -27.568 -1.434 -22.519 1.00 43.31 88 LYS D O 1
ATOM 6494 N N . ILE D 1 97 ? -29.274 -0.043 -22.935 1.00 40.33 89 ILE D N 1
ATOM 6495 C CA . ILE D 1 97 ? -30.264 -1.081 -23.076 1.00 40.34 89 ILE D CA 1
ATOM 6496 C C . ILE D 1 97 ? -29.970 -1.998 -24.250 1.00 41.83 89 ILE D C 1
ATOM 6497 O O . ILE D 1 97 ? -30.114 -3.204 -24.121 1.00 42.43 89 ILE D O 1
ATOM 6502 N N . GLU D 1 98 ? -29.591 -1.434 -25.394 1.00 46.79 90 GLU D N 1
ATOM 6503 C CA . GLU D 1 98 ? -29.274 -2.244 -26.574 1.00 49.98 90 GLU D CA 1
ATOM 6504 C C . GLU D 1 98 ? -28.224 -3.295 -26.235 1.00 52.10 90 GLU D C 1
ATOM 6505 O O . GLU D 1 98 ? -28.401 -4.469 -26.518 1.00 57.27 90 GLU D O 1
ATOM 6511 N N . LYS D 1 99 ? -27.140 -2.881 -25.598 1.00 51.50 91 LYS D N 1
ATOM 6512 C CA . LYS D 1 99 ? -26.046 -3.796 -25.338 1.00 52.59 91 LYS D CA 1
ATOM 6513 C C . LYS D 1 99 ? -26.458 -4.914 -24.432 1.00 48.21 91 LYS D C 1
ATOM 6514 O O . LYS D 1 99 ? -26.059 -6.040 -24.674 1.00 51.03 91 LYS D O 1
ATOM 6520 N N . GLU D 1 100 ? -27.277 -4.618 -23.422 1.00 44.12 92 GLU D N 1
ATOM 6521 C CA . GLU D 1 100 ? -27.870 -5.668 -22.582 1.00 42.18 92 GLU D CA 1
ATOM 6522 C C . GLU D 1 100 ? -28.730 -6.637 -23.402 1.00 41.46 92 GLU D C 1
ATOM 6523 O O . GLU D 1 100 ? -28.614 -7.851 -23.246 1.00 44.24 92 GLU D O 1
ATOM 6529 N N . LEU D 1 101 ? -29.583 -6.093 -24.260 1.00 37.55 93 LEU D N 1
ATOM 6530 C CA . LEU D 1 101 ? -30.451 -6.899 -25.085 1.00 38.81 93 LEU D CA 1
ATOM 6531 C C . LEU D 1 101 ? -29.641 -7.845 -25.974 1.00 41.67 93 LEU D C 1
ATOM 6532 O O . LEU D 1 101 ? -29.986 -9.026 -26.124 1.00 44.94 93 LEU D O 1
ATOM 6537 N N . GLU D 1 102 ? -28.565 -7.333 -26.562 1.00 41.08 94 GLU D N 1
ATOM 6538 C CA . GLU D 1 102 ? -27.804 -8.106 -27.526 1.00 40.41 94 GLU D CA 1
ATOM 6539 C C . GLU D 1 102 ? -27.029 -9.178 -26.815 1.00 38.67 94 GLU D C 1
ATOM 6540 O O . GLU D 1 102 ? -26.872 -10.270 -27.338 1.00 39.41 94 GLU D O 1
ATOM 6546 N N . ALA D 1 103 ? -26.527 -8.868 -25.628 1.00 38.65 95 ALA D N 1
ATOM 6547 C CA . ALA D 1 103 ? -25.788 -9.860 -24.823 1.00 38.78 95 ALA D CA 1
ATOM 6548 C C . ALA D 1 103 ? -26.661 -11.077 -24.480 1.00 40.90 95 ALA D C 1
ATOM 6549 O O . ALA D 1 103 ? -26.210 -12.231 -24.551 1.00 39.40 95 ALA D O 1
ATOM 6551 N N . VAL D 1 104 ? -27.915 -10.816 -24.112 1.00 41.85 96 VAL D N 1
ATOM 6552 C CA . VAL D 1 104 ? -28.836 -11.883 -23.796 1.00 41.26 96 VAL D CA 1
ATOM 6553 C C . VAL D 1 104 ? -29.028 -12.688 -25.063 1.00 41.94 96 VAL D C 1
ATOM 6554 O O . VAL D 1 104 ? -28.993 -13.915 -25.044 1.00 42.82 96 VAL D O 1
ATOM 6558 N N . CYS D 1 105 ? -29.224 -11.987 -26.170 1.00 41.46 97 CYS D N 1
ATOM 6559 C CA . CYS D 1 105 ? -29.480 -12.652 -27.431 1.00 40.10 97 CYS D CA 1
ATOM 6560 C C . CYS D 1 105 ? -28.351 -13.574 -27.833 1.00 41.89 97 CYS D C 1
ATOM 6561 O O . CYS D 1 105 ? -28.642 -14.669 -28.243 1.00 44.90 97 CYS D O 1
ATOM 6564 N N . GLN D 1 106 ? -27.085 -13.160 -27.684 1.00 48.50 98 GLN D N 1
ATOM 6565 C CA . GLN D 1 106 ? -25.917 -14.043 -27.979 1.00 52.56 98 GLN D CA 1
ATOM 6566 C C . GLN D 1 106 ? -25.939 -15.243 -27.066 1.00 52.37 98 GLN D C 1
ATOM 6567 O O . GLN D 1 106 ? -25.657 -16.358 -27.494 1.00 54.49 98 GLN D O 1
ATOM 6573 N N . ASP D 1 107 ? -26.252 -14.993 -25.796 1.00 51.71 99 ASP D N 1
ATOM 6574 C CA . ASP D 1 107 ? -26.223 -16.023 -24.778 1.00 53.30 99 ASP D CA 1
ATOM 6575 C C . ASP D 1 107 ? -27.069 -17.184 -25.288 1.00 53.86 99 ASP D C 1
ATOM 6576 O O . ASP D 1 107 ? -26.592 -18.293 -25.430 1.00 56.13 99 ASP D O 1
ATOM 6581 N N . VAL D 1 108 ? -28.315 -16.894 -25.626 1.00 58.30 100 VAL D N 1
ATOM 6582 C CA . VAL D 1 108 ? -29.254 -17.910 -26.089 1.00 57.41 100 VAL D CA 1
ATOM 6583 C C . VAL D 1 108 ? -28.778 -18.546 -27.361 1.00 54.04 100 VAL D C 1
ATOM 6584 O O . VAL D 1 108 ? -28.755 -19.761 -27.475 1.00 54.51 100 VAL D O 1
ATOM 6588 N N . LEU D 1 109 ? -28.444 -17.704 -28.330 1.00 54.28 101 LEU D N 1
ATOM 6589 C CA . LEU D 1 109 ? -28.043 -18.157 -29.660 1.00 52.50 101 LEU D CA 1
ATOM 6590 C C . LEU D 1 109 ? -26.826 -19.074 -29.602 1.00 50.25 101 LEU D C 1
ATOM 6591 O O . LEU D 1 109 ? -26.677 -19.978 -30.421 1.00 47.53 101 LEU D O 1
ATOM 6596 N N . SER D 1 110 ? -25.955 -18.832 -28.633 1.00 48.70 102 SER D N 1
ATOM 6597 C CA . SER D 1 110 ? -24.802 -19.681 -28.454 1.00 50.52 102 SER D CA 1
ATOM 6598 C C . SER D 1 110 ? -25.201 -21.047 -27.951 1.00 52.17 102 SER D C 1
ATOM 6599 O O . SER D 1 110 ? -24.659 -22.048 -28.411 1.00 56.05 102 SER D O 1
ATOM 6602 N N . LEU D 1 111 ? -26.131 -21.082 -26.992 1.00 53.71 103 LEU D N 1
ATOM 6603 C CA . LEU D 1 111 ? -26.689 -22.340 -26.494 1.00 49.55 103 LEU D CA 1
ATOM 6604 C C . LEU D 1 111 ? -27.364 -23.102 -27.638 1.00 50.61 103 LEU D C 1
ATOM 6605 O O . LEU D 1 111 ? -27.145 -24.293 -27.825 1.00 51.65 103 LEU D O 1
ATOM 6610 N N . LEU D 1 112 ? -28.179 -22.407 -28.416 1.00 51.90 104 LEU D N 1
ATOM 6611 C CA . LEU D 1 112 ? -28.828 -23.028 -29.552 1.00 53.37 104 LEU D CA 1
ATOM 6612 C C . LEU D 1 112 ? -27.805 -23.653 -30.522 1.00 54.50 104 LEU D C 1
ATOM 6613 O O . LEU D 1 112 ? -27.916 -24.836 -30.851 1.00 50.39 104 LEU D O 1
ATOM 6618 N N . ASP D 1 113 ? -26.808 -22.872 -30.951 1.00 57.46 105 ASP D N 1
ATOM 6619 C CA . ASP D 1 113 ? -25.829 -23.338 -31.954 1.00 60.27 105 ASP D CA 1
ATOM 6620 C C . ASP D 1 113 ? -24.927 -24.457 -31.427 1.00 61.87 105 ASP D C 1
ATOM 6621 O O . ASP D 1 113 ? -24.645 -25.437 -32.136 1.00 62.97 105 ASP D O 1
ATOM 6626 N N . ASN D 1 114 ? -24.483 -24.311 -30.182 1.00 62.69 106 ASN D N 1
ATOM 6627 C CA . ASN D 1 114 ? -23.421 -25.157 -29.642 1.00 62.81 106 ASN D CA 1
ATOM 6628 C C . ASN D 1 114 ? -23.857 -26.285 -28.730 1.00 60.79 106 ASN D C 1
ATOM 6629 O O . ASN D 1 114 ? -23.039 -27.135 -28.397 1.00 65.48 106 ASN D O 1
ATOM 6634 N N . TYR D 1 115 ? -25.136 -26.304 -28.352 1.00 62.68 107 TYR D N 1
ATOM 6635 C CA . TYR D 1 115 ? -25.724 -27.396 -27.553 1.00 61.29 107 TYR D CA 1
ATOM 6636 C C . TYR D 1 115 ? -27.030 -27.954 -28.154 1.00 63.40 107 TYR D C 1
ATOM 6637 O O . TYR D 1 115 ? -27.112 -29.122 -28.542 1.00 61.25 107 TYR D O 1
ATOM 6646 N N . LEU D 1 116 ? -28.050 -27.114 -28.242 1.00 61.85 108 LEU D N 1
ATOM 6647 C CA . LEU D 1 116 ? -29.401 -27.621 -28.423 1.00 66.81 108 LEU D CA 1
ATOM 6648 C C . LEU D 1 116 ? -29.633 -28.170 -29.827 1.00 69.87 108 LEU D C 1
ATOM 6649 O O . LEU D 1 116 ? -30.014 -29.333 -29.999 1.00 65.57 108 LEU D O 1
ATOM 6654 N N . ILE D 1 117 ? -29.374 -27.328 -30.821 1.00 73.12 109 ILE D N 1
ATOM 6655 C CA . ILE D 1 117 ? -29.498 -27.723 -32.216 1.00 70.50 109 ILE D CA 1
ATOM 6656 C C . ILE D 1 117 ? -28.455 -28.778 -32.549 1.00 70.14 109 ILE D C 1
ATOM 6657 O O . ILE D 1 117 ? -28.789 -29.813 -33.103 1.00 72.95 109 ILE D O 1
ATOM 6662 N N . LYS D 1 118 ? -27.202 -28.520 -32.201 1.00 70.20 110 LYS D N 1
ATOM 6663 C CA . LYS D 1 118 ? -26.118 -29.479 -32.456 1.00 77.13 110 LYS D CA 1
ATOM 6664 C C . LYS D 1 118 ? -26.448 -30.925 -32.060 1.00 75.05 110 LYS D C 1
ATOM 6665 O O . LYS D 1 118 ? -26.156 -31.848 -32.817 1.00 69.07 110 LYS D O 1
ATOM 6671 N N . ASN D 1 119 ? -27.043 -31.111 -30.881 1.00 78.02 111 ASN D N 1
ATOM 6672 C CA . ASN D 1 119 ? -27.322 -32.454 -30.347 1.00 76.64 111 ASN D CA 1
ATOM 6673 C C . ASN D 1 119 ? -28.708 -32.983 -30.714 1.00 74.54 111 ASN D C 1
ATOM 6674 O O . ASN D 1 119 ? -29.282 -33.794 -29.991 1.00 72.36 111 ASN D O 1
ATOM 6679 N N . CYS D 1 120 ? -29.252 -32.517 -31.829 1.00 74.77 112 CYS D N 1
ATOM 6680 C CA . CYS D 1 120 ? -30.490 -33.074 -32.341 1.00 80.65 112 CYS D CA 1
ATOM 6681 C C . CYS D 1 120 ? -30.134 -34.167 -33.333 1.00 92.36 112 CYS D C 1
ATOM 6682 O O . CYS D 1 120 ? -29.347 -33.941 -34.255 1.00 95.63 112 CYS D O 1
ATOM 6685 N N . SER D 1 121 ? -30.699 -35.356 -33.130 1.00 102.15 113 SER D N 1
ATOM 6686 C CA . SER D 1 121 ? -30.550 -36.445 -34.088 1.00 103.63 113 SER D CA 1
ATOM 6687 C C . SER D 1 121 ? -31.496 -36.178 -35.248 1.00 104.61 113 SER D C 1
ATOM 6688 O O . SER D 1 121 ? -32.512 -35.496 -35.087 1.00 105.24 113 SER D O 1
ATOM 6691 N N . GLU D 1 122 ? -31.161 -36.725 -36.411 1.00 105.92 114 GLU D N 1
ATOM 6692 C CA . GLU D 1 122 ? -31.868 -36.409 -37.653 1.00 103.43 114 GLU D CA 1
ATOM 6693 C C . GLU D 1 122 ? -33.384 -36.508 -37.581 1.00 102.97 114 GLU D C 1
ATOM 6694 O O . GLU D 1 122 ? -34.076 -35.785 -38.287 1.00 102.94 114 GLU D O 1
ATOM 6700 N N . THR D 1 123 ? -33.897 -37.392 -36.733 1.00 103.37 115 THR D N 1
ATOM 6701 C CA . THR D 1 123 ? -35.337 -37.623 -36.646 1.00 106.73 115 THR D CA 1
ATOM 6702 C C . THR D 1 123 ? -36.030 -36.967 -35.439 1.00 107.53 115 THR D C 1
ATOM 6703 O O . THR D 1 123 ? -37.194 -37.261 -35.160 1.00 108.98 115 THR D O 1
ATOM 6707 N N . GLN D 1 124 ? -35.332 -36.087 -34.725 1.00 105.67 116 GLN D N 1
ATOM 6708 C CA . GLN D 1 124 ? -35.961 -35.288 -33.664 1.00 98.55 116 GLN D CA 1
ATOM 6709 C C . GLN D 1 124 ? -36.422 -33.967 -34.268 1.00 91.63 116 GLN D C 1
ATOM 6710 O O . GLN D 1 124 ? -35.894 -32.897 -33.967 1.00 86.35 116 GLN D O 1
ATOM 6716 N N . TYR D 1 125 ? -37.421 -34.072 -35.135 1.00 87.43 117 TYR D N 1
ATOM 6717 C CA . TYR D 1 125 ? -37.901 -32.952 -35.933 1.00 83.96 117 TYR D CA 1
ATOM 6718 C C . TYR D 1 125 ? -38.556 -31.882 -35.077 1.00 77.79 117 TYR D C 1
ATOM 6719 O O . TYR D 1 125 ? -38.408 -30.685 -35.334 1.00 65.84 117 TYR D O 1
ATOM 6728 N N . GLU D 1 126 ? -39.274 -32.320 -34.050 1.00 80.47 118 GLU D N 1
ATOM 6729 C CA . GLU D 1 126 ? -39.982 -31.396 -33.179 1.00 80.45 118 GLU D CA 1
ATOM 6730 C C . GLU D 1 126 ? -38.972 -30.465 -32.515 1.00 75.70 118 GLU D C 1
ATOM 6731 O O . GLU D 1 126 ? -39.129 -29.242 -32.543 1.00 79.26 118 GLU D O 1
ATOM 6737 N N . SER D 1 127 ? -37.922 -31.047 -31.948 1.00 71.95 119 SER D N 1
ATOM 6738 C CA . SER D 1 127 ? -36.901 -30.265 -31.257 1.00 69.85 119 SER D CA 1
ATOM 6739 C C . SER D 1 127 ? -36.171 -29.352 -32.233 1.00 62.33 119 SER D C 1
ATOM 6740 O O . SER D 1 127 ? -36.050 -28.155 -32.011 1.00 63.72 119 SER D O 1
ATOM 6743 N N . LYS D 1 128 ? -35.700 -29.911 -33.331 1.00 57.92 120 LYS D N 1
ATOM 6744 C CA . LYS D 1 128 ? -35.027 -29.095 -34.316 1.00 57.74 120 LYS D CA 1
ATOM 6745 C C . LYS D 1 128 ? -35.869 -27.904 -34.763 1.00 53.63 120 LYS D C 1
ATOM 6746 O O . LYS D 1 128 ? -35.328 -26.829 -35.012 1.00 55.32 120 LYS D O 1
ATOM 6752 N N . VAL D 1 129 ? -37.179 -28.076 -34.853 1.00 49.23 121 VAL D N 1
ATOM 6753 C CA . VAL D 1 129 ? -38.040 -26.968 -35.270 1.00 50.98 121 VAL D CA 1
ATOM 6754 C C . VAL D 1 129 ? -38.192 -25.918 -34.159 1.00 52.39 121 VAL D C 1
ATOM 6755 O O . VAL D 1 129 ? -38.097 -24.709 -34.412 1.00 49.04 121 VAL D O 1
ATOM 6759 N N . PHE D 1 130 ? -38.440 -26.382 -32.940 1.00 56.62 122 PHE D N 1
ATOM 6760 C CA . PHE D 1 130 ? -38.547 -25.481 -31.800 1.00 62.57 122 PHE D CA 1
ATOM 6761 C C . PHE D 1 130 ? -37.301 -24.621 -31.743 1.00 58.04 122 PHE D C 1
ATOM 6762 O O . PHE D 1 130 ? -37.390 -23.398 -31.757 1.00 60.71 122 PHE D O 1
ATOM 6770 N N . TYR D 1 131 ? -36.145 -25.272 -31.695 1.00 54.29 123 TYR D N 1
ATOM 6771 C CA . TYR D 1 131 ? -34.883 -24.570 -31.565 1.00 53.07 123 TYR D CA 1
ATOM 6772 C C . TYR D 1 131 ? -34.532 -23.666 -32.760 1.00 50.36 123 TYR D C 1
ATOM 6773 O O . TYR D 1 131 ? -33.939 -22.620 -32.580 1.00 55.24 123 TYR D O 1
ATOM 6782 N N . LEU D 1 132 ? -34.904 -24.046 -33.969 1.00 47.86 124 LEU D N 1
ATOM 6783 C CA . LEU D 1 132 ? -34.651 -23.181 -35.103 1.00 49.22 124 LEU D CA 1
ATOM 6784 C C . LEU D 1 132 ? -35.562 -21.967 -35.067 1.00 50.58 124 LEU D C 1
ATOM 6785 O O . LEU D 1 132 ? -35.114 -20.861 -35.336 1.00 55.93 124 LEU D O 1
ATOM 6790 N N . LYS D 1 133 ? -36.830 -22.160 -34.725 1.00 51.20 125 LYS D N 1
ATOM 6791 C CA . LYS D 1 133 ? -37.757 -21.034 -34.573 1.00 51.85 125 LYS D CA 1
ATOM 6792 C C . LYS D 1 133 ? -37.231 -20.044 -33.538 1.00 53.27 125 LYS D C 1
ATOM 6793 O O . LYS D 1 133 ? -37.289 -18.830 -33.726 1.00 63.51 125 LYS D O 1
ATOM 6799 N N . MET D 1 134 ? -36.725 -20.578 -32.443 1.00 50.48 126 MET D N 1
ATOM 6800 C CA . MET D 1 134 ? -36.152 -19.780 -31.378 1.00 52.42 126 MET D CA 1
ATOM 6801 C C . MET D 1 134 ? -34.988 -18.944 -31.928 1.00 50.75 126 MET D C 1
ATOM 6802 O O . MET D 1 134 ? -34.878 -17.747 -31.679 1.00 45.81 126 MET D O 1
ATOM 6807 N N . LYS D 1 135 ? -34.126 -19.597 -32.696 1.00 51.09 127 LYS D N 1
ATOM 6808 C CA . LYS D 1 135 ? -32.960 -18.961 -33.285 1.00 48.27 127 LYS D CA 1
ATOM 6809 C C . LYS D 1 135 ? -33.376 -17.835 -34.211 1.00 46.97 127 LYS D C 1
ATOM 6810 O O . LYS D 1 135 ? -32.752 -16.776 -34.240 1.00 45.24 127 LYS D O 1
ATOM 6816 N N . GLY D 1 136 ? -34.432 -18.069 -34.974 1.00 46.53 128 GLY D N 1
ATOM 6817 C CA . GLY D 1 136 ? -35.028 -17.022 -35.803 1.00 48.05 128 GLY D CA 1
ATOM 6818 C C . GLY D 1 136 ? -35.586 -15.872 -34.975 1.00 49.70 128 GLY D C 1
ATOM 6819 O O . GLY D 1 136 ? -35.388 -14.698 -35.330 1.00 50.74 128 GLY D O 1
ATOM 6820 N N . ASP D 1 137 ? -36.270 -16.205 -33.871 1.00 46.86 129 ASP D N 1
ATOM 6821 C CA . ASP D 1 137 ? -36.808 -15.197 -32.961 1.00 45.80 129 ASP D CA 1
ATOM 6822 C C . ASP D 1 137 ? -35.703 -14.286 -32.424 1.00 45.77 129 ASP D C 1
ATOM 6823 O O . ASP D 1 137 ? -35.854 -13.072 -32.413 1.00 48.92 129 ASP D O 1
ATOM 6828 N N . TYR D 1 138 ? -34.597 -14.859 -31.975 1.00 45.31 130 TYR D N 1
ATOM 6829 C CA . TYR D 1 138 ? -33.579 -14.049 -31.304 1.00 48.98 130 TYR D CA 1
ATOM 6830 C C . TYR D 1 138 ? -32.728 -13.231 -32.304 1.00 49.24 130 TYR D C 1
ATOM 6831 O O . TYR D 1 138 ? -32.273 -12.124 -31.994 1.00 47.06 130 TYR D O 1
ATOM 6840 N N . TYR D 1 139 ? -32.541 -13.743 -33.513 1.00 47.07 131 TYR D N 1
ATOM 6841 C CA . TYR D 1 139 ? -31.923 -12.921 -34.536 1.00 46.45 131 TYR D CA 1
ATOM 6842 C C . TYR D 1 139 ? -32.885 -11.822 -34.937 1.00 48.56 131 TYR D C 1
ATOM 6843 O O . TYR D 1 139 ? -32.457 -10.716 -35.255 1.00 50.59 131 TYR D O 1
ATOM 6852 N N . ARG D 1 140 ? -34.183 -12.120 -34.922 1.00 51.06 132 ARG D N 1
ATOM 6853 C CA . ARG D 1 140 ? -35.201 -11.097 -35.192 1.00 53.25 132 ARG D CA 1
ATOM 6854 C C . ARG D 1 140 ? -35.143 -9.975 -34.162 1.00 53.15 132 ARG D C 1
ATOM 6855 O O . ARG D 1 140 ? -35.225 -8.811 -34.526 1.00 59.93 132 ARG D O 1
ATOM 6863 N N . TYR D 1 141 ? -35.003 -10.328 -32.888 1.00 50.99 133 TYR D N 1
ATOM 6864 C CA . TYR D 1 141 ? -34.923 -9.330 -31.820 1.00 50.09 133 TYR D CA 1
ATOM 6865 C C . TYR D 1 141 ? -33.696 -8.425 -31.989 1.00 48.87 133 TYR D C 1
ATOM 6866 O O . TYR D 1 141 ? -33.752 -7.231 -31.704 1.00 48.49 133 TYR D O 1
ATOM 6875 N N . LEU D 1 142 ? -32.589 -8.988 -32.455 1.00 47.54 134 LEU D N 1
ATOM 6876 C CA . LEU D 1 142 ? -31.415 -8.194 -32.772 1.00 45.76 134 LEU D CA 1
ATOM 6877 C C . LEU D 1 142 ? -31.704 -7.226 -33.915 1.00 48.61 134 LEU D C 1
ATOM 6878 O O . LEU D 1 142 ? -31.230 -6.085 -33.918 1.00 53.77 134 LEU D O 1
ATOM 6883 N N . ALA D 1 143 ? -32.480 -7.687 -34.887 1.00 49.52 135 ALA D N 1
ATOM 6884 C CA . ALA D 1 143 ? -32.805 -6.885 -36.070 1.00 50.80 135 ALA D CA 1
ATOM 6885 C C . ALA D 1 143 ? -33.640 -5.673 -35.733 1.00 51.11 135 ALA D C 1
ATOM 6886 O O . ALA D 1 143 ? -33.499 -4.631 -36.369 1.00 51.26 135 ALA D O 1
ATOM 6888 N N . GLU D 1 144 ? -34.522 -5.821 -34.747 1.00 53.31 136 GLU D N 1
ATOM 6889 C CA . GLU D 1 144 ? -35.341 -4.710 -34.263 1.00 54.84 136 GLU D CA 1
ATOM 6890 C C . GLU D 1 144 ? -34.487 -3.499 -33.839 1.00 56.79 136 GLU D C 1
ATOM 6891 O O . GLU D 1 144 ? -34.967 -2.356 -33.888 1.00 57.29 136 GLU D O 1
ATOM 6897 N N . VAL D 1 145 ? -33.250 -3.750 -33.390 1.00 55.00 137 VAL D N 1
ATOM 6898 C CA . VAL D 1 145 ? -32.406 -2.690 -32.827 1.00 56.01 137 VAL D CA 1
ATOM 6899 C C . VAL D 1 145 ? -31.142 -2.434 -33.633 1.00 54.21 137 VAL D C 1
ATOM 6900 O O . VAL D 1 145 ? -30.358 -1.523 -33.304 1.00 54.72 137 VAL D O 1
ATOM 6904 N N . ALA D 1 146 ? -30.943 -3.223 -34.680 1.00 53.33 138 ALA D N 1
ATOM 6905 C CA . ALA D 1 146 ? -29.773 -3.056 -35.538 1.00 54.82 138 ALA D CA 1
ATOM 6906 C C . ALA D 1 146 ? -30.062 -2.048 -36.635 1.00 52.41 138 ALA D C 1
ATOM 6907 O O . ALA D 1 146 ? -31.212 -1.706 -36.892 1.00 48.61 138 ALA D O 1
ATOM 6909 N N . THR D 1 147 ? -28.992 -1.541 -37.233 1.00 56.62 139 THR D N 1
ATOM 6910 C CA . THR D 1 147 ? -29.066 -0.651 -38.387 1.00 56.78 139 THR D CA 1
ATOM 6911 C C . THR D 1 147 ? -27.884 -0.948 -39.265 1.00 52.62 139 THR D C 1
ATOM 6912 O O . THR D 1 147 ? -26.884 -1.490 -38.795 1.00 57.29 139 THR D O 1
ATOM 6916 N N . GLY D 1 148 ? -27.991 -0.572 -40.529 1.00 49.57 140 GLY D N 1
ATOM 6917 C CA . GLY D 1 148 ? -26.883 -0.687 -41.472 1.00 47.54 140 GLY D CA 1
ATOM 6918 C C . GLY D 1 148 ? -26.538 -2.123 -41.797 1.00 47.53 140 GLY D C 1
ATOM 6919 O O . GLY D 1 148 ? -27.408 -2.987 -41.805 1.00 46.13 140 GLY D O 1
ATOM 6920 N N . GLU D 1 149 ? -25.262 -2.374 -42.073 1.00 49.61 141 GLU D N 1
ATOM 6921 C CA . GLU D 1 149 ? -24.798 -3.716 -42.445 1.00 52.66 141 GLU D CA 1
ATOM 6922 C C . GLU D 1 149 ? -25.087 -4.744 -41.345 1.00 55.24 141 GLU D C 1
ATOM 6923 O O . GLU D 1 149 ? -25.352 -5.918 -41.642 1.00 52.85 141 GLU D O 1
ATOM 6929 N N . LYS D 1 150 ? -25.012 -4.312 -40.081 1.00 54.78 142 LYS D N 1
ATOM 6930 C CA . LYS D 1 150 ? -25.257 -5.213 -38.958 1.00 54.28 142 LYS D CA 1
ATOM 6931 C C . LYS D 1 150 ? -26.645 -5.761 -39.046 1.00 50.82 142 LYS D C 1
ATOM 6932 O O . LYS D 1 150 ? -26.864 -6.942 -38.848 1.00 49.50 142 LYS D O 1
ATOM 6938 N N . ARG D 1 151 ? -27.589 -4.881 -39.347 1.00 51.04 143 ARG D N 1
ATOM 6939 C CA . ARG D 1 151 ? -28.990 -5.281 -39.485 1.00 50.42 143 ARG D CA 1
ATOM 6940 C C . ARG D 1 151 ? -29.170 -6.294 -40.592 1.00 47.37 143 ARG D C 1
ATOM 6941 O O . ARG D 1 151 ? -29.749 -7.342 -40.384 1.00 43.97 143 ARG D O 1
ATOM 6949 N N . ALA D 1 152 ? -28.642 -5.973 -41.761 1.00 50.82 144 ALA D N 1
ATOM 6950 C CA . ALA D 1 152 ? -28.707 -6.867 -42.902 1.00 53.64 144 ALA D CA 1
ATOM 6951 C C . ALA D 1 152 ? -28.237 -8.281 -42.558 1.00 53.71 144 ALA D C 1
ATOM 6952 O O . ALA D 1 152 ? -28.853 -9.252 -42.995 1.00 53.09 144 ALA D O 1
ATOM 6954 N N . THR D 1 153 ? -27.149 -8.388 -41.790 1.00 53.26 145 THR D N 1
ATOM 6955 C CA . THR D 1 153 ? -26.562 -9.690 -41.446 1.00 57.05 145 THR D CA 1
ATOM 6956 C C . THR D 1 153 ? -27.462 -10.544 -40.558 1.00 56.04 145 THR D C 1
ATOM 6957 O O . THR D 1 153 ? -27.635 -11.743 -40.804 1.00 58.26 145 THR D O 1
ATOM 6961 N N . VAL D 1 154 ? -28.017 -9.933 -39.520 1.00 52.87 146 VAL D N 1
ATOM 6962 C CA . VAL D 1 154 ? -28.883 -10.663 -38.598 1.00 50.03 146 VAL D CA 1
ATOM 6963 C C . VAL D 1 154 ? -30.264 -10.938 -39.195 1.00 48.77 146 VAL D C 1
ATOM 6964 O O . VAL D 1 154 ? -30.924 -11.906 -38.821 1.00 53.58 146 VAL D O 1
ATOM 6968 N N . VAL D 1 155 ? -30.714 -10.077 -40.099 1.00 45.75 147 VAL D N 1
ATOM 6969 C CA . VAL D 1 155 ? -31.951 -10.330 -40.809 1.00 43.17 147 VAL D CA 1
ATOM 6970 C C . VAL D 1 155 ? -31.760 -11.590 -41.650 1.00 46.18 147 VAL D C 1
ATOM 6971 O O . VAL D 1 155 ? -32.627 -12.452 -41.683 1.00 53.95 147 VAL D O 1
ATOM 6975 N N . GLU D 1 156 ? -30.618 -11.714 -42.312 1.00 47.47 148 GLU D N 1
ATOM 6976 C CA . GLU D 1 156 ? -30.318 -12.917 -43.084 1.00 49.46 148 GLU D CA 1
ATOM 6977 C C . GLU D 1 156 ? -30.283 -14.141 -42.179 1.00 50.88 148 GLU D C 1
ATOM 6978 O O . GLU D 1 156 ? -30.867 -15.175 -42.502 1.00 53.30 148 GLU D O 1
ATOM 6984 N N . SER D 1 157 ? -29.617 -14.014 -41.032 1.00 51.77 149 SER D N 1
ATOM 6985 C CA . SER D 1 157 ? -29.517 -15.120 -40.075 1.00 49.78 149 SER D CA 1
ATOM 6986 C C . SER D 1 157 ? -30.901 -15.577 -39.590 1.00 50.35 149 SER D C 1
ATOM 6987 O O . SER D 1 157 ? -31.147 -16.775 -39.410 1.00 49.94 149 SER D O 1
ATOM 6990 N N . SER D 1 158 ? -31.800 -14.617 -39.384 1.00 49.02 150 SER D N 1
ATOM 6991 C CA . SER D 1 158 ? -33.151 -14.919 -38.964 1.00 49.25 150 SER D CA 1
ATOM 6992 C C . SER D 1 158 ? -33.849 -15.735 -40.040 1.00 47.16 150 SER D C 1
ATOM 6993 O O . SER D 1 158 ? -34.398 -16.793 -39.740 1.00 41.96 150 SER D O 1
ATOM 6996 N N . GLU D 1 159 ? -33.799 -15.236 -41.281 1.00 48.48 151 GLU D N 1
ATOM 6997 C CA . GLU D 1 159 ? -34.448 -15.877 -42.429 1.00 50.13 151 GLU D CA 1
ATOM 6998 C C . GLU D 1 159 ? -33.993 -17.327 -42.606 1.00 50.06 151 GLU D C 1
ATOM 6999 O O . GLU D 1 159 ? -34.810 -18.205 -42.847 1.00 47.14 151 GLU D O 1
ATOM 7005 N N . LYS D 1 160 ? -32.690 -17.573 -42.507 1.00 53.24 152 LYS D N 1
ATOM 7006 C CA . LYS D 1 160 ? -32.159 -18.936 -42.628 1.00 56.44 152 LYS D CA 1
ATOM 7007 C C . LYS D 1 160 ? -32.752 -19.907 -41.607 1.00 58.34 152 LYS D C 1
ATOM 7008 O O . LYS D 1 160 ? -33.096 -21.040 -41.934 1.00 61.72 152 LYS D O 1
ATOM 7014 N N . ALA D 1 161 ? -32.871 -19.451 -40.369 1.00 57.91 153 ALA D N 1
ATOM 7015 C CA . ALA D 1 161 ? -33.377 -20.284 -39.299 1.00 56.16 153 ALA D CA 1
ATOM 7016 C C . ALA D 1 161 ? -34.877 -20.496 -39.464 1.00 53.45 153 ALA D C 1
ATOM 7017 O O . ALA D 1 161 ? -35.334 -21.628 -39.504 1.00 55.02 153 ALA D O 1
ATOM 7019 N N . TYR D 1 162 ? -35.636 -19.413 -39.586 1.00 49.05 154 TYR D N 1
ATOM 7020 C CA . TYR D 1 162 ? -37.072 -19.520 -39.820 1.00 52.66 154 TYR D CA 1
ATOM 7021 C C . TYR D 1 162 ? -37.403 -20.366 -41.055 1.00 59.63 154 TYR D C 1
ATOM 7022 O O . TYR D 1 162 ? -38.382 -21.107 -41.050 1.00 64.28 154 TYR D O 1
ATOM 7031 N N . SER D 1 163 ? -36.596 -20.226 -42.108 1.00 67.55 155 SER D N 1
ATOM 7032 C CA . SER D 1 163 ? -36.780 -20.950 -43.369 1.00 69.33 155 SER D CA 1
ATOM 7033 C C . SER D 1 163 ? -36.505 -22.441 -43.224 1.00 69.87 155 SER D C 1
ATOM 7034 O O . SER D 1 163 ? -37.288 -23.252 -43.702 1.00 69.51 155 SER D O 1
ATOM 7037 N N . GLU D 1 164 ? -35.390 -22.796 -42.582 1.00 70.05 156 GLU D N 1
ATOM 7038 C CA . GLU D 1 164 ? -35.067 -24.200 -42.315 1.00 67.18 156 GLU D CA 1
ATOM 7039 C C . GLU D 1 164 ? -36.115 -24.851 -41.405 1.00 66.43 156 GLU D C 1
ATOM 7040 O O . GLU D 1 164 ? -36.479 -26.006 -41.586 1.00 64.99 156 GLU D O 1
ATOM 7046 N N . ALA D 1 165 ? -36.606 -24.109 -40.425 1.00 66.69 157 ALA D N 1
ATOM 7047 C CA . ALA D 1 165 ? -37.635 -24.640 -39.544 1.00 69.07 157 ALA D CA 1
ATOM 7048 C C . ALA D 1 165 ? -38.909 -24.899 -40.307 1.00 67.57 157 ALA D C 1
ATOM 7049 O O . ALA D 1 165 ? -39.631 -25.831 -40.004 1.00 77.60 157 ALA D O 1
ATOM 7051 N N . HIS D 1 166 ? -39.178 -24.060 -41.294 1.00 69.09 158 HIS D N 1
ATOM 7052 C CA . HIS D 1 166 ? -40.369 -24.184 -42.126 1.00 72.69 158 HIS D CA 1
ATOM 7053 C C . HIS D 1 166 ? -40.371 -25.465 -42.967 1.00 76.59 158 HIS D C 1
ATOM 7054 O O . HIS D 1 166 ? -41.369 -26.191 -42.998 1.00 77.07 158 HIS D O 1
ATOM 7061 N N . GLU D 1 167 ? -39.247 -25.736 -43.629 1.00 79.62 159 GLU D N 1
ATOM 7062 C CA . GLU D 1 167 ? -39.076 -26.944 -44.442 1.00 86.35 159 GLU D CA 1
ATOM 7063 C C . GLU D 1 167 ? -39.285 -28.201 -43.610 1.00 85.87 159 GLU D C 1
ATOM 7064 O O . GLU D 1 167 ? -40.052 -29.091 -43.984 1.00 97.78 159 GLU D O 1
ATOM 7070 N N . ILE D 1 168 ? -38.589 -28.260 -42.482 1.00 77.02 160 ILE D N 1
ATOM 7071 C CA . ILE D 1 168 ? -38.665 -29.402 -41.591 1.00 72.23 160 ILE D CA 1
ATOM 7072 C C . ILE D 1 168 ? -40.067 -29.591 -41.024 1.00 71.42 160 ILE D C 1
ATOM 7073 O O . ILE D 1 168 ? -40.564 -30.709 -40.989 1.00 74.84 160 ILE D O 1
ATOM 7078 N N . SER D 1 169 ? -40.710 -28.511 -40.587 1.00 72.74 161 SER D N 1
ATOM 7079 C CA . SER D 1 169 ? -42.064 -28.610 -40.015 1.00 73.48 161 SER D CA 1
ATOM 7080 C C . SER D 1 169 ? -43.113 -28.974 -41.067 1.00 78.77 161 SER D C 1
ATOM 7081 O O . SER D 1 169 ? -44.074 -29.673 -40.755 1.00 78.14 161 SER D O 1
ATOM 7084 N N . LYS D 1 170 ? -42.924 -28.507 -42.305 1.00 85.48 162 LYS D N 1
ATOM 7085 C CA . LYS D 1 170 ? -43.872 -28.798 -43.392 1.00 89.11 162 LYS D CA 1
ATOM 7086 C C . LYS D 1 170 ? -43.957 -30.301 -43.650 1.00 82.68 162 LYS D C 1
ATOM 7087 O O . LYS D 1 170 ? -45.037 -30.850 -43.813 1.00 84.20 162 LYS D O 1
ATOM 7093 N N . GLU D 1 171 ? -42.814 -30.964 -43.664 1.00 81.01 163 GLU D N 1
ATOM 7094 C CA . GLU D 1 171 ? -42.768 -32.372 -44.008 1.00 85.66 163 GLU D CA 1
ATOM 7095 C C . GLU D 1 171 ? -43.138 -33.288 -42.872 1.00 82.93 163 GLU D C 1
ATOM 7096 O O . GLU D 1 171 ? -43.910 -34.218 -43.071 1.00 95.24 163 GLU D O 1
ATOM 7102 N N . HIS D 1 172 ? -42.587 -33.045 -41.690 1.00 79.43 164 HIS D N 1
ATOM 7103 C CA . HIS D 1 172 ? -42.660 -34.033 -40.611 1.00 75.57 164 HIS D CA 1
ATOM 7104 C C . HIS D 1 172 ? -43.592 -33.659 -39.466 1.00 73.15 164 HIS D C 1
ATOM 7105 O O . HIS D 1 172 ? -43.670 -34.389 -38.488 1.00 73.12 164 HIS D O 1
ATOM 7112 N N . MET D 1 173 ? -44.292 -32.534 -39.569 1.00 73.57 165 MET D N 1
ATOM 7113 C CA . MET D 1 173 ? -45.254 -32.142 -38.533 1.00 73.95 165 MET D CA 1
ATOM 7114 C C . MET D 1 173 ? -46.588 -31.809 -39.178 1.00 65.14 165 MET D C 1
ATOM 7115 O O . MET D 1 173 ? -46.632 -31.305 -40.275 1.00 49.18 165 MET D O 1
ATOM 7120 N N . GLN D 1 174 ? -47.678 -32.076 -38.478 1.00 72.76 166 GLN D N 1
ATOM 7121 C CA . GLN D 1 174 ? -48.992 -31.791 -39.036 1.00 82.09 166 GLN D CA 1
ATOM 7122 C C . GLN D 1 174 ? -49.355 -30.318 -38.808 1.00 81.08 166 GLN D C 1
ATOM 7123 O O . GLN D 1 174 ? -48.889 -29.703 -37.851 1.00 93.66 166 GLN D O 1
ATOM 7129 N N . PRO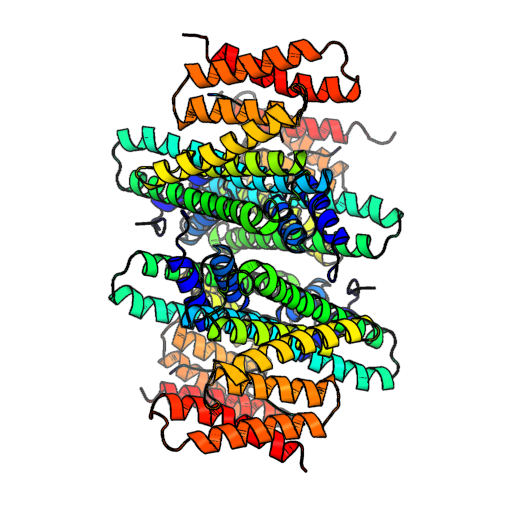 D 1 175 ? -50.198 -29.750 -39.681 1.00 78.53 167 PRO D N 1
ATOM 7130 C CA . PRO D 1 175 ? -50.466 -28.301 -39.718 1.00 76.83 167 PRO D CA 1
ATOM 7131 C C . PRO D 1 175 ? -51.152 -27.713 -38.474 1.00 75.16 167 PRO D C 1
ATOM 7132 O O . PRO D 1 175 ? -51.202 -26.498 -38.322 1.00 82.62 167 PRO D O 1
ATOM 7136 N N . THR D 1 176 ? -51.683 -28.564 -37.609 1.00 73.29 168 THR D N 1
ATOM 7137 C CA . THR D 1 176 ? -52.338 -28.129 -36.380 1.00 74.54 168 THR D CA 1
ATOM 7138 C C . THR D 1 176 ? -51.399 -28.109 -35.174 1.00 71.27 168 THR D C 1
ATOM 7139 O O . THR D 1 176 ? -51.786 -27.631 -34.108 1.00 68.39 168 THR D O 1
ATOM 7143 N N . HIS D 1 177 ? -50.191 -28.648 -35.328 1.00 67.35 169 HIS D N 1
ATOM 7144 C CA . HIS D 1 177 ? -49.221 -28.681 -34.233 1.00 70.88 169 HIS D CA 1
ATOM 7145 C C . HIS D 1 177 ? -48.926 -27.249 -33.773 1.00 73.69 169 HIS D C 1
ATOM 7146 O O . HIS D 1 177 ? -48.631 -26.389 -34.611 1.00 77.56 169 HIS D O 1
ATOM 7153 N N . PRO D 1 178 ? -49.038 -26.980 -32.450 1.00 74.45 170 PRO D N 1
ATOM 7154 C CA . PRO D 1 178 ? -48.777 -25.641 -31.898 1.00 75.38 170 PRO D CA 1
ATOM 7155 C C . PRO D 1 178 ? -47.446 -25.017 -32.322 1.00 67.94 170 PRO D C 1
ATOM 7156 O O . PRO D 1 178 ? -47.383 -23.817 -32.567 1.00 67.17 170 PRO D O 1
ATOM 7160 N N . ILE D 1 179 ? -46.405 -25.837 -32.395 1.00 64.45 171 ILE D N 1
ATOM 7161 C CA . ILE D 1 179 ? -45.075 -25.390 -32.779 1.00 65.21 171 ILE D CA 1
ATOM 7162 C C . ILE D 1 179 ? -45.026 -24.965 -34.253 1.00 65.16 171 ILE D C 1
ATOM 7163 O O . ILE D 1 179 ? -44.451 -23.932 -34.589 1.00 66.02 171 ILE D O 1
ATOM 7168 N N . ARG D 1 180 ? -45.639 -25.738 -35.134 1.00 63.52 172 ARG D N 1
ATOM 7169 C CA . ARG D 1 180 ? -45.696 -25.334 -36.533 1.00 63.80 172 ARG D CA 1
ATOM 7170 C C . ARG D 1 180 ? -46.551 -24.092 -36.740 1.00 60.58 172 ARG D C 1
ATOM 7171 O O . ARG D 1 180 ? -46.273 -23.304 -37.640 1.00 62.97 172 ARG D O 1
ATOM 7179 N N . LEU D 1 181 ? -47.600 -23.937 -35.941 1.00 57.96 173 LEU D N 1
ATOM 7180 C CA . LEU D 1 181 ? -48.424 -22.734 -36.000 1.00 60.08 173 LEU D CA 1
ATOM 7181 C C . LEU D 1 181 ? -47.667 -21.536 -35.449 1.00 59.15 173 LEU D C 1
ATOM 7182 O O . LEU D 1 181 ? -47.716 -20.445 -36.011 1.00 64.70 173 LEU D O 1
ATOM 7187 N N . GLY D 1 182 ? -46.971 -21.741 -34.344 1.00 58.12 174 GLY D N 1
ATOM 7188 C CA . GLY D 1 182 ? -46.214 -20.665 -33.710 1.00 58.59 174 GLY D CA 1
ATOM 7189 C C . GLY D 1 182 ? -45.148 -20.136 -34.629 1.00 54.28 174 GLY D C 1
ATOM 7190 O O . GLY D 1 182 ? -44.897 -18.930 -34.701 1.00 50.57 174 GLY D O 1
ATOM 7191 N N . LEU D 1 183 ? -44.526 -21.065 -35.339 1.00 57.83 175 LEU D N 1
ATOM 7192 C CA . LEU D 1 183 ? -43.510 -20.736 -36.336 1.00 56.95 175 LEU D CA 1
ATOM 7193 C C . LEU D 1 183 ? -44.109 -19.852 -37.417 1.00 53.51 175 LEU D C 1
ATOM 7194 O O . LEU D 1 183 ? -43.631 -18.750 -37.690 1.00 51.33 175 LEU D O 1
ATOM 7199 N N . ALA D 1 184 ? -45.180 -20.339 -38.013 1.00 53.58 176 ALA D N 1
ATOM 7200 C CA . ALA D 1 184 ? -45.891 -19.568 -39.013 1.00 57.95 176 ALA D CA 1
ATOM 7201 C C . ALA D 1 184 ? -46.232 -18.194 -38.452 1.00 57.11 176 ALA D C 1
ATOM 7202 O O . ALA D 1 184 ? -46.112 -17.180 -39.144 1.00 55.96 176 ALA D O 1
ATOM 7204 N N . LEU D 1 185 ? -46.652 -18.160 -37.193 1.00 54.83 177 LEU D N 1
ATOM 7205 C CA . LEU D 1 185 ? -47.053 -16.903 -36.597 1.00 53.56 177 LEU D CA 1
ATOM 7206 C C . LEU D 1 185 ? -45.848 -15.968 -36.551 1.00 52.77 177 LEU D C 1
ATOM 7207 O O . LEU D 1 185 ? -45.903 -14.861 -37.072 1.00 53.92 177 LEU D O 1
ATOM 7212 N N . ASN D 1 186 ? -44.752 -16.427 -35.974 1.00 48.92 178 ASN D N 1
ATOM 7213 C CA . ASN D 1 186 ? -43.595 -15.567 -35.836 1.00 50.54 178 ASN D CA 1
ATOM 7214 C C . ASN D 1 186 ? -42.897 -15.267 -37.159 1.00 51.37 178 ASN D C 1
ATOM 7215 O O . ASN D 1 186 ? -42.415 -14.149 -37.364 1.00 52.07 178 ASN D O 1
ATOM 7220 N N . TYR D 1 187 ? -42.845 -16.256 -38.048 1.00 49.43 179 TYR D N 1
ATOM 7221 C CA . TYR D 1 187 ? -42.244 -16.067 -39.372 1.00 49.75 179 TYR D CA 1
ATOM 7222 C C . TYR D 1 187 ? -43.036 -14.992 -40.134 1.00 50.29 179 TYR D C 1
ATOM 7223 O O . TYR D 1 187 ? -42.462 -14.103 -40.743 1.00 50.44 179 TYR D O 1
ATOM 7232 N N . SER D 1 188 ? -44.358 -15.043 -40.048 1.00 53.21 180 SER D N 1
ATOM 7233 C CA . SER D 1 188 ? -45.201 -14.045 -40.698 1.00 53.65 180 SER D CA 1
ATOM 7234 C C . SER D 1 188 ? -44.878 -12.657 -40.164 1.00 52.51 180 SER D C 1
ATOM 7235 O O . SER D 1 188 ? -44.777 -11.707 -40.937 1.00 54.54 180 SER D O 1
ATOM 7238 N N . VAL D 1 189 ? -44.720 -12.551 -38.845 1.00 50.67 181 VAL D N 1
ATOM 7239 C CA . VAL D 1 189 ? -44.375 -11.281 -38.195 1.00 49.66 181 VAL D CA 1
ATOM 7240 C C . VAL D 1 189 ? -42.988 -10.788 -38.637 1.00 48.32 181 VAL D C 1
ATOM 7241 O O . VAL D 1 189 ? -42.763 -9.593 -38.830 1.00 43.67 181 VAL D O 1
ATOM 7245 N N . PHE D 1 190 ? -42.051 -11.712 -38.781 1.00 47.80 182 PHE D N 1
ATOM 7246 C CA . PHE D 1 190 ? -40.745 -11.367 -39.311 1.00 46.26 182 PHE D CA 1
ATOM 7247 C C . PHE D 1 190 ? -40.942 -10.669 -40.636 1.00 46.81 182 PHE D C 1
ATOM 7248 O O . PHE D 1 190 ? -40.458 -9.566 -40.829 1.00 49.38 182 PHE D O 1
ATOM 7256 N N . TYR D 1 191 ? -41.692 -11.304 -41.527 1.00 49.08 183 TYR D N 1
ATOM 7257 C CA . TYR D 1 191 ? -41.954 -10.745 -42.850 1.00 52.47 183 TYR D CA 1
ATOM 7258 C C . TYR D 1 191 ? -42.546 -9.343 -42.779 1.00 54.13 183 TYR D C 1
ATOM 7259 O O . TYR D 1 191 ? -42.052 -8.428 -43.437 1.00 50.33 183 TYR D O 1
ATOM 7268 N N . TYR D 1 192 ? -43.591 -9.168 -41.975 1.00 59.26 184 TYR D N 1
ATOM 7269 C CA . TYR D 1 192 ? -44.252 -7.861 -41.878 1.00 62.51 184 TYR D CA 1
ATOM 7270 C C . TYR D 1 192 ? -43.365 -6.758 -41.250 1.00 65.05 184 TYR D C 1
ATOM 7271 O O . TYR D 1 192 ? -43.236 -5.670 -41.818 1.00 60.99 184 TYR D O 1
ATOM 7280 N N . GLU D 1 193 ? -42.748 -7.046 -40.099 1.00 71.16 185 GLU D N 1
ATOM 7281 C CA . GLU D 1 193 ? -42.068 -6.012 -39.287 1.00 64.28 185 GLU D CA 1
ATOM 7282 C C . GLU D 1 193 ? -40.619 -5.747 -39.627 1.00 64.47 185 GLU D C 1
ATOM 7283 O O . GLU D 1 193 ? -40.166 -4.624 -39.442 1.00 69.94 185 GLU D O 1
ATOM 7289 N N . ILE D 1 194 ? -39.897 -6.766 -40.103 1.00 61.14 186 ILE D N 1
ATOM 7290 C CA . ILE D 1 194 ? -38.457 -6.659 -40.376 1.00 58.17 186 ILE D CA 1
ATOM 7291 C C . ILE D 1 194 ? -38.155 -6.559 -41.877 1.00 58.29 186 ILE D C 1
ATOM 7292 O O . ILE D 1 194 ? -37.329 -5.760 -42.303 1.00 64.76 186 ILE D O 1
ATOM 7297 N N . GLN D 1 195 ? -38.801 -7.388 -42.676 1.00 56.45 187 GLN D N 1
ATOM 7298 C CA . GLN D 1 195 ? -38.635 -7.335 -44.122 1.00 57.31 187 GLN D CA 1
ATOM 7299 C C . GLN D 1 195 ? -39.570 -6.312 -44.754 1.00 56.29 187 GLN D C 1
ATOM 7300 O O . GLN D 1 195 ? -39.404 -5.939 -45.904 1.00 53.74 187 GLN D O 1
ATOM 7306 N N . ASN D 1 196 ? -40.576 -5.891 -44.010 1.00 58.53 188 ASN D N 1
ATOM 7307 C CA . ASN D 1 196 ? -41.577 -4.991 -44.531 1.00 63.68 188 ASN D CA 1
ATOM 7308 C C . ASN D 1 196 ? -42.220 -5.521 -45.817 1.00 61.63 188 ASN D C 1
ATOM 7309 O O . ASN D 1 196 ? -42.346 -4.794 -46.795 1.00 60.54 188 ASN D O 1
ATOM 7314 N N . ALA D 1 197 ? -42.639 -6.790 -45.788 1.00 62.19 189 ALA D N 1
ATOM 7315 C CA . ALA D 1 197 ? -43.250 -7.474 -46.939 1.00 61.14 189 ALA D CA 1
ATOM 7316 C C . ALA D 1 197 ? -44.646 -8.019 -46.570 1.00 63.05 189 ALA D C 1
ATOM 7317 O O . ALA D 1 197 ? -44.826 -9.216 -46.388 1.00 64.16 189 ALA D O 1
ATOM 7319 N N . PRO D 1 198 ? -45.646 -7.127 -46.474 1.00 62.96 190 PRO D N 1
ATOM 7320 C CA . PRO D 1 198 ? -47.015 -7.462 -46.073 1.00 60.37 190 PRO D CA 1
ATOM 7321 C C . PRO D 1 198 ? -47.713 -8.606 -46.828 1.00 58.27 190 PRO D C 1
ATOM 7322 O O . PRO D 1 198 ? -48.509 -9.340 -46.247 1.00 54.75 190 PRO D O 1
ATOM 7326 N N . GLU D 1 199 ? -47.446 -8.741 -48.113 1.00 58.25 191 GLU D N 1
ATOM 7327 C CA . GLU D 1 199 ? -48.151 -9.739 -48.902 1.00 61.57 191 GLU D CA 1
ATOM 7328 C C . GLU D 1 199 ? -47.658 -11.159 -48.585 1.00 63.01 191 GLU D C 1
ATOM 7329 O O . GLU D 1 199 ? -48.459 -12.096 -48.573 1.00 64.63 191 GLU D O 1
ATOM 7335 N N . GLN D 1 200 ? -46.356 -11.312 -48.321 1.00 62.06 192 GLN D N 1
ATOM 7336 C CA . GLN D 1 200 ? -45.814 -12.593 -47.877 1.00 62.58 192 GLN D CA 1
ATOM 7337 C C . GLN D 1 200 ? -46.320 -12.896 -46.475 1.00 59.93 192 GLN D C 1
ATOM 7338 O O . GLN D 1 200 ? -46.798 -13.994 -46.177 1.00 57.33 192 GLN D O 1
ATOM 7344 N N . ALA D 1 201 ? -46.202 -11.909 -45.605 1.00 57.27 193 ALA D N 1
ATOM 7345 C CA . ALA D 1 201 ? -46.648 -12.066 -44.240 1.00 60.39 193 ALA D CA 1
ATOM 7346 C C . ALA D 1 201 ? -48.040 -12.698 -44.222 1.00 56.73 193 ALA D C 1
ATOM 7347 O O . ALA D 1 201 ? -48.276 -13.736 -43.580 1.00 50.48 193 ALA D O 1
ATOM 7349 N N . CYS D 1 202 ? -48.943 -12.061 -44.954 1.00 57.36 194 CYS D N 1
ATOM 7350 C CA . CYS D 1 202 ? -50.331 -12.495 -45.026 1.00 59.45 194 CYS D CA 1
ATOM 7351 C C . CYS D 1 202 ? -50.471 -13.867 -45.655 1.00 58.65 194 CYS D C 1
ATOM 7352 O O . CYS D 1 202 ? -51.190 -14.715 -45.129 1.00 54.73 194 CYS D O 1
ATOM 7355 N N . HIS D 1 203 ? -49.789 -14.089 -46.777 1.00 59.18 195 HIS D N 1
ATOM 7356 C CA . HIS D 1 203 ? -49.897 -15.368 -47.461 1.00 62.94 195 HIS D CA 1
ATOM 7357 C C . HIS D 1 203 ? -49.554 -16.499 -46.485 1.00 64.78 195 HIS D C 1
ATOM 7358 O O . HIS D 1 203 ? -50.301 -17.481 -46.361 1.00 59.62 195 HIS D O 1
ATOM 7365 N N . LEU D 1 204 ? -48.420 -16.338 -45.798 1.00 66.40 196 LEU D N 1
ATOM 7366 C CA . LEU D 1 204 ? -47.893 -17.346 -44.886 1.00 62.30 196 LEU D CA 1
ATOM 7367 C C . LEU D 1 204 ? -48.844 -17.585 -43.726 1.00 57.38 196 LEU D C 1
ATOM 7368 O O . LEU D 1 204 ? -49.140 -18.721 -43.392 1.00 59.96 196 LEU D O 1
ATOM 7373 N N . ALA D 1 205 ? -49.326 -16.511 -43.118 1.00 52.69 197 ALA D N 1
ATOM 7374 C CA . ALA D 1 205 ? -50.283 -16.622 -42.035 1.00 50.26 197 ALA D CA 1
ATOM 7375 C C . ALA D 1 205 ? -51.581 -17.277 -42.494 1.00 51.49 197 ALA D C 1
ATOM 7376 O O . ALA D 1 205 ? -52.061 -18.206 -41.876 1.00 51.91 197 ALA D O 1
ATOM 7378 N N . LYS D 1 206 ? -52.138 -16.793 -43.592 1.00 56.32 198 LYS D N 1
ATOM 7379 C CA . LYS D 1 206 ? -53.349 -17.375 -44.189 1.00 60.22 198 LYS D CA 1
ATOM 7380 C C . LYS D 1 206 ? -53.189 -18.860 -44.574 1.00 61.36 198 LYS D C 1
ATOM 7381 O O . LYS D 1 206 ? -54.027 -19.680 -44.209 1.00 60.62 198 LYS D O 1
ATOM 7387 N N . THR D 1 207 ? -52.124 -19.193 -45.310 1.00 60.21 199 THR D N 1
ATOM 7388 C CA . THR D 1 207 ? -51.848 -20.564 -45.701 1.00 61.70 199 THR D CA 1
ATOM 7389 C C . THR D 1 207 ? -51.813 -21.471 -44.494 1.00 72.22 199 THR D C 1
ATOM 7390 O O . THR D 1 207 ? -52.445 -22.525 -44.497 1.00 90.70 199 THR D O 1
ATOM 7394 N N . ALA D 1 208 ? -51.088 -21.056 -43.459 1.00 75.51 200 ALA D N 1
ATOM 7395 C CA . ALA D 1 208 ? -50.915 -21.875 -42.253 1.00 76.90 200 ALA D CA 1
ATOM 7396 C C . ALA D 1 208 ? -52.202 -22.033 -41.455 1.00 71.13 200 ALA D C 1
ATOM 7397 O O . ALA D 1 208 ? -52.418 -23.061 -40.830 1.00 76.23 200 ALA D O 1
ATOM 7399 N N . PHE D 1 209 ? -53.031 -20.998 -41.465 1.00 70.64 201 PHE D N 1
ATOM 7400 C CA . PHE D 1 209 ? -54.356 -21.016 -40.838 1.00 74.09 201 PHE D CA 1
ATOM 7401 C C . PHE D 1 209 ? -55.291 -21.973 -41.579 1.00 72.96 201 PHE D C 1
ATOM 7402 O O . PHE D 1 209 ? -55.929 -22.832 -40.990 1.00 72.61 201 PHE D O 1
ATOM 7410 N N . ASP D 1 210 ? -55.367 -21.808 -42.889 1.00 75.56 202 ASP D N 1
ATOM 7411 C CA . ASP D 1 210 ? -56.226 -22.637 -43.726 1.00 75.47 202 ASP D CA 1
ATOM 7412 C C . ASP D 1 210 ? -55.854 -24.110 -43.624 1.00 78.93 202 ASP D C 1
ATOM 7413 O O . ASP D 1 210 ? -56.730 -24.956 -43.488 1.00 86.63 202 ASP D O 1
ATOM 7418 N N . ASP D 1 211 ? -54.555 -24.405 -43.681 1.00 78.95 203 ASP D N 1
ATOM 7419 C CA . ASP D 1 211 ? -54.055 -25.778 -43.548 1.00 81.09 203 ASP D CA 1
ATOM 7420 C C . ASP D 1 211 ? -54.404 -26.406 -42.208 1.00 83.24 203 ASP D C 1
ATOM 7421 O O . ASP D 1 211 ? -54.534 -27.627 -42.110 1.00 90.45 203 ASP D O 1
ATOM 7426 N N . ALA D 1 212 ? -54.512 -25.574 -41.176 1.00 82.38 204 ALA D N 1
ATOM 7427 C CA . ALA D 1 212 ? -54.866 -26.032 -39.833 1.00 84.35 204 ALA D CA 1
ATOM 7428 C C . ALA D 1 212 ? -56.378 -26.294 -39.729 1.00 82.28 204 ALA D C 1
ATOM 7429 O O . ALA D 1 212 ? -56.830 -27.257 -39.105 1.00 76.58 204 ALA D O 1
ATOM 7431 N N . ILE D 1 213 ? -57.155 -25.409 -40.334 1.00 83.86 205 ILE D N 1
ATOM 7432 C CA . ILE D 1 213 ? -58.601 -25.540 -40.358 1.00 84.71 205 ILE D CA 1
ATOM 7433 C C . ILE D 1 213 ? -59.024 -26.864 -41.011 1.00 87.25 205 ILE D C 1
ATOM 7434 O O . ILE D 1 213 ? -59.878 -27.584 -40.487 1.00 89.75 205 ILE D O 1
ATOM 7439 N N . ALA D 1 214 ? -58.399 -27.183 -42.140 1.00 88.40 206 ALA D N 1
ATOM 7440 C CA . ALA D 1 214 ? -58.630 -28.445 -42.851 1.00 90.46 206 ALA D CA 1
ATOM 7441 C C . ALA D 1 214 ? -58.579 -29.677 -41.928 1.00 97.56 206 ALA D C 1
ATOM 7442 O O . ALA D 1 214 ? -59.450 -30.537 -42.004 1.00 108.82 206 ALA D O 1
ATOM 7444 N N . GLU D 1 215 ? -57.563 -29.750 -41.064 1.00 103.33 207 GLU D N 1
ATOM 7445 C CA . GLU D 1 215 ? -57.371 -30.881 -40.144 1.00 102.12 207 GLU D CA 1
ATOM 7446 C C . GLU D 1 215 ? -58.053 -30.668 -38.792 1.00 95.43 207 GLU D C 1
ATOM 7447 O O . GLU D 1 215 ? -57.913 -31.486 -37.883 1.00 89.17 207 GLU D O 1
ATOM 7453 N N . LEU D 1 216 ? -58.785 -29.576 -38.643 1.00 96.47 208 LEU D N 1
ATOM 7454 C CA . LEU D 1 216 ? -59.340 -29.242 -37.347 1.00 110.40 208 LEU D CA 1
ATOM 7455 C C . LEU D 1 216 ? -60.413 -30.247 -36.914 1.00 125.70 208 LEU D C 1
ATOM 7456 O O . LEU D 1 216 ? -60.596 -30.483 -35.716 1.00 126.08 208 LEU D O 1
ATOM 7461 N N . ASP D 1 217 ? -61.109 -30.825 -37.898 1.00 141.29 209 ASP D N 1
ATOM 7462 C CA . ASP D 1 217 ? -62.183 -31.823 -37.687 1.00 140.07 209 ASP D CA 1
ATOM 7463 C C . ASP D 1 217 ? -61.882 -32.817 -36.562 1.00 135.66 209 ASP D C 1
ATOM 7464 O O . ASP D 1 217 ? -62.667 -32.979 -35.620 1.00 122.62 209 ASP D O 1
ATOM 7469 N N . THR D 1 218 ? -60.736 -33.479 -36.693 1.00 136.60 210 THR D N 1
ATOM 7470 C CA . THR D 1 218 ? -60.367 -34.605 -35.850 1.00 137.25 210 THR D CA 1
ATOM 7471 C C . THR D 1 218 ? -59.199 -34.225 -34.966 1.00 129.39 210 THR D C 1
ATOM 7472 O O . THR D 1 218 ? -58.154 -34.873 -34.976 1.00 112.93 210 THR D O 1
ATOM 7476 N N . LEU D 1 219 ? -59.385 -33.152 -34.214 1.00 137.54 211 LEU D N 1
ATOM 7477 C CA . LEU D 1 219 ? -58.444 -32.785 -33.173 1.00 143.18 211 LEU D CA 1
ATOM 7478 C C . LEU D 1 219 ? -58.968 -33.278 -31.829 1.00 147.34 211 LEU D C 1
ATOM 7479 O O . LEU D 1 219 ? -60.154 -33.123 -31.516 1.00 151.32 211 LEU D O 1
ATOM 7484 N N . ASN D 1 220 ? -58.077 -33.884 -31.046 1.00 145.80 212 ASN D N 1
ATOM 7485 C CA . ASN D 1 220 ? -58.358 -34.216 -29.653 1.00 142.63 212 ASN D CA 1
ATOM 7486 C C . ASN D 1 220 ? -58.857 -32.949 -28.949 1.00 144.76 212 ASN D C 1
ATOM 7487 O O . ASN D 1 220 ? -58.540 -31.841 -29.375 1.00 157.20 212 ASN D O 1
ATOM 7492 N N . GLU D 1 221 ? -59.639 -33.102 -27.886 1.00 144.68 213 GLU D N 1
ATOM 7493 C CA . GLU D 1 221 ? -60.102 -31.936 -27.114 1.00 147.06 213 GLU D CA 1
ATOM 7494 C C . GLU D 1 221 ? -58.986 -31.273 -26.278 1.00 144.59 213 GLU D C 1
ATOM 7495 O O . GLU D 1 221 ? -59.138 -30.134 -25.827 1.00 133.66 213 GLU D O 1
ATOM 7501 N N . ASP D 1 222 ? -57.877 -31.992 -26.086 1.00 142.79 214 ASP D N 1
ATOM 7502 C CA . ASP D 1 222 ? -56.693 -31.469 -25.400 1.00 140.31 214 ASP D CA 1
ATOM 7503 C C . ASP D 1 222 ? -55.910 -30.510 -26.305 1.00 134.58 214 ASP D C 1
ATOM 7504 O O . ASP D 1 222 ? -55.656 -29.361 -25.937 1.00 126.63 214 ASP D O 1
ATOM 7509 N N . SER D 1 223 ? -55.532 -30.998 -27.486 1.00 132.79 215 SER D N 1
ATOM 7510 C CA . SER D 1 223 ? -54.785 -30.206 -28.474 1.00 128.99 215 SER D CA 1
ATOM 7511 C C . SER D 1 223 ? -55.643 -29.126 -29.152 1.00 125.80 215 SER D C 1
ATOM 7512 O O . SER D 1 223 ? -55.110 -28.150 -29.675 1.00 122.58 215 SER D O 1
ATOM 7515 N N . TYR D 1 224 ? -56.963 -29.306 -29.147 1.00 123.69 216 TYR D N 1
ATOM 7516 C CA . TYR D 1 224 ? -57.879 -28.334 -29.744 1.00 124.95 216 TYR D CA 1
ATOM 7517 C C . TYR D 1 224 ? -57.735 -26.952 -29.088 1.00 121.40 216 TYR D C 1
ATOM 7518 O O . TYR D 1 224 ? -57.700 -25.933 -29.779 1.00 116.59 216 TYR D O 1
ATOM 7527 N N . LYS D 1 225 ? -57.644 -26.929 -27.761 1.00 120.03 217 LYS D N 1
ATOM 7528 C CA . LYS D 1 225 ? -57.439 -25.684 -27.010 1.00 124.81 217 LYS D CA 1
ATOM 7529 C C . LYS D 1 225 ? -56.079 -25.046 -27.305 1.00 118.54 217 LYS D C 1
ATOM 7530 O O . LYS D 1 225 ? -55.962 -23.819 -27.341 1.00 121.83 217 LYS D O 1
ATOM 7536 N N . ASP D 1 226 ? -55.062 -25.880 -27.510 1.00 108.91 218 ASP D N 1
ATOM 7537 C CA . ASP D 1 226 ? -53.688 -25.408 -27.752 1.00 101.96 218 ASP D CA 1
ATOM 7538 C C . ASP D 1 226 ? -53.503 -24.740 -29.121 1.00 96.26 218 ASP D C 1
ATOM 7539 O O . ASP D 1 226 ? -52.802 -23.737 -29.243 1.00 92.93 218 ASP D O 1
ATOM 7544 N N . SER D 1 227 ? -54.135 -25.310 -30.142 1.00 91.64 219 SER D N 1
ATOM 7545 C CA . SER D 1 227 ? -53.964 -24.863 -31.515 1.00 82.68 219 SER D CA 1
ATOM 7546 C C . SER D 1 227 ? -54.811 -23.638 -31.801 1.00 83.27 219 SER D C 1
ATOM 7547 O O . SER D 1 227 ? -54.327 -22.692 -32.412 1.00 85.35 219 SER D O 1
ATOM 7550 N N . THR D 1 228 ? -56.077 -23.662 -31.377 1.00 84.30 220 THR D N 1
ATOM 7551 C CA . THR D 1 228 ? -57.007 -22.540 -31.606 1.00 84.72 220 THR D CA 1
ATOM 7552 C C . THR D 1 228 ? -56.512 -21.232 -30.983 1.00 83.89 220 THR D C 1
ATOM 7553 O O . THR D 1 228 ? -56.753 -20.140 -31.506 1.00 83.24 220 THR D O 1
ATOM 7557 N N . LEU D 1 229 ? -55.836 -21.355 -29.850 1.00 80.39 221 LEU D N 1
ATOM 7558 C CA . LEU D 1 229 ? -55.248 -20.212 -29.179 1.00 79.67 221 LEU D CA 1
ATOM 7559 C C . LEU D 1 229 ? -54.293 -19.473 -30.116 1.00 76.73 221 LEU D C 1
ATOM 7560 O O . LEU D 1 229 ? -54.342 -18.248 -30.249 1.00 73.14 221 LEU D O 1
ATOM 7565 N N . ILE D 1 230 ? -53.433 -20.247 -30.772 1.00 74.59 222 ILE D N 1
ATOM 7566 C CA . ILE D 1 230 ? -52.445 -19.711 -31.693 1.00 67.15 222 ILE D CA 1
ATOM 7567 C C . ILE D 1 230 ? -53.093 -19.297 -33.002 1.00 66.04 222 ILE D C 1
ATOM 7568 O O . ILE D 1 230 ? -52.714 -18.287 -33.580 1.00 73.08 222 ILE D O 1
ATOM 7573 N N . MET D 1 231 ? -54.068 -20.070 -33.469 1.00 67.58 223 MET D N 1
ATOM 7574 C CA . MET D 1 231 ? -54.792 -19.747 -34.712 1.00 68.53 223 MET D CA 1
ATOM 7575 C C . MET D 1 231 ? -55.577 -18.429 -34.637 1.00 68.73 223 MET D C 1
ATOM 7576 O O . MET D 1 231 ? -55.746 -17.755 -35.650 1.00 70.06 223 MET D O 1
ATOM 7581 N N . GLN D 1 232 ? -56.067 -18.084 -33.446 1.00 70.42 224 GLN D N 1
ATOM 7582 C CA . GLN D 1 232 ? -56.670 -16.772 -33.198 1.00 73.29 224 GLN D CA 1
ATOM 7583 C C . GLN D 1 232 ? -55.681 -15.671 -33.524 1.00 73.09 224 GLN D C 1
ATOM 7584 O O . GLN D 1 232 ? -56.007 -14.725 -34.248 1.00 73.87 224 GLN D O 1
ATOM 7590 N N . LEU D 1 233 ? -54.467 -15.802 -32.985 1.00 68.25 225 LEU D N 1
ATOM 7591 C CA . LEU D 1 233 ? -53.427 -14.792 -33.181 1.00 63.07 225 LEU D CA 1
ATOM 7592 C C . LEU D 1 233 ? -53.050 -14.638 -34.647 1.00 59.58 225 LEU D C 1
ATOM 7593 O O . LEU D 1 233 ? -52.819 -13.530 -35.110 1.00 57.86 225 LEU D O 1
ATOM 7598 N N . LEU D 1 234 ? -53.004 -15.747 -35.377 1.00 58.79 226 LEU D N 1
ATOM 7599 C CA . LEU D 1 234 ? -52.783 -15.691 -36.808 1.00 60.13 226 LEU D CA 1
ATOM 7600 C C . LEU D 1 234 ? -53.858 -14.849 -37.457 1.00 66.88 226 LEU D C 1
ATOM 7601 O O . LEU D 1 234 ? -53.588 -14.001 -38.301 1.00 79.56 226 LEU D O 1
ATOM 7606 N N . ARG D 1 235 ? -55.090 -15.092 -37.058 1.00 73.30 227 ARG D N 1
ATOM 7607 C CA . ARG D 1 235 ? -56.218 -14.407 -37.648 1.00 79.24 227 ARG D CA 1
ATOM 7608 C C . ARG D 1 235 ? -56.234 -12.931 -37.260 1.00 74.67 227 ARG D C 1
ATOM 7609 O O . ARG D 1 235 ? -56.441 -12.060 -38.102 1.00 72.64 227 ARG D O 1
ATOM 7617 N N . ASP D 1 236 ? -56.019 -12.659 -35.981 1.00 70.00 228 ASP D N 1
ATOM 7618 C CA . ASP D 1 236 ? -56.001 -11.292 -35.499 1.00 69.30 228 ASP D CA 1
ATOM 7619 C C . ASP D 1 236 ? -55.024 -10.470 -36.306 1.00 62.75 228 ASP D C 1
ATOM 7620 O O . ASP D 1 236 ? -55.363 -9.388 -36.771 1.00 65.48 228 ASP D O 1
ATOM 7625 N N . ASN D 1 237 ? -53.815 -10.996 -36.473 1.00 57.80 229 ASN D N 1
ATOM 7626 C CA . ASN D 1 237 ? -52.803 -10.334 -37.282 1.00 55.00 229 ASN D CA 1
ATOM 7627 C C . ASN D 1 237 ? -53.337 -10.082 -38.691 1.00 55.36 229 ASN D C 1
ATOM 7628 O O . ASN D 1 237 ? -53.361 -8.950 -39.150 1.00 51.05 229 ASN D O 1
ATOM 7633 N N . LEU D 1 238 ? -53.798 -11.142 -39.350 1.00 61.81 230 LEU D N 1
ATOM 7634 C CA . LEU D 1 238 ? -54.306 -11.056 -40.722 1.00 65.27 230 LEU D CA 1
ATOM 7635 C C . LEU D 1 238 ? -55.369 -9.973 -40.883 1.00 66.29 230 LEU D C 1
ATOM 7636 O O . LEU D 1 238 ? -55.341 -9.193 -41.830 1.00 63.02 230 LEU D O 1
ATOM 7641 N N . THR D 1 239 ? -56.314 -9.953 -39.955 1.00 72.79 231 THR D N 1
ATOM 7642 C CA . THR D 1 239 ? -57.357 -8.939 -39.927 1.00 77.39 231 THR D CA 1
ATOM 7643 C C . THR D 1 239 ? -56.738 -7.553 -39.845 1.00 76.07 231 THR D C 1
ATOM 7644 O O . THR D 1 239 ? -57.116 -6.657 -40.596 1.00 77.26 231 THR D O 1
ATOM 7648 N N . LEU D 1 240 ? -55.795 -7.386 -38.920 1.00 76.22 232 LEU D N 1
ATOM 7649 C CA . LEU D 1 240 ? -55.092 -6.110 -38.744 1.00 80.03 232 LEU D CA 1
ATOM 7650 C C . LEU D 1 240 ? -54.313 -5.684 -39.996 1.00 77.15 232 LEU D C 1
ATOM 7651 O O . LEU D 1 240 ? -54.349 -4.518 -40.387 1.00 74.54 232 LEU D O 1
ATOM 7656 N N . TRP D 1 241 ? -53.625 -6.645 -40.612 1.00 72.07 233 TRP D N 1
ATOM 7657 C CA . TRP D 1 241 ? -52.789 -6.393 -41.773 1.00 65.24 233 TRP D CA 1
ATOM 7658 C C . TRP D 1 241 ? -53.610 -6.093 -43.021 1.00 73.82 233 TRP D C 1
ATOM 7659 O O . TRP D 1 241 ? -53.135 -5.384 -43.906 1.00 78.12 233 TRP D O 1
ATOM 7670 N N . THR D 1 242 ? -54.829 -6.628 -43.102 1.00 82.89 234 THR D N 1
ATOM 7671 C CA . THR D 1 242 ? -55.697 -6.428 -44.278 1.00 88.35 234 THR D CA 1
ATOM 7672 C C . THR D 1 242 ? -56.801 -5.379 -44.013 1.00 92.75 234 THR D C 1
ATOM 7673 O O . THR D 1 242 ? -57.922 -5.511 -44.507 1.00 96.25 234 THR D O 1
ATOM 7677 N N . SER D 1 243 ? -56.473 -4.347 -43.228 1.00 95.01 235 SER D N 1
ATOM 7678 C CA . SER D 1 243 ? -57.411 -3.253 -42.916 1.00 99.31 235 SER D CA 1
ATOM 7679 C C . SER D 1 243 ? -56.804 -1.844 -43.066 1.00 105.60 235 SER D C 1
ATOM 7680 O O . SER D 1 243 ? -57.535 -0.851 -42.960 1.00 108.56 235 SER D O 1
ATOM 7683 N N . ASP D 1 244 ? -55.494 -1.744 -43.319 1.00 109.95 236 ASP D N 1
ATOM 7684 C CA . ASP D 1 244 ? -54.790 -0.450 -43.235 1.00 109.06 236 ASP D CA 1
ATOM 7685 C C . ASP D 1 244 ? -53.561 -0.292 -44.159 1.00 101.64 236 ASP D C 1
ATOM 7686 O O . ASP D 1 244 ? -53.206 -1.172 -44.946 1.00 86.74 236 ASP D O 1
ATOM 7691 N N . ARG E 2 16 ? 7.820 16.530 -13.468 1.00 87.40 502 ARG E N 1
ATOM 7692 C CA . ARG E 2 16 ? 6.650 16.709 -12.552 1.00 90.33 502 ARG E CA 1
ATOM 7693 C C . ARG E 2 16 ? 6.859 16.070 -11.169 1.00 86.77 502 ARG E C 1
ATOM 7694 O O . ARG E 2 16 ? 7.654 15.145 -11.021 1.00 92.96 502 ARG E O 1
ATOM 7702 N N . ALA E 2 17 ? 6.111 16.553 -10.178 1.00 77.99 503 ALA E N 1
ATOM 7703 C CA . ALA E 2 17 ? 6.228 16.089 -8.787 1.00 77.65 503 ALA E CA 1
ATOM 7704 C C . ALA E 2 17 ? 5.640 14.684 -8.504 1.00 71.86 503 ALA E C 1
ATOM 7705 O O . ALA E 2 17 ? 5.146 14.027 -9.411 1.00 67.98 503 ALA E O 1
ATOM 7707 N N . VAL E 2 18 ? 5.720 14.238 -7.241 1.00 66.06 504 VAL E N 1
ATOM 7708 C CA . VAL E 2 18 ? 5.219 12.918 -6.788 1.00 59.95 504 VAL E CA 1
ATOM 7709 C C . VAL E 2 18 ? 4.325 13.097 -5.552 1.00 54.20 504 VAL E C 1
ATOM 7710 O O . VAL E 2 18 ? 4.652 13.896 -4.679 1.00 51.82 504 VAL E O 1
ATOM 7724 N N . GLU E 2 20 ? 1.523 10.661 -2.682 1.00 62.94 506 GLU E N 1
ATOM 7725 C CA . GLU E 2 20 ? 1.575 9.419 -1.900 1.00 73.58 506 GLU E CA 1
ATOM 7726 C C . GLU E 2 20 ? 1.758 8.144 -2.746 1.00 78.76 506 GLU E C 1
ATOM 7727 O O . GLU E 2 20 ? 1.466 8.118 -3.956 1.00 65.60 506 GLU E O 1
ATOM 7733 N N . LEU E 2 21 ? 2.245 7.099 -2.064 1.00 94.02 507 LEU E N 1
ATOM 7734 C CA . LEU E 2 21 ? 2.458 5.745 -2.620 1.00 98.42 507 LEU E CA 1
ATOM 7735 C C . LEU E 2 21 ? 1.559 4.676 -1.911 1.00 107.21 507 LEU E C 1
ATOM 7736 O O . LEU E 2 21 ? 2.016 3.918 -1.038 1.00 105.51 507 LEU E O 1
ATOM 7741 N N . ASP E 2 22 ? 0.287 4.626 -2.325 1.00 114.83 508 ASP E N 1
ATOM 7742 C CA . ASP E 2 22 ? -0.759 3.796 -1.698 1.00 118.21 508 ASP E CA 1
ATOM 7743 C C . ASP E 2 22 ? -1.402 2.872 -2.749 1.00 118.23 508 ASP E C 1
ATOM 7744 O O . ASP E 2 22 ? -1.371 1.641 -2.630 1.00 116.03 508 ASP E O 1
ATOM 7749 N N . ARG F 2 15 ? 5.166 -23.115 -12.156 1.00 105.42 501 ARG F N 1
ATOM 7750 C CA . ARG F 2 15 ? 5.186 -22.075 -13.241 1.00 109.52 501 ARG F CA 1
ATOM 7751 C C . ARG F 2 15 ? 4.420 -22.542 -14.498 1.00 113.22 501 ARG F C 1
ATOM 7752 O O . ARG F 2 15 ? 4.049 -23.712 -14.602 1.00 124.32 501 ARG F O 1
ATOM 7760 N N . ARG F 2 16 ? 4.181 -21.626 -15.438 1.00 107.45 502 ARG F N 1
ATOM 7761 C CA . ARG F 2 16 ? 3.401 -21.918 -16.657 1.00 103.57 502 ARG F CA 1
ATOM 7762 C C . ARG F 2 16 ? 4.174 -21.643 -17.936 1.00 89.87 502 ARG F C 1
ATOM 7763 O O . ARG F 2 16 ? 5.307 -21.181 -17.916 1.00 91.93 502 ARG F O 1
ATOM 7771 N N . ALA F 2 17 ? 3.524 -21.918 -19.056 1.00 79.50 503 ALA F N 1
ATOM 7772 C CA . ALA F 2 17 ? 4.013 -21.493 -20.350 1.00 77.04 503 ALA F CA 1
ATOM 7773 C C . ALA F 2 17 ? 3.415 -20.149 -20.759 1.00 67.67 503 ALA F C 1
ATOM 7774 O O . ALA F 2 17 ? 2.379 -19.732 -20.272 1.00 66.25 503 ALA F O 1
ATOM 7776 N N . VAL F 2 18 ? 4.078 -19.495 -21.690 1.00 62.25 504 VAL F N 1
ATOM 7777 C CA . VAL F 2 18 ? 3.692 -18.182 -22.137 1.00 60.98 504 VAL F CA 1
ATOM 7778 C C . VAL F 2 18 ? 3.037 -18.300 -23.522 1.00 58.21 504 VAL F C 1
ATOM 7779 O O . VAL F 2 18 ? 3.563 -18.966 -24.411 1.00 62.28 504 VAL F O 1
ATOM 7793 N N . GLU F 2 20 ? 1.071 -16.106 -26.868 1.00 63.76 506 GLU F N 1
ATOM 7794 C CA . GLU F 2 20 ? 1.504 -14.960 -27.649 1.00 73.44 506 GLU F CA 1
ATOM 7795 C C . GLU F 2 20 ? 1.415 -13.671 -26.827 1.00 77.13 506 GLU F C 1
ATOM 7796 O O . GLU F 2 20 ? 0.439 -13.442 -26.124 1.00 73.63 506 GLU F O 1
ATOM 7802 N N . LEU F 2 21 ? 2.443 -12.838 -26.917 1.00 85.09 507 LEU F N 1
ATOM 7803 C CA . LEU F 2 21 ? 2.498 -11.592 -26.145 1.00 93.33 507 LEU F CA 1
ATOM 7804 C C . LEU F 2 21 ? 1.785 -10.425 -26.848 1.00 101.60 507 LEU F C 1
ATOM 7805 O O . LEU F 2 21 ? 1.079 -10.624 -27.844 1.00 97.27 507 LEU F O 1
ATOM 7810 N N . ASP F 2 22 ? 1.952 -9.218 -26.295 1.00 115.55 508 ASP F N 1
ATOM 7811 C CA . ASP F 2 22 ? 1.566 -7.971 -26.975 1.00 116.17 508 ASP F CA 1
ATOM 7812 C C . ASP F 2 22 ? 2.389 -6.717 -26.516 1.00 114.98 508 ASP F C 1
ATOM 7813 O O . ASP F 2 22 ? 3.399 -6.388 -27.150 1.00 103.98 508 ASP F O 1
ATOM 7818 N N . ALA F 2 23 ? 1.977 -6.034 -25.437 1.00 114.79 509 ALA F N 1
ATOM 7819 C CA . ALA F 2 23 ? 2.680 -4.825 -24.945 1.00 108.62 509 ALA F CA 1
ATOM 7820 C C . ALA F 2 23 ? 4.106 -5.132 -24.442 1.00 116.08 509 ALA F C 1
ATOM 7821 O O . ALA F 2 23 ? 4.315 -5.613 -23.315 1.00 119.97 509 ALA F O 1
ATOM 7823 N N . ARG G 2 15 ? -56.676 -12.700 1.325 1.00 111.63 501 ARG G N 1
ATOM 7824 C CA . ARG G 2 15 ? -57.258 -11.327 1.173 1.00 113.42 501 ARG G CA 1
ATOM 7825 C C . ARG G 2 15 ? -56.661 -10.386 2.223 1.00 122.44 501 ARG G C 1
ATOM 7826 O O . ARG G 2 15 ? -56.497 -10.787 3.382 1.00 124.51 501 ARG G O 1
ATOM 7834 N N . ARG G 2 16 ? -56.330 -9.151 1.825 1.00 121.79 502 ARG G N 1
ATOM 7835 C CA . ARG G 2 16 ? -55.810 -8.151 2.782 1.00 116.42 502 ARG G CA 1
ATOM 7836 C C . ARG G 2 16 ? -55.893 -6.689 2.309 1.00 104.19 502 ARG G C 1
ATOM 7837 O O . ARG G 2 16 ? -56.327 -6.405 1.188 1.00 100.18 502 ARG G O 1
ATOM 7845 N N . ALA G 2 17 ? -55.470 -5.778 3.192 1.00 96.60 503 ALA G N 1
ATOM 7846 C CA . ALA G 2 17 ? -55.562 -4.329 2.969 1.00 85.04 503 ALA G CA 1
ATOM 7847 C C . ALA G 2 17 ? -54.509 -3.818 2.004 1.00 79.02 503 ALA G C 1
ATOM 7848 O O . ALA G 2 17 ? -53.425 -4.401 1.862 1.00 75.22 503 ALA G O 1
ATOM 7850 N N . VAL G 2 18 ? -54.854 -2.693 1.384 1.00 70.18 504 VAL G N 1
ATOM 7851 C CA . VAL G 2 18 ? -54.022 -1.993 0.420 1.00 64.14 504 VAL G CA 1
ATOM 7852 C C . VAL G 2 18 ? -53.242 -0.913 1.184 1.00 59.73 504 VAL G C 1
ATOM 7853 O O . VAL G 2 18 ? -53.798 -0.275 2.073 1.00 55.92 504 VAL G O 1
ATOM 7867 N N . GLU G 2 20 ? -50.709 2.616 0.462 1.00 65.85 506 GLU G N 1
ATOM 7868 C CA . GLU G 2 20 ? -50.660 3.684 -0.541 1.00 67.38 506 GLU G CA 1
ATOM 7869 C C . GLU G 2 20 ? -50.215 3.186 -1.935 1.00 71.81 506 GLU G C 1
ATOM 7870 O O . GLU G 2 20 ? -49.304 2.361 -2.042 1.00 71.83 506 GLU G O 1
ATOM 7876 N N . LEU G 2 21 ? -50.855 3.693 -2.991 1.00 77.76 507 LEU G N 1
ATOM 7877 C CA . LEU G 2 21 ? -50.593 3.235 -4.363 1.00 85.41 507 LEU G CA 1
ATOM 7878 C C . LEU G 2 21 ? -49.390 3.939 -5.015 1.00 91.52 507 LEU G C 1
ATOM 7879 O O . LEU G 2 21 ? -48.645 4.656 -4.345 1.00 96.16 507 LEU G O 1
ATOM 7884 N N . ASP G 2 22 ? -49.204 3.724 -6.318 1.00 95.18 508 ASP G N 1
ATOM 7885 C CA . ASP G 2 22 ? -47.973 4.100 -7.018 1.00 100.09 508 ASP G CA 1
ATOM 7886 C C . ASP G 2 22 ? -48.281 4.823 -8.341 1.00 102.16 508 ASP G C 1
ATOM 7887 O O . ASP G 2 22 ? -49.452 4.939 -8.738 1.00 94.85 508 ASP G O 1
ATOM 7892 N N . ALA G 2 23 ? -47.221 5.326 -8.989 1.00 99.66 509 ALA G N 1
ATOM 7893 C CA . ALA G 2 23 ? -47.234 5.725 -10.412 1.00 93.41 509 ALA G CA 1
ATOM 7894 C C . ALA G 2 23 ? -47.884 4.658 -11.303 1.00 86.90 509 ALA G C 1
ATOM 7895 O O . ALA G 2 23 ? -49.103 4.629 -11.473 1.00 74.98 509 ALA G O 1
ATOM 7897 N N . ARG H 2 15 ? -51.266 -0.647 -34.966 1.00 117.24 501 ARG H N 1
ATOM 7898 C CA . ARG H 2 15 ? -50.745 -0.861 -33.583 1.00 118.36 501 ARG H CA 1
ATOM 7899 C C . ARG H 2 15 ? -49.456 -1.707 -33.655 1.00 119.43 501 ARG H C 1
ATOM 7900 O O . ARG H 2 15 ? -48.349 -1.177 -33.503 1.00 127.11 501 ARG H O 1
ATOM 7908 N N . ARG H 2 16 ? -49.609 -3.005 -33.926 1.00 107.97 502 ARG H N 1
ATOM 7909 C CA . ARG H 2 16 ? -48.494 -3.954 -34.008 1.00 99.90 502 ARG H CA 1
ATOM 7910 C C . ARG H 2 16 ? -49.063 -5.371 -34.100 1.00 92.74 502 ARG H C 1
ATOM 7911 O O . ARG H 2 16 ? -50.193 -5.606 -33.702 1.00 89.26 502 ARG H O 1
ATOM 7919 N N . ALA H 2 17 ? -48.277 -6.305 -34.630 1.00 88.42 503 ALA H N 1
ATOM 7920 C CA . ALA H 2 17 ? -48.613 -7.734 -34.588 1.00 80.91 503 ALA H CA 1
ATOM 7921 C C . ALA H 2 17 ? -48.297 -8.363 -33.236 1.00 72.50 503 ALA H C 1
ATOM 7922 O O . ALA H 2 17 ? -47.658 -7.758 -32.381 1.00 82.56 503 ALA H O 1
ATOM 7924 N N . VAL H 2 18 ? -48.751 -9.593 -33.059 1.00 63.97 504 VAL H N 1
ATOM 7925 C CA . VAL H 2 18 ? -48.545 -10.343 -31.829 1.00 60.85 504 VAL H CA 1
ATOM 7926 C C . VAL H 2 18 ? -47.767 -11.600 -32.196 1.00 58.34 504 VAL H C 1
ATOM 7927 O O . VAL H 2 18 ? -48.143 -12.293 -33.132 1.00 66.68 504 VAL H O 1
ATOM 7941 N N . GLU H 2 20 ? -45.918 -15.372 -30.795 1.00 58.25 506 GLU H N 1
ATOM 7942 C CA . GLU H 2 20 ? -46.303 -16.434 -29.877 1.00 63.18 506 GLU H CA 1
ATOM 7943 C C . GLU H 2 20 ? -46.327 -15.928 -28.457 1.00 66.25 506 GLU H C 1
ATOM 7944 O O . GLU H 2 20 ? -45.519 -15.088 -28.082 1.00 63.79 506 GLU H O 1
ATOM 7950 N N . LEU H 2 21 ? -47.230 -16.494 -27.665 1.00 72.17 507 LEU H N 1
ATOM 7951 C CA . LEU H 2 21 ? -47.503 -16.033 -26.306 1.00 72.64 507 LEU H CA 1
ATOM 7952 C C . LEU H 2 21 ? -46.865 -16.932 -25.222 1.00 78.58 507 LEU H C 1
ATOM 7953 O O . LEU H 2 21 ? -45.950 -17.696 -25.521 1.00 68.24 507 LEU H O 1
ATOM 7958 N N . ASP H 2 22 ? -47.323 -16.800 -23.970 1.00 97.86 508 ASP H N 1
ATOM 7959 C CA . ASP H 2 22 ? -46.766 -17.533 -22.810 1.00 110.04 508 ASP H CA 1
ATOM 7960 C C . ASP H 2 22 ? -47.832 -18.265 -21.973 1.00 116.31 508 ASP H C 1
ATOM 7961 O O . ASP H 2 22 ? -47.901 -19.496 -22.007 1.00 123.37 508 ASP H O 1
ATOM 7966 N N . ALA H 2 23 ? -48.627 -17.509 -21.203 1.00 117.29 509 ALA H N 1
ATOM 7967 C CA . ALA H 2 23 ? -49.685 -18.073 -20.342 1.00 111.53 509 ALA H CA 1
ATOM 7968 C C . ALA H 2 23 ? -50.631 -16.975 -19.869 1.00 108.66 509 ALA H C 1
ATOM 7969 O O . ALA H 2 23 ? -51.287 -16.321 -20.680 1.00 109.87 509 ALA H O 1
#

Radius of gyration: 32.39 Å; Cα contacts (8 Å, |Δi|>4): 1156; chains: 8; bounding box: 86×68×71 Å

Secondary structure (DSSP, 8-state):
--S-HHHHHHHHHHHHHTT-HHHHHHHHHHHHHT-SPPPHHHHHHHHHHHHHHHHHHHHHHHHHHHHHHHHHHH--HHHHHHHHHHHHHHHHHHHHHHHHHHHHIIIIITTT--TT-HHHHHHHHHHHHHHHHHHHHH--THHHHHHHHHHHHHHHHHHHHHHHHS-TT-HHHHHHHHHHHHHIIIII--HHHHHHHHHHHHHHHHHTGGG--HHHHHHHHHHHHHHHHHHHHHS--/--S---SHHHHHHHHHHHHHTT-HHHHHHHHHHHHHTTSPPPHHHHHHHHHHHHHHHHHHHHHHHHHHHHHHHHHHH--HHHHHHHHHHHHHHHHHHHHHHHHHHHHIIIIITTT--TT-HHHHHHHHHHHHHHHHHHHHH--HHHHHHHHHHHHHHHHHHHHHHHHHS-TT-HHHHHHHHHHHHHHHHTS--HHHHHHHHHHHHHHHHHTGGG--HHHHHHHHHHHHHHHHHHHHHTSSS--/--S-HHHHHHHHHHHHHTT-HHHHHHHHHHHHHT-SPPPHHHHHHHHHHHHHHHHHHHHHHHHHHHHHHHHHHT--HHHHHHHHHHHHHHHHHHHHHHHHHHHHIIIIITTT--TT-HHHHHHHHHHHHHHHHHHHTT--HHHHHHHHHHHHHHHHHHHHHHHHHS-TT-HHHHHHHHHHHHHHHHTS--HHHHHHHHHHHHHHHHHTGGG--HHHHHHHHHHHHHHHHHHHHHT-/--S---SHHHHHHHHHHHHHTT-HHHHHHHHHHHHHT-SPPPHHHHHHHHHHHHHHHHHHHHHHHHHHHHHHHHHHH--HHHHHHHHHHHHHHHHHHHHHHHHHHHHIIIIITTT--TT-HHHHHHHHHHHHHHHHHHHTT--HHHHHHHHHHHHHHHHHHHHHHHHHS-TT-HHHHHHHHHHHHHHHHTS--HHHHHHHHHHHHHHHHHTGGG--HHHHHHHHHHHHHHHHHHHHHT--/------/--------/--------/--------

Solvent-accessible surface area: 47026 Å² total

Nearest PDB structures (foldseek):
  6byj-assembly1_A  TM=9.877E-01  e=6.091E-27  Homo sapiens
  7nmz-assembly1_AA  TM=9.901E-01  e=4.292E-25  Homo sapiens
  5yqg-assembly1_B  TM=9.920E-01  e=6.141E-25  Mus musculus
  2c63-assembly2_D  TM=9.922E-01  e=1.051E-24  Homo sapiens
  7nmz-assembly1_BA  TM=9.932E-01  e=1.129E-23  Homo sapiens

Foldseek 3Di:
DPDDLVVLCVQLVVCVVVVNLVSNLVSLLVNQVVQDAADPVSLVSNVVSLCSQLVVLLVVLVVLVVVLVVVVVVDDPVVNVVSVVVSVVSLVSNVVSLCSLLVSLVPGQCVPDDPPNLVSLLLSLLSQLVSLLSNLVPDDDPSNVVSLVSSCVSLVVSQVSCVPPPQLQPLSNLVSLLVVLVSCCPRVVNLVVSLVSLVVSLVSNVVVLVDDDPVSNVSRVVSSVSSVVVNVVSVDD/DPPPDQDLVVLVVQLVVCVVVVNLVSNLVSLLSNQVVQDAADPVSLVSNVVSLCSQLVVLLVVLVVLVVVLVVVVVVDDPVVNVVSVVVSVVSLVSNVVSLCSLLCSLVPGQCVPDDPPNLVSLLLSLLSQLVSLLSNLVPDDDPSNVVSLVSSCVSLVVSQVSCVPNPQLQPLSNLVSLLVVLVSCCPRVVHLVVSLVSLVVSLVSNVVVLPDDDPVSNVSRVVSSVSSVVVNCVSVVDPDD/DPDDLVVLVVQLVVCVVVVNLVSNLVSLLVSQVVQDAADPVSLVSNVVSLCSQLVVLLVVLVVLVVVLVVVVVVDDPVVNVVSVVVSVVSLVSNVVSLVSLLCSLVPGQCVPDDPPPLVSLLLSLLSQLVSLLSNLVPDDDPSNVVSLVSSCVSLVVSQVSCVPPPQLQPLSNLVSLLVVLVSCCPRVVNLVSSLVSLVVSLVSNVVPLPDDDPVSNVRRVVSSVSSVVVNVVSVD/DPPPQQDQVSLVVQLVVCVVVVNLVSNLVSLLSNQVVQDAADPVSLVSNVVSLCSQLVVLLVVLVVLVVVLVVVVVVDDPVVNVVSVVVSVVSLVSNVVSLVSLLCSLVPGQCVPDDPPPLLSLLLSLLSQLVSLLSNLVVDDDPSNVVSLVSSCVSLVVSQVSCVPPPQLQPLSNLVSLLVVLVSCCPRVVNLVVSLVSLVVSLVSNVVVLPDDDPVSNVSRVVSSVSSVVVNVVSVPD/DDDPDD/DDDDPDDD/DDDDPDDD/DDDDPDDD

B-factor: mean 69.74, std 28.09, range [27.22, 252.98]

CATH classification: 1.20.190.20

GO terms:
  GO:0002842 positive regulation of T cell mediated immune response to tumor cell (P, IDA)
  GO:0042149 cellular response to glucose starvation (P, IDA)
  GO:1904262 negative regulation of TORC1 signaling (P, IDA)
  GO:0050870 positive regulation of T cell activation (P, IDA)
  GO:0140031 phosphorylation-dependent protein binding (F, IDA)
  GO:0140311 protein sequestering activity (F, IDA)
  GO:0005515 protein binding (F, IPI)
  GO:0005634 nucleus (C, IDA)
  GO:0005829 cytosol (C, IDA)
  GO:0005829 cytosol (C, TAS)
  GO:0042802 identical protein binding (F, IPI)
  GO:0005759 mitochondrial matrix (C, IDA)
  GO:0070062 extracellular exosome (C, HDA)
  GO:0005925 focal adhesion (C, HDA)
  GO:0016020 membrane (C, HDA)
  GO:0003723 RNA binding (F, HDA)
  GO:0045664 regulation of neuron differentiation (P, IMP)
  GO:0022409 positive regulation of cell-cell adhesion (P, IMP)
  GO:0032880 regulation of protein localization (P, IMP)
  GO:0048167 regulation of synaptic plasticity (P, IMP)

Organism: Homo sapiens (NCBI:txid9606)